Protein 2YMM (pdb70)

Nearest PDB structures (foldseek):
  2ymq-assembly1_A  TM=1.003E+00  e=1.287E-46  Paracoccaceae
  2yn4-assembly1_A  TM=1.001E+00  e=3.025E-46  Paracoccaceae
  4ce6-assembly1_B  TM=1.002E+00  e=2.132E-45  Paracoccaceae
  4cf3-assembly1_A  TM=9.991E-01  e=2.941E-44  Paracoccaceae
  4cf5-assembly1_C  TM=1.000E+00  e=1.060E-43  Paracoccaceae

InterPro domains:
  IPR006328 L-2-Haloacid dehalogenase [TIGR01428] (14-206)
  IPR006328 L-2-Haloacid dehalogenase [cd02588] (14-228)
  IPR006439 HAD hydrolase, subfamily IA [TIGR01493] (15-192)
  IPR023198 Phosphoglycolate phosphatase-like, domain 2 [G3DSA:1.10.150.240] (26-94)
  IPR023214 HAD superfamily [G3DSA:3.40.50.1000] (95-232)
  IPR036412 HAD-like superfamily [SSF56784] (14-226)
  IPR051540 S-2-haloalkanoic acid dehalogenase [PTHR43316] (11-232)

Solvent-accessible surface area: 35404 Å² total; per-residue (Å²): 83,24,6,4,0,0,6,7,16,4,0,0,0,31,0,57,33,0,29,71,0,0,90,136,20,31,57,60,32,130,9,5,33,14,0,15,6,26,0,1,2,9,0,0,0,0,11,16,19,69,41,26,52,35,6,42,69,0,0,20,4,0,0,66,12,1,2,52,18,66,174,22,174,43,46,117,112,6,38,57,46,2,148,85,74,22,49,54,2,66,26,32,129,39,0,40,76,2,0,60,91,0,85,115,34,44,14,112,4,0,2,1,15,7,35,30,84,46,117,92,74,30,26,12,87,104,28,56,5,13,106,38,15,95,24,87,32,39,2,66,112,32,103,107,0,1,0,33,38,26,2,0,64,43,5,12,141,94,24,74,13,119,56,118,72,2,9,0,0,0,1,7,2,11,0,0,0,1,0,30,42,91,49,9,124,0,0,0,0,34,14,96,47,27,40,25,0,85,17,62,105,14,42,87,18,74,23,81,1,187,65,2,24,44,0,0,73,60,4,50,61,49,68,118,147,129,28,180,37,14,1,4,0,0,7,6,14,2,0,0,0,31,0,60,32,0,25,68,0,0,99,136,19,31,67,54,10,150,9,4,34,13,0,16,8,21,0,2,3,10,0,0,0,0,8,16,18,69,35,33,66,53,4,41,55,0,1,21,4,0,0,65,10,0,2,49,20,46,176,22,174,43,48,117,112,6,42,59,46,4,150,86,77,15,49,49,2,66,28,29,128,39,0,40,75,2,0,60,93,1,87,118,32,29,15,59,4,0,1,0,16,7,30,35,75,55,117,94,79,23,26,11,90,100,28,57,5,13,108,38,13,94,20,93,31,35,0,98,90,17,84,102,0,1,0,28,30,31,1,0,61,34,5,10,141,88,24,72,14,128,55,128,51,2,7,0,0,0,1,8,5,10,0,1,1,1,0,29,42,95,47,9,125,0,0,2,0,30,14,101,46,22,39,41,5,78,23,63,131,13,49,106,14,79,31,78,1,187,65,1,23,47,0,1,74,67,4,48,63,58,71,119,147,91,27,5,4,0,0,6,5,20,3,0,0,0,33,1,56,33,0,27,70,0,0,92,137,18,32,55,28,33,118,6,4,32,14,0,17,5,27,1,2,3,10,0,0,0,0,11,16,19,70,42,33,58,41,12,45,69,0,0,21,6,0,0,69,12,0,2,50,24,62,175,21,168,44,43,119,114,8,39,57,46,3,147,83,63,33,49,45,2,67,26,28,126,35,0,38,77,0,0,62,100,1,84,118,32,45,17,106,4,0,1,0,16,6,33,36,79,52,117,91,78,26,25,11,88,104,26,56,4,11,109,38,13,93,23,87,31,29,0,97,86,17,86,107,0,1,1,31,31,24,1,0,59,36,5,10,141,90,23,71,13,122,55,118,70,3,8,0,0,0,1,8,4,10,0,1,1,1,0,29,43,92,49,9,127,0,0,1,0,28,15,94,49,18,40,41,2,84,21,65,115,10,47,89,16,76,40,81,0,188,63,1,24,51,0,1,75,79,5,34,58,59,81,115,145,91,25,3,4,0,0,6,8,15,4,0,0,0,31,1,58,33,0,30,66,0,0,110,135,18,29,69,36,34,110,8,5,30,13,0,17,4,26,1,1,2,8,0,0,0,0,11,17,21,72,37,24,56,33,4,43,68,0,1,20,6,0,0,65,11,1,0,51,17,58,175,20,174,47,42,118,114,4,39,57,45,4,151,83,74,20,47,52,2,66,27,29,128,35,0,37,79,1,0,60,92,1,77,119,28,42,17,107,4,0,2,1,16,7,31,32,86,49,116,94,81,23,26,14,90,103,26,58,5,13,110,39,15,99,24,87,33,32,1,70,106,26,113,102,0,0,1,30,36,32,1,0,60,36,4,10,142,95,26,69,14,122,53,129,72,2,9,0,0,0,1,7,2,10,0,0,1,1,0,29,44,95,49,9,127,0,0,0,0,35,16,93,50,28,42,22,0,88,20,64,117,10,54,85,20,78,24,79,1,187,62,1,19,47,0,1,70,70,4,43,62,54,74,113,150

Sequence (903 aa):
SGILVFDVNETLLDLTSLSSPLFEERVFGDAKVLREEWFPEELILYSQQTLLTLTGLYRPFGEIAAAVFEMMVAANHQQAKVVTPDDIAELKTRLTSSMPAYPDVAPALTRLQQDAGFRLVTLTNSAPSPAPSPLEKAGIASFFEAHLTTVHSSSSQRFKPHPSSVYDSSTAEETLGAKKPEEELCMIIACHIIWDTIGAQARGWRRGGFVAARRPHNTTPLTLAEEVPQPDFIIGRDMMGEELADQLIASLTAPSRSGILVFDVNETLLDLTSLSSPLFEERVFGDAKKVLREEWFPEELILLYSQQTLTLTGLYRPFGEEIAAAVFEMVAANHQQAKVVTPDDIAELKTRLLTSSMPAYPDVAPALTRLQQDAGFRLVVTLTNSAPSSPAPSPLEKAGIASFFEAHLTTVHSSQRFKPHPSSVYDSSTAEETLGAKKPEEELCMIIACHIIWDTIIGAQQARGWRRGGFVAARRPHNTPLTLLAEEVPQPDFIIGRDMMGELADQLIASLTASGILVFDVNETLLDLTSLLSPLFEERVFGDAKKVLREEWFPEELILYSQQTLLTLTGLYRPFGEEIAAAVFEMVAANHQAKVTPDDIAELKTRLLTSSMPAYPDVAPALTTRRLQDAGFRLVVTLTNSAPSPAPSPLEKAGIASFFEAHLTTVHSSSQRFKPHPSSVYDSSTAEETLGAKPEEELCMIIACHIIWDTIGAQQARGWRGGFVAARRPHNTPLTLLAEEVPQQPDFIIGRDMGELADQLIASLTASGILVFDVNETLLDLTSLSSPLFEERVFGDAKKVLREEWFPEELILLYSQQTLTLTGLYRPFGEEIAAAVFEMVAANHQAKVVTPDDIAELKTRLLTSSMPAYPDVAPALTRLQDAGFRLVVTLTNSAPSPAPSPLEKAGIASFFEAHLTTVHSSSSQQRFKPHPSSVVYDSSTAEETLGAKKPEEEELCMIIACHIIWDTIGAQARGWRRGGFVAARRPHNTTPLTTLAEVPQQPDFIIGRDMGEELADQQLIASLTA

Structure (mmCIF, N/CA/C/O backbone):
data_2YMM
#
_entry.id   2YMM
#
_cell.length_a   42.780
_cell.length_b   68.550
_cell.length_c   283.290
_cell.angle_alpha   90.00
_cell.angle_beta   90.00
_cell.angle_gamma   90.00
#
_symmetry.space_group_name_H-M   'P 21 21 21'
#
loop_
_entity.id
_entity.type
_entity.pdbx_description
1 polymer 'L-HALOACID DEHALOGENASE'
2 non-polymer 'SULFATE ION'
3 water water
#
loop_
_atom_site.group_PDB
_atom_site.id
_atom_site.type_symbol
_atom_site.label_atom_id
_atom_site.label_alt_id
_atom_site.label_comp_id
_atom_site.label_asym_id
_atom_site.label_entity_id
_atom_site.label_seq_id
_atom_site.pdbx_PDB_ins_code
_atom_site.Cartn_x
_atom_site.Cartn_y
_atom_site.Cartn_z
_atom_site.occupancy
_atom_site.B_iso_or_equiv
_atom_site.auth_seq_id
_atom_site.auth_comp_id
_atom_site.auth_asym_id
_atom_site.auth_atom_id
_atom_site.pdbx_PDB_model_num
ATOM 1 N N . SER A 1 12 ? -27.042 -5.011 -52.324 1.00 54.00 12 SER A N 1
ATOM 2 C CA . SER A 1 12 ? -27.477 -4.373 -53.601 1.00 56.32 12 SER A CA 1
ATOM 3 C C . SER A 1 12 ? -26.836 -5.044 -54.825 1.00 64.00 12 SER A C 1
ATOM 4 O O . SER A 1 12 ? -27.430 -5.055 -55.907 1.00 61.73 12 SER A O 1
ATOM 7 N N . GLY A 1 13 ? -25.632 -5.598 -54.642 1.00 40.33 13 GLY A N 1
ATOM 8 C CA . GLY A 1 13 ? -24.825 -6.145 -55.739 1.00 40.26 13 GLY A CA 1
ATOM 9 C C . GLY A 1 13 ? -23.444 -5.501 -55.816 1.00 27.54 13 GLY A C 1
ATOM 10 O O . GLY A 1 13 ? -23.112 -4.597 -55.037 1.00 26.31 13 GLY A O 1
ATOM 11 N N . ILE A 1 14 ? -22.618 -5.968 -56.756 1.00 21.64 14 ILE A N 1
ATOM 12 C CA . ILE A 1 14 ? -21.260 -5.435 -56.893 1.00 18.20 14 ILE A CA 1
ATOM 13 C C . ILE A 1 14 ? -21.205 -4.811 -58.278 1.00 16.01 14 ILE A C 1
ATOM 14 O O . ILE A 1 14 ? -21.516 -5.458 -59.284 1.00 19.26 14 ILE A O 1
ATOM 19 N N . LEU A 1 15 ? -20.813 -3.541 -58.345 1.00 13.48 15 LEU A N 1
ATOM 20 C CA . LEU A 1 15 ? -20.657 -2.873 -59.632 1.00 14.39 15 LEU A CA 1
ATOM 21 C C . LEU A 1 15 ? -19.160 -2.825 -59.951 1.00 15.64 15 LEU A C 1
ATOM 22 O O . LEU A 1 15 ? -18.347 -2.388 -59.132 1.00 15.44 15 LEU A O 1
ATOM 27 N N . VAL A 1 16 ? -18.817 -3.263 -61.161 1.00 15.26 16 VAL A N 1
ATOM 28 C CA . VAL A 1 16 ? -17.418 -3.405 -61.566 1.00 15.72 16 VAL A CA 1
ATOM 29 C C . VAL A 1 16 ? -17.198 -2.400 -62.682 1.00 11.58 16 VAL A C 1
ATOM 30 O O . VAL A 1 16 ? -17.821 -2.500 -63.739 1.00 14.80 16 VAL A O 1
ATOM 34 N N . PHE A 1 17 ? -16.336 -1.423 -62.448 1.00 11.58 17 PHE A N 1
ATOM 35 C CA . PHE A 1 17 ? -16.175 -0.302 -63.388 1.00 11.52 17 PHE A CA 1
ATOM 36 C C . PHE A 1 17 ? -14.899 -0.439 -64.232 1.00 10.92 17 PHE A C 1
ATOM 37 O O . PHE A 1 17 ? -13.809 -0.613 -63.695 1.00 13.65 17 PHE A O 1
ATOM 45 N N . ASP A 1 18 ? -15.061 -0.324 -65.548 1.00 11.43 18 ASP A N 1
ATOM 46 C CA . ASP A 1 18 ? -13.960 -0.017 -66.444 1.00 13.75 18 ASP A CA 1
ATOM 47 C C . ASP A 1 18 ? -13.336 1.328 -66.050 1.00 15.89 18 ASP A C 1
ATOM 48 O O . ASP A 1 18 ? -14.045 2.211 -65.539 1.00 14.38 18 ASP A O 1
ATOM 53 N N . VAL A 1 19 ? -12.031 1.500 -66.287 1.00 14.51 19 VAL A N 1
ATOM 54 C CA . VAL A 1 19 ? -11.318 2.692 -65.829 1.00 12.75 19 VAL A CA 1
ATOM 55 C C . VAL A 1 19 ? -11.008 3.676 -66.953 1.00 13.23 19 VAL A C 1
ATOM 56 O O . VAL A 1 19 ? -11.467 4.823 -66.934 1.00 13.46 19 VAL A O 1
ATOM 60 N N . ASN A 1 20 ? -10.237 3.244 -67.946 1.00 12.90 20 ASN A N 1
ATOM 61 C CA . ASN A 1 20 ? -9.846 4.158 -69.009 1.00 14.78 20 ASN A CA 1
ATOM 62 C C . ASN A 1 20 ? -11.078 4.561 -69.824 1.00 14.94 20 ASN A C 1
ATOM 63 O O . ASN A 1 20 ? -11.840 3.692 -70.265 1.00 15.73 20 ASN A O 1
ATOM 68 N N . GLU A 1 21 ? -11.259 5.866 -70.001 1.00 14.49 21 GLU A N 1
ATOM 69 C CA . GLU A 1 21 ? -12.375 6.485 -70.722 1.00 13.30 21 GLU A CA 1
ATOM 70 C C . GLU A 1 21 ? -13.710 6.455 -69.951 1.00 14.40 21 GLU A C 1
ATOM 71 O O . GLU A 1 21 ? -14.473 7.409 -70.016 1.00 15.74 21 GLU A O 1
ATOM 77 N N . THR A 1 22 ? -13.990 5.377 -69.224 1.00 13.87 22 THR A N 1
ATOM 78 C CA . THR A 1 22 ? -15.244 5.289 -68.451 1.00 13.45 22 THR A CA 1
ATOM 79 C C . THR A 1 22 ? -15.195 6.229 -67.238 1.00 12.82 22 THR A C 1
ATOM 80 O O . THR A 1 22 ? -16.095 7.036 -67.039 1.00 13.71 22 THR A O 1
ATOM 84 N N . LEU A 1 23 ? -14.172 6.072 -66.408 1.00 12.32 23 LEU A N 1
ATOM 85 C CA . LEU A 1 23 ? -13.982 6.894 -65.226 1.00 12.56 23 LEU A CA 1
ATOM 86 C C . LEU A 1 23 ? -13.016 8.049 -65.451 1.00 12.30 23 LEU A C 1
ATOM 87 O O . LEU A 1 23 ? -13.195 9.143 -64.896 1.00 12.40 23 LEU A O 1
ATOM 92 N N . LEU A 1 24 ? -11.973 7.789 -66.233 1.00 13.41 24 LEU A N 1
ATOM 93 C CA . LEU A 1 24 ? -10.892 8.771 -66.454 1.00 12.20 24 LEU A CA 1
ATOM 94 C C . LEU A 1 24 ? -10.929 9.282 -67.880 1.00 14.80 24 LEU A C 1
ATOM 95 O O . LEU A 1 24 ? -11.217 8.540 -68.813 1.00 15.05 24 LEU A O 1
ATOM 100 N N . ASP A 1 25 ? -10.612 10.557 -68.054 1.00 11.24 25 ASP A N 1
ATOM 101 C CA . ASP A 1 25 ? -10.906 11.242 -69.319 1.00 12.68 25 ASP A CA 1
ATOM 102 C C . ASP A 1 25 ? -9.819 11.105 -70.391 1.00 14.23 25 ASP A C 1
ATOM 103 O O . ASP A 1 25 ? -8.766 11.755 -70.339 1.00 13.98 25 ASP A O 1
ATOM 108 N N . LEU A 1 26 ? -10.094 10.221 -71.333 1.00 14.30 26 LEU A N 1
ATOM 109 C CA . LEU A 1 26 ? -9.181 9.906 -72.424 1.00 14.84 26 LEU A CA 1
ATOM 110 C C . LEU A 1 26 ? -8.883 11.131 -73.317 1.00 15.68 26 LEU A C 1
ATOM 111 O O . LEU A 1 26 ? -7.815 11.215 -73.928 1.00 14.40 26 LEU A O 1
ATOM 116 N N . THR A 1 27 ? -9.820 12.079 -73.379 1.00 14.53 27 THR A N 1
ATOM 117 C CA . THR A 1 27 ? -9.620 13.258 -74.235 1.00 16.75 27 THR A CA 1
ATOM 118 C C . THR A 1 27 ? -8.510 14.155 -73.687 1.00 17.02 27 THR A C 1
ATOM 119 O O . THR A 1 27 ? -8.057 15.097 -74.361 1.00 20.69 27 THR A O 1
ATOM 123 N N . SER A 1 28 ? -8.057 13.883 -72.463 1.00 14.62 28 SER A N 1
ATOM 124 C CA . SER A 1 28 ? -6.882 14.590 -71.961 1.00 17.63 28 SER A CA 1
ATOM 125 C C . SER A 1 28 ? -5.598 14.274 -72.761 1.00 19.79 28 SER A C 1
ATOM 126 O O . SER A 1 28 ? -4.591 14.955 -72.623 1.00 20.47 28 SER A O 1
ATOM 129 N N . LEU A 1 29 ? -5.632 13.232 -73.597 1.00 15.93 29 LEU A N 1
ATOM 130 C CA . LEU A 1 29 ? -4.506 12.937 -74.482 1.00 15.11 29 LEU A CA 1
ATOM 131 C C . LEU A 1 29 ? -4.523 13.777 -75.769 1.00 18.41 29 LEU A C 1
ATOM 132 O O . LEU A 1 29 ? -3.555 13.747 -76.526 1.00 18.26 29 LEU A O 1
ATOM 137 N N . SER A 1 30 ? -5.620 14.510 -76.010 1.00 16.30 30 SER A N 1
ATOM 138 C CA A SER A 1 30 ? -5.800 15.256 -77.265 0.60 19.17 30 SER A CA 1
ATOM 139 C CA B SER A 1 30 ? -5.805 15.262 -77.265 0.40 20.13 30 SER A CA 1
ATOM 140 C C . SER A 1 30 ? -4.624 16.173 -77.634 1.00 22.03 30 SER A C 1
ATOM 141 O O . SER A 1 30 ? -4.211 16.190 -78.794 1.00 18.17 30 SER A O 1
ATOM 146 N N . PRO A 1 31 ? -4.049 16.920 -76.647 1.00 20.17 31 PRO A N 1
ATOM 147 C CA . PRO A 1 31 ? -2.921 17.800 -77.048 1.00 19.15 31 PRO A CA 1
ATOM 148 C C . PRO A 1 31 ? -1.713 17.063 -77.638 1.00 20.41 31 PRO A C 1
ATOM 149 O O . PRO A 1 31 ? -1.016 17.614 -78.501 1.00 19.38 31 PRO A O 1
ATOM 153 N N . LEU A 1 32 ? -1.460 15.833 -77.188 1.00 16.75 32 LEU A N 1
ATOM 154 C CA . LEU A 1 32 ? -0.333 15.055 -77.721 1.00 19.98 32 LEU A CA 1
ATOM 155 C C . LEU A 1 32 ? -0.612 14.677 -79.173 1.00 16.74 32 LEU A C 1
ATOM 156 O O . LEU A 1 32 ? 0.291 14.747 -80.030 1.00 17.13 32 LEU A O 1
ATOM 161 N N . PHE A 1 33 ? -1.841 14.248 -79.447 1.00 17.48 33 PHE A N 1
ATOM 162 C CA . PHE A 1 33 ? -2.248 13.937 -80.825 1.00 15.78 33 PHE A CA 1
ATOM 163 C C . PHE A 1 33 ? -2.232 15.165 -81.719 1.00 20.27 33 PHE A C 1
ATOM 164 O O . PHE A 1 33 ? -1.786 15.088 -82.866 1.00 18.03 33 PHE A O 1
ATOM 172 N N . GLU A 1 34 ? -2.660 16.302 -81.181 1.00 16.91 34 GLU A N 1
ATOM 173 C CA A GLU A 1 34 ? -2.614 17.561 -81.928 0.60 18.79 34 GLU A CA 1
ATOM 174 C CA B GLU A 1 34 ? -2.620 17.565 -81.917 0.40 19.02 34 GLU A CA 1
ATOM 175 C C . GLU A 1 34 ? -1.163 17.919 -82.276 1.00 20.00 34 GLU A C 1
ATOM 176 O O . GLU A 1 34 ? -0.872 18.274 -83.418 1.00 22.88 34 GLU A O 1
ATOM 187 N N . ARG A 1 35 ? -0.246 17.798 -81.321 1.00 17.11 35 ARG A N 1
ATOM 188 C CA . ARG A 1 35 ? 1.168 18.103 -81.603 1.00 17.27 35 ARG A CA 1
ATOM 189 C C . ARG A 1 35 ? 1.833 17.159 -82.583 1.00 21.94 35 ARG A C 1
ATOM 190 O O . ARG A 1 35 ? 2.470 17.617 -83.533 1.00 23.55 35 ARG A O 1
ATOM 198 N N . VAL A 1 36 ? 1.691 15.847 -82.371 1.00 20.02 36 VAL A N 1
ATOM 199 C CA . VAL A 1 36 ? 2.399 14.872 -83.204 1.00 18.10 36 VAL A CA 1
ATOM 200 C C . VAL A 1 36 ? 1.796 14.761 -84.606 1.00 18.71 36 VAL A C 1
ATOM 201 O O . VAL A 1 36 ? 2.519 14.648 -85.592 1.00 22.49 36 VAL A O 1
ATOM 205 N N . PHE A 1 37 ? 0.474 14.804 -84.690 1.00 16.66 37 PHE A N 1
ATOM 206 C CA . PHE A 1 37 ? -0.244 14.560 -85.939 1.00 20.04 37 PHE A CA 1
ATOM 207 C C . PHE A 1 37 ? -0.857 15.784 -86.609 1.00 25.93 37 PHE A C 1
ATOM 208 O O . PHE A 1 37 ? -1.314 15.680 -87.754 1.00 27.98 37 PHE A O 1
ATOM 216 N N . GLY A 1 38 ? -0.919 16.913 -85.899 1.00 22.74 38 GLY A N 1
ATOM 217 C CA . GLY A 1 38 ? -1.647 18.097 -86.370 1.00 21.31 38 GLY A CA 1
ATOM 218 C C . GLY A 1 38 ? -3.165 17.985 -86.343 1.00 24.97 38 GLY A C 1
ATOM 219 O O . GLY A 1 38 ? -3.860 18.767 -86.989 1.00 33.82 38 GLY A O 1
ATOM 220 N N . ASP A 1 39 ? -3.680 16.993 -85.602 1.00 24.21 39 ASP A N 1
ATOM 221 C CA . ASP A 1 39 ? -5.087 16.681 -85.574 1.00 23.28 39 ASP A CA 1
ATOM 222 C C . ASP A 1 39 ? -5.386 15.840 -84.324 1.00 22.51 39 ASP A C 1
ATOM 223 O O . ASP A 1 39 ? -4.986 14.660 -84.256 1.00 18.94 39 ASP A O 1
ATOM 228 N N . ALA A 1 40 ? -6.112 16.420 -83.365 1.00 21.78 40 ALA A N 1
ATOM 229 C CA . ALA A 1 40 ? -6.453 15.690 -82.142 1.00 23.73 40 ALA A CA 1
ATOM 230 C C . ALA A 1 40 ? -7.339 14.458 -82.409 1.00 24.08 40 ALA A C 1
ATOM 231 O O . ALA A 1 40 ? -7.340 13.517 -81.606 1.00 20.86 40 ALA A O 1
ATOM 233 N N . LYS A 1 41 ? -8.055 14.454 -83.534 1.00 21.68 41 LYS A N 1
ATOM 234 C CA . LYS A 1 41 ? -8.993 13.368 -83.878 1.00 22.78 41 LYS A CA 1
ATOM 235 C C . LYS A 1 41 ? -8.316 12.018 -84.133 1.00 18.59 41 LYS A C 1
ATOM 236 O O . LYS A 1 41 ? -8.986 10.971 -84.131 1.00 18.89 41 LYS A O 1
ATOM 242 N N . VAL A 1 42 ? -7.000 12.028 -84.318 1.00 17.17 42 VAL A N 1
ATOM 243 C CA . VAL A 1 42 ? -6.249 10.783 -84.503 1.00 16.26 42 VAL A CA 1
ATOM 244 C C . VAL A 1 42 ? -6.353 9.921 -83.238 1.00 18.90 42 VAL A C 1
ATOM 245 O O . VAL A 1 42 ? -6.153 8.694 -83.290 1.00 16.87 42 VAL A O 1
ATOM 249 N N . LEU A 1 43 ? -6.740 10.545 -82.115 1.00 15.66 43 LEU A N 1
ATOM 250 C CA . LEU A 1 43 ? -7.061 9.766 -80.910 1.00 16.88 43 LEU A CA 1
ATOM 251 C C . LEU A 1 43 ? -8.044 8.622 -81.221 1.00 16.31 43 LEU A C 1
ATOM 252 O O . LEU A 1 43 ? -7.926 7.534 -80.671 1.00 17.53 43 LEU A O 1
ATOM 257 N N . ARG A 1 44 ? -9.037 8.897 -82.080 1.00 14.53 44 ARG A N 1
ATOM 258 C CA . ARG A 1 44 ? -10.095 7.930 -82.399 1.00 16.45 44 ARG A CA 1
ATOM 259 C C . ARG A 1 44 ? -9.678 6.850 -83.425 1.00 15.52 44 ARG A C 1
ATOM 260 O O . ARG A 1 44 ? -10.458 5.977 -83.740 1.00 16.27 44 ARG A O 1
ATOM 268 N N . GLU A 1 45 ? -8.476 6.968 -83.971 1.00 14.52 45 GLU A N 1
ATOM 269 C CA A GLU A 1 45 ? -7.886 5.904 -84.773 0.70 15.06 45 GLU A CA 1
ATOM 270 C CA B GLU A 1 45 ? -7.900 5.888 -84.763 0.30 15.51 45 GLU A CA 1
ATOM 271 C C . GLU A 1 45 ? -6.996 5.058 -83.858 1.00 16.36 45 GLU A C 1
ATOM 272 O O . GLU A 1 45 ? -7.080 3.819 -83.824 1.00 16.90 45 GLU A O 1
ATOM 283 N N . TRP A 1 46 ? -6.154 5.739 -83.086 1.00 14.76 46 TRP A N 1
ATOM 284 C CA . TRP A 1 46 ? -5.215 5.065 -82.215 1.00 14.81 46 TRP A CA 1
ATOM 285 C C . TRP A 1 46 ? -5.934 4.186 -81.150 1.00 15.01 46 TRP A C 1
ATOM 286 O O . TRP A 1 46 ? -5.510 3.049 -80.885 1.00 14.45 46 TRP A O 1
ATOM 297 N N . PHE A 1 47 ? -6.987 4.700 -80.517 1.00 13.70 47 PHE A N 1
ATOM 298 C CA . PHE A 1 47 ? -7.554 3.942 -79.396 1.00 13.06 47 PHE A CA 1
ATOM 299 C C . PHE A 1 47 ? -8.161 2.598 -79.841 1.00 14.07 47 PHE A C 1
ATOM 300 O O . PHE A 1 47 ? -7.827 1.563 -79.235 1.00 11.77 47 PHE A O 1
ATOM 308 N N . PRO A 1 48 ? -8.979 2.570 -80.926 1.00 13.34 48 PRO A N 1
ATOM 309 C CA . PRO A 1 48 ? -9.448 1.246 -81.345 1.00 14.62 48 PRO A CA 1
ATOM 310 C C . PRO A 1 48 ? -8.353 0.323 -81.812 1.00 13.69 48 PRO A C 1
ATOM 311 O O . PRO A 1 48 ? -8.452 -0.903 -81.604 1.00 14.58 48 PRO A O 1
ATOM 315 N N . GLU A 1 49 ? -7.298 0.872 -82.414 1.00 13.41 49 GLU A N 1
ATOM 316 C CA A GLU A 1 49 ? -6.131 0.066 -82.803 0.60 12.92 49 GLU A CA 1
ATOM 317 C CA B GLU A 1 49 ? -6.172 0.030 -82.782 0.40 12.89 49 GLU A CA 1
ATOM 318 C C . GLU A 1 49 ? -5.461 -0.542 -81.562 1.00 12.51 49 GLU A C 1
ATOM 319 O O . GLU A 1 49 ? -5.039 -1.701 -81.590 1.00 13.16 49 GLU A O 1
ATOM 330 N N . LEU A 1 50 ? -5.352 0.240 -80.476 1.00 11.52 50 LEU A N 1
ATOM 331 C CA . LEU A 1 50 ? -4.820 -0.290 -79.214 1.00 12.44 50 LEU A CA 1
ATOM 332 C C . LEU A 1 50 ? -5.681 -1.486 -78.726 1.00 11.29 50 LEU A C 1
ATOM 333 O O . LEU A 1 50 ? -5.154 -2.561 -78.412 1.00 13.10 50 LEU A O 1
ATOM 338 N N . ILE A 1 51 ? -7.011 -1.296 -78.694 1.00 10.82 51 ILE A N 1
ATOM 339 C CA . ILE A 1 51 ? -7.882 -2.392 -78.245 1.00 10.37 51 ILE A CA 1
ATOM 340 C C . ILE A 1 51 ? -7.792 -3.613 -79.170 1.00 11.00 51 ILE A C 1
ATOM 341 O O . ILE A 1 51 ? -7.672 -4.752 -78.709 1.00 11.51 51 ILE A O 1
ATOM 346 N N . LEU A 1 52 ? -7.821 -3.356 -80.482 1.00 11.49 52 LEU A N 1
ATOM 347 C CA . LEU A 1 52 ? -7.637 -4.390 -81.514 1.00 11.00 52 LEU A CA 1
ATOM 348 C C . LEU A 1 52 ? -6.374 -5.236 -81.223 1.00 10.89 52 LEU A C 1
ATOM 349 O O . LEU A 1 52 ? -6.431 -6.462 -81.149 1.00 10.31 52 LEU A O 1
ATOM 354 N N . TYR A 1 53 ? -5.227 -4.591 -81.078 1.00 10.39 53 TYR A N 1
ATOM 355 C CA . TYR A 1 53 ? -4.005 -5.354 -80.848 1.00 10.20 53 TYR A CA 1
ATOM 356 C C . TYR A 1 53 ? -3.960 -6.033 -79.486 1.00 8.77 53 TYR A C 1
ATOM 357 O O . TYR A 1 53 ? -3.348 -7.090 -79.375 1.00 10.09 53 TYR A O 1
ATOM 366 N N . SER A 1 54 ? -4.626 -5.468 -78.485 1.00 9.19 54 SER A N 1
ATOM 367 C CA . SER A 1 54 ? -4.663 -6.147 -77.176 1.00 9.50 54 SER A CA 1
ATOM 368 C C . SER A 1 54 ? -5.431 -7.478 -77.349 1.00 9.89 54 SER A C 1
ATOM 369 O O . SER A 1 54 ? -5.043 -8.499 -76.780 1.00 11.04 54 SER A O 1
ATOM 372 N N . GLN A 1 55 ? -6.513 -7.439 -78.133 1.00 9.79 55 GLN A N 1
ATOM 373 C CA A GLN A 1 55 ? -7.293 -8.657 -78.379 0.60 10.92 55 GLN A CA 1
ATOM 374 C CA B GLN A 1 55 ? -7.318 -8.637 -78.439 0.40 10.76 55 GLN A CA 1
ATOM 375 C C . GLN A 1 55 ? -6.565 -9.627 -79.304 1.00 10.93 55 GLN A C 1
ATOM 376 O O . GLN A 1 55 ? -6.681 -10.845 -79.127 1.00 11.22 55 GLN A O 1
ATOM 387 N N . THR A 1 56 ? -5.786 -9.096 -80.256 1.00 10.08 56 THR A N 1
ATOM 388 C CA . THR A 1 56 ? -4.924 -9.939 -81.094 1.00 11.20 56 THR A CA 1
ATOM 389 C C . THR A 1 56 ? -3.895 -10.730 -80.277 1.00 10.78 56 THR A C 1
ATOM 390 O O . THR A 1 56 ? -3.757 -11.954 -80.466 1.00 12.00 56 THR A O 1
ATOM 394 N N . LEU A 1 57 ? -3.198 -10.059 -79.362 1.00 9.88 57 LEU A N 1
ATOM 395 C CA A LEU A 1 57 ? -2.263 -10.729 -78.480 0.70 11.60 57 LEU A CA 1
ATOM 396 C CA B LEU A 1 57 ? -2.255 -10.748 -78.501 0.30 11.55 57 LEU A CA 1
ATOM 397 C C . LEU A 1 57 ? -2.996 -11.819 -77.684 1.00 11.80 57 LEU A C 1
ATOM 398 O O . LEU A 1 57 ? -2.546 -12.970 -77.606 1.00 13.24 57 LEU A O 1
ATOM 407 N N . THR A 1 58 ? -4.159 -11.469 -77.120 1.00 11.57 58 THR A N 1
ATOM 408 C CA . THR A 1 58 ? -4.895 -12.436 -76.308 1.00 11.78 58 THR A CA 1
ATOM 409 C C . THR A 1 58 ? -5.314 -13.677 -77.101 1.00 13.15 58 THR A C 1
ATOM 410 O O . THR A 1 58 ? -5.123 -14.828 -76.648 1.00 14.04 58 THR A O 1
ATOM 414 N N . LEU A 1 59 ? -5.818 -13.440 -78.308 1.00 11.26 59 LEU A N 1
ATOM 415 C CA . LEU A 1 59 ? -6.206 -14.568 -79.174 1.00 12.80 59 LEU A CA 1
ATOM 416 C C . LEU A 1 59 ? -5.081 -15.483 -79.596 1.00 17.02 59 LEU A C 1
ATOM 417 O O . LEU A 1 59 ? -5.309 -16.683 -79.805 1.00 17.46 59 LEU A O 1
ATOM 422 N N . THR A 1 60 ? -3.871 -14.936 -79.670 1.00 13.96 60 THR A N 1
ATOM 423 C CA . THR A 1 60 ? -2.722 -15.679 -80.166 1.00 16.15 60 THR A CA 1
ATOM 424 C C . THR A 1 60 ? -1.815 -16.180 -79.058 1.00 17.03 60 THR A C 1
ATOM 425 O O . THR A 1 60 ? -0.780 -16.810 -79.336 1.00 22.82 60 THR A O 1
ATOM 429 N N . GLY A 1 61 ? -2.214 -15.971 -77.802 1.00 15.16 61 GLY A N 1
ATOM 430 C CA . GLY A 1 61 ? -1.441 -16.481 -76.672 1.00 17.64 61 GLY A CA 1
ATOM 431 C C . GLY A 1 61 ? -0.201 -15.705 -76.278 1.00 19.17 61 GLY A C 1
ATOM 432 O O . GLY A 1 61 ? 0.721 -16.229 -75.633 1.00 24.20 61 GLY A O 1
ATOM 433 N N . LEU A 1 62 ? -0.196 -14.424 -76.611 1.00 14.73 62 LEU A N 1
ATOM 434 C CA . LEU A 1 62 ? 0.902 -13.531 -76.351 1.00 15.09 62 LEU A CA 1
ATOM 435 C C . LEU A 1 62 ? 0.433 -12.493 -75.344 1.00 16.54 62 LEU A C 1
ATOM 436 O O . LEU A 1 62 ? -0.761 -12.263 -75.199 1.00 17.77 62 LEU A O 1
ATOM 441 N N . TYR A 1 63 ? 1.371 -11.888 -74.638 1.00 16.50 63 TYR A N 1
ATOM 442 C CA . TYR A 1 63 ? 1.017 -10.836 -73.674 1.00 16.09 63 TYR A CA 1
ATOM 443 C C . TYR A 1 63 ? 2.140 -9.878 -73.482 1.00 18.23 63 TYR A C 1
ATOM 444 O O . TYR A 1 63 ? 3.284 -10.283 -73.250 1.00 18.44 63 TYR A O 1
ATOM 453 N N . ARG A 1 64 ? 1.817 -8.596 -73.571 1.00 15.57 64 ARG A N 1
ATOM 454 C CA . ARG A 1 64 ? 2.700 -7.549 -73.060 1.00 16.73 64 ARG A CA 1
ATOM 455 C C . ARG A 1 64 ? 1.795 -6.569 -72.314 1.00 17.11 64 ARG A C 1
ATOM 456 O O . ARG A 1 64 ? 0.577 -6.491 -72.612 1.00 16.42 64 ARG A O 1
ATOM 464 N N . PRO A 1 65 ? 2.352 -5.808 -71.352 1.00 14.96 65 PRO A N 1
ATOM 465 C CA . PRO A 1 65 ? 1.511 -4.842 -70.635 1.00 14.98 65 PRO A CA 1
ATOM 466 C C . PRO A 1 65 ? 0.848 -3.833 -71.570 1.00 16.07 65 PRO A C 1
ATOM 467 O O . PRO A 1 65 ? 1.405 -3.446 -72.624 1.00 13.68 65 PRO A O 1
ATOM 471 N N . PHE A 1 66 ? -0.363 -3.443 -71.192 1.00 11.87 66 PHE A N 1
ATOM 472 C CA . PHE A 1 66 ? -1.211 -2.560 -71.979 1.00 13.11 66 PHE A CA 1
ATOM 473 C C . PHE A 1 66 ? -0.487 -1.282 -72.398 1.00 13.42 66 PHE A C 1
ATOM 474 O O . PHE A 1 66 ? -0.532 -0.887 -73.564 1.00 13.94 66 PHE A O 1
ATOM 482 N N . GLY A 1 67 ? 0.229 -0.657 -71.481 1.00 12.94 67 GLY A N 1
ATOM 483 C CA . GLY A 1 67 ? 0.937 0.573 -71.830 1.00 15.05 67 GLY A CA 1
ATOM 484 C C . GLY A 1 67 ? 2.053 0.387 -72.869 1.00 14.42 67 GLY A C 1
ATOM 485 O O . GLY A 1 67 ? 2.369 1.308 -73.627 1.00 15.23 67 GLY A O 1
ATOM 486 N N . GLU A 1 68 ? 2.663 -0.791 -72.895 1.00 15.43 68 GLU A N 1
ATOM 487 C CA . GLU A 1 68 ? 3.658 -1.099 -73.924 1.00 14.44 68 GLU A CA 1
ATOM 488 C C . GLU A 1 68 ? 2.992 -1.251 -75.284 1.00 13.23 68 GLU A C 1
ATOM 489 O O . GLU A 1 68 ? 3.517 -0.787 -76.302 1.00 13.77 68 GLU A O 1
ATOM 495 N N . ILE A 1 69 ? 1.837 -1.945 -75.325 1.00 12.08 69 ILE A N 1
ATOM 496 C CA . ILE A 1 69 ? 1.057 -1.978 -76.563 1.00 10.86 69 ILE A CA 1
ATOM 497 C C . ILE A 1 69 ? 0.635 -0.567 -76.987 1.00 13.18 69 ILE A C 1
ATOM 498 O O . ILE A 1 69 ? 0.710 -0.220 -78.174 1.00 12.63 69 ILE A O 1
ATOM 503 N N . ALA A 1 70 ? 0.237 0.255 -76.028 1.00 13.30 70 ALA A N 1
ATOM 504 C CA . ALA A 1 70 ? -0.180 1.614 -76.311 1.00 12.42 70 ALA A CA 1
ATOM 505 C C . ALA A 1 70 ? 0.939 2.406 -77.031 1.00 14.08 70 ALA A C 1
ATOM 506 O O . ALA A 1 70 ? 0.673 3.112 -78.010 1.00 12.36 70 ALA A O 1
ATOM 508 N N . ALA A 1 71 ? 2.180 2.264 -76.549 1.00 13.50 71 ALA A N 1
ATOM 509 C CA . ALA A 1 71 ? 3.335 2.942 -77.162 1.00 14.99 71 ALA A CA 1
ATOM 510 C C . ALA A 1 71 ? 3.592 2.395 -78.567 1.00 12.20 71 ALA A C 1
ATOM 511 O O . ALA A 1 71 ? 3.787 3.139 -79.521 1.00 16.29 71 ALA A O 1
ATOM 513 N N . ALA A 1 72 ? 3.533 1.089 -78.702 1.00 11.63 72 ALA A N 1
ATOM 514 C CA . ALA A 1 72 ? 3.821 0.455 -80.000 1.00 13.17 72 ALA A CA 1
ATOM 515 C C . ALA A 1 72 ? 2.800 0.858 -81.056 1.00 14.60 72 ALA A C 1
ATOM 516 O O . ALA A 1 72 ? 3.141 1.118 -82.225 1.00 16.17 72 ALA A O 1
ATOM 518 N N . VAL A 1 73 ? 1.517 0.891 -80.668 1.00 12.40 73 VAL A N 1
ATOM 519 C CA . VAL A 1 73 ? 0.483 1.286 -81.579 1.00 11.17 73 VAL A CA 1
ATOM 520 C C . VAL A 1 73 ? 0.533 2.786 -81.886 1.00 11.37 73 VAL A C 1
ATOM 521 O O . VAL A 1 73 ? 0.299 3.186 -83.000 1.00 14.89 73 VAL A O 1
ATOM 525 N N . PHE A 1 74 ? 0.952 3.598 -80.916 1.00 14.05 74 PHE A N 1
ATOM 526 C CA . PHE A 1 74 ? 1.193 5.006 -81.193 1.00 13.75 74 PHE A CA 1
ATOM 527 C C . PHE A 1 74 ? 2.286 5.181 -82.284 1.00 12.64 74 PHE A C 1
ATOM 528 O O . PHE A 1 74 ? 2.083 5.945 -83.212 1.00 15.45 74 PHE A O 1
ATOM 536 N N . GLU A 1 75 ? 3.392 4.456 -82.152 1.00 14.87 75 GLU A N 1
ATOM 537 C CA . GLU A 1 75 ? 4.476 4.478 -83.165 1.00 13.56 75 GLU A CA 1
ATOM 538 C C . GLU A 1 75 ? 3.939 3.997 -84.517 1.00 15.94 75 GLU A C 1
ATOM 539 O O . GLU A 1 75 ? 4.274 4.584 -85.547 1.00 16.38 75 GLU A O 1
ATOM 545 N N . MET A 1 76 ? 3.097 2.950 -84.522 1.00 14.01 76 MET A N 1
ATOM 546 C CA A MET A 1 76 ? 2.559 2.446 -85.787 0.70 14.29 76 MET A CA 1
ATOM 547 C CA B MET A 1 76 ? 2.503 2.421 -85.764 0.30 15.22 76 MET A CA 1
ATOM 548 C C . MET A 1 76 ? 1.616 3.444 -86.463 1.00 15.24 76 MET A C 1
ATOM 549 O O . MET A 1 76 ? 1.736 3.685 -87.669 1.00 15.72 76 MET A O 1
ATOM 558 N N . VAL A 1 77 ? 0.679 4.020 -85.709 1.00 13.25 77 VAL A N 1
ATOM 559 C CA . VAL A 1 77 ? -0.233 5.047 -86.224 1.00 12.65 77 VAL A CA 1
ATOM 560 C C . VAL A 1 77 ? 0.579 6.256 -86.747 1.00 15.81 77 VAL A C 1
ATOM 561 O O . VAL A 1 77 ? 0.259 6.791 -87.802 1.00 16.29 77 VAL A O 1
ATOM 565 N N . ALA A 1 78 ? 1.624 6.658 -86.016 1.00 14.89 78 ALA A N 1
ATOM 566 C CA . ALA A 1 78 ? 2.521 7.731 -86.502 1.00 15.71 78 ALA A CA 1
ATOM 567 C C . ALA A 1 78 ? 3.128 7.363 -87.854 1.00 17.08 78 ALA A C 1
ATOM 568 O O . ALA A 1 78 ? 3.071 8.178 -88.773 1.00 16.57 78 ALA A O 1
ATOM 570 N N . ALA A 1 79 ? 3.701 6.158 -87.961 1.00 17.58 79 ALA A N 1
ATOM 571 C CA . ALA A 1 79 ? 4.254 5.671 -89.256 1.00 16.85 79 ALA A CA 1
ATOM 572 C C . ALA A 1 79 ? 3.185 5.697 -90.353 1.00 18.52 79 ALA A C 1
ATOM 573 O O . ALA A 1 79 ? 3.439 6.108 -91.499 1.00 18.11 79 ALA A O 1
ATOM 575 N N . ASN A 1 80 ? 1.963 5.281 -90.021 1.00 17.30 80 ASN A N 1
ATOM 576 C CA . ASN A 1 80 ? 0.857 5.310 -90.983 1.00 16.70 80 ASN A CA 1
ATOM 577 C C . ASN A 1 80 ? 0.460 6.698 -91.485 1.00 20.09 80 ASN A C 1
ATOM 578 O O . ASN A 1 80 ? -0.083 6.834 -92.591 1.00 19.96 80 ASN A O 1
ATOM 583 N N . HIS A 1 81 ? 0.718 7.718 -90.662 1.00 17.65 81 HIS A N 1
ATOM 584 C CA . HIS A 1 81 ? 0.465 9.110 -91.025 1.00 20.79 81 HIS A CA 1
ATOM 585 C C . HIS A 1 81 ? 1.708 9.850 -91.517 1.00 18.79 81 HIS A C 1
ATOM 586 O O . HIS A 1 81 ? 1.623 11.046 -91.789 1.00 22.68 81 HIS A O 1
ATOM 593 N N . GLN A 1 82 ? 2.835 9.144 -91.626 1.00 21.33 82 GLN A N 1
ATOM 594 C CA A GLN A 1 82 ? 4.140 9.766 -91.917 0.50 23.27 82 GLN A CA 1
ATOM 595 C CA B GLN A 1 82 ? 4.147 9.757 -91.916 0.50 22.77 82 GLN A CA 1
ATOM 596 C C . GLN A 1 82 ? 4.429 10.902 -90.932 1.00 29.28 82 GLN A C 1
ATOM 597 O O . GLN A 1 82 ? 4.852 12.005 -91.321 1.00 26.77 82 GLN A O 1
ATOM 608 N N . ALA A 1 83 ? 4.182 10.634 -89.649 1.00 19.87 83 ALA A N 1
ATOM 609 C CA . ALA A 1 83 ? 4.452 11.597 -88.573 1.00 21.77 83 ALA A CA 1
ATOM 610 C C . ALA A 1 83 ? 5.683 11.199 -87.763 1.00 24.83 83 ALA A C 1
ATOM 611 O O . ALA A 1 83 ? 5.827 10.039 -87.370 1.00 22.65 83 ALA A O 1
ATOM 613 N N . LYS A 1 84 ? 6.590 12.153 -87.505 1.00 22.44 84 LYS A N 1
ATOM 614 C CA . LYS A 1 84 ? 7.775 11.837 -86.715 1.00 23.19 84 LYS A CA 1
ATOM 615 C C . LYS A 1 84 ? 7.412 11.637 -85.239 1.00 20.65 84 LYS A C 1
ATOM 616 O O . LYS A 1 84 ? 6.611 12.398 -84.712 1.00 24.09 84 LYS A O 1
ATOM 622 N N . VAL A 1 85 ? 8.024 10.639 -84.610 1.00 23.31 85 VAL A N 1
ATOM 623 C CA A VAL A 1 85 ? 7.863 10.363 -83.168 0.60 25.39 85 VAL A CA 1
ATOM 624 C CA B VAL A 1 85 ? 7.855 10.423 -83.173 0.40 24.86 85 VAL A CA 1
ATOM 625 C C . VAL A 1 85 ? 9.220 10.300 -82.483 1.00 26.44 85 VAL A C 1
ATOM 626 O O . VAL A 1 85 ? 10.142 9.646 -82.982 1.00 29.25 85 VAL A O 1
ATOM 633 N N . THR A 1 86 ? 9.358 10.971 -81.340 1.00 22.41 86 THR A N 1
ATOM 634 C CA . THR A 1 86 ? 10.607 10.958 -80.597 1.00 24.74 86 THR A CA 1
ATOM 635 C C . THR A 1 86 ? 10.434 10.252 -79.253 1.00 27.89 86 THR A C 1
ATOM 636 O O . THR A 1 86 ? 9.289 10.051 -78.818 1.00 24.26 86 THR A O 1
ATOM 640 N N . PRO A 1 87 ? 11.552 9.878 -78.587 1.00 28.69 87 PRO A N 1
ATOM 641 C CA . PRO A 1 87 ? 11.432 9.289 -77.251 1.00 29.70 87 PRO A CA 1
ATOM 642 C C . PRO A 1 87 ? 10.640 10.170 -76.289 1.00 29.03 87 PRO A C 1
ATOM 643 O O . PRO A 1 87 ? 9.931 9.641 -75.420 1.00 24.62 87 PRO A O 1
ATOM 647 N N . ASP A 1 88 ? 10.737 11.489 -76.448 1.00 23.72 88 ASP A N 1
ATOM 648 C CA . ASP A 1 88 ? 9.942 12.412 -75.632 1.00 24.16 88 ASP A CA 1
ATOM 649 C C . ASP A 1 88 ? 8.432 12.238 -75.835 1.00 23.94 88 ASP A C 1
ATOM 650 O O . ASP A 1 88 ? 7.670 12.283 -74.864 1.00 24.44 88 ASP A O 1
ATOM 655 N N . ASP A 1 89 ? 8.011 12.044 -77.089 1.00 19.91 89 ASP A N 1
ATOM 656 C CA . ASP A 1 89 ? 6.592 11.810 -77.402 1.00 20.15 89 ASP A CA 1
ATOM 657 C C . ASP A 1 89 ? 6.058 10.566 -76.686 1.00 16.81 89 ASP A C 1
ATOM 658 O O . ASP A 1 89 ? 4.934 10.566 -76.136 1.00 20.22 89 ASP A O 1
ATOM 663 N N . ILE A 1 90 ? 6.859 9.505 -76.700 1.00 20.46 90 ILE A N 1
ATOM 664 C CA . ILE A 1 90 ? 6.486 8.223 -76.100 1.00 19.31 90 ILE A CA 1
ATOM 665 C C . ILE A 1 90 ? 6.480 8.344 -74.582 1.00 23.54 90 ILE A C 1
ATOM 666 O O . ILE A 1 90 ? 5.573 7.838 -73.917 1.00 19.20 90 ILE A O 1
ATOM 671 N N . ALA A 1 91 ? 7.470 9.026 -74.015 1.00 23.03 91 ALA A N 1
ATOM 672 C CA . ALA A 1 91 ? 7.424 9.286 -72.578 1.00 21.92 91 ALA A CA 1
ATOM 673 C C . ALA A 1 91 ? 6.184 10.114 -72.187 1.00 19.99 91 ALA A C 1
ATOM 674 O O . ALA A 1 91 ? 5.578 9.880 -71.129 1.00 20.28 91 ALA A O 1
ATOM 676 N N . GLU A 1 92 ? 5.816 11.084 -73.017 1.00 20.08 92 GLU A N 1
ATOM 677 C CA . GLU A 1 92 ? 4.624 11.889 -72.776 1.00 20.50 92 GLU A CA 1
ATOM 678 C C . GLU A 1 92 ? 3.329 11.074 -72.868 1.00 21.11 92 GLU A C 1
ATOM 679 O O . GLU A 1 92 ? 2.404 11.266 -72.059 1.00 18.87 92 GLU A O 1
ATOM 685 N N . LEU A 1 93 ? 3.262 10.167 -73.844 1.00 17.46 93 LEU A N 1
ATOM 686 C CA . LEU A 1 93 ? 2.101 9.273 -73.923 1.00 15.73 93 LEU A CA 1
ATOM 687 C C . LEU A 1 93 ? 1.920 8.489 -72.611 1.00 17.20 93 LEU A C 1
ATOM 688 O O . LEU A 1 93 ? 0.793 8.408 -72.073 1.00 16.67 93 LEU A O 1
ATOM 693 N N . LYS A 1 94 ? 3.014 7.924 -72.110 1.00 20.16 94 LYS A N 1
ATOM 694 C CA . LYS A 1 94 ? 3.018 7.196 -70.830 1.00 18.67 94 LYS A CA 1
ATOM 695 C C . LYS A 1 94 ? 2.560 8.100 -69.689 1.00 21.08 94 LYS A C 1
ATOM 696 O O . LYS A 1 94 ? 1.663 7.750 -68.896 1.00 22.23 94 LYS A O 1
ATOM 702 N N . THR A 1 95 ? 3.139 9.292 -69.617 1.00 18.34 95 THR A N 1
ATOM 703 C CA . THR A 1 95 ? 2.740 10.250 -68.566 1.00 19.80 95 THR A CA 1
ATOM 704 C C . THR A 1 95 ? 1.236 10.595 -68.603 1.00 18.81 95 THR A C 1
ATOM 705 O O . THR A 1 95 ? 0.538 10.598 -67.580 1.00 18.38 95 THR A O 1
ATOM 709 N N . ARG A 1 96 ? 0.732 10.853 -69.791 1.00 16.38 96 ARG A N 1
ATOM 710 C CA . ARG A 1 96 ? -0.631 11.271 -69.939 1.00 14.84 96 ARG A CA 1
ATOM 711 C C . ARG A 1 96 ? -1.597 10.100 -69.679 1.00 15.84 96 ARG A C 1
ATOM 712 O O . ARG A 1 96 ? -2.616 10.264 -68.998 1.00 16.78 96 ARG A O 1
ATOM 720 N N . LEU A 1 97 ? -1.252 8.923 -70.185 1.00 16.56 97 LEU A N 1
ATOM 721 C CA . LEU A 1 97 ? -2.114 7.752 -70.009 1.00 15.29 97 LEU A CA 1
ATOM 722 C C . LEU A 1 97 ? -2.297 7.393 -68.541 1.00 20.42 97 LEU A C 1
ATOM 723 O O . LEU A 1 97 ? -3.337 6.867 -68.148 1.00 22.60 97 LEU A O 1
ATOM 728 N N . THR A 1 98 ? -1.293 7.669 -67.733 1.00 14.40 98 THR A N 1
ATOM 729 C CA . THR A 1 98 ? -1.310 7.283 -66.330 1.00 16.97 98 THR A CA 1
ATOM 730 C C . THR A 1 98 ? -1.729 8.436 -65.432 1.00 17.01 98 THR A C 1
ATOM 731 O O . THR A 1 98 ? -1.629 8.333 -64.186 1.00 19.61 98 THR A O 1
ATOM 735 N N . SER A 1 99 ? -2.191 9.535 -66.019 1.00 15.15 99 SER A N 1
ATOM 736 C CA A SER A 1 99 ? -2.584 10.702 -65.233 0.40 16.67 99 SER A CA 1
ATOM 737 C CA B SER A 1 99 ? -2.600 10.685 -65.217 0.60 16.96 99 SER A CA 1
ATOM 738 C C . SER A 1 99 ? -3.879 11.334 -65.710 1.00 16.35 99 SER A C 1
ATOM 739 O O . SER A 1 99 ? -4.137 12.528 -65.450 1.00 16.76 99 SER A O 1
ATOM 744 N N . MET A 1 100 ? -4.725 10.556 -66.390 1.00 13.70 100 MET A N 1
ATOM 745 C CA . MET A 1 100 ? -5.983 11.125 -66.866 1.00 14.00 100 MET A CA 1
ATOM 746 C C . MET A 1 100 ? -6.887 11.525 -65.683 1.00 13.07 100 MET A C 1
ATOM 747 O O . MET A 1 100 ? -7.044 10.757 -64.732 1.00 13.99 100 MET A O 1
ATOM 752 N N . PRO A 1 101 ? -7.517 12.700 -65.763 1.00 13.71 101 PRO A N 1
ATOM 753 C CA . PRO A 1 101 ? -8.382 13.157 -64.676 1.00 13.81 101 PRO A CA 1
ATOM 754 C C . PRO A 1 101 ? -9.765 12.461 -64.667 1.00 12.31 101 PRO A C 1
ATOM 755 O O . PRO A 1 101 ? -10.233 11.985 -65.705 1.00 14.09 101 PRO A O 1
ATOM 759 N N . ALA A 1 102 ? -10.414 12.413 -63.511 1.00 13.72 102 ALA A N 1
ATOM 760 C CA . ALA A 1 102 ? -11.785 11.893 -63.471 1.00 14.70 102 ALA A CA 1
ATOM 761 C C . ALA A 1 102 ? -12.732 12.918 -64.051 1.00 16.47 102 ALA A C 1
ATOM 762 O O . ALA A 1 102 ? -12.554 14.114 -63.817 1.00 16.58 102 ALA A O 1
ATOM 764 N N . TYR A 1 103 ? -13.741 12.477 -64.797 1.00 15.06 103 TYR A N 1
ATOM 765 C CA . TYR A 1 103 ? -14.807 13.397 -65.221 1.00 15.65 103 TYR A CA 1
ATOM 766 C C . TYR A 1 103 ? -15.529 13.946 -64.005 1.00 16.93 103 TYR A C 1
ATOM 767 O O . TYR A 1 103 ? -15.670 13.233 -62.999 1.00 16.68 103 TYR A O 1
ATOM 776 N N . PRO A 1 104 ? -16.038 15.182 -64.098 1.00 20.68 104 PRO A N 1
ATOM 777 C CA . PRO A 1 104 ? -16.703 15.702 -62.886 1.00 23.01 104 PRO A CA 1
ATOM 778 C C . PRO A 1 104 ? -17.999 14.968 -62.503 1.00 18.70 104 PRO A C 1
ATOM 779 O O . PRO A 1 104 ? -18.454 15.092 -61.351 1.00 22.65 104 PRO A O 1
ATOM 783 N N . ASP A 1 105 ? -18.571 14.172 -63.408 1.00 18.02 105 ASP A N 1
ATOM 784 C CA . ASP A 1 105 ? -19.770 13.381 -63.063 1.00 20.81 105 ASP A CA 1
ATOM 785 C C . ASP A 1 105 ? -19.487 12.109 -62.245 1.00 16.62 105 ASP A C 1
ATOM 786 O O . ASP A 1 105 ? -20.416 11.427 -61.757 1.00 16.28 105 ASP A O 1
ATOM 791 N N . VAL A 1 106 ? -18.208 11.783 -62.060 1.00 12.34 106 VAL A N 1
ATOM 792 C CA . VAL A 1 106 ? -17.876 10.483 -61.489 1.00 12.03 106 VAL A CA 1
ATOM 793 C C . VAL A 1 106 ? -18.051 10.451 -59.972 1.00 12.62 106 VAL A C 1
ATOM 794 O O . VAL A 1 106 ? -18.781 9.597 -59.471 1.00 13.81 106 VAL A O 1
ATOM 798 N N . ALA A 1 107 ? -17.388 11.357 -59.250 1.00 14.39 107 ALA A N 1
ATOM 799 C CA . ALA A 1 107 ? -17.486 11.281 -57.782 1.00 17.82 107 ALA A CA 1
ATOM 800 C C . ALA A 1 107 ? -18.938 11.374 -57.275 1.00 15.11 107 ALA A C 1
ATOM 801 O O . ALA A 1 107 ? -19.306 10.596 -56.398 1.00 14.52 107 ALA A O 1
ATOM 803 N N . PRO A 1 108 ? -19.759 12.302 -57.824 1.00 14.71 108 PRO A N 1
ATOM 804 C CA . PRO A 1 108 ? -21.160 12.333 -57.357 1.00 15.69 108 PRO A CA 1
ATOM 805 C C . PRO A 1 108 ? -21.897 11.023 -57.616 1.00 14.10 108 PRO A C 1
ATOM 806 O O . PRO A 1 108 ? -22.621 10.538 -56.744 1.00 15.52 108 PRO A O 1
ATOM 810 N N . ALA A 1 109 ? -21.704 10.415 -58.788 1.00 13.10 109 ALA A N 1
ATOM 811 C CA . ALA A 1 109 ? -22.374 9.130 -59.032 1.00 12.64 109 ALA A CA 1
ATOM 812 C C . ALA A 1 109 ? -21.908 8.015 -58.099 1.00 14.26 109 ALA A C 1
ATOM 813 O O . ALA A 1 109 ? -22.728 7.205 -57.645 1.00 14.29 109 ALA A O 1
ATOM 815 N N . LEU A 1 110 ? -20.584 7.926 -57.887 1.00 12.39 110 LEU A N 1
ATOM 816 C CA . LEU A 1 110 ? -20.018 6.914 -57.007 1.00 12.59 110 LEU A CA 1
ATOM 817 C C . LEU A 1 110 ? -20.558 7.085 -55.581 1.00 13.19 110 LEU A C 1
ATOM 818 O O . LEU A 1 110 ? -20.908 6.116 -54.907 1.00 15.45 110 LEU A O 1
ATOM 823 N N . THR A 1 111 ? -20.673 8.337 -55.156 1.00 13.35 111 THR A N 1
ATOM 824 C CA . THR A 1 111 ? -21.238 8.649 -53.809 1.00 13.23 111 THR A CA 1
ATOM 825 C C . THR A 1 111 ? -22.683 8.150 -53.709 1.00 15.26 111 THR A C 1
ATOM 826 O O . THR A 1 111 ? -23.042 7.462 -52.752 1.00 14.26 111 THR A O 1
ATOM 830 N N . ARG A 1 112 ? -23.509 8.513 -54.695 1.00 14.25 112 ARG A N 1
ATOM 831 C CA . ARG A 1 112 ? -24.894 7.997 -54.761 1.00 13.71 112 ARG A CA 1
ATOM 832 C C . ARG A 1 112 ? -24.973 6.478 -54.713 1.00 15.11 112 ARG A C 1
ATOM 833 O O . ARG A 1 112 ? -25.838 5.907 -54.031 1.00 15.45 112 ARG A O 1
ATOM 841 N N . LEU A 1 113 ? -24.093 5.814 -55.482 1.00 13.32 113 LEU A N 1
ATOM 842 C CA . LEU A 1 113 ? -24.163 4.368 -55.597 1.00 13.44 113 LEU A CA 1
ATOM 843 C C . LEU A 1 113 ? -23.737 3.686 -54.290 1.00 13.42 113 LEU A C 1
ATOM 844 O O . LEU A 1 113 ? -24.391 2.740 -53.869 1.00 16.81 113 LEU A O 1
ATOM 849 N N . GLN A 1 114 ? -22.689 4.217 -53.647 1.00 14.64 114 GLN A N 1
ATOM 850 C CA A GLN A 1 114 ? -22.213 3.690 -52.384 0.60 17.34 114 GLN A CA 1
ATOM 851 C CA B GLN A 1 114 ? -22.220 3.697 -52.363 0.40 17.85 114 GLN A CA 1
ATOM 852 C C . GLN A 1 114 ? -23.309 3.891 -51.316 1.00 17.68 114 GLN A C 1
ATOM 853 O O . GLN A 1 114 ? -23.654 2.964 -50.577 1.00 20.58 114 GLN A O 1
ATOM 864 N N . ASP A 1 115 ? -23.868 5.096 -51.276 1.00 17.31 115 ASP A N 1
ATOM 865 C CA . ASP A 1 115 ? -24.945 5.378 -50.303 1.00 18.88 115 ASP A CA 1
ATOM 866 C C . ASP A 1 115 ? -26.204 4.534 -50.496 1.00 22.42 115 ASP A C 1
ATOM 867 O O . ASP A 1 115 ? -26.970 4.312 -49.552 1.00 24.35 115 ASP A O 1
ATOM 872 N N . ALA A 1 116 ? -26.429 4.060 -51.719 1.00 18.22 116 ALA A N 1
ATOM 873 C CA . ALA A 1 116 ? -27.572 3.201 -52.030 1.00 18.08 116 ALA A CA 1
ATOM 874 C C . ALA A 1 116 ? -27.279 1.719 -51.690 1.00 20.04 116 ALA A C 1
ATOM 875 O O . ALA A 1 116 ? -28.152 0.837 -51.825 1.00 25.08 116 ALA A O 1
ATOM 877 N N . GLY A 1 117 ? -26.046 1.455 -51.262 1.00 19.06 117 GLY A N 1
ATOM 878 C CA . GLY A 1 117 ? -25.643 0.129 -50.784 1.00 21.88 117 GLY A CA 1
ATOM 879 C C . GLY A 1 117 ? -24.884 -0.758 -51.757 1.00 22.24 117 GLY A C 1
ATOM 880 O O . GLY A 1 117 ? -24.646 -1.945 -51.465 1.00 22.66 117 GLY A O 1
ATOM 881 N N . PHE A 1 118 ? -24.524 -0.212 -52.918 1.00 18.41 118 PHE A N 1
ATOM 882 C CA . PHE A 1 118 ? -23.727 -0.986 -53.882 1.00 17.71 118 PHE A CA 1
ATOM 883 C C . PHE A 1 118 ? -22.283 -1.058 -53.406 1.00 16.56 118 PHE A C 1
ATOM 884 O O . PHE A 1 118 ? -21.737 -0.089 -52.882 1.00 19.91 118 PHE A O 1
ATOM 892 N N . ARG A 1 119 ? -21.669 -2.229 -53.619 1.00 14.84 119 ARG A N 1
ATOM 893 C CA . ARG A 1 119 ? -20.229 -2.407 -53.499 1.00 16.43 119 ARG A CA 1
ATOM 894 C C . ARG A 1 119 ? -19.590 -2.010 -54.834 1.00 14.98 119 ARG A C 1
ATOM 895 O O . ARG A 1 119 ? -20.184 -2.252 -55.874 1.00 16.44 119 ARG A O 1
ATOM 903 N N . LEU A 1 120 ? -18.419 -1.375 -54.772 1.00 13.83 120 LEU A N 1
ATOM 904 C CA . LEU A 1 120 ? -17.816 -0.818 -55.997 1.00 13.52 120 LEU A CA 1
ATOM 905 C C . LEU A 1 120 ? -16.403 -1.366 -56.188 1.00 12.16 120 LEU A C 1
ATOM 906 O O . LEU A 1 120 ? -15.605 -1.331 -55.267 1.00 14.72 120 LEU A O 1
ATOM 911 N N . VAL A 1 121 ? -16.105 -1.814 -57.411 1.00 13.23 121 VAL A N 1
ATOM 912 C CA . VAL A 1 121 ? -14.804 -2.402 -57.727 1.00 14.84 121 VAL A CA 1
ATOM 913 C C . VAL A 1 121 ? -14.382 -1.810 -59.073 1.00 13.23 121 VAL A C 1
ATOM 914 O O . VAL A 1 121 ? -15.230 -1.420 -59.880 1.00 15.07 121 VAL A O 1
ATOM 918 N N . THR A 1 122 ? -13.077 -1.748 -59.323 1.00 13.03 122 THR A N 1
ATOM 919 C CA . THR A 1 122 ? -12.629 -1.459 -60.710 1.00 12.21 122 THR A CA 1
ATOM 920 C C . THR A 1 122 ? -11.921 -2.649 -61.354 1.00 13.19 122 THR A C 1
ATOM 921 O O . THR A 1 122 ? -11.310 -3.468 -60.672 1.00 13.64 122 THR A O 1
ATOM 925 N N . LEU A 1 123 ? -11.966 -2.695 -62.676 1.00 11.96 123 LEU A N 1
ATOM 926 C CA . LEU A 1 123 ? -11.283 -3.751 -63.439 1.00 12.11 123 LEU A CA 1
ATOM 927 C C . LEU A 1 123 ? -10.764 -3.127 -64.725 1.00 14.27 123 LEU A C 1
ATOM 928 O O . LEU A 1 123 ? -11.536 -2.570 -65.522 1.00 13.91 123 LEU A O 1
ATOM 933 N N . THR A 1 124 ? -9.450 -3.202 -64.910 1.00 12.59 124 THR A N 1
ATOM 934 C CA . THR A 1 124 ? -8.828 -2.495 -66.044 1.00 15.27 124 THR A CA 1
ATOM 935 C C . THR A 1 124 ? -7.861 -3.378 -66.806 1.00 13.13 124 THR A C 1
ATOM 936 O O . THR A 1 124 ? -7.216 -4.240 -66.217 1.00 14.62 124 THR A O 1
ATOM 940 N N . ASN A 1 125 ? -7.779 -3.142 -68.121 1.00 10.73 125 ASN A N 1
ATOM 941 C CA . ASN A 1 125 ? -6.688 -3.672 -68.929 1.00 11.18 125 ASN A CA 1
ATOM 942 C C . ASN A 1 125 ? -5.296 -3.188 -68.533 1.00 11.69 125 ASN A C 1
ATOM 943 O O . ASN A 1 125 ? -4.304 -3.900 -68.815 1.00 15.36 125 ASN A O 1
ATOM 948 N N . SER A 1 126 ? -5.198 -2.004 -67.907 1.00 12.60 126 SER A N 1
ATOM 949 C CA . SER A 1 126 ? -3.875 -1.485 -67.512 1.00 16.19 126 SER A CA 1
ATOM 950 C C . SER A 1 126 ? -3.242 -2.336 -66.437 1.00 17.77 126 SER A C 1
ATOM 951 O O . SER A 1 126 ? -3.933 -2.784 -65.522 1.00 19.33 126 SER A O 1
ATOM 954 N N . ALA A 1 127 ? -1.922 -2.493 -66.503 1.00 15.12 127 ALA A N 1
ATOM 955 C CA . ALA A 1 127 ? -1.211 -3.289 -65.520 1.00 18.41 127 ALA A CA 1
ATOM 956 C C . ALA A 1 127 ? -1.159 -2.511 -64.190 1.00 20.15 127 ALA A C 1
ATOM 957 O O . ALA A 1 127 ? -1.291 -1.275 -64.200 1.00 19.94 127 ALA A O 1
ATOM 959 N N . PRO A 1 128 ? -0.954 -3.217 -63.062 1.00 20.19 128 PRO A N 1
ATOM 960 C CA . PRO A 1 128 ? -0.807 -2.559 -61.762 1.00 26.74 128 PRO A CA 1
ATOM 961 C C . PRO A 1 128 ? 0.283 -1.498 -61.837 1.00 29.19 128 PRO A C 1
ATOM 962 O O . PRO A 1 128 ? 1.339 -1.708 -62.441 1.00 25.12 128 PRO A O 1
ATOM 966 N N . SER A 1 129 ? 0.006 -0.346 -61.254 1.00 27.28 129 SER A N 1
ATOM 967 C CA . SER A 1 129 ? 0.899 0.773 -61.327 1.00 26.35 129 SER A CA 1
ATOM 968 C C . SER A 1 129 ? 1.620 0.909 -59.975 1.00 25.52 129 SER A C 1
ATOM 969 O O . SER A 1 129 ? 1.103 0.467 -58.958 1.00 22.00 129 SER A O 1
ATOM 972 N N . PRO A 1 130 ? 2.813 1.516 -59.951 1.00 26.19 130 PRO A N 1
ATOM 973 C CA . PRO A 1 130 ? 3.366 1.904 -58.654 1.00 24.58 130 PRO A CA 1
ATOM 974 C C . PRO A 1 130 ? 2.396 2.915 -58.005 1.00 18.79 130 PRO A C 1
ATOM 975 O O . PRO A 1 130 ? 1.639 3.561 -58.732 1.00 22.59 130 PRO A O 1
ATOM 979 N N . ALA A 1 131 ? 2.364 3.009 -56.690 1.00 21.83 131 ALA A N 1
ATOM 980 C CA . ALA A 1 131 ? 1.527 4.031 -56.074 1.00 20.33 131 ALA A CA 1
ATOM 981 C C . ALA A 1 131 ? 2.138 5.423 -56.349 1.00 16.89 131 ALA A C 1
ATOM 982 O O . ALA A 1 131 ? 3.370 5.584 -56.326 1.00 21.68 131 ALA A O 1
ATOM 984 N N . PRO A 1 132 ? 1.301 6.440 -56.616 1.00 15.09 132 PRO A N 1
ATOM 985 C CA . PRO A 1 132 ? -0.147 6.462 -56.706 1.00 14.03 132 PRO A CA 1
ATOM 986 C C . PRO A 1 132 ? -0.577 6.009 -58.081 1.00 15.46 132 PRO A C 1
ATOM 987 O O . PRO A 1 132 ? 0.029 6.383 -59.092 1.00 15.34 132 PRO A O 1
ATOM 991 N N . SER A 1 133 ? -1.635 5.202 -58.075 1.00 13.57 133 SER A N 1
ATOM 992 C CA . SER A 1 133 ? -2.228 4.726 -59.309 1.00 14.90 133 SER A CA 1
ATOM 993 C C . SER A 1 133 ? -2.973 5.880 -59.980 1.00 12.85 133 SER A C 1
ATOM 994 O O . SER A 1 133 ? -3.233 6.918 -59.364 1.00 14.80 133 SER A O 1
ATOM 997 N N . PRO A 1 134 ? -3.363 5.715 -61.251 1.00 13.90 134 PRO A N 1
ATOM 998 C CA . PRO A 1 134 ? -4.158 6.761 -61.891 1.00 14.08 134 PRO A CA 1
ATOM 999 C C . PRO A 1 134 ? -5.462 7.089 -61.133 1.00 11.46 134 PRO A C 1
ATOM 1000 O O . PRO A 1 134 ? -5.823 8.274 -61.024 1.00 12.70 134 PRO A O 1
ATOM 1004 N N . LEU A 1 135 ? -6.137 6.071 -60.587 1.00 13.68 135 LEU A N 1
ATOM 1005 C CA . LEU A 1 135 ? -7.363 6.326 -59.812 1.00 12.86 135 LEU A CA 1
ATOM 1006 C C . LEU A 1 135 ? -7.049 7.075 -58.538 1.00 13.85 135 LEU A C 1
ATOM 1007 O O . LEU A 1 135 ? -7.824 7.952 -58.140 1.00 15.25 135 LEU A O 1
ATOM 1012 N N . GLU A 1 136 ? -5.892 6.795 -57.943 1.00 14.81 136 GLU A N 1
ATOM 1013 C CA . GLU A 1 136 ? -5.466 7.570 -56.756 1.00 14.79 136 GLU A CA 1
ATOM 1014 C C . GLU A 1 136 ? -5.168 9.017 -57.063 1.00 14.74 136 GLU A C 1
ATOM 1015 O O . GLU A 1 136 ? -5.656 9.909 -56.335 1.00 14.93 136 GLU A O 1
ATOM 1021 N N . LYS A 1 137 ? -4.389 9.273 -58.124 1.00 12.47 137 LYS A N 1
ATOM 1022 C CA . LYS A 1 137 ? -4.050 10.636 -58.509 1.00 14.51 137 LYS A CA 1
ATOM 1023 C C . LYS A 1 137 ? -5.336 11.422 -58.792 1.00 16.77 137 LYS A C 1
ATOM 1024 O O . LYS A 1 137 ? -5.439 12.608 -58.471 1.00 20.24 137 LYS A O 1
ATOM 1030 N N . ALA A 1 138 ? -6.331 10.730 -59.362 1.00 13.21 138 ALA A N 1
ATOM 1031 C CA . ALA A 1 138 ? -7.567 11.380 -59.772 1.00 16.17 138 ALA A CA 1
ATOM 1032 C C . ALA A 1 138 ? -8.502 11.650 -58.614 1.00 15.70 138 ALA A C 1
ATOM 1033 O O . ALA A 1 138 ? -9.519 12.338 -58.796 1.00 20.22 138 ALA A O 1
ATOM 1035 N N . GLY A 1 139 ? -8.174 11.090 -57.454 1.00 15.90 139 GLY A N 1
ATOM 1036 C CA . GLY A 1 139 ? -8.911 11.302 -56.218 1.00 17.21 139 GLY A CA 1
ATOM 1037 C C . GLY A 1 139 ? -10.176 10.479 -56.078 1.00 16.08 139 GLY A C 1
ATOM 1038 O O . GLY A 1 139 ? -11.056 10.845 -55.285 1.00 22.93 139 GLY A O 1
ATOM 1039 N N . ILE A 1 140 ? -10.298 9.361 -56.804 1.00 13.74 140 ILE A N 1
ATOM 1040 C CA . ILE A 1 140 ? -11.505 8.543 -56.701 1.00 16.05 140 ILE A CA 1
ATOM 1041 C C . ILE A 1 140 ? -11.230 7.100 -56.261 1.00 15.90 140 ILE A C 1
ATOM 1042 O O . ILE A 1 140 ? -12.145 6.299 -56.127 1.00 15.18 140 ILE A O 1
ATOM 1047 N N . ALA A 1 141 ? -9.960 6.736 -56.045 1.00 16.02 141 ALA A N 1
ATOM 1048 C CA . ALA A 1 141 ? -9.657 5.341 -55.679 1.00 15.87 141 ALA A CA 1
ATOM 1049 C C . ALA A 1 141 ? -10.368 4.861 -54.396 1.00 15.73 141 ALA A C 1
ATOM 1050 O O . ALA A 1 141 ? -10.750 3.689 -54.285 1.00 17.43 141 ALA A O 1
ATOM 1052 N N . SER A 1 142 ? -10.613 5.799 -53.480 1.00 18.36 142 SER A N 1
ATOM 1053 C CA . SER A 1 142 ? -11.163 5.457 -52.173 1.00 20.22 142 SER A CA 1
ATOM 1054 C C . SER A 1 142 ? -12.625 5.025 -52.199 1.00 19.37 142 SER A C 1
ATOM 1055 O O . SER A 1 142 ? -13.114 4.503 -51.195 1.00 21.10 142 SER A O 1
ATOM 1058 N N . PHE A 1 143 ? -13.309 5.193 -53.332 1.00 15.70 143 PHE A N 1
ATOM 1059 C CA . PHE A 1 143 ? -14.689 4.693 -53.466 1.00 15.81 143 PHE A CA 1
ATOM 1060 C C . PHE A 1 143 ? -14.748 3.180 -53.599 1.00 16.90 143 PHE A C 1
ATOM 1061 O O . PHE A 1 143 ? -15.813 2.569 -53.375 1.00 16.76 143 PHE A O 1
ATOM 1069 N N . PHE A 1 144 ? -13.622 2.562 -54.002 1.00 15.31 144 PHE A N 1
ATOM 1070 C CA . PHE A 1 144 ? -13.633 1.169 -54.435 1.00 14.58 144 PHE A CA 1
ATOM 1071 C C . PHE A 1 144 ? -13.029 0.228 -53.413 1.00 17.56 144 PHE A C 1
ATOM 1072 O O . PHE A 1 144 ? -12.020 0.546 -52.807 1.00 19.66 144 PHE A O 1
ATOM 1080 N N . GLU A 1 145 ? -13.646 -0.930 -53.231 1.00 16.54 145 GLU A N 1
ATOM 1081 C CA . GLU A 1 145 ? -13.116 -1.884 -52.245 1.00 18.58 145 GLU A CA 1
ATOM 1082 C C . GLU A 1 145 ? -11.965 -2.712 -52.818 1.00 22.75 145 GLU A C 1
ATOM 1083 O O . GLU A 1 145 ? -11.203 -3.301 -52.055 1.00 22.11 145 GLU A O 1
ATOM 1089 N N . ALA A 1 146 ? -11.839 -2.758 -54.148 1.00 18.38 146 ALA A N 1
ATOM 1090 C CA . ALA A 1 146 ? -10.754 -3.502 -54.777 1.00 17.88 146 ALA A CA 1
ATOM 1091 C C . ALA A 1 146 ? -10.462 -2.905 -56.134 1.00 16.60 146 ALA A C 1
ATOM 1092 O O . ALA A 1 146 ? -11.353 -2.310 -56.754 1.00 16.95 146 ALA A O 1
ATOM 1094 N N . HIS A 1 147 ? -9.222 -3.079 -56.581 1.00 16.32 147 HIS A N 1
ATOM 1095 C CA . HIS A 1 147 ? -8.759 -2.516 -57.837 1.00 17.30 147 HIS A CA 1
ATOM 1096 C C . HIS A 1 147 ? -8.093 -3.636 -58.592 1.00 19.42 147 HIS A C 1
ATOM 1097 O O . HIS A 1 147 ? -6.940 -3.969 -58.294 1.00 22.42 147 HIS A O 1
ATOM 1104 N N . LEU A 1 148 ? -8.830 -4.223 -59.535 1.00 16.12 148 LEU A N 1
ATOM 1105 C CA . LEU A 1 148 ? -8.380 -5.444 -60.219 1.00 16.06 148 LEU A CA 1
ATOM 1106 C C . LEU A 1 148 ? -7.845 -5.097 -61.606 1.00 18.87 148 LEU A C 1
ATOM 1107 O O . LEU A 1 148 ? -8.246 -4.085 -62.197 1.00 15.68 148 LEU A O 1
ATOM 1112 N N . THR A 1 149 ? -6.928 -5.931 -62.085 1.00 16.01 149 THR A N 1
ATOM 1113 C CA A THR A 1 149 ? -6.325 -5.759 -63.426 0.70 14.14 149 THR A CA 1
ATOM 1114 C CA B THR A 1 149 ? -6.336 -5.765 -63.414 0.30 15.11 149 THR A CA 1
ATOM 1115 C C . THR A 1 149 ? -6.228 -7.100 -64.140 1.00 15.97 149 THR A C 1
ATOM 1116 O O . THR A 1 149 ? -6.266 -8.154 -63.522 1.00 19.93 149 THR A O 1
ATOM 1123 N N . VAL A 1 150 ? -6.100 -7.054 -65.465 1.00 15.70 150 VAL A N 1
ATOM 1124 C CA . VAL A 1 150 ? -5.934 -8.276 -66.261 1.00 15.47 150 VAL A CA 1
ATOM 1125 C C . VAL A 1 150 ? -4.498 -8.834 -66.162 1.00 15.32 150 VAL A C 1
ATOM 1126 O O . VAL A 1 150 ? -4.216 -9.916 -66.666 1.00 16.85 150 VAL A O 1
ATOM 1130 N N . HIS A 1 151 ? -3.605 -8.093 -65.523 1.00 15.94 151 HIS A N 1
ATOM 1131 C CA . HIS A 1 151 ? -2.180 -8.386 -65.594 1.00 19.18 151 HIS A CA 1
ATOM 1132 C C . HIS A 1 151 ? -1.810 -9.796 -65.142 1.00 22.54 151 HIS A C 1
ATOM 1133 O O . HIS A 1 151 ? -0.988 -10.442 -65.803 1.00 21.57 151 HIS A O 1
ATOM 1140 N N . SER A 1 152 ? -2.419 -10.283 -64.061 1.00 24.82 152 SER A N 1
ATOM 1141 C CA A SER A 1 152 ? -2.092 -11.621 -63.545 0.60 31.20 152 SER A CA 1
ATOM 1142 C CA B SER A 1 152 ? -2.069 -11.616 -63.572 0.40 28.82 152 SER A CA 1
ATOM 1143 C C . SER A 1 152 ? -2.610 -12.749 -64.448 1.00 30.98 152 SER A C 1
ATOM 1144 O O . SER A 1 152 ? -2.029 -13.846 -64.467 1.00 29.78 152 SER A O 1
ATOM 1149 N N . SER A 1 153 ? -3.694 -12.469 -65.181 1.00 25.94 153 SER A N 1
ATOM 1150 C CA A SER A 1 153 ? -4.259 -13.436 -66.125 0.40 22.66 153 SER A CA 1
ATOM 1151 C CA B SER A 1 153 ? -4.300 -13.410 -66.140 0.60 23.26 153 SER A CA 1
ATOM 1152 C C . SER A 1 153 ? -3.502 -13.440 -67.452 1.00 18.84 153 SER A C 1
ATOM 1153 O O . SER A 1 153 ? -3.540 -14.426 -68.188 1.00 19.59 153 SER A O 1
ATOM 1158 N N . GLN A 1 154 ? -2.815 -12.336 -67.747 1.00 14.27 154 GLN A N 1
ATOM 1159 C CA . GLN A 1 154 ? -2.073 -12.149 -69.009 1.00 16.82 154 GLN A CA 1
ATOM 1160 C C . GLN A 1 154 ? -2.995 -12.308 -70.207 1.00 17.61 154 GLN A C 1
ATOM 1161 O O . GLN A 1 154 ? -2.588 -12.767 -71.285 1.00 18.62 154 GLN A O 1
ATOM 1167 N N . ARG A 1 155 ? -4.240 -11.951 -70.008 1.00 15.64 155 ARG A N 1
ATOM 1168 C CA . ARG A 1 155 ? -5.234 -11.956 -71.073 1.00 14.51 155 ARG A CA 1
ATOM 1169 C C . ARG A 1 155 ? -6.054 -10.690 -70.955 1.00 15.63 155 ARG A C 1
ATOM 1170 O O . ARG A 1 155 ? -6.429 -10.318 -69.862 1.00 19.64 155 ARG A O 1
ATOM 1178 N N . PHE A 1 156 ? -6.329 -10.052 -72.081 1.00 11.70 156 PHE A N 1
ATOM 1179 C CA . PHE A 1 156 ? -7.102 -8.821 -72.075 1.00 11.53 156 PHE A CA 1
ATOM 1180 C C . PHE A 1 156 ? -8.587 -9.050 -72.208 1.00 12.41 156 PHE A C 1
ATOM 1181 O O . PHE A 1 156 ? -9.039 -10.087 -72.677 1.00 13.07 156 PHE A O 1
ATOM 1189 N N . LYS A 1 157 ? -9.341 -8.031 -71.790 1.00 12.30 157 LYS A N 1
ATOM 1190 C CA . LYS A 1 157 ? -10.773 -8.007 -72.065 1.00 12.18 157 LYS A CA 1
ATOM 1191 C C . LYS A 1 157 ? -10.997 -8.123 -73.564 1.00 14.63 157 LYS A C 1
ATOM 1192 O O . LYS A 1 157 ? -10.227 -7.558 -74.338 1.00 16.33 157 LYS A O 1
ATOM 1198 N N . PRO A 1 158 ? -12.078 -8.803 -73.983 1.00 11.78 158 PRO A N 1
ATOM 1199 C CA . PRO A 1 158 ? -13.162 -9.454 -73.240 1.00 11.16 158 PRO A CA 1
ATOM 1200 C C . PRO A 1 158 ? -12.967 -10.956 -73.056 1.00 12.78 158 PRO A C 1
ATOM 1201 O O . PRO A 1 158 ? -13.943 -11.701 -73.013 1.00 14.85 158 PRO A O 1
ATOM 1205 N N . HIS A 1 159 ? -11.717 -11.398 -72.941 1.00 11.28 159 HIS A N 1
ATOM 1206 C CA . HIS A 1 159 ? -11.467 -12.836 -72.703 1.00 14.34 159 HIS A CA 1
ATOM 1207 C C . HIS A 1 159 ? -12.224 -13.317 -71.451 1.00 14.77 159 HIS A C 1
ATOM 1208 O O . HIS A 1 159 ? -12.188 -12.669 -70.424 1.00 15.40 159 HIS A O 1
ATOM 1215 N N . PRO A 1 160 ? -12.918 -14.471 -71.540 1.00 15.77 160 PRO A N 1
ATOM 1216 C CA . PRO A 1 160 ? -13.754 -14.899 -70.404 1.00 20.62 160 PRO A CA 1
ATOM 1217 C C . PRO A 1 160 ? -12.997 -15.077 -69.090 1.00 21.42 160 PRO A C 1
ATOM 1218 O O . PRO A 1 160 ? -13.611 -14.897 -68.026 1.00 22.88 160 PRO A O 1
ATOM 1222 N N . SER A 1 161 ? -11.703 -15.405 -69.154 1.00 24.29 161 SER A N 1
ATOM 1223 C CA A SER A 1 161 ? -10.890 -15.583 -67.952 0.50 25.42 161 SER A CA 1
ATOM 1224 C CA B SER A 1 161 ? -10.850 -15.564 -67.968 0.50 25.19 161 SER A CA 1
ATOM 1225 C C . SER A 1 161 ? -10.874 -14.327 -67.086 1.00 31.01 161 SER A C 1
ATOM 1226 O O . SER A 1 161 ? -10.882 -14.428 -65.858 1.00 28.72 161 SER A O 1
ATOM 1231 N N . VAL A 1 162 ? -10.850 -13.155 -67.729 1.00 21.39 162 VAL A N 1
ATOM 1232 C CA . VAL A 1 162 ? -10.822 -11.868 -67.029 1.00 21.21 162 VAL A CA 1
ATOM 1233 C C . VAL A 1 162 ? -12.034 -11.712 -66.091 1.00 17.25 162 VAL A C 1
ATOM 1234 O O . VAL A 1 162 ? -11.850 -11.401 -64.898 1.00 23.42 162 VAL A O 1
ATOM 1238 N N . TYR A 1 163 ? -13.227 -11.963 -66.618 1.00 20.52 163 TYR A N 1
ATOM 1239 C CA . TYR A 1 163 ? -14.480 -11.813 -65.869 1.00 19.86 163 TYR A CA 1
ATOM 1240 C C . TYR A 1 163 ? -14.587 -12.956 -64.857 1.00 32.95 163 TYR A C 1
ATOM 1241 O O . TYR A 1 163 ? -14.918 -12.719 -63.701 1.00 28.72 163 TYR A O 1
ATOM 1250 N N . ASP A 1 164 ? -14.266 -14.183 -65.279 1.00 25.31 164 ASP A N 1
ATOM 1251 C CA . ASP A 1 164 ? -14.210 -15.314 -64.314 1.00 27.94 164 ASP A CA 1
ATOM 1252 C C . ASP A 1 164 ? -13.231 -15.134 -63.151 1.00 28.48 164 ASP A C 1
ATOM 1253 O O . ASP A 1 164 ? -13.604 -15.379 -61.988 1.00 33.48 164 ASP A O 1
ATOM 1258 N N . SER A 1 165 ? -11.987 -14.746 -63.425 1.00 31.90 165 SER A N 1
ATOM 1259 C CA A SER A 1 165 ? -11.015 -14.544 -62.358 0.60 30.74 165 SER A CA 1
ATOM 1260 C CA B SER A 1 165 ? -11.008 -14.533 -62.365 0.40 32.24 165 SER A CA 1
ATOM 1261 C C . SER A 1 165 ? -11.460 -13.427 -61.423 1.00 37.65 165 SER A C 1
ATOM 1262 O O . SER A 1 165 ? -11.162 -13.463 -60.241 1.00 32.71 165 SER A O 1
ATOM 1267 N N . THR A 1 166 ? -12.192 -12.450 -61.964 1.00 29.60 166 THR A N 1
ATOM 1268 C CA . THR A 1 166 ? -12.714 -11.343 -61.166 1.00 25.24 166 THR A CA 1
ATOM 1269 C C . THR A 1 166 ? -13.773 -11.844 -60.187 1.00 24.90 166 THR A C 1
ATOM 1270 O O . THR A 1 166 ? -13.672 -11.587 -58.987 1.00 31.45 166 THR A O 1
ATOM 1274 N N . ALA A 1 167 ? -14.755 -12.578 -60.698 1.00 27.89 167 ALA A N 1
ATOM 1275 C CA . ALA A 1 167 ? -15.771 -13.206 -59.865 1.00 30.40 167 ALA A CA 1
ATOM 1276 C C . ALA A 1 167 ? -15.125 -14.094 -58.794 1.00 40.49 167 ALA A C 1
ATOM 1277 O O . ALA A 1 167 ? -15.535 -14.038 -57.639 1.00 41.15 167 ALA A O 1
ATOM 1279 N N . GLU A 1 168 ? -14.079 -14.845 -59.155 1.00 37.67 168 GLU A N 1
ATOM 1280 C CA A GLU A 1 168 ? -13.341 -15.707 -58.207 0.70 41.86 168 GLU A CA 1
ATOM 1281 C CA B GLU A 1 168 ? -13.386 -15.700 -58.192 0.30 40.71 168 GLU A CA 1
ATOM 1282 C C . GLU A 1 168 ? -12.680 -14.902 -57.089 1.00 42.01 168 GLU A C 1
ATOM 1283 O O . GLU A 1 168 ? -12.868 -15.192 -55.900 1.00 42.75 168 GLU A O 1
ATOM 1294 N N . THR A 1 169 ? -11.892 -13.898 -57.476 1.00 33.14 169 THR A N 1
ATOM 1295 C CA . THR A 1 169 ? -11.190 -13.033 -56.536 1.00 35.76 169 THR A CA 1
ATOM 1296 C C . THR A 1 169 ? -12.184 -12.377 -55.557 1.00 39.37 169 THR A C 1
ATOM 1297 O O . THR A 1 169 ? -11.872 -12.211 -54.374 1.00 41.86 169 THR A O 1
ATOM 1301 N N . LEU A 1 170 ? -13.380 -12.052 -56.046 1.00 32.93 170 LEU A N 1
ATOM 1302 C CA . LEU A 1 170 ? -14.392 -11.382 -55.223 1.00 36.41 170 LEU A CA 1
ATOM 1303 C C . LEU A 1 170 ? -15.285 -12.322 -54.428 1.00 38.55 170 LEU A C 1
ATOM 1304 O O . LEU A 1 170 ? -16.103 -11.857 -53.633 1.00 35.75 170 LEU A O 1
ATOM 1309 N N . GLY A 1 171 ? -15.140 -13.629 -54.647 1.00 38.92 171 GLY A N 1
ATOM 1310 C CA . GLY A 1 171 ? -16.039 -14.617 -54.060 1.00 37.93 171 GLY A CA 1
ATOM 1311 C C . GLY A 1 171 ? -17.480 -14.332 -54.425 1.00 39.57 171 GLY A C 1
ATOM 1312 O O . GLY A 1 171 ? -18.389 -14.494 -53.615 1.00 36.03 171 GLY A O 1
ATOM 1313 N N . ALA A 1 172 ? -17.685 -13.910 -55.663 1.00 36.76 172 ALA A N 1
ATOM 1314 C CA . ALA A 1 172 ? -18.992 -13.469 -56.122 1.00 25.46 172 ALA A CA 1
ATOM 1315 C C . ALA A 1 172 ? -19.547 -14.321 -57.251 1.00 38.30 172 ALA A C 1
ATOM 1316 O O . ALA A 1 172 ? -18.799 -14.875 -58.054 1.00 44.20 172 ALA A O 1
ATOM 1318 N N . LYS A 1 173 ? -20.866 -14.427 -57.311 1.00 39.40 173 LYS A N 1
ATOM 1319 C CA A LYS A 1 173 ? -21.511 -15.171 -58.381 0.50 42.35 173 LYS A CA 1
ATOM 1320 C CA B LYS A 1 173 ? -21.531 -15.171 -58.372 0.50 43.95 173 LYS A CA 1
ATOM 1321 C C . LYS A 1 173 ? -21.849 -14.203 -59.511 1.00 42.69 173 LYS A C 1
ATOM 1322 O O . LYS A 1 173 ? -22.044 -13.013 -59.257 1.00 35.35 173 LYS A O 1
ATOM 1333 N N . PRO A 1 174 ? -21.893 -14.701 -60.777 1.00 34.91 174 PRO A N 1
ATOM 1334 C CA . PRO A 1 174 ? -22.220 -13.811 -61.903 1.00 35.05 174 PRO A CA 1
ATOM 1335 C C . PRO A 1 174 ? -23.473 -12.953 -61.703 1.00 40.06 174 PRO A C 1
ATOM 1336 O O . PRO A 1 174 ? -23.487 -11.792 -62.121 1.00 34.63 174 PRO A O 1
ATOM 1340 N N . GLU A 1 175 ? -24.488 -13.522 -61.042 1.00 46.14 175 GLU A N 1
ATOM 1341 C CA A GLU A 1 175 ? -25.774 -12.861 -60.768 0.50 38.65 175 GLU A CA 1
ATOM 1342 C CA B GLU A 1 175 ? -25.762 -12.826 -60.831 0.50 38.99 175 GLU A CA 1
ATOM 1343 C C . GLU A 1 175 ? -25.630 -11.595 -59.913 1.00 31.01 175 GLU A C 1
ATOM 1344 O O . GLU A 1 175 ? -26.452 -10.679 -59.978 1.00 39.39 175 GLU A O 1
ATOM 1355 N N . GLU A 1 176 ? -24.589 -11.572 -59.091 1.00 34.35 176 GLU A N 1
ATOM 1356 C CA . GLU A 1 176 ? -24.330 -10.459 -58.175 1.00 35.08 176 GLU A CA 1
ATOM 1357 C C . GLU A 1 176 ? -23.506 -9.335 -58.815 1.00 30.73 176 GLU A C 1
ATOM 1358 O O . GLU A 1 176 ? -23.304 -8.300 -58.192 1.00 29.42 176 GLU A O 1
ATOM 1364 N N . LEU A 1 177 ? -23.045 -9.536 -60.052 1.00 26.03 177 LEU A N 1
ATOM 1365 C CA . LEU A 1 177 ? -22.090 -8.603 -60.680 1.00 22.68 177 LEU A CA 1
ATOM 1366 C C . LEU A 1 177 ? -22.672 -7.836 -61.861 1.00 20.15 177 LEU A C 1
ATOM 1367 O O . LEU A 1 177 ? -23.458 -8.370 -62.648 1.00 23.59 177 LEU A O 1
ATOM 1372 N N . CYS A 1 178 ? -22.281 -6.562 -61.982 1.00 18.08 178 CYS A N 1
ATOM 1373 C CA . CYS A 1 178 ? -22.632 -5.742 -63.128 1.00 16.31 178 CYS A CA 1
ATOM 1374 C C . CYS A 1 178 ? -21.377 -5.019 -63.623 1.00 19.06 178 CYS A C 1
ATOM 1375 O O . CYS A 1 178 ? -20.745 -4.322 -62.843 1.00 18.73 178 CYS A O 1
ATOM 1378 N N . MET A 1 179 ? -21.000 -5.235 -64.891 1.00 15.39 179 MET A N 1
ATOM 1379 C CA . MET A 1 179 ? -19.901 -4.478 -65.512 1.00 17.88 179 MET A CA 1
ATOM 1380 C C . MET A 1 179 ? -20.392 -3.133 -66.031 1.00 16.10 179 MET A C 1
ATOM 1381 O O . MET A 1 179 ? -21.332 -3.081 -66.835 1.00 18.27 179 MET A O 1
ATOM 1386 N N . ILE A 1 180 ? -19.685 -2.060 -65.650 1.00 15.52 180 ILE A N 1
ATOM 1387 C CA A ILE A 1 180 ? -19.999 -0.707 -66.116 0.50 13.64 180 ILE A CA 1
ATOM 1388 C CA B ILE A 1 180 ? -19.982 -0.691 -66.072 0.50 13.16 180 ILE A CA 1
ATOM 1389 C C . ILE A 1 180 ? -18.881 -0.149 -66.997 1.00 13.13 180 ILE A C 1
ATOM 1390 O O . ILE A 1 180 ? -17.727 -0.082 -66.588 1.00 14.73 180 ILE A O 1
ATOM 1399 N N . ALA A 1 181 ? -19.241 0.216 -68.227 1.00 14.34 181 ALA A N 1
ATOM 1400 C CA . ALA A 1 181 ? -18.220 0.681 -69.191 1.00 14.08 181 ALA A CA 1
ATOM 1401 C C . ALA A 1 181 ? -18.826 1.580 -70.252 1.00 15.15 181 ALA A C 1
ATOM 1402 O O . ALA A 1 181 ? -20.022 1.536 -70.513 1.00 14.32 181 ALA A O 1
ATOM 1404 N N . CYS A 1 182 ? -17.987 2.399 -70.878 1.00 12.58 182 CYS A N 1
ATOM 1405 C CA . CYS A 1 182 ? -18.415 3.138 -72.067 1.00 13.35 182 CYS A CA 1
ATOM 1406 C C . CYS A 1 182 ? -17.979 2.398 -73.308 1.00 12.26 182 CYS A C 1
ATOM 1407 O O . CYS A 1 182 ? -18.116 2.924 -74.421 1.00 16.12 182 CYS A O 1
ATOM 1410 N N . HIS A 1 183 ? -17.452 1.172 -73.126 1.00 13.25 183 HIS A N 1
ATOM 1411 C CA . HIS A 1 183 ? -17.023 0.328 -74.247 1.00 16.26 183 HIS A CA 1
ATOM 1412 C C . HIS A 1 183 ? -17.914 -0.912 -74.362 1.00 12.59 183 HIS A C 1
ATOM 1413 O O . HIS A 1 183 ? -17.968 -1.730 -73.461 1.00 14.32 183 HIS A O 1
ATOM 1420 N N . ILE A 1 184 ? -18.678 -1.013 -75.456 1.00 17.27 184 ILE A N 1
ATOM 1421 C CA A ILE A 1 184 ? -19.614 -2.118 -75.567 0.60 16.52 184 ILE A CA 1
ATOM 1422 C CA B ILE A 1 184 ? -19.608 -2.121 -75.666 0.40 18.09 184 ILE A CA 1
ATOM 1423 C C . ILE A 1 184 ? -18.874 -3.471 -75.637 1.00 15.69 184 ILE A C 1
ATOM 1424 O O . ILE A 1 184 ? -19.424 -4.498 -75.215 1.00 19.71 184 ILE A O 1
ATOM 1433 N N . TRP A 1 185 ? -17.600 -3.466 -76.077 1.00 16.02 185 TRP A N 1
ATOM 1434 C CA . TRP A 1 185 ? -16.831 -4.701 -76.041 1.00 16.02 185 TRP A CA 1
ATOM 1435 C C . TRP A 1 185 ? -16.657 -5.278 -74.642 1.00 14.31 185 TRP A C 1
ATOM 1436 O O . TRP A 1 185 ? -16.647 -6.488 -74.444 1.00 17.52 185 TRP A O 1
ATOM 1447 N N . ASP A 1 186 ? -16.585 -4.396 -73.642 1.00 15.54 186 ASP A N 1
ATOM 1448 C CA . ASP A 1 186 ? -16.426 -4.786 -72.254 1.00 13.28 186 ASP A CA 1
ATOM 1449 C C . ASP A 1 186 ? -17.762 -5.304 -71.632 1.00 15.18 186 ASP A C 1
ATOM 1450 O O . ASP A 1 186 ? -17.776 -6.300 -70.945 1.00 19.49 186 ASP A O 1
ATOM 1455 N N . THR A 1 187 ? -18.873 -4.629 -71.910 1.00 16.48 187 THR A N 1
ATOM 1456 C CA . THR A 1 187 ? -20.170 -5.104 -71.412 1.00 17.52 187 THR A CA 1
ATOM 1457 C C . THR A 1 187 ? -20.579 -6.427 -72.113 1.00 18.42 187 THR A C 1
ATOM 1458 O O . THR A 1 187 ? -21.037 -7.348 -71.445 1.00 22.54 187 THR A O 1
ATOM 1462 N N . ILE A 1 188 ? -20.328 -6.551 -73.426 1.00 20.26 188 ILE A N 1
ATOM 1463 C CA . ILE A 1 188 ? -20.506 -7.865 -74.123 1.00 19.83 188 ILE A CA 1
ATOM 1464 C C . ILE A 1 188 ? -19.702 -8.988 -73.454 1.00 21.37 188 ILE A C 1
ATOM 1465 O O . ILE A 1 188 ? -20.227 -10.085 -73.176 1.00 19.15 188 ILE A O 1
ATOM 1470 N N . GLY A 1 189 ? -18.429 -8.711 -73.164 1.00 17.65 189 GLY A N 1
ATOM 1471 C CA . GLY A 1 189 ? -17.572 -9.682 -72.493 1.00 18.06 189 GLY A CA 1
ATOM 1472 C C . GLY A 1 189 ? -18.128 -10.178 -71.157 1.00 19.17 189 GLY A C 1
ATOM 1473 O O . GLY A 1 189 ? -18.147 -11.388 -70.880 1.00 19.20 189 GLY A O 1
ATOM 1474 N N . ALA A 1 190 ? -18.544 -9.227 -70.308 1.00 18.84 190 ALA A N 1
ATOM 1475 C CA . ALA A 1 190 ? -19.115 -9.556 -68.992 1.00 16.27 190 ALA A CA 1
ATOM 1476 C C . ALA A 1 190 ? -20.480 -10.255 -69.092 1.00 18.36 190 ALA A C 1
ATOM 1477 O O . ALA A 1 190 ? -20.709 -11.252 -68.383 1.00 20.96 190 ALA A O 1
ATOM 1479 N N . GLN A 1 191 ? -21.362 -9.779 -69.953 1.00 18.33 191 GLN A N 1
ATOM 1480 C CA . GLN A 1 191 ? -22.684 -10.414 -70.080 1.00 20.94 191 GLN A CA 1
ATOM 1481 C C . GLN A 1 191 ? -22.603 -11.856 -70.603 1.00 33.45 191 GLN A C 1
ATOM 1482 O O . GLN A 1 191 ? -23.397 -12.714 -70.212 1.00 22.77 191 GLN A O 1
ATOM 1488 N N . ALA A 1 192 ? -21.613 -12.135 -71.445 1.00 27.40 192 ALA A N 1
ATOM 1489 C CA . ALA A 1 192 ? -21.406 -13.516 -71.912 1.00 24.90 192 ALA A CA 1
ATOM 1490 C C . ALA A 1 192 ? -21.040 -14.465 -70.782 1.00 27.20 192 ALA A C 1
ATOM 1491 O O . ALA A 1 192 ? -21.128 -15.690 -70.951 1.00 31.89 192 ALA A O 1
ATOM 1493 N N . ARG A 1 193 ? -20.674 -13.915 -69.623 1.00 19.79 193 ARG A N 1
ATOM 1494 C CA . ARG A 1 193 ? -20.182 -14.682 -68.481 1.00 22.23 193 ARG A CA 1
ATOM 1495 C C . ARG A 1 193 ? -21.262 -14.711 -67.394 1.00 18.79 193 ARG A C 1
ATOM 1496 O O . ARG A 1 193 ? -21.012 -15.150 -66.277 1.00 27.18 193 ARG A O 1
ATOM 1504 N N . GLY A 1 194 ? -22.431 -14.216 -67.759 1.00 20.24 194 GLY A N 1
ATOM 1505 C CA . GLY A 1 194 ? -23.600 -14.229 -66.890 1.00 23.45 194 GLY A CA 1
ATOM 1506 C C . GLY A 1 194 ? -23.745 -13.017 -65.989 1.00 34.20 194 GLY A C 1
ATOM 1507 O O . GLY A 1 194 ? -24.686 -12.959 -65.202 1.00 25.98 194 GLY A O 1
ATOM 1508 N N . TRP A 1 195 ? -22.829 -12.054 -66.098 1.00 24.86 195 TRP A N 1
ATOM 1509 C CA . TRP A 1 195 ? -22.964 -10.777 -65.384 1.00 21.16 195 TRP A CA 1
ATOM 1510 C C . TRP A 1 195 ? -24.030 -9.900 -66.018 1.00 19.99 195 TRP A C 1
ATOM 1511 O O . TRP A 1 195 ? -24.460 -10.099 -67.161 1.00 22.31 195 TRP A O 1
ATOM 1522 N N . ARG A 1 196 ? -24.448 -8.851 -65.310 1.00 22.86 196 ARG A N 1
ATOM 1523 C CA A ARG A 1 196 ? -25.208 -7.802 -65.980 0.60 19.53 196 ARG A CA 1
ATOM 1524 C CA B ARG A 1 196 ? -25.215 -7.784 -65.929 0.40 19.82 196 ARG A CA 1
ATOM 1525 C C . ARG A 1 196 ? -24.242 -6.770 -66.562 1.00 21.64 196 ARG A C 1
ATOM 1526 O O . ARG A 1 196 ? -23.061 -6.776 -66.241 1.00 19.75 196 ARG A O 1
ATOM 1541 N N . GLY A 1 197 ? -24.743 -5.917 -67.444 1.00 19.56 197 GLY A N 1
ATOM 1542 C CA . GLY A 1 197 ? -23.930 -4.899 -68.122 1.00 23.48 197 GLY A CA 1
ATOM 1543 C C . GLY A 1 197 ? -24.600 -3.543 -68.091 1.00 22.36 197 GLY A C 1
ATOM 1544 O O . GLY A 1 197 ? -25.812 -3.421 -68.329 1.00 25.11 197 GLY A O 1
ATOM 1545 N N . GLY A 1 198 ? -23.828 -2.506 -67.762 1.00 17.13 198 GLY A N 1
ATOM 1546 C CA . GLY A 1 198 ? -24.325 -1.134 -67.749 1.00 18.31 198 GLY A CA 1
ATOM 1547 C C . GLY A 1 198 ? -23.451 -0.225 -68.605 1.00 25.14 198 GLY A C 1
ATOM 1548 O O . GLY A 1 198 ? -22.255 -0.126 -68.384 1.00 19.55 198 GLY A O 1
ATOM 1549 N N . 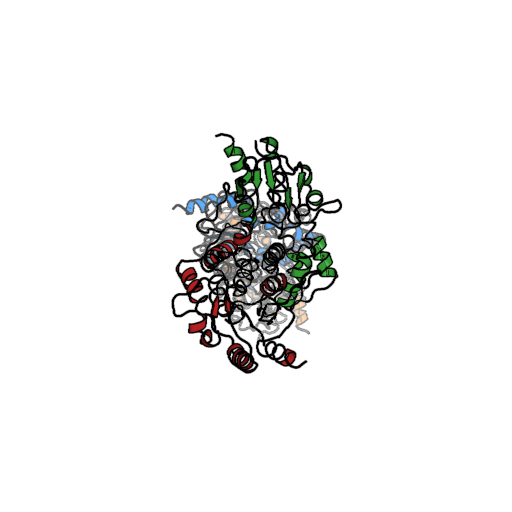PHE A 1 199 ? -24.051 0.444 -69.583 1.00 20.25 199 PHE A N 1
ATOM 1550 C CA . PHE A 1 199 ? -23.307 1.234 -70.567 1.00 17.54 199 PHE A CA 1
ATOM 1551 C C . PHE A 1 199 ? -23.452 2.697 -70.253 1.00 20.00 199 PHE A C 1
ATOM 1552 O O . PHE A 1 199 ? -24.551 3.184 -70.058 1.00 21.84 199 PHE A O 1
ATOM 1560 N N . VAL A 1 200 ? -22.335 3.406 -70.162 1.00 16.95 200 VAL A N 1
ATOM 1561 C CA . VAL A 1 200 ? -22.353 4.859 -70.058 1.00 17.63 200 VAL A CA 1
ATOM 1562 C C . VAL A 1 200 ? -21.819 5.493 -71.336 1.00 22.33 200 VAL A C 1
ATOM 1563 O O . VAL A 1 200 ? -20.671 5.237 -71.757 1.00 18.56 200 VAL A O 1
ATOM 1567 N N A ALA A 1 201 ? -22.644 6.314 -71.989 0.60 19.38 201 ALA A N 1
ATOM 1568 N N B ALA A 1 201 ? -22.653 6.318 -71.956 0.40 20.72 201 ALA A N 1
ATOM 1569 C CA A ALA A 1 201 ? -22.336 6.824 -73.350 0.60 17.84 201 ALA A CA 1
ATOM 1570 C CA B ALA A 1 201 ? -22.194 7.118 -73.073 0.40 19.78 201 ALA A CA 1
ATOM 1571 C C A ALA A 1 201 ? -21.438 8.066 -73.397 0.60 15.48 201 ALA A C 1
ATOM 1572 C C B ALA A 1 201 ? -21.043 7.981 -72.591 0.40 21.61 201 ALA A C 1
ATOM 1573 O O A ALA A 1 201 ? -21.892 9.170 -73.675 0.60 18.70 201 ALA A O 1
ATOM 1574 O O B ALA A 1 201 ? -21.109 8.638 -71.560 0.40 21.66 201 ALA A O 1
ATOM 1577 N N A ARG A 1 202 ? -20.152 7.873 -73.102 0.60 14.13 202 ARG A N 1
ATOM 1578 N N B ARG A 1 202 ? -19.943 7.910 -73.306 0.40 17.82 202 ARG A N 1
ATOM 1579 C CA A ARG A 1 202 ? -19.130 8.911 -73.198 0.60 14.67 202 ARG A CA 1
ATOM 1580 C CA B ARG A 1 202 ? -18.937 8.916 -73.192 0.40 18.25 202 ARG A CA 1
ATOM 1581 C C A ARG A 1 202 ? -18.971 9.360 -74.651 0.60 17.88 202 ARG A C 1
ATOM 1582 C C B ARG A 1 202 ? -18.877 9.342 -74.632 0.40 18.97 202 ARG A C 1
ATOM 1583 O O A ARG A 1 202 ? -19.304 8.589 -75.561 0.60 19.11 202 ARG A O 1
ATOM 1584 O O B ARG A 1 202 ? -19.257 8.549 -75.514 0.40 19.98 202 ARG A O 1
ATOM 1599 N N . PRO A 1 203 ? -18.473 10.597 -74.884 1.00 17.38 203 PRO A N 1
ATOM 1600 C CA . PRO A 1 203 ? -18.407 11.097 -76.266 1.00 18.19 203 PRO A CA 1
ATOM 1601 C C . PRO A 1 203 ? -17.676 10.128 -77.197 1.00 18.19 203 PRO A C 1
ATOM 1602 O O . PRO A 1 203 ? -16.649 9.552 -76.819 1.00 16.72 203 PRO A O 1
ATOM 1606 N N . HIS A 1 204 ? -18.245 9.938 -78.393 1.00 21.87 204 HIS A N 1
ATOM 1607 C CA . HIS A 1 204 ? -17.698 9.016 -79.401 1.00 19.78 204 HIS A CA 1
ATOM 1608 C C . HIS A 1 204 ? -17.791 7.531 -79.032 1.00 18.55 204 HIS A C 1
ATOM 1609 O O . HIS A 1 204 ? -17.036 6.713 -79.588 1.00 19.36 204 HIS A O 1
ATOM 1616 N N . ASN A 1 205 ? -18.703 7.184 -78.117 1.00 17.10 205 ASN A N 1
ATOM 1617 C CA . ASN A 1 205 ? -19.050 5.793 -77.854 1.00 18.58 205 ASN A CA 1
ATOM 1618 C C . ASN A 1 205 ? -20.561 5.627 -77.907 1.00 21.99 205 ASN A C 1
ATOM 1619 O O . ASN A 1 205 ? -21.322 6.375 -77.264 1.00 24.55 205 ASN A O 1
ATOM 1624 N N . THR A 1 206 ? -20.975 4.667 -78.707 1.00 23.92 206 THR A N 1
ATOM 1625 C CA A THR A 1 206 ? -22.386 4.352 -78.982 0.70 28.81 206 THR A CA 1
ATOM 1626 C CA B THR A 1 206 ? -22.380 4.345 -78.800 0.30 24.73 206 THR A CA 1
ATOM 1627 C C . THR A 1 206 ? -22.502 2.826 -78.891 1.00 27.43 206 THR A C 1
ATOM 1628 O O . THR A 1 206 ? -21.549 2.138 -79.242 1.00 27.61 206 THR A O 1
ATOM 1635 N N . PRO A 1 207 ? -23.664 2.282 -78.472 1.00 28.56 207 PRO A N 1
ATOM 1636 C CA . PRO A 1 207 ? -23.750 0.820 -78.557 1.00 31.25 207 PRO A CA 1
ATOM 1637 C C . PRO A 1 207 ? -23.729 0.274 -79.984 1.00 26.17 207 PRO A C 1
ATOM 1638 O O . PRO A 1 207 ? -24.127 0.947 -80.937 1.00 30.33 207 PRO A O 1
ATOM 1642 N N . LEU A 1 208 ? -23.260 -0.958 -80.102 1.00 29.57 208 LEU A N 1
ATOM 1643 C CA . LEU A 1 208 ? -23.258 -1.669 -81.368 1.00 28.81 208 LEU A CA 1
ATOM 1644 C C . LEU A 1 208 ? -24.558 -2.457 -81.506 1.00 33.78 208 LEU A C 1
ATOM 1645 O O . LEU A 1 208 ? -24.879 -3.286 -80.656 1.00 35.92 208 LEU A O 1
ATOM 1650 N N . THR A 1 209 ? -25.301 -2.202 -82.576 1.00 32.58 209 THR A N 1
ATOM 1651 C CA . THR A 1 209 ? -26.570 -2.902 -82.781 1.00 42.19 209 THR A CA 1
ATOM 1652 C C . THR A 1 209 ? -26.399 -4.044 -83.774 1.00 31.21 209 THR A C 1
ATOM 1653 O O . THR A 1 209 ? -26.266 -3.839 -84.984 1.00 37.23 209 THR A O 1
ATOM 1657 N N . LEU A 1 210 ? -26.410 -5.250 -83.229 1.00 31.64 210 LEU A N 1
ATOM 1658 C CA . LEU A 1 210 ? -26.139 -6.430 -84.001 1.00 27.54 210 LEU A CA 1
ATOM 1659 C C . LEU A 1 210 ? -26.965 -7.567 -83.425 1.00 30.53 210 LEU A C 1
ATOM 1660 O O . LEU A 1 210 ? -26.970 -7.816 -82.210 1.00 29.72 210 LEU A O 1
ATOM 1665 N N . ALA A 1 211 ? -27.685 -8.250 -84.306 1.00 38.97 211 ALA A N 1
ATOM 1666 C CA . ALA A 1 211 ? -28.508 -9.385 -83.904 1.00 41.79 211 ALA A CA 1
ATOM 1667 C C . ALA A 1 211 ? -27.696 -10.400 -83.110 1.00 39.85 211 ALA A C 1
ATOM 1668 O O . ALA A 1 211 ? -26.529 -10.667 -83.433 1.00 40.55 211 ALA A O 1
ATOM 1670 N N . GLU A 1 212 ? -28.314 -10.902 -82.038 1.00 37.74 212 GLU A N 1
ATOM 1671 C CA A GLU A 1 212 ? -27.749 -11.976 -81.214 0.50 41.56 212 GLU A CA 1
ATOM 1672 C CA B GLU A 1 212 ? -27.768 -11.968 -81.191 0.50 40.49 212 GLU A CA 1
ATOM 1673 C C . GLU A 1 212 ? -26.670 -11.502 -80.229 1.00 43.71 212 GLU A C 1
ATOM 1674 O O . GLU A 1 212 ? -26.240 -12.250 -79.347 1.00 60.61 212 GLU A O 1
ATOM 1685 N N . VAL A 1 213 ? -26.236 -10.259 -80.378 1.00 32.54 213 VAL A N 1
ATOM 1686 C CA . VAL A 1 213 ? -25.267 -9.666 -79.447 1.00 29.49 213 VAL A CA 1
ATOM 1687 C C . VAL A 1 213 ? -26.077 -9.043 -78.303 1.00 33.34 213 VAL A C 1
ATOM 1688 O O . VAL A 1 213 ? -26.996 -8.272 -78.578 1.00 29.28 213 VAL A O 1
ATOM 1692 N N . PRO A 1 214 ? -25.735 -9.353 -77.031 1.00 40.12 214 PRO A N 1
ATOM 1693 C CA . PRO A 1 214 ? -26.566 -8.838 -75.924 1.00 40.72 214 PRO A CA 1
ATOM 1694 C C . PRO A 1 214 ? -26.507 -7.313 -75.809 1.00 38.07 214 PRO A C 1
ATOM 1695 O O . PRO A 1 214 ? -25.448 -6.708 -75.997 1.00 33.00 214 PRO A O 1
ATOM 1699 N N . GLN A 1 215 ? -27.649 -6.694 -75.540 1.00 34.94 215 GLN A N 1
ATOM 1700 C CA . GLN A 1 215 ? -27.667 -5.263 -75.317 1.00 36.02 215 GLN A CA 1
ATOM 1701 C C . GLN A 1 215 ? -27.522 -5.051 -73.801 1.00 22.33 215 GLN A C 1
ATOM 1702 O O . GLN A 1 215 ? -27.844 -5.957 -73.017 1.00 27.30 215 GLN A O 1
ATOM 1708 N N . PRO A 1 216 ? -26.959 -3.895 -73.394 1.00 28.14 216 PRO A N 1
ATOM 1709 C CA . PRO A 1 216 ? -26.765 -3.571 -71.977 1.00 26.94 216 PRO A CA 1
ATOM 1710 C C . PRO A 1 216 ? -28.079 -3.660 -71.222 1.00 31.11 216 PRO A C 1
ATOM 1711 O O . PRO A 1 216 ? -29.129 -3.322 -71.783 1.00 33.40 216 PRO A O 1
ATOM 1715 N N . ASP A 1 217 ? -28.007 -4.118 -69.975 1.00 26.29 217 ASP A N 1
ATOM 1716 C CA . ASP A 1 217 ? -29.153 -4.130 -69.063 1.00 28.20 217 ASP A CA 1
ATOM 1717 C C . ASP A 1 217 ? -29.519 -2.716 -68.637 1.00 37.23 217 ASP A C 1
ATOM 1718 O O . ASP A 1 217 ? -30.699 -2.398 -68.442 1.00 32.23 217 ASP A O 1
ATOM 1723 N N . PHE A 1 218 ? -28.498 -1.871 -68.482 1.00 28.29 218 PHE A N 1
ATOM 1724 C CA . PHE A 1 218 ? -28.697 -0.464 -68.122 1.00 27.97 218 PHE A CA 1
ATOM 1725 C C . PHE A 1 218 ? -27.947 0.426 -69.088 1.00 31.84 218 PHE A C 1
ATOM 1726 O O . PHE A 1 218 ? -26.841 0.080 -69.517 1.00 24.13 218 PHE A O 1
ATOM 1734 N N . ILE A 1 219 ? -28.541 1.569 -69.425 1.00 24.04 219 ILE A N 1
ATOM 1735 C CA A ILE A 1 219 ? -27.927 2.515 -70.344 0.70 27.18 219 ILE A CA 1
ATOM 1736 C CA B ILE A 1 219 ? -27.947 2.518 -70.371 0.30 28.01 219 ILE A CA 1
ATOM 1737 C C . ILE A 1 219 ? -28.120 3.954 -69.869 1.00 33.31 219 ILE A C 1
ATOM 1738 O O . ILE A 1 219 ? -29.232 4.382 -69.527 1.00 37.88 219 ILE A O 1
ATOM 1747 N N . GLY A 1 220 ? -27.030 4.700 -69.813 1.00 24.98 220 GLY A N 1
ATOM 1748 C CA . GLY A 1 220 ? -27.103 6.078 -69.424 1.00 24.45 220 GLY A CA 1
ATOM 1749 C C . GLY A 1 220 ? -26.316 6.979 -70.336 1.00 27.52 220 GLY A C 1
ATOM 1750 O O . GLY A 1 220 ? -25.293 6.589 -70.897 1.00 25.18 220 GLY A O 1
ATOM 1751 N N . ARG A 1 221 ? -26.788 8.207 -70.465 1.00 22.18 221 ARG A N 1
ATOM 1752 C CA . ARG A 1 221 ? -26.099 9.202 -71.257 1.00 25.31 221 ARG A CA 1
ATOM 1753 C C . ARG A 1 221 ? -24.874 9.783 -70.545 1.00 30.02 221 ARG A C 1
ATOM 1754 O O . ARG A 1 221 ? -23.988 10.331 -71.182 1.00 25.63 221 ARG A O 1
ATOM 1762 N N . ASP A 1 222 ? -24.832 9.631 -69.222 1.00 21.62 222 ASP A N 1
ATOM 1763 C CA . ASP A 1 222 ? -23.690 10.041 -68.385 1.00 20.54 222 ASP A CA 1
ATOM 1764 C C . ASP A 1 222 ? -23.781 9.211 -67.103 1.00 16.37 222 ASP A C 1
ATOM 1765 O O . ASP A 1 222 ? -24.695 8.359 -66.981 1.00 16.01 222 ASP A O 1
ATOM 1770 N N . MET A 1 223 ? -22.836 9.413 -66.184 1.00 13.78 223 MET A N 1
ATOM 1771 C CA A MET A 1 223 ? -22.785 8.538 -65.028 0.70 15.86 223 MET A CA 1
ATOM 1772 C CA B MET A 1 223 ? -22.740 8.625 -64.954 0.30 16.64 223 MET A CA 1
ATOM 1773 C C . MET A 1 223 ? -23.980 8.778 -64.095 1.00 16.06 223 MET A C 1
ATOM 1774 O O . MET A 1 223 ? -24.453 7.831 -63.482 1.00 16.03 223 MET A O 1
ATOM 1783 N N . GLY A 1 224 ? -24.469 10.012 -64.058 1.00 15.15 224 GLY A N 1
ATOM 1784 C CA . GLY A 1 224 ? -25.669 10.342 -63.290 1.00 18.73 224 GLY A CA 1
ATOM 1785 C C . GLY A 1 224 ? -26.900 9.569 -63.735 1.00 16.19 224 GLY A C 1
ATOM 1786 O O . GLY A 1 224 ? -27.639 9.027 -62.898 1.00 18.33 224 GLY A O 1
ATOM 1787 N N . GLU A 1 225 ? -27.134 9.499 -65.049 1.00 15.60 225 GLU A N 1
ATOM 1788 C CA A GLU A 1 225 ? -28.297 8.781 -65.565 0.70 15.36 225 GLU A CA 1
ATOM 1789 C CA B GLU A 1 225 ? -28.288 8.787 -65.587 0.30 17.50 225 GLU A CA 1
ATOM 1790 C C . GLU A 1 225 ? -28.167 7.284 -65.425 1.00 21.23 225 GLU A C 1
ATOM 1791 O O . GLU A 1 225 ? -29.138 6.598 -65.123 1.00 19.39 225 GLU A O 1
ATOM 1802 N N . LEU A 1 226 ? -26.963 6.752 -65.631 1.00 15.53 226 LEU A N 1
ATOM 1803 C CA . LEU A 1 226 ? -26.784 5.345 -65.374 1.00 14.81 226 LEU A CA 1
ATOM 1804 C C . LEU A 1 226 ? -27.047 4.983 -63.901 1.00 16.03 226 LEU A C 1
ATOM 1805 O O . LEU A 1 226 ? -27.718 3.984 -63.601 1.00 16.70 226 LEU A O 1
ATOM 1810 N N . ALA A 1 227 ? -26.535 5.795 -62.980 1.00 15.54 227 ALA A N 1
ATOM 1811 C CA . ALA A 1 227 ? -26.766 5.601 -61.572 1.00 14.73 227 ALA A CA 1
ATOM 1812 C C . ALA A 1 227 ? -28.269 5.646 -61.243 1.00 15.35 227 ALA A C 1
ATOM 1813 O O . ALA A 1 227 ? -28.745 4.827 -60.439 1.00 18.28 227 ALA A O 1
ATOM 1815 N N . ASP A 1 228 ? -29.002 6.573 -61.870 1.00 14.64 228 ASP A N 1
ATOM 1816 C CA . ASP A 1 228 ? -30.480 6.591 -61.704 1.00 16.61 228 ASP A CA 1
ATOM 1817 C C . ASP A 1 228 ? -31.079 5.204 -61.964 1.00 19.92 228 ASP A C 1
ATOM 1818 O O . ASP A 1 228 ? -31.911 4.730 -61.196 1.00 20.06 228 ASP A O 1
ATOM 1823 N N . GLN A 1 229 ? -30.660 4.570 -63.058 1.00 19.06 229 GLN A N 1
ATOM 1824 C CA . GLN A 1 229 ? -31.210 3.273 -63.449 1.00 19.83 229 GLN A CA 1
ATOM 1825 C C . GLN A 1 229 ? -30.798 2.163 -62.527 1.00 21.80 229 GLN A C 1
ATOM 1826 O O . GLN A 1 229 ? -31.621 1.302 -62.181 1.00 20.79 229 GLN A O 1
ATOM 1832 N N . LEU A 1 230 ? -29.529 2.172 -62.107 1.00 18.35 230 LEU A N 1
ATOM 1833 C CA . LEU A 1 230 ? -29.065 1.171 -61.170 1.00 20.91 230 LEU A CA 1
ATOM 1834 C C . LEU A 1 230 ? -29.806 1.254 -59.841 1.00 19.69 230 LEU A C 1
ATOM 1835 O O . LEU A 1 230 ? -30.209 0.247 -59.265 1.00 20.08 230 LEU A O 1
ATOM 1840 N N . ILE A 1 231 ? -30.007 2.480 -59.357 1.00 18.76 231 ILE A N 1
ATOM 1841 C CA . ILE A 1 231 ? -30.626 2.677 -58.067 1.00 18.74 231 ILE A CA 1
ATOM 1842 C C . ILE A 1 231 ? -32.126 2.337 -58.184 1.00 22.03 231 ILE A C 1
ATOM 1843 O O . ILE A 1 231 ? -32.679 1.735 -57.267 1.00 21.60 231 ILE A O 1
ATOM 1848 N N . ALA A 1 232 ? -32.755 2.688 -59.305 1.00 19.69 232 ALA A N 1
ATOM 1849 C CA . ALA A 1 232 ? -34.186 2.385 -59.548 1.00 25.69 232 ALA A CA 1
ATOM 1850 C C . ALA A 1 232 ? -34.462 0.889 -59.443 1.00 31.80 232 ALA A C 1
ATOM 1851 O O . ALA A 1 232 ? -35.476 0.458 -58.862 1.00 32.58 232 ALA A O 1
ATOM 1853 N N . SER A 1 233 ? -33.545 0.100 -60.003 1.00 24.07 233 SER A N 1
ATOM 1854 C CA . SER A 1 233 ? -33.701 -1.348 -60.077 1.00 24.74 233 SER A CA 1
ATOM 1855 C C . SER A 1 233 ? -33.731 -2.035 -58.708 1.00 28.30 233 SER A C 1
ATOM 1856 O O . SER A 1 233 ? -34.187 -3.167 -58.614 1.00 30.33 233 SER A O 1
ATOM 1859 N N . LEU A 1 234 ? -33.240 -1.370 -57.661 1.00 23.39 234 LEU A N 1
ATOM 1860 C CA . LEU A 1 234 ? -33.228 -1.948 -56.309 1.00 30.79 234 LEU A CA 1
ATOM 1861 C C . LEU A 1 234 ? -34.618 -2.128 -55.704 1.00 41.54 234 LEU A C 1
ATOM 1862 O O . LEU A 1 234 ? -34.825 -3.034 -54.899 1.00 42.68 234 LEU A O 1
ATOM 1867 N N . THR A 1 235 ? -35.554 -1.264 -56.093 1.00 42.24 235 THR A N 1
ATOM 1868 C CA . THR A 1 235 ? -36.916 -1.281 -55.543 1.00 61.21 235 THR A CA 1
ATOM 1869 C C . THR A 1 235 ? -37.976 -1.602 -56.598 1.00 69.19 235 THR A C 1
ATOM 1870 O O . THR A 1 235 ? -38.792 -0.750 -56.953 1.00 93.22 235 THR A O 1
ATOM 1874 N N . ALA A 1 236 ? -37.958 -2.844 -57.080 1.00 83.98 236 ALA A N 1
ATOM 1875 C CA . ALA A 1 236 ? -38.882 -3.323 -58.116 1.00 85.82 236 ALA A CA 1
ATOM 1876 C C . ALA A 1 236 ? -38.802 -2.486 -59.394 1.00 88.18 236 ALA A C 1
ATOM 1877 O O . ALA A 1 236 ? -37.833 -1.766 -59.633 1.00 73.62 236 ALA A O 1
ATOM 1880 N N . PRO B 1 9 ? 2.251 -32.619 -102.502 1.00 63.04 9 PRO B N 1
ATOM 1881 C CA . PRO B 1 9 ? 3.511 -31.900 -102.721 1.00 63.54 9 PRO B CA 1
ATOM 1882 C C . PRO B 1 9 ? 3.343 -30.381 -102.580 1.00 58.81 9 PRO B C 1
ATOM 1883 O O . PRO B 1 9 ? 2.668 -29.747 -103.397 1.00 50.15 9 PRO B O 1
ATOM 1887 N N . SER B 1 10 ? 3.962 -29.802 -101.555 1.00 43.56 10 SER B N 1
ATOM 1888 C CA . SER B 1 10 ? 3.832 -28.361 -101.309 1.00 46.25 10 SER B CA 1
ATOM 1889 C C . SER B 1 10 ? 4.614 -27.507 -102.327 1.00 48.06 10 SER B C 1
ATOM 1890 O O . SER B 1 10 ? 4.444 -26.284 -102.378 1.00 36.76 10 SER B O 1
ATOM 1893 N N . ARG B 1 11 ? 5.456 -28.163 -103.130 1.00 45.84 11 ARG B N 1
ATOM 1894 C CA . ARG B 1 11 ? 6.233 -27.516 -104.194 1.00 41.83 11 ARG B CA 1
ATOM 1895 C C . ARG B 1 11 ? 7.165 -26.453 -103.600 1.00 36.96 11 ARG B C 1
ATOM 1896 O O . ARG B 1 11 ? 7.920 -26.749 -102.672 1.00 36.51 11 ARG B O 1
ATOM 1904 N N . SER B 1 12 ? 7.107 -25.220 -104.100 1.00 28.97 12 SER B N 1
ATOM 1905 C CA . SER B 1 12 ? 7.926 -24.169 -103.508 1.00 21.84 12 SER B CA 1
ATOM 1906 C C . SER B 1 12 ? 7.407 -23.748 -102.140 1.00 23.21 12 SER B C 1
ATOM 1907 O O . SER B 1 12 ? 8.106 -23.039 -101.420 1.00 25.91 12 SER B O 1
ATOM 1910 N N . GLY B 1 13 ? 6.219 -24.242 -101.767 1.00 26.26 13 GLY B N 1
ATOM 1911 C CA . GLY B 1 13 ? 5.511 -23.761 -100.573 1.00 19.70 13 GLY B CA 1
ATOM 1912 C C . GLY B 1 13 ? 4.104 -23.306 -100.927 1.00 17.21 13 GLY B C 1
ATOM 1913 O O . GLY B 1 13 ? 3.808 -23.080 -102.088 1.00 16.78 13 GLY B O 1
ATOM 1914 N N . ILE B 1 14 ? 3.252 -23.139 -99.929 1.00 14.05 14 ILE B N 1
ATOM 1915 C CA . ILE B 1 14 ? 1.878 -22.692 -100.159 1.00 12.68 14 ILE B CA 1
ATOM 1916 C C . ILE B 1 14 ? 1.767 -21.302 -99.558 1.00 11.36 14 ILE B C 1
ATOM 1917 O O . ILE B 1 14 ? 2.030 -21.108 -98.355 1.00 12.38 14 ILE B O 1
ATOM 1922 N N . LEU B 1 15 ? 1.371 -20.351 -100.393 1.00 10.12 15 LEU B N 1
ATOM 1923 C CA . LEU B 1 15 ? 1.192 -18.942 -99.967 1.00 9.79 15 LEU B CA 1
ATOM 1924 C C . LEU B 1 15 ? -0.288 -18.688 -99.771 1.00 11.25 15 LEU B C 1
ATOM 1925 O O . LEU B 1 15 ? -1.063 -18.879 -100.711 1.00 12.30 15 LEU B O 1
ATOM 1930 N N . VAL B 1 16 ? -0.681 -18.268 -98.550 1.00 8.60 16 VAL B N 1
ATOM 1931 C CA . VAL B 1 16 ? -2.084 -18.030 -98.203 1.00 8.59 16 VAL B CA 1
ATOM 1932 C C . VAL B 1 16 ? -2.278 -16.509 -98.086 1.00 10.84 16 VAL B C 1
ATOM 1933 O O . VAL B 1 16 ? -1.668 -15.881 -97.221 1.00 11.15 16 VAL B O 1
ATOM 1937 N N . PHE B 1 17 ? -3.082 -15.922 -98.984 1.00 9.79 17 PHE B N 1
ATOM 1938 C CA . PHE B 1 17 ? -3.243 -14.462 -99.013 1.00 9.46 17 PHE B CA 1
ATOM 1939 C C . PHE B 1 17 ? -4.514 -14.017 -98.321 1.00 10.31 17 PHE B C 1
ATOM 1940 O O . PHE B 1 17 ? -5.603 -14.537 -98.595 1.00 11.31 17 PHE B O 1
ATOM 1948 N N . ASP B 1 18 ? -4.346 -13.034 -97.434 1.00 9.71 18 ASP B N 1
ATOM 1949 C CA . ASP B 1 18 ? -5.431 -12.149 -97.021 1.00 11.52 18 ASP B CA 1
ATOM 1950 C C . ASP B 1 18 ? -6.031 -11.458 -98.241 1.00 10.07 18 ASP B C 1
ATOM 1951 O O . ASP B 1 18 ? -5.352 -11.224 -99.211 1.00 11.33 18 ASP B O 1
ATOM 1956 N N . VAL B 1 19 ? -7.331 -11.197 -98.204 1.00 11.47 19 VAL B N 1
ATOM 1957 C CA . VAL B 1 19 ? -8.058 -10.647 -99.359 1.00 12.84 19 VAL B CA 1
ATOM 1958 C C . VAL B 1 19 ? -8.345 -9.141 -99.203 1.00 13.66 19 VAL B C 1
ATOM 1959 O O . VAL B 1 19 ? -7.862 -8.341 -99.990 1.00 12.56 19 VAL B O 1
ATOM 1963 N N . ASN B 1 20 ? -9.159 -8.763 -98.216 1.00 11.33 20 ASN B N 1
ATOM 1964 C CA . ASN B 1 20 ? -9.522 -7.345 -98.061 1.00 15.51 20 ASN B CA 1
ATOM 1965 C C . ASN B 1 20 ? -8.287 -6.517 -97.738 1.00 14.36 20 ASN B C 1
ATOM 1966 O O . ASN B 1 20 ? -7.541 -6.817 -96.808 1.00 18.65 20 ASN B O 1
ATOM 1971 N N . GLU B 1 21 ? -8.052 -5.500 -98.556 1.00 15.74 21 GLU B N 1
ATOM 1972 C CA . GLU B 1 21 ? -6.934 -4.569 -98.407 1.00 14.73 21 GLU B CA 1
ATOM 1973 C C . GLU B 1 21 ? -5.585 -5.088 -98.909 1.00 13.80 21 GLU B C 1
ATOM 1974 O O . GLU B 1 21 ? -4.823 -4.352 -99.527 1.00 15.86 21 GLU B O 1
ATOM 1980 N N . THR B 1 22 ? -5.315 -6.369 -98.686 1.00 11.16 22 THR B N 1
ATOM 1981 C CA . THR B 1 22 ? -4.079 -6.970 -99.181 1.00 11.98 22 THR B CA 1
ATOM 1982 C C . THR B 1 22 ? -4.117 -7.132 -100.699 1.00 13.53 22 THR B C 1
ATOM 1983 O O . THR B 1 22 ? -3.189 -6.701 -101.371 1.00 12.87 22 THR B O 1
ATOM 1987 N N . LEU B 1 23 ? -5.171 -7.792 -101.206 1.00 10.54 23 LEU B N 1
ATOM 1988 C CA . LEU B 1 23 ? -5.333 -8.038 -102.650 1.00 10.74 23 LEU B CA 1
ATOM 1989 C C . LEU B 1 23 ? -6.297 -7.049 -103.284 1.00 12.74 23 LEU B C 1
ATOM 1990 O O . LEU B 1 23 ? -6.090 -6.638 -104.432 1.00 12.94 23 LEU B O 1
ATOM 1995 N N . LEU B 1 24 ? -7.340 -6.694 -102.537 1.00 12.13 24 LEU B N 1
ATOM 1996 C CA . LEU B 1 24 ? -8.407 -5.827 -103.048 1.00 13.43 24 LEU B CA 1
ATOM 1997 C C . LEU B 1 24 ? -8.340 -4.460 -102.394 1.00 14.89 24 LEU B C 1
ATOM 1998 O O . LEU B 1 24 ? -8.040 -4.342 -101.215 1.00 17.02 24 LEU B O 1
ATOM 2003 N N . ASP B 1 25 ? -8.623 -3.424 -103.174 1.00 14.66 25 ASP B N 1
ATOM 2004 C CA . ASP B 1 25 ? -8.288 -2.041 -102.768 1.00 14.10 25 ASP B CA 1
ATOM 2005 C C . ASP B 1 25 ? -9.370 -1.408 -101.898 1.00 13.44 25 ASP B C 1
ATOM 2006 O O . ASP B 1 25 ? -10.433 -0.952 -102.393 1.00 15.01 25 ASP B O 1
ATOM 2011 N N . LEU B 1 26 ? -9.085 -1.374 -100.588 1.00 13.72 26 LEU B N 1
ATOM 2012 C CA . LEU B 1 26 ? -9.988 -0.808 -99.614 1.00 16.82 26 LEU B CA 1
ATOM 2013 C C . LEU B 1 26 ? -10.287 0.688 -99.815 1.00 16.26 26 LEU B C 1
ATOM 2014 O O . LEU B 1 26 ? -11.355 1.173 -99.418 1.00 17.95 26 LEU B O 1
ATOM 2019 N N . THR B 1 27 ? -9.373 1.405 -100.466 1.00 15.82 27 THR B N 1
ATOM 2020 C CA . THR B 1 27 ? -9.594 2.842 -100.663 1.00 20.05 27 THR B CA 1
ATOM 2021 C C . THR B 1 27 ? -10.718 3.108 -101.691 1.00 19.17 27 THR B C 1
ATOM 2022 O O . THR B 1 27 ? -11.167 4.245 -101.835 1.00 19.93 27 THR B O 1
ATOM 2026 N N . SER B 1 28 ? -11.156 2.065 -102.388 1.00 18.38 28 SER B N 1
ATOM 2027 C CA . SER B 1 28 ? -12.342 2.185 -103.252 1.00 17.76 28 SER B CA 1
ATOM 2028 C C . SER B 1 28 ? -13.605 2.532 -102.464 1.00 16.02 28 SER B C 1
ATOM 2029 O O . SER B 1 28 ? -14.620 2.934 -103.050 1.00 19.48 28 SER B O 1
ATOM 2032 N N . LEU B 1 29 ? -13.564 2.389 -101.135 1.00 15.31 29 LEU B N 1
ATOM 2033 C CA . LEU B 1 29 ? -14.667 2.761 -100.291 1.00 14.93 29 LEU B CA 1
ATOM 2034 C C . LEU B 1 29 ? -14.636 4.244 -99.912 1.00 15.71 29 LEU B C 1
ATOM 2035 O O . LEU B 1 29 ? -15.616 4.742 -99.332 1.00 17.03 29 LEU B O 1
ATOM 2040 N N . SER B 1 30 ? -13.537 4.937 -100.215 1.00 16.15 30 SER B N 1
ATOM 2041 C CA A SER B 1 30 ? -13.356 6.335 -99.788 0.70 18.95 30 SER B CA 1
ATOM 2042 C CA B SER B 1 30 ? -13.370 6.321 -99.763 0.30 19.99 30 SER B CA 1
ATOM 2043 C C . SER B 1 30 ? -14.520 7.244 -100.187 1.00 23.56 30 SER B C 1
ATOM 2044 O O . SER B 1 30 ? -14.948 8.076 -99.388 1.00 21.43 30 SER B O 1
ATOM 2049 N N . PRO B 1 31 ? -15.049 7.094 -101.438 1.00 21.66 31 PRO B N 1
ATOM 2050 C CA . PRO B 1 31 ? -16.148 8.007 -101.791 1.00 23.72 31 PRO B CA 1
ATOM 2051 C C . PRO B 1 31 ? -17.388 7.903 -100.915 1.00 20.92 31 PRO B C 1
ATOM 2052 O O . PRO B 1 31 ? -18.081 8.911 -100.703 1.00 21.99 31 PRO B O 1
ATOM 2056 N N . LEU B 1 32 ? -17.677 6.699 -100.413 1.00 17.13 32 LEU B N 1
ATOM 2057 C CA . LEU B 1 32 ? -18.814 6.476 -99.547 1.00 19.27 32 LEU B CA 1
ATOM 2058 C C . LEU B 1 32 ? -18.598 7.199 -98.209 1.00 22.27 32 LEU B C 1
ATOM 2059 O O . LEU B 1 32 ? -19.522 7.839 -97.676 1.00 20.00 32 LEU B O 1
ATOM 2064 N N . PHE B 1 33 ? -17.371 7.109 -97.683 1.00 19.49 33 PHE B N 1
ATOM 2065 C CA . PHE B 1 33 ? -17.004 7.830 -96.462 1.00 18.41 33 PHE B CA 1
ATOM 2066 C C . PHE B 1 33 ? -16.979 9.340 -96.681 1.00 20.59 33 PHE B C 1
ATOM 2067 O O . PHE B 1 33 ? -17.451 10.060 -95.807 1.00 23.32 33 PHE B O 1
ATOM 2075 N N . GLU B 1 34 ? -16.471 9.811 -97.828 1.00 19.71 34 GLU B N 1
ATOM 2076 C CA A GLU B 1 34 ? -16.527 11.250 -98.160 0.50 22.06 34 GLU B CA 1
ATOM 2077 C CA B GLU B 1 34 ? -16.518 11.252 -98.142 0.50 22.27 34 GLU B CA 1
ATOM 2078 C C . GLU B 1 34 ? -17.966 11.758 -98.106 1.00 26.09 34 GLU B C 1
ATOM 2079 O O . GLU B 1 34 ? -18.261 12.815 -97.523 1.00 23.90 34 GLU B O 1
ATOM 2090 N N . ARG B 1 35 ? -18.878 11.005 -98.713 1.00 20.36 35 ARG B N 1
ATOM 2091 C CA . ARG B 1 35 ? -20.267 11.455 -98.809 1.00 20.33 35 ARG B CA 1
ATOM 2092 C C . ARG B 1 35 ? -21.019 11.423 -97.481 1.00 24.02 35 ARG B C 1
ATOM 2093 O O . ARG B 1 35 ? -21.647 12.396 -97.120 1.00 24.18 35 ARG B O 1
ATOM 2101 N N . VAL B 1 36 ? -20.918 10.321 -96.739 1.00 20.90 36 VAL B N 1
ATOM 2102 C CA . VAL B 1 36 ? -21.643 10.164 -95.499 1.00 23.14 36 VAL B CA 1
ATOM 2103 C C . VAL B 1 36 ? -21.034 11.035 -94.377 1.00 21.24 36 VAL B C 1
ATOM 2104 O O . VAL B 1 36 ? -21.791 11.628 -93.588 1.00 21.15 36 VAL B O 1
ATOM 2108 N N . PHE B 1 37 ? -19.703 11.144 -94.325 1.00 20.19 37 PHE B N 1
ATOM 2109 C CA . PHE B 1 37 ? -19.025 11.771 -93.173 1.00 22.67 37 PHE B CA 1
ATOM 2110 C C . PHE B 1 37 ? -18.420 13.136 -93.509 1.00 26.31 37 PHE B C 1
ATOM 2111 O O . PHE B 1 37 ? -17.970 13.875 -92.626 1.00 29.32 37 PHE B O 1
ATOM 2119 N N . GLY B 1 38 ? -18.379 13.463 -94.791 1.00 26.18 38 GLY B N 1
ATOM 2120 C CA . GLY B 1 38 ? -17.682 14.645 -95.233 1.00 25.30 38 GLY B CA 1
ATOM 2121 C C . GLY B 1 38 ? -16.185 14.475 -95.257 1.00 33.28 38 GLY B C 1
ATOM 2122 O O . GLY B 1 38 ? -15.479 15.438 -95.493 1.00 33.57 38 GLY B O 1
ATOM 2123 N N . ASP B 1 39 ? -15.693 13.251 -95.014 1.00 28.56 39 ASP B N 1
ATOM 2124 C CA . ASP B 1 39 ? -14.268 13.025 -94.863 1.00 24.53 39 ASP B CA 1
ATOM 2125 C C . ASP B 1 39 ? -13.921 11.562 -95.155 1.00 21.26 39 ASP B C 1
ATOM 2126 O O . ASP B 1 39 ? -14.304 10.674 -94.402 1.00 24.32 39 ASP B O 1
ATOM 2131 N N . ALA B 1 40 ? -13.186 11.350 -96.242 1.00 24.13 40 ALA B N 1
ATOM 2132 C CA . ALA B 1 40 ? -12.763 10.012 -96.648 1.00 22.81 40 ALA B CA 1
ATOM 2133 C C . ALA B 1 40 ? -11.927 9.298 -95.589 1.00 26.05 40 ALA B C 1
ATOM 2134 O O . ALA B 1 40 ? -11.912 8.069 -95.527 1.00 24.38 40 ALA B O 1
ATOM 2136 N N . LYS B 1 41 ? -11.253 10.066 -94.739 1.00 20.64 41 LYS B N 1
ATOM 2137 C CA A LYS B 1 41 ? -10.316 9.483 -93.784 0.50 25.32 41 LYS B CA 1
ATOM 2138 C CA B LYS B 1 41 ? -10.315 9.490 -93.776 0.50 24.80 41 LYS B CA 1
ATOM 2139 C C . LYS B 1 41 ? -10.997 8.731 -92.637 1.00 21.07 41 LYS B C 1
ATOM 2140 O O . LYS B 1 41 ? -10.340 7.977 -91.904 1.00 23.49 41 LYS B O 1
ATOM 2151 N N . VAL B 1 42 ? -12.322 8.883 -92.497 1.00 19.00 42 VAL B N 1
ATOM 2152 C CA . VAL B 1 42 ? -13.059 8.115 -91.500 1.00 19.64 42 VAL B CA 1
ATOM 2153 C C . VAL B 1 42 ? -12.948 6.616 -91.812 1.00 16.49 42 VAL B C 1
ATOM 2154 O O . VAL B 1 42 ? -13.189 5.774 -90.941 1.00 18.45 42 VAL B O 1
ATOM 2158 N N . LEU B 1 43 ? -12.576 6.301 -93.057 1.00 15.87 43 LEU B N 1
ATOM 2159 C CA . LEU B 1 43 ? -12.267 4.895 -93.422 1.00 17.71 43 LEU B CA 1
ATOM 2160 C C . LEU B 1 43 ? -11.309 4.249 -92.423 1.00 16.13 43 LEU B C 1
ATOM 2161 O O . LEU B 1 43 ? -11.462 3.077 -92.097 1.00 17.54 43 LEU B O 1
ATOM 2166 N N . ARG B 1 44 ? -10.363 5.024 -91.934 1.00 16.99 44 ARG B N 1
ATOM 2167 C CA . ARG B 1 44 ? -9.256 4.547 -91.085 1.00 17.46 44 ARG B CA 1
ATOM 2168 C C . ARG B 1 44 ? -9.648 4.456 -89.615 1.00 15.62 44 ARG B C 1
ATOM 2169 O O . ARG B 1 44 ? -8.843 3.981 -88.789 1.00 17.51 44 ARG B O 1
ATOM 2177 N N . GLU B 1 45 ? -10.867 4.894 -89.302 1.00 17.82 45 GLU B N 1
ATOM 2178 C CA A GLU B 1 45 ? -11.500 4.694 -87.984 0.70 16.09 45 GLU B CA 1
ATOM 2179 C CA B GLU B 1 45 ? -11.462 4.675 -87.990 0.30 16.73 45 GLU B CA 1
ATOM 2180 C C . GLU B 1 45 ? -12.402 3.472 -88.077 1.00 16.28 45 GLU B C 1
ATOM 2181 O O . GLU B 1 45 ? -12.333 2.561 -87.257 1.00 17.32 45 GLU B O 1
ATOM 2192 N N . TRP B 1 46 ? -13.242 3.448 -89.111 1.00 15.18 46 TRP B N 1
ATOM 2193 C CA . TRP B 1 46 ? -14.199 2.364 -89.283 1.00 15.52 46 TRP B CA 1
ATOM 2194 C C . TRP B 1 46 ? -13.499 1.003 -89.441 1.00 14.76 46 TRP B C 1
ATOM 2195 O O . TRP B 1 46 ? -13.952 0.019 -88.852 1.00 16.13 46 TRP B O 1
ATOM 2206 N N . PHE B 1 47 ? -12.436 0.935 -90.247 1.00 14.18 47 PHE B N 1
ATOM 2207 C CA . PHE B 1 47 ? -11.853 -0.402 -90.519 1.00 15.03 47 PHE B CA 1
ATOM 2208 C C . PHE B 1 47 ? -11.287 -1.063 -89.258 1.00 14.34 47 PHE B C 1
ATOM 2209 O O . PHE B 1 47 ? -11.658 -2.200 -88.963 1.00 13.51 47 PHE B O 1
ATOM 2217 N N . PRO B 1 48 ? -10.441 -0.356 -88.479 1.00 15.90 48 PRO B N 1
ATOM 2218 C CA . PRO B 1 48 ? -9.957 -1.017 -87.252 1.00 17.50 48 PRO B CA 1
ATOM 2219 C C . PRO B 1 48 ? -11.080 -1.322 -86.263 1.00 17.29 48 PRO B C 1
ATOM 2220 O O . PRO B 1 48 ? -11.002 -2.328 -85.539 1.00 15.07 48 PRO B O 1
ATOM 2224 N N . GLU B 1 49 ? -12.140 -0.513 -86.243 1.00 15.27 49 GLU B N 1
ATOM 2225 C CA A GLU B 1 49 ? -13.305 -0.783 -85.381 0.70 15.36 49 GLU B CA 1
ATOM 2226 C CA B GLU B 1 49 ? -13.242 -0.841 -85.359 0.30 15.53 49 GLU B CA 1
ATOM 2227 C C . GLU B 1 49 ? -13.974 -2.094 -85.816 1.00 14.16 49 GLU B C 1
ATOM 2228 O O . GLU B 1 49 ? -14.407 -2.878 -84.994 1.00 13.51 49 GLU B O 1
ATOM 2239 N N . LEU B 1 50 ? -14.092 -2.294 -87.137 1.00 12.58 50 LEU B N 1
ATOM 2240 C CA . LEU B 1 50 ? -14.595 -3.573 -87.655 1.00 12.82 50 LEU B CA 1
ATOM 2241 C C . LEU B 1 50 ? -13.742 -4.758 -87.184 1.00 13.45 50 LEU B C 1
ATOM 2242 O O . LEU B 1 50 ? -14.262 -5.750 -86.710 1.00 12.32 50 LEU B O 1
ATOM 2247 N N . ILE B 1 51 ? -12.427 -4.651 -87.315 1.00 12.32 51 ILE B N 1
ATOM 2248 C CA . ILE B 1 51 ? -11.573 -5.780 -86.920 1.00 11.17 51 ILE B CA 1
ATOM 2249 C C . ILE B 1 51 ? -11.701 -5.993 -85.404 1.00 11.41 51 ILE B C 1
ATOM 2250 O O . ILE B 1 51 ? -11.792 -7.149 -84.921 1.00 13.15 51 ILE B O 1
ATOM 2255 N N . LEU B 1 52 ? -11.726 -4.883 -84.661 1.00 11.51 52 LEU B N 1
ATOM 2256 C CA A LEU B 1 52 ? -11.890 -4.927 -83.212 0.60 10.97 52 LEU B CA 1
ATOM 2257 C CA B LEU B 1 52 ? -11.904 -4.903 -83.221 0.40 11.88 52 LEU B CA 1
ATOM 2258 C C . LEU B 1 52 ? -13.136 -5.727 -82.836 1.00 12.80 52 LEU B C 1
ATOM 2259 O O . LEU B 1 52 ? -13.059 -6.649 -82.040 1.00 12.29 52 LEU B O 1
ATOM 2268 N N . TYR B 1 53 ? -14.293 -5.367 -83.401 1.00 11.45 53 TYR B N 1
ATOM 2269 C CA . TYR B 1 53 ? -15.499 -6.072 -83.004 1.00 12.02 53 TYR B CA 1
ATOM 2270 C C . TYR B 1 53 ? -15.533 -7.507 -83.513 1.00 10.32 53 TYR B C 1
ATOM 2271 O O . TYR B 1 53 ? -16.150 -8.350 -82.863 1.00 11.69 53 TYR B O 1
ATOM 2280 N N . SER B 1 54 ? -14.917 -7.793 -84.667 1.00 9.20 54 SER B N 1
ATOM 2281 C CA . SER B 1 54 ? -14.806 -9.200 -85.077 0.80 9.85 54 SER B CA 1
ATOM 2282 C C . SER B 1 54 ? -14.060 -10.024 -84.034 1.00 10.84 54 SER B C 1
ATOM 2283 O O . SER B 1 54 ? -14.444 -11.150 -83.753 1.00 11.92 54 SER B O 1
ATOM 2286 N N . GLN B 1 55 ? -12.983 -9.461 -83.476 1.00 12.62 55 GLN B N 1
ATOM 2287 C CA A GLN B 1 55 ? -12.183 -10.169 -82.493 0.70 10.97 55 GLN B CA 1
ATOM 2288 C CA B GLN B 1 55 ? -12.176 -10.134 -82.456 0.30 11.66 55 GLN B CA 1
ATOM 2289 C C . GLN B 1 55 ? -12.927 -10.235 -81.139 1.00 12.05 55 GLN B C 1
ATOM 2290 O O . GLN B 1 55 ? -12.822 -11.221 -80.430 1.00 12.70 55 GLN B O 1
ATOM 2301 N N . THR B 1 56 ? -13.708 -9.198 -80.818 1.00 10.56 56 THR B N 1
ATOM 2302 C CA . THR B 1 56 ? -14.555 -9.221 -79.617 1.00 10.84 56 THR B CA 1
ATOM 2303 C C . THR B 1 56 ? -15.583 -10.339 -79.649 1.00 11.38 56 THR B C 1
ATOM 2304 O O . THR B 1 56 ? -15.726 -11.105 -78.671 1.00 13.70 56 THR B O 1
ATOM 2308 N N . LEU B 1 57 ? -16.274 -10.470 -80.772 1.00 12.76 57 LEU B N 1
ATOM 2309 C CA . LEU B 1 57 ? -17.256 -11.539 -80.902 1.00 14.11 57 LEU B CA 1
ATOM 2310 C C . LEU B 1 57 ? -16.561 -12.888 -80.782 1.00 15.98 57 LEU B C 1
ATOM 2311 O O . LEU B 1 57 ? -17.037 -13.764 -80.077 1.00 16.23 57 LEU B O 1
ATOM 2316 N N . THR B 1 58 ? -15.389 -13.028 -81.413 1.00 12.70 58 THR B N 1
ATOM 2317 C CA . THR B 1 58 ? -14.676 -14.277 -81.333 1.00 13.55 58 THR B CA 1
ATOM 2318 C C . THR B 1 58 ? -14.304 -14.628 -79.884 1.00 15.95 58 THR B C 1
ATOM 2319 O O . THR B 1 58 ? -14.446 -15.774 -79.456 1.00 16.81 58 THR B O 1
ATOM 2323 N N . LEU B 1 59 ? -13.801 -13.645 -79.157 1.00 12.89 59 LEU B N 1
ATOM 2324 C CA . LEU B 1 59 ? -13.374 -13.883 -77.783 1.00 12.97 59 LEU B CA 1
ATOM 2325 C C . LEU B 1 59 ? -14.525 -14.244 -76.867 1.00 17.76 59 LEU B C 1
ATOM 2326 O O . LEU B 1 59 ? -14.344 -14.975 -75.881 1.00 19.04 59 LEU B O 1
ATOM 2331 N N . THR B 1 60 ? -15.694 -13.709 -77.187 1.00 17.21 60 THR B N 1
ATOM 2332 C CA . THR B 1 60 ? -16.862 -13.873 -76.306 1.00 18.66 60 THR B CA 1
ATOM 2333 C C . THR B 1 60 ? -17.738 -15.050 -76.732 1.00 22.68 60 THR B C 1
ATOM 2334 O O . THR B 1 60 ? -18.778 -15.326 -76.112 1.00 23.56 60 THR B O 1
ATOM 2338 N N . GLY B 1 61 ? -17.328 -15.749 -77.793 1.00 21.69 61 GLY B N 1
ATOM 2339 C CA . GLY B 1 61 ? -18.022 -16.975 -78.220 1.00 25.41 61 GLY B CA 1
ATOM 2340 C C . GLY B 1 61 ? -19.223 -16.731 -79.109 1.00 22.32 61 GLY B C 1
ATOM 2341 O O . GLY B 1 61 ? -20.099 -17.582 -79.201 1.00 28.45 61 GLY B O 1
ATOM 2342 N N . LEU B 1 62 ? -19.274 -15.572 -79.749 1.00 19.90 62 LEU B N 1
ATOM 2343 C CA . LEU B 1 62 ? -20.350 -15.200 -80.645 1.00 18.84 62 LEU B CA 1
ATOM 2344 C C . LEU B 1 62 ? -19.869 -15.181 -82.114 1.00 19.87 62 LEU B C 1
ATOM 2345 O O . LEU B 1 62 ? -18.675 -14.970 -82.389 1.00 19.02 62 LEU B O 1
ATOM 2350 N N . TYR B 1 63 ? -20.769 -15.434 -83.054 1.00 17.50 63 TYR B N 1
ATOM 2351 C CA . TYR B 1 63 ? -20.411 -15.255 -84.458 1.00 15.78 63 TYR B CA 1
ATOM 2352 C C . TYR B 1 63 ? -21.544 -14.665 -85.270 1.00 20.30 63 TYR B C 1
ATOM 2353 O O . TYR B 1 63 ? -22.691 -15.115 -85.168 1.00 19.41 63 TYR B O 1
ATOM 2362 N N . ARG B 1 64 ? -21.216 -13.665 -86.069 1.00 16.81 64 ARG B N 1
ATOM 2363 C CA . ARG B 1 64 ? -22.122 -13.206 -87.106 1.00 18.26 64 ARG B CA 1
ATOM 2364 C C . ARG B 1 64 ? -21.269 -13.010 -88.347 1.00 16.89 64 ARG B C 1
ATOM 2365 O O . ARG B 1 64 ? -20.076 -12.732 -88.225 1.00 18.62 64 ARG B O 1
ATOM 2373 N N . PRO B 1 65 ? -21.842 -13.137 -89.551 1.00 16.79 65 PRO B N 1
ATOM 2374 C CA . PRO B 1 65 ? -21.054 -12.906 -90.778 1.00 15.00 65 PRO B CA 1
ATOM 2375 C C . PRO B 1 65 ? -20.370 -11.531 -90.789 1.00 14.68 65 PRO B C 1
ATOM 2376 O O . PRO B 1 65 ? -20.924 -10.525 -90.302 1.00 15.57 65 PRO B O 1
ATOM 2380 N N . PHE B 1 66 ? -19.155 -11.498 -91.333 1.00 14.63 66 PHE B N 1
ATOM 2381 C CA . PHE B 1 66 ? -18.337 -10.284 -91.368 1.00 15.73 66 PHE B CA 1
ATOM 2382 C C . PHE B 1 66 ? -19.083 -9.073 -91.918 1.00 16.32 66 PHE B C 1
ATOM 2383 O O . PHE B 1 66 ? -18.998 -7.970 -91.371 1.00 16.62 66 PHE B O 1
ATOM 2391 N N . GLY B 1 67 ? -19.803 -9.256 -93.018 1.00 16.65 67 GLY B N 1
ATOM 2392 C CA . GLY B 1 67 ? -20.541 -8.138 -93.616 1.00 17.94 67 GLY B CA 1
ATOM 2393 C C . GLY B 1 67 ? -21.604 -7.531 -92.711 1.00 15.12 67 GLY B C 1
ATOM 2394 O O . GLY B 1 67 ? -21.863 -6.317 -92.820 1.00 15.54 67 GLY B O 1
ATOM 2395 N N . GLU B 1 68 ? -22.231 -8.356 -91.858 1.00 14.79 68 GLU B N 1
ATOM 2396 C CA A GLU B 1 68 ? -23.228 -7.896 -90.881 0.50 16.98 68 GLU B CA 1
ATOM 2397 C CA B GLU B 1 68 ? -23.224 -7.864 -90.902 0.50 15.82 68 GLU B CA 1
ATOM 2398 C C . GLU B 1 68 ? -22.524 -7.029 -89.836 1.00 17.40 68 GLU B C 1
ATOM 2399 O O . GLU B 1 68 ? -23.024 -5.976 -89.434 1.00 17.15 68 GLU B O 1
ATOM 2410 N N . ILE B 1 69 ? -21.333 -7.472 -89.416 1.00 16.72 69 ILE B N 1
ATOM 2411 C CA . ILE B 1 69 ? -20.554 -6.684 -88.442 1.00 14.82 69 ILE B CA 1
ATOM 2412 C C . ILE B 1 69 ? -20.144 -5.366 -89.107 1.00 14.97 69 ILE B C 1
ATOM 2413 O O . ILE B 1 69 ? -20.177 -4.303 -88.476 1.00 17.16 69 ILE B O 1
ATOM 2418 N N . ALA B 1 70 ? -19.742 -5.425 -90.383 1.00 12.44 70 ALA B N 1
ATOM 2419 C CA . ALA B 1 70 ? -19.304 -4.240 -91.115 1.00 11.16 70 ALA B CA 1
ATOM 2420 C C . ALA B 1 70 ? -20.406 -3.194 -91.141 1.00 15.39 70 ALA B C 1
ATOM 2421 O O . ALA B 1 70 ? -20.112 -2.028 -90.943 1.00 15.97 70 ALA B O 1
ATOM 2423 N N . ALA B 1 71 ? -21.645 -3.613 -91.424 1.00 14.43 71 ALA B N 1
ATOM 2424 C CA . ALA B 1 71 ? -22.780 -2.663 -91.460 1.00 14.53 71 ALA B CA 1
ATOM 2425 C C . ALA B 1 71 ? -23.064 -2.063 -90.086 1.00 16.06 71 ALA B C 1
ATOM 2426 O O . ALA B 1 71 ? -23.207 -0.822 -89.972 1.00 18.00 71 ALA B O 1
ATOM 2428 N N . ALA B 1 72 ? -23.055 -2.913 -89.065 1.00 16.51 72 ALA B N 1
ATOM 2429 C CA . ALA B 1 72 ? -23.314 -2.478 -87.685 1.00 16.49 72 ALA B CA 1
ATOM 2430 C C . ALA B 1 72 ? -22.242 -1.483 -87.213 1.00 15.73 72 ALA B C 1
ATOM 2431 O O . ALA B 1 72 ? -22.554 -0.467 -86.609 1.00 17.94 72 ALA B O 1
ATOM 2433 N N . VAL B 1 73 ? -20.976 -1.767 -87.518 1.00 14.08 73 VAL B N 1
ATOM 2434 C CA . VAL B 1 73 ? -19.890 -0.834 -87.185 1.00 15.92 73 VAL B CA 1
ATOM 2435 C C . VAL B 1 73 ? -19.972 0.488 -87.965 1.00 18.81 73 VAL B C 1
ATOM 2436 O O . VAL B 1 73 ? -19.708 1.568 -87.425 1.00 17.54 73 VAL B O 1
ATOM 2440 N N . PHE B 1 74 ? -20.372 0.425 -89.236 1.00 14.72 74 PHE B N 1
ATOM 2441 C CA . PHE B 1 74 ? -20.586 1.637 -90.004 1.00 15.43 74 PHE B CA 1
ATOM 2442 C C . PHE B 1 74 ? -21.671 2.493 -89.318 1.00 14.08 74 PHE B C 1
ATOM 2443 O O . PHE B 1 74 ? -21.486 3.700 -89.185 1.00 16.73 74 PHE B O 1
ATOM 2451 N N . GLU B 1 75 ? -22.762 1.873 -88.898 1.00 15.92 75 GLU B N 1
ATOM 2452 C CA . GLU B 1 75 ? -23.862 2.595 -88.209 1.00 15.18 75 GLU B CA 1
ATOM 2453 C C . GLU B 1 75 ? -23.356 3.206 -86.900 1.00 21.37 75 GLU B C 1
ATOM 2454 O O . GLU B 1 75 ? -23.690 4.341 -86.559 1.00 21.43 75 GLU B O 1
ATOM 2460 N N . MET B 1 76 ? -22.551 2.440 -86.177 1.00 19.49 76 MET B N 1
ATOM 2461 C CA . MET B 1 76 ? -21.971 2.906 -84.909 1.00 17.64 76 MET B CA 1
ATOM 2462 C C . MET B 1 76 ? -21.031 4.105 -85.102 1.00 16.97 76 MET B C 1
ATOM 2463 O O . MET B 1 76 ? -21.134 5.115 -84.388 1.00 18.06 76 MET B O 1
ATOM 2468 N N . VAL B 1 77 ? -20.062 3.987 -86.017 1.00 16.04 77 VAL B N 1
ATOM 2469 C CA . VAL B 1 77 ? -19.153 5.086 -86.338 1.00 18.08 77 VAL B CA 1
ATOM 2470 C C . VAL B 1 77 ? -19.944 6.318 -86.810 1.00 18.60 77 VAL B C 1
ATOM 2471 O O . VAL B 1 77 ? -19.617 7.433 -86.441 1.00 18.83 77 VAL B O 1
ATOM 2475 N N . ALA B 1 78 ? -20.979 6.108 -87.634 1.00 16.65 78 ALA B N 1
ATOM 2476 C CA . ALA B 1 78 ? -21.872 7.212 -88.017 1.00 19.13 78 ALA B CA 1
ATOM 2477 C C . ALA B 1 78 ? -22.481 7.919 -86.807 1.00 20.44 78 ALA B C 1
ATOM 2478 O O . ALA B 1 78 ? -22.388 9.152 -86.710 1.00 22.00 78 ALA B O 1
ATOM 2480 N N . ALA B 1 79 ? -23.064 7.151 -85.901 1.00 18.76 79 ALA B N 1
ATOM 2481 C CA . ALA B 1 79 ? -23.653 7.707 -84.676 1.00 20.51 79 ALA B CA 1
ATOM 2482 C C . ALA B 1 79 ? -22.594 8.455 -83.857 1.00 25.45 79 ALA B C 1
ATOM 2483 O O . ALA B 1 79 ? -22.879 9.536 -83.328 1.00 24.37 79 ALA B O 1
ATOM 2485 N N . ASN B 1 80 ? -21.377 7.901 -83.766 1.00 20.33 80 ASN B N 1
ATOM 2486 C CA . ASN B 1 80 ? -20.284 8.557 -83.032 1.00 18.78 80 ASN B CA 1
ATOM 2487 C C . ASN B 1 80 ? -19.908 9.884 -83.662 1.00 27.09 80 ASN B C 1
ATOM 2488 O O . ASN B 1 80 ? -19.362 10.752 -82.995 1.00 26.06 80 ASN B O 1
ATOM 2493 N N . HIS B 1 81 ? -20.168 10.029 -84.964 1.00 21.35 81 HIS B N 1
ATOM 2494 C CA . HIS B 1 81 ? -19.861 11.263 -85.679 1.00 19.82 81 HIS B CA 1
ATOM 2495 C C . HIS B 1 81 ? -21.091 12.165 -85.897 1.00 25.94 81 HIS B C 1
ATOM 2496 O O . HIS B 1 81 ? -20.987 13.206 -86.567 1.00 23.39 81 HIS B O 1
ATOM 2503 N N . GLN B 1 82 ? -22.228 11.738 -85.360 1.00 25.68 82 GLN B N 1
ATOM 2504 C CA A GLN B 1 82 ? -23.526 12.385 -85.600 0.50 30.23 82 GLN B CA 1
ATOM 2505 C CA B GLN B 1 82 ? -23.519 12.393 -85.600 0.50 29.27 82 GLN B CA 1
ATOM 2506 C C . GLN B 1 82 ? -23.769 12.617 -87.105 1.00 30.23 82 GLN B C 1
ATOM 2507 O O . GLN B 1 82 ? -24.209 13.695 -87.536 1.00 29.94 82 GLN B O 1
ATOM 2518 N N . ALA B 1 83 ? -23.468 11.595 -87.908 1.00 26.36 83 ALA B N 1
ATOM 2519 C CA . ALA B 1 83 ? -23.661 11.637 -89.357 1.00 23.75 83 ALA B CA 1
ATOM 2520 C C . ALA B 1 83 ? -24.862 10.767 -89.696 1.00 28.50 83 ALA B C 1
ATOM 2521 O O . ALA B 1 83 ? -24.988 9.654 -89.183 1.00 26.80 83 ALA B O 1
ATOM 2523 N N . LYS B 1 84 ? -25.775 11.285 -90.530 1.00 23.09 84 LYS B N 1
ATOM 2524 C CA . LYS B 1 84 ? -26.982 10.533 -90.926 1.00 26.31 84 LYS B CA 1
ATOM 2525 C C . LYS B 1 84 ? -26.624 9.346 -91.825 1.00 20.39 84 LYS B C 1
ATOM 2526 O O . LYS B 1 84 ? -25.812 9.520 -92.737 1.00 23.69 84 LYS B O 1
ATOM 2532 N N . VAL B 1 85 ? -27.226 8.183 -91.552 1.00 24.31 85 VAL B N 1
ATOM 2533 C CA A VAL B 1 85 ? -27.109 6.984 -92.408 0.70 26.86 85 VAL B CA 1
ATOM 2534 C CA B VAL B 1 85 ? -27.113 7.039 -92.465 0.30 25.49 85 VAL B CA 1
ATOM 2535 C C . VAL B 1 85 ? -28.468 6.530 -92.934 1.00 27.16 85 VAL B C 1
ATOM 2536 O O . VAL B 1 85 ? -29.392 6.334 -92.157 1.00 26.10 85 VAL B O 1
ATOM 2543 N N . THR B 1 86 ? -28.573 6.313 -94.241 1.00 25.48 86 THR B N 1
ATOM 2544 C CA . THR B 1 86 ? -29.822 5.793 -94.810 1.00 27.64 86 THR B CA 1
ATOM 2545 C C . THR B 1 86 ? -29.690 4.327 -95.231 1.00 25.54 86 THR B C 1
ATOM 2546 O O . THR B 1 86 ? -28.572 3.808 -95.327 1.00 22.05 86 THR B O 1
ATOM 2550 N N . PRO B 1 87 ? -30.820 3.645 -95.497 1.00 27.67 87 PRO B N 1
ATOM 2551 C CA . PRO B 1 87 ? -30.693 2.308 -96.069 1.00 25.86 87 PRO B CA 1
ATOM 2552 C C . PRO B 1 87 ? -29.869 2.270 -97.371 1.00 22.12 87 PRO B C 1
ATOM 2553 O O . PRO B 1 87 ? -29.184 1.268 -97.597 1.00 20.90 87 PRO B O 1
ATOM 2557 N N . ASP B 1 88 ? -29.923 3.330 -98.192 1.00 22.18 88 ASP B N 1
ATOM 2558 C CA . ASP B 1 88 ? -29.105 3.404 -99.418 1.00 22.09 88 ASP B CA 1
ATOM 2559 C C . ASP B 1 88 ? -27.613 3.342 -99.080 1.00 23.48 88 ASP B C 1
ATOM 2560 O O . ASP B 1 88 ? -26.843 2.698 -99.784 1.00 20.76 88 ASP B O 1
ATOM 2565 N N . ASP B 1 89 ? -27.222 4.032 -98.012 1.00 20.82 89 ASP B N 1
ATOM 2566 C CA . ASP B 1 89 ? -25.824 4.060 -97.595 1.00 20.38 89 ASP B CA 1
ATOM 2567 C C . ASP B 1 89 ? -25.324 2.675 -97.223 1.00 17.34 89 ASP B C 1
ATOM 2568 O O . ASP B 1 89 ? -24.195 2.318 -97.580 1.00 19.07 89 ASP B O 1
ATOM 2573 N N . ILE B 1 90 ? -26.148 1.939 -96.481 1.00 18.53 90 ILE B N 1
ATOM 2574 C CA . ILE B 1 90 ? -25.849 0.558 -96.027 1.00 20.76 90 ILE B CA 1
ATOM 2575 C C . ILE B 1 90 ? -25.781 -0.385 -97.221 1.00 20.37 90 ILE B C 1
ATOM 2576 O O . ILE B 1 90 ? -24.858 -1.181 -97.334 1.00 17.43 90 ILE B O 1
ATOM 2581 N N . ALA B 1 91 ? -26.718 -0.267 -98.152 1.00 17.64 91 ALA B N 1
ATOM 2582 C CA . ALA B 1 91 ? -26.655 -1.078 -99.357 1.00 18.16 91 ALA B CA 1
ATOM 2583 C C . ALA B 1 91 ? -25.401 -0.765 -100.161 1.00 16.08 91 ALA B C 1
ATOM 2584 O O . ALA B 1 91 ? -24.792 -1.669 -100.733 1.00 18.52 91 ALA B O 1
ATOM 2586 N N . GLU B 1 92 ? -25.023 0.513 -100.237 1.00 15.64 92 GLU B N 1
ATOM 2587 C CA . GLU B 1 92 ? -23.811 0.913 -100.946 1.00 17.31 92 GLU B CA 1
ATOM 2588 C C . GLU B 1 92 ? -22.542 0.354 -100.295 1.00 16.84 92 GLU B C 1
ATOM 2589 O O . GLU B 1 92 ? -21.621 -0.065 -100.999 1.00 15.89 92 GLU B O 1
ATOM 2595 N N . LEU B 1 93 ? -22.494 0.356 -98.960 1.00 15.72 93 LEU B N 1
ATOM 2596 C CA . LEU B 1 93 ? -21.383 -0.264 -98.232 1.00 14.67 93 LEU B CA 1
ATOM 2597 C C . LEU B 1 93 ? -21.248 -1.725 -98.642 1.00 15.82 93 LEU B C 1
ATOM 2598 O O . LEU B 1 93 ? -20.122 -2.174 -98.972 1.00 14.28 93 LEU B O 1
ATOM 2603 N N . LYS B 1 94 ? -22.367 -2.430 -98.681 1.00 14.81 94 LYS B N 1
ATOM 2604 C CA . LYS B 1 94 ? -22.336 -3.854 -99.088 1.00 15.14 94 LYS B CA 1
ATOM 2605 C C . LYS B 1 94 ? -21.837 -3.996 -100.514 1.00 17.94 94 LYS B C 1
ATOM 2606 O O . LYS B 1 94 ? -20.954 -4.822 -100.804 1.00 16.68 94 LYS B O 1
ATOM 2612 N N . THR B 1 95 ? -22.411 -3.213 -101.424 1.00 17.31 95 THR B N 1
ATOM 2613 C CA . THR B 1 95 ? -21.984 -3.281 -102.835 1.00 17.63 95 THR B CA 1
ATOM 2614 C C . THR B 1 95 ? -20.488 -3.018 -102.992 1.00 20.70 95 THR B C 1
ATOM 2615 O O . THR B 1 95 ? -19.776 -3.757 -103.698 1.00 21.01 95 THR B O 1
ATOM 2619 N N . ARG B 1 96 ? -20.007 -1.965 -102.344 1.00 14.85 96 ARG B N 1
ATOM 2620 C CA . ARG B 1 96 ? -18.622 -1.571 -102.538 1.00 15.30 96 ARG B CA 1
ATOM 2621 C C . ARG B 1 96 ? -17.659 -2.567 -101.886 1.00 15.05 96 ARG B C 1
ATOM 2622 O O . ARG B 1 96 ? -16.626 -2.901 -102.470 1.00 16.69 96 ARG B O 1
ATOM 2630 N N . LEU B 1 97 ? -17.986 -3.004 -100.673 1.00 15.77 97 LEU B N 1
ATOM 2631 C CA A LEU B 1 97 ? -17.154 -3.987 -99.967 0.50 17.18 97 LEU B CA 1
ATOM 2632 C CA B LEU B 1 97 ? -17.177 -4.011 -99.964 0.50 17.78 97 LEU B CA 1
ATOM 2633 C C . LEU B 1 97 ? -16.983 -5.291 -100.750 1.00 21.96 97 LEU B C 1
ATOM 2634 O O . LEU B 1 97 ? -15.898 -5.893 -100.715 1.00 22.41 97 LEU B O 1
ATOM 2643 N N . THR B 1 98 ? -18.028 -5.717 -101.463 1.00 13.86 98 THR B N 1
ATOM 2644 C CA . THR B 1 98 ? -17.980 -6.986 -102.178 1.00 14.31 98 THR B CA 1
ATOM 2645 C C . THR B 1 98 ? -17.543 -6.798 -103.631 1.00 14.34 98 THR B C 1
ATOM 2646 O O . THR B 1 98 ? -17.589 -7.756 -104.421 1.00 19.02 98 THR B O 1
ATOM 2650 N N . SER B 1 99 ? -17.118 -5.585 -103.998 1.00 12.53 99 SER B N 1
ATOM 2651 C CA A SER B 1 99 ? -16.685 -5.330 -105.362 0.70 14.82 99 SER B CA 1
ATOM 2652 C CA B SER B 1 99 ? -16.665 -5.355 -105.367 0.30 14.64 99 SER B CA 1
ATOM 2653 C C . SER B 1 99 ? -15.380 -4.537 -105.452 1.00 15.73 99 SER B C 1
ATOM 2654 O O . SER B 1 99 ? -15.126 -3.850 -106.439 1.00 17.18 99 SER B O 1
ATOM 2659 N N . MET B 1 100 ? -14.524 -4.623 -104.438 1.00 13.76 100 MET B N 1
ATOM 2660 C CA . MET B 1 100 ? -13.294 -3.835 -104.480 1.00 15.17 100 MET B CA 1
ATOM 2661 C C . MET B 1 100 ? -12.344 -4.390 -105.565 1.00 15.42 100 MET B C 1
ATOM 2662 O O . MET B 1 100 ? -12.213 -5.607 -105.699 1.00 14.75 100 MET B O 1
ATOM 2667 N N . PRO B 1 101 ? -11.685 -3.507 -106.325 1.00 14.08 101 PRO B N 1
ATOM 2668 C CA . PRO B 1 101 ? -10.829 -3.951 -107.437 1.00 14.28 101 PRO B CA 1
ATOM 2669 C C . PRO B 1 101 ? -9.467 -4.441 -106.937 1.00 13.73 101 PRO B C 1
ATOM 2670 O O . PRO B 1 101 ? -9.032 -4.026 -105.849 1.00 16.72 101 PRO B O 1
ATOM 2674 N N . ALA B 1 102 ? -8.789 -5.267 -107.722 1.00 14.61 102 ALA B N 1
ATOM 2675 C CA . ALA B 1 102 ? -7.451 -5.685 -107.358 1.00 14.00 102 ALA B CA 1
ATOM 2676 C C . ALA B 1 102 ? -6.503 -4.522 -107.660 1.00 16.34 102 ALA B C 1
ATOM 2677 O O . ALA B 1 102 ? -6.665 -3.826 -108.680 1.00 18.36 102 ALA B O 1
ATOM 2679 N N . TYR B 1 103 ? -5.510 -4.327 -106.808 1.00 16.48 103 TYR B N 1
ATOM 2680 C CA . TYR B 1 103 ? -4.410 -3.411 -107.155 1.00 15.68 103 TYR B CA 1
ATOM 2681 C C . TYR B 1 103 ? -3.683 -3.864 -108.424 1.00 17.73 103 TYR B C 1
ATOM 2682 O O . TYR B 1 103 ? -3.571 -5.064 -108.669 1.00 17.12 103 TYR B O 1
ATOM 2691 N N . PRO B 1 104 ? -3.120 -2.912 -109.194 1.00 17.60 104 PRO B N 1
ATOM 2692 C CA . PRO B 1 104 ? -2.382 -3.283 -110.420 1.00 18.64 104 PRO B CA 1
ATOM 2693 C C . PRO B 1 104 ? -1.144 -4.122 -110.164 1.00 17.68 104 PRO B C 1
ATOM 2694 O O . PRO B 1 104 ? -0.712 -4.807 -111.080 1.00 21.35 104 PRO B O 1
ATOM 2698 N N . ASP B 1 105 ? -0.572 -4.062 -108.957 1.00 16.28 105 ASP B N 1
ATOM 2699 C CA . ASP B 1 105 ? 0.566 -4.936 -108.618 1.00 18.70 105 ASP B CA 1
ATOM 2700 C C . ASP B 1 105 ? 0.238 -6.415 -108.317 1.00 15.21 105 ASP B C 1
ATOM 2701 O O . ASP B 1 105 ? 1.133 -7.240 -108.204 1.00 13.56 105 ASP B O 1
ATOM 2706 N N . VAL B 1 106 ? -1.049 -6.756 -108.221 1.00 13.92 106 VAL B N 1
ATOM 2707 C CA . VAL B 1 106 ? -1.429 -8.087 -107.762 1.00 12.43 106 VAL B CA 1
ATOM 2708 C C . VAL B 1 106 ? -1.236 -9.159 -108.822 1.00 12.81 106 VAL B C 1
ATOM 2709 O O . VAL B 1 106 ? -0.515 -10.146 -108.585 1.00 12.57 106 VAL B O 1
ATOM 2713 N N . ALA B 1 107 ? -1.861 -9.010 -109.989 1.00 13.48 107 ALA B N 1
ATOM 2714 C CA . ALA B 1 107 ? -1.773 -10.051 -111.006 1.00 15.48 107 ALA B CA 1
ATOM 2715 C C . ALA B 1 107 ? -0.308 -10.301 -111.425 1.00 14.04 107 ALA B C 1
ATOM 2716 O O . ALA B 1 107 ? 0.068 -11.460 -111.532 1.00 12.08 107 ALA B O 1
ATOM 2718 N N . PRO B 1 108 ? 0.526 -9.238 -111.593 1.00 14.55 108 PRO B N 1
ATOM 2719 C CA . PRO B 1 108 ? 1.939 -9.510 -111.884 1.00 12.96 108 PRO B CA 1
ATOM 2720 C C . PRO B 1 108 ? 2.656 -10.344 -110.815 1.00 12.31 108 PRO B C 1
ATOM 2721 O O . PRO B 1 108 ? 3.383 -11.274 -111.158 1.00 13.46 108 PRO B O 1
ATOM 2725 N N . ALA B 1 109 ? 2.416 -10.037 -109.528 1.00 10.69 109 ALA B N 1
ATOM 2726 C CA . ALA B 1 109 ? 3.106 -10.748 -108.474 1.00 10.79 109 ALA B CA 1
ATOM 2727 C C . ALA B 1 109 ? 2.585 -12.179 -108.407 1.00 11.19 109 ALA B C 1
ATOM 2728 O O . ALA B 1 109 ? 3.363 -13.102 -108.217 1.00 10.31 109 ALA B O 1
ATOM 2730 N N . LEU B 1 110 ? 1.264 -12.375 -108.542 1.00 10.56 110 LEU B N 1
ATOM 2731 C CA . LEU B 1 110 ? 0.741 -13.749 -108.490 1.00 10.56 110 LEU B CA 1
ATOM 2732 C C . LEU B 1 110 ? 1.266 -14.570 -109.663 1.00 12.05 110 LEU B C 1
ATOM 2733 O O . LEU B 1 110 ? 1.561 -15.757 -109.503 1.00 12.04 110 LEU B O 1
ATOM 2738 N N . THR B 1 111 ? 1.406 -13.937 -110.828 1.00 11.94 111 THR B N 1
ATOM 2739 C CA . THR B 1 111 ? 1.971 -14.633 -111.989 1.00 12.32 111 THR B CA 1
ATOM 2740 C C . THR B 1 111 ? 3.406 -15.075 -111.723 1.00 11.55 111 THR B C 1
ATOM 2741 O O . THR B 1 111 ? 3.769 -16.225 -111.974 1.00 13.77 111 THR B O 1
ATOM 2745 N N . ARG B 1 112 ? 4.193 -14.163 -111.175 1.00 12.34 112 ARG B N 1
ATOM 2746 C CA . ARG B 1 112 ? 5.593 -14.478 -110.837 1.00 10.11 112 ARG B CA 1
ATOM 2747 C C . ARG B 1 112 ? 5.678 -15.613 -109.824 1.00 11.79 112 ARG B C 1
ATOM 2748 O O . ARG B 1 112 ? 6.530 -16.504 -109.930 1.00 14.16 112 ARG B O 1
ATOM 2756 N N . LEU B 1 113 ? 4.807 -15.568 -108.800 1.00 11.75 113 LEU B N 1
ATOM 2757 C CA . LEU B 1 113 ? 4.891 -16.557 -107.730 1.00 11.60 113 LEU B CA 1
ATOM 2758 C C . LEU B 1 113 ? 4.439 -17.918 -108.251 1.00 14.75 113 LEU B C 1
ATOM 2759 O O . LEU B 1 113 ? 5.054 -18.929 -107.929 1.00 12.49 113 LEU B O 1
ATOM 2764 N N . GLN B 1 114 ? 3.371 -17.946 -109.063 1.00 14.08 114 GLN B N 1
ATOM 2765 C CA A GLN B 1 114 ? 2.917 -19.203 -109.656 0.60 16.38 114 GLN B CA 1
ATOM 2766 C CA B GLN B 1 114 ? 2.915 -19.203 -109.688 0.40 16.57 114 GLN B CA 1
ATOM 2767 C C . GLN B 1 114 ? 4.006 -19.815 -110.553 1.00 14.78 114 GLN B C 1
ATOM 2768 O O . GLN B 1 114 ? 4.272 -21.017 -110.476 1.00 15.37 114 GLN B O 1
ATOM 2779 N N . ASP B 1 115 ? 4.658 -18.983 -111.366 1.00 15.79 115 ASP B N 1
ATOM 2780 C CA . ASP B 1 115 ? 5.673 -19.491 -112.259 1.00 18.01 115 ASP B CA 1
ATOM 2781 C C . ASP B 1 115 ? 6.930 -19.965 -111.541 1.00 19.19 115 ASP B C 1
ATOM 2782 O O . ASP B 1 115 ? 7.644 -20.828 -112.054 1.00 20.87 115 ASP B O 1
ATOM 2787 N N . ALA B 1 116 ? 7.168 -19.428 -110.343 1.00 13.60 116 ALA B N 1
ATOM 2788 C CA . ALA B 1 116 ? 8.273 -19.849 -109.505 1.00 15.03 116 ALA B CA 1
ATOM 2789 C C . ALA B 1 116 ? 7.954 -21.145 -108.757 1.00 18.40 116 ALA B C 1
ATOM 2790 O O . ALA B 1 116 ? 8.832 -21.686 -108.104 1.00 18.84 116 ALA B O 1
ATOM 2792 N N . GLY B 1 117 ? 6.712 -21.624 -108.844 1.00 16.19 117 GLY B N 1
ATOM 2793 C CA . GLY B 1 117 ? 6.329 -22.937 -108.297 1.00 16.15 117 GLY B CA 1
ATOM 2794 C C . GLY B 1 117 ? 5.559 -22.888 -106.984 1.00 16.85 117 GLY B C 1
ATOM 2795 O O . GLY B 1 117 ? 5.315 -23.932 -106.361 1.00 15.72 117 GLY B O 1
ATOM 2796 N N . PHE B 1 118 ? 5.166 -21.684 -106.550 1.00 12.78 118 PHE B N 1
ATOM 2797 C CA . PHE B 1 118 ? 4.364 -21.583 -105.317 1.00 12.05 118 PHE B CA 1
ATOM 2798 C C . PHE B 1 118 ? 2.920 -21.959 -105.609 1.00 13.44 118 PHE B C 1
ATOM 2799 O O . PHE B 1 118 ? 2.374 -21.645 -106.682 1.00 16.54 118 PHE B O 1
ATOM 2807 N N . ARG B 1 119 ? 2.293 -22.625 -104.648 1.00 12.56 119 ARG B N 1
ATOM 2808 C CA . ARG B 1 119 ? 0.837 -22.851 -104.674 1.00 13.48 119 ARG B CA 1
ATOM 2809 C C . ARG B 1 119 ? 0.189 -21.649 -103.999 1.00 12.73 119 ARG B C 1
ATOM 2810 O O . ARG B 1 119 ? 0.734 -21.146 -103.043 1.00 13.73 119 ARG B O 1
ATOM 2818 N N . LEU B 1 120 ? -0.954 -21.184 -104.507 1.00 10.44 120 LEU B N 1
ATOM 2819 C CA . LEU B 1 120 ? -1.569 -19.947 -104.015 1.00 10.05 120 LEU B CA 1
ATOM 2820 C C . LEU B 1 120 ? -2.990 -20.201 -103.555 1.00 10.95 120 LEU B C 1
ATOM 2821 O O . LEU B 1 120 ? -3.790 -20.846 -104.261 1.00 13.40 120 LEU B O 1
ATOM 2826 N N . VAL B 1 121 ? -3.281 -19.744 -102.334 1.00 9.11 121 VAL B N 1
ATOM 2827 C CA A VAL B 1 121 ? -4.657 -19.823 -101.827 0.40 10.96 121 VAL B CA 1
ATOM 2828 C CA B VAL B 1 121 ? -4.579 -19.905 -101.658 0.60 9.89 121 VAL B CA 1
ATOM 2829 C C . VAL B 1 121 ? -5.033 -18.539 -101.124 1.00 10.01 121 VAL B C 1
ATOM 2830 O O . VAL B 1 121 ? -4.200 -17.731 -100.803 1.00 10.64 121 VAL B O 1
ATOM 2837 N N . THR B 1 122 ? -6.334 -18.309 -100.982 1.00 8.65 122 THR B N 1
ATOM 2838 C CA . THR B 1 122 ? -6.794 -17.106 -100.259 1.00 9.44 122 THR B CA 1
ATOM 2839 C C . THR B 1 122 ? -7.524 -17.537 -98.983 1.00 10.19 122 THR B C 1
ATOM 2840 O O . THR B 1 122 ? -8.090 -18.649 -98.906 1.00 10.27 122 THR B O 1
ATOM 2844 N N . LEU B 1 123 ? -7.481 -16.667 -97.987 1.00 9.02 123 LEU B N 1
ATOM 2845 C CA . LEU B 1 123 ? -8.162 -16.930 -96.695 1.00 9.16 123 LEU B CA 1
ATOM 2846 C C . LEU B 1 123 ? -8.674 -15.573 -96.178 1.00 11.32 123 LEU B C 1
ATOM 2847 O O . LEU B 1 123 ? -7.884 -14.637 -95.946 1.00 12.04 123 LEU B O 1
ATOM 2852 N N . THR B 1 124 ? -9.997 -15.477 -96.011 1.00 10.82 124 THR B N 1
ATOM 2853 C CA . THR B 1 124 ? -10.637 -14.210 -95.665 1.00 10.17 124 THR B CA 1
ATOM 2854 C C . THR B 1 124 ? -11.630 -14.350 -94.502 1.00 13.01 124 THR B C 1
ATOM 2855 O O . THR B 1 124 ? -12.275 -15.404 -94.336 1.00 11.19 124 THR B O 1
ATOM 2859 N N . ASN B 1 125 ? -11.759 -13.265 -93.739 1.00 10.36 125 ASN B N 1
ATOM 2860 C CA . ASN B 1 125 ? -12.808 -13.118 -92.727 1.00 11.17 125 ASN B CA 1
ATOM 2861 C C . ASN B 1 125 ? -14.191 -13.016 -93.374 1.00 12.25 125 ASN B C 1
ATOM 2862 O O . ASN B 1 125 ? -15.174 -13.287 -92.691 1.00 13.72 125 ASN B O 1
ATOM 2867 N N . SER B 1 126 ? -14.246 -12.622 -94.645 1.00 12.71 126 SER B N 1
ATOM 2868 C CA . SER B 1 126 ? -15.552 -12.485 -95.311 1.00 14.28 126 SER B CA 1
ATOM 2869 C C . SER B 1 126 ? -16.240 -13.846 -95.429 1.00 16.63 126 SER B C 1
ATOM 2870 O O . SER B 1 126 ? -15.595 -14.863 -95.707 1.00 19.19 126 SER B O 1
ATOM 2873 N N . ALA B 1 127 ? -17.563 -13.865 -95.228 1.00 16.27 127 ALA B N 1
ATOM 2874 C CA . ALA B 1 127 ? -18.348 -15.084 -95.295 1.00 19.63 127 ALA B CA 1
ATOM 2875 C C . ALA B 1 127 ? -18.362 -15.613 -96.727 1.00 23.35 127 ALA B C 1
ATOM 2876 O O . ALA B 1 127 ? -18.212 -14.836 -97.661 1.00 21.98 127 ALA B O 1
ATOM 2878 N N . PRO B 1 128 ? -18.607 -16.929 -96.890 1.00 21.50 128 PRO B N 1
ATOM 2879 C CA . PRO B 1 128 ? -18.703 -17.539 -98.209 1.00 22.41 128 PRO B CA 1
ATOM 2880 C C . PRO B 1 128 ? -19.656 -16.716 -99.051 1.00 24.39 128 PRO B C 1
ATOM 2881 O O . PRO B 1 128 ? -20.787 -16.404 -98.627 1.00 24.16 128 PRO B O 1
ATOM 2885 N N . SER B 1 129 ? -19.185 -16.386 -100.243 1.00 25.72 129 SER B N 1
ATOM 2886 C CA A SER B 1 129 ? -19.866 -15.469 -101.133 0.40 25.49 129 SER B CA 1
ATOM 2887 C CA B SER B 1 129 ? -19.890 -15.474 -101.110 0.60 23.51 129 SER B CA 1
ATOM 2888 C C . SER B 1 129 ? -20.753 -16.191 -102.142 1.00 21.12 129 SER B C 1
ATOM 2889 O O . SER B 1 129 ? -20.383 -17.245 -102.646 1.00 20.71 129 SER B O 1
ATOM 2894 N N . PRO B 1 130 ? -21.926 -15.621 -102.453 1.00 28.01 130 PRO B N 1
ATOM 2895 C CA . PRO B 1 130 ? -22.579 -16.174 -103.635 1.00 25.34 130 PRO B CA 1
ATOM 2896 C C . PRO B 1 130 ? -21.669 -15.931 -104.865 1.00 23.30 130 PRO B C 1
ATOM 2897 O O . PRO B 1 130 ? -20.850 -15.010 -104.839 1.00 22.37 130 PRO B O 1
ATOM 2901 N N . ALA B 1 131 ? -21.764 -16.752 -105.903 1.00 21.47 131 ALA B N 1
ATOM 2902 C CA . ALA B 1 131 ? -20.995 -16.515 -107.124 1.00 21.51 131 ALA B CA 1
ATOM 2903 C C . ALA B 1 131 ? -21.631 -15.325 -107.851 1.00 22.52 131 ALA B C 1
ATOM 2904 O O . ALA B 1 131 ? -22.860 -15.241 -107.886 1.00 24.33 131 ALA B O 1
ATOM 2906 N N . PRO B 1 132 ? -20.826 -14.390 -108.389 1.00 17.46 132 PRO B N 1
ATOM 2907 C CA . PRO B 1 132 ? -19.356 -14.324 -108.348 1.00 15.04 132 PRO B CA 1
ATOM 2908 C C . PRO B 1 132 ? -18.823 -13.664 -107.058 1.00 15.43 132 PRO B C 1
ATOM 2909 O O . PRO B 1 132 ? -19.368 -12.669 -106.571 1.00 17.15 132 PRO B O 1
ATOM 2913 N N . SER B 1 133 ? -17.727 -14.216 -106.543 1.00 14.89 133 SER B N 1
ATOM 2914 C CA . SER B 1 133 ? -17.083 -13.627 -105.355 1.00 11.95 133 SER B CA 1
ATOM 2915 C C . SER B 1 133 ? -16.364 -12.314 -105.703 1.00 13.14 133 SER B C 1
ATOM 2916 O O . SER B 1 133 ? -16.099 -12.026 -106.868 1.00 13.00 133 SER B O 1
ATOM 2919 N N . PRO B 1 134 ? -15.975 -11.543 -104.685 1.00 13.45 134 PRO B N 1
ATOM 2920 C CA . PRO B 1 134 ? -15.145 -10.363 -104.941 1.00 13.35 134 PRO B CA 1
ATOM 2921 C C . PRO B 1 134 ? -13.866 -10.688 -105.740 1.00 11.72 134 PRO B C 1
ATOM 2922 O O . PRO B 1 134 ? -13.494 -9.918 -106.647 1.00 13.21 134 PRO B O 1
ATOM 2926 N N . LEU B 1 135 ? -13.235 -11.846 -105.457 1.00 12.11 135 LEU B N 1
ATOM 2927 C CA . LEU B 1 135 ? -12.020 -12.192 -106.154 1.00 12.20 135 LEU B CA 1
ATOM 2928 C C . LEU B 1 135 ? -12.324 -12.502 -107.606 1.00 13.27 135 LEU B C 1
ATOM 2929 O O . LEU B 1 135 ? -11.505 -12.206 -108.493 1.00 14.43 135 LEU B O 1
ATOM 2934 N N . GLU B 1 136 ? -13.482 -13.120 -107.840 1.00 12.65 136 GLU B N 1
ATOM 2935 C CA . GLU B 1 136 ? -13.889 -13.411 -109.236 1.00 11.87 136 GLU B CA 1
ATOM 2936 C C . GLU B 1 136 ? -14.170 -12.131 -109.991 1.00 13.71 136 GLU B C 1
ATOM 2937 O O . GLU B 1 136 ? -13.697 -11.979 -111.133 1.00 14.55 136 GLU B O 1
ATOM 2943 N N . LYS B 1 137 ? -14.969 -11.238 -109.413 1.00 14.80 137 LYS B N 1
ATOM 2944 C CA . LYS B 1 137 ? -15.297 -9.984 -110.085 1.00 14.16 137 LYS B CA 1
ATOM 2945 C C . LYS B 1 137 ? -14.026 -9.204 -110.388 1.00 18.75 137 LYS B C 1
ATOM 2946 O O . LYS B 1 137 ? -13.927 -8.498 -111.395 1.00 17.03 137 LYS B O 1
ATOM 2952 N N . ALA B 1 138 ? -13.035 -9.322 -109.506 1.00 14.44 138 ALA B N 1
ATOM 2953 C CA . ALA B 1 138 ? -11.785 -8.579 -109.673 1.00 13.43 138 ALA B CA 1
ATOM 2954 C C . ALA B 1 138 ? -10.863 -9.201 -110.727 1.00 14.83 138 ALA B C 1
ATOM 2955 O O . ALA B 1 138 ? -9.833 -8.612 -111.066 1.00 17.08 138 ALA B O 1
ATOM 2957 N N . GLY B 1 139 ? -11.173 -10.419 -111.190 1.00 13.56 139 GLY B N 1
ATOM 2958 C CA . GLY B 1 139 ? -10.413 -11.066 -112.261 1.00 16.94 139 GLY B CA 1
ATOM 2959 C C . GLY B 1 139 ? -9.163 -11.788 -111.785 1.00 17.56 139 GLY B C 1
ATOM 2960 O O . GLY B 1 139 ? -8.266 -12.098 -112.587 1.00 18.56 139 GLY B O 1
ATOM 2961 N N . ILE B 1 140 ? -9.069 -12.040 -110.478 1.00 15.40 140 ILE B N 1
ATOM 2962 C CA . ILE B 1 140 ? -7.857 -12.698 -109.968 1.00 14.98 140 ILE B CA 1
ATOM 2963 C C . ILE B 1 140 ? -8.119 -14.048 -109.293 1.00 14.38 140 ILE B C 1
ATOM 2964 O O . ILE B 1 140 ? -7.183 -14.731 -108.865 1.00 13.30 140 ILE B O 1
ATOM 2969 N N . ALA B 1 141 ? -9.380 -14.465 -109.216 1.00 15.10 141 ALA B N 1
ATOM 2970 C CA . ALA B 1 141 ? -9.687 -15.741 -108.541 1.00 13.64 141 ALA B CA 1
ATOM 2971 C C . ALA B 1 141 ? -8.961 -16.937 -109.143 1.00 11.86 141 ALA B C 1
ATOM 2972 O O . ALA B 1 141 ? -8.611 -17.893 -108.433 1.00 14.11 141 ALA B O 1
ATOM 2974 N N . SER B 1 142 ? -8.755 -16.902 -110.472 1.00 14.77 142 SER B N 1
ATOM 2975 C CA . SER B 1 142 ? -8.169 -18.040 -111.189 1.00 16.93 142 SER B CA 1
ATOM 2976 C C . SER B 1 142 ? -6.713 -18.357 -110.852 1.00 17.14 142 SER B C 1
ATOM 2977 O O . SER B 1 142 ? -6.238 -19.454 -111.196 1.00 19.74 142 SER B O 1
ATOM 2980 N N . PHE B 1 143 ? -6.026 -17.429 -110.170 1.00 14.01 143 PHE B N 1
ATOM 2981 C CA . PHE B 1 143 ? -4.670 -17.713 -109.681 1.00 14.51 143 PHE B CA 1
ATOM 2982 C C . PHE B 1 143 ? -4.599 -18.714 -108.531 1.00 15.46 143 PHE B C 1
ATOM 2983 O O . PHE B 1 143 ? -3.544 -19.332 -108.300 1.00 14.91 143 PHE B O 1
ATOM 2991 N N . PHE B 1 144 ? -5.729 -18.949 -107.862 1.00 13.08 144 PHE B N 1
ATOM 2992 C CA . PHE B 1 144 ? -5.729 -19.654 -106.580 1.00 13.11 144 PHE B CA 1
ATOM 2993 C C . PHE B 1 144 ? -6.338 -21.038 -106.677 1.00 17.00 144 PHE B C 1
ATOM 2994 O O . PHE B 1 144 ? -7.352 -21.228 -107.341 1.00 17.51 144 PHE B O 1
ATOM 3002 N N . GLU B 1 145 ? -5.727 -21.983 -105.982 1.00 13.67 145 GLU B N 1
ATOM 3003 C CA . GLU B 1 145 ? -6.235 -23.349 -106.036 1.00 15.77 145 GLU B CA 1
ATOM 3004 C C . GLU B 1 145 ? -7.404 -23.564 -105.078 1.00 17.31 145 GLU B C 1
ATOM 3005 O O . GLU B 1 145 ? -8.137 -24.554 -105.225 1.00 18.20 145 GLU B O 1
ATOM 3011 N N . ALA B 1 146 ? -7.546 -22.697 -104.072 1.00 12.80 146 ALA B N 1
ATOM 3012 C CA . ALA B 1 146 ? -8.610 -22.787 -103.078 1.00 12.95 146 ALA B CA 1
ATOM 3013 C C . ALA B 1 146 ? -8.874 -21.370 -102.600 1.00 12.50 146 ALA B C 1
ATOM 3014 O O . ALA B 1 146 ? -7.928 -20.519 -102.556 1.00 11.84 146 ALA B O 1
ATOM 3016 N N . HIS B 1 147 ? -10.148 -21.124 -102.255 1.00 12.88 147 HIS B N 1
ATOM 3017 C CA . HIS B 1 147 ? -10.625 -19.858 -101.751 1.00 13.52 147 HIS B CA 1
ATOM 3018 C C . HIS B 1 147 ? -11.344 -20.122 -100.448 1.00 15.78 147 HIS B C 1
ATOM 3019 O O . HIS B 1 147 ? -12.500 -20.589 -100.422 1.00 18.68 147 HIS B O 1
ATOM 3026 N N . LEU B 1 148 ? -10.645 -19.888 -99.359 1.00 11.65 148 LEU B N 1
ATOM 3027 C CA . LEU B 1 148 ? -11.094 -20.290 -98.039 1.00 12.50 148 LEU B CA 1
ATOM 3028 C C . LEU B 1 148 ? -11.599 -19.108 -97.241 1.00 11.64 148 LEU B C 1
ATOM 3029 O O . LEU B 1 148 ? -11.199 -17.962 -97.470 1.00 11.30 148 LEU B O 1
ATOM 3034 N N . THR B 1 149 ? -12.505 -19.414 -96.305 1.00 14.82 149 THR B N 1
ATOM 3035 C CA A THR B 1 149 ? -13.039 -18.372 -95.408 0.70 12.69 149 THR B CA 1
ATOM 3036 C CA B THR B 1 149 ? -13.197 -18.446 -95.461 0.30 14.95 149 THR B CA 1
ATOM 3037 C C . THR B 1 149 ? -13.099 -18.893 -93.995 1.00 15.89 149 THR B C 1
ATOM 3038 O O . THR B 1 149 ? -12.774 -20.045 -93.728 1.00 16.94 149 THR B O 1
ATOM 3045 N N . VAL B 1 150 ? -13.467 -17.997 -93.079 1.00 12.84 150 VAL B N 1
ATOM 3046 C CA . VAL B 1 150 ? -13.573 -18.344 -91.669 1.00 12.80 150 VAL B CA 1
ATOM 3047 C C . VAL B 1 150 ? -14.875 -19.115 -91.343 1.00 17.32 150 VAL B C 1
ATOM 3048 O O . VAL B 1 150 ? -15.060 -19.514 -90.189 1.00 15.46 150 VAL B O 1
ATOM 3052 N N . HIS B 1 151 ? -15.753 -19.313 -92.333 1.00 16.13 151 HIS B N 1
ATOM 3053 C CA . HIS B 1 151 ? -17.054 -20.018 -92.092 1.00 21.29 151 HIS B CA 1
ATOM 3054 C C . HIS B 1 151 ? -16.967 -21.317 -91.273 1.00 19.50 151 HIS B C 1
ATOM 3055 O O . HIS B 1 151 ? -17.717 -21.519 -90.289 1.00 18.68 151 HIS B O 1
ATOM 3062 N N . SER B 1 152 ? -16.060 -22.214 -91.652 1.00 16.45 152 SER B N 1
ATOM 3063 C CA . SER B 1 152 ? -15.941 -23.519 -90.971 1.00 19.64 152 SER B CA 1
ATOM 3064 C C . SER B 1 152 ? -15.420 -23.423 -89.539 1.00 20.04 152 SER B C 1
ATOM 3065 O O . SER B 1 152 ? -15.572 -24.357 -88.752 1.00 20.02 152 SER B O 1
ATOM 3068 N N . SER B 1 153 ? -14.813 -22.278 -89.206 1.00 15.13 153 SER B N 1
ATOM 3069 C CA . SER B 1 153 ? -14.315 -22.005 -87.877 1.00 14.87 153 SER B CA 1
ATOM 3070 C C . SER B 1 153 ? -15.324 -21.265 -87.014 1.00 11.14 153 SER B C 1
ATOM 3071 O O . SER B 1 153 ? -15.183 -21.334 -85.774 1.00 13.76 153 SER B O 1
ATOM 3074 N N . GLN B 1 154 ? -16.234 -20.499 -87.643 1.00 11.65 154 GLN B N 1
ATOM 3075 C CA . GLN B 1 154 ? -17.208 -19.641 -86.914 1.00 12.29 154 GLN B CA 1
ATOM 3076 C C . GLN B 1 154 ? -16.496 -18.725 -85.906 1.00 10.67 154 GLN B C 1
ATOM 3077 O O . GLN B 1 154 ? -16.974 -18.444 -84.805 1.00 12.48 154 GLN B O 1
ATOM 3083 N N . ARG B 1 155 ? -15.307 -18.266 -86.323 1.00 12.64 155 ARG B N 1
ATOM 3084 C CA . ARG B 1 155 ? -14.390 -17.450 -85.526 1.00 11.55 155 ARG B CA 1
ATOM 3085 C C . ARG B 1 155 ? -13.568 -16.632 -86.508 1.00 11.39 155 ARG B C 1
ATOM 3086 O O . ARG B 1 155 ? -13.311 -17.090 -87.623 1.00 12.93 155 ARG B O 1
ATOM 3094 N N . PHE B 1 156 ? -13.171 -15.430 -86.096 1.00 11.73 156 PHE B N 1
ATOM 3095 C CA . PHE B 1 156 ? -12.407 -14.568 -86.977 1.00 10.89 156 PHE B CA 1
ATOM 3096 C C . PHE B 1 156 ? -10.911 -14.639 -86.714 1.00 10.86 156 PHE B C 1
ATOM 3097 O O . PHE B 1 156 ? -10.474 -15.054 -85.642 1.00 11.31 156 PHE B O 1
ATOM 3105 N N . LYS B 1 157 ? -10.146 -14.254 -87.715 1.00 11.51 157 LYS B N 1
ATOM 3106 C CA . LYS B 1 157 ? -8.700 -14.040 -87.483 1.00 10.77 157 LYS B CA 1
ATOM 3107 C C . LYS B 1 157 ? -8.487 -13.064 -86.341 1.00 10.34 157 LYS B C 1
ATOM 3108 O O . LYS B 1 157 ? -9.222 -12.077 -86.207 1.00 13.70 157 LYS B O 1
ATOM 3114 N N . PRO B 1 158 ? -7.437 -13.260 -85.531 1.00 10.78 158 PRO B N 1
ATOM 3115 C CA . PRO B 1 158 ? -6.395 -14.284 -85.634 1.00 10.21 158 PRO B CA 1
ATOM 3116 C C . PRO B 1 158 ? -6.595 -15.488 -84.731 1.00 10.70 158 PRO B C 1
ATOM 3117 O O . PRO B 1 158 ? -5.629 -16.068 -84.260 1.00 9.96 158 PRO B O 1
ATOM 3121 N N . HIS B 1 159 ? -7.841 -15.901 -84.506 1.00 9.77 159 HIS B N 1
ATOM 3122 C CA . HIS B 1 159 ? -8.067 -17.075 -83.666 1.00 9.93 159 HIS B CA 1
ATOM 3123 C C . HIS B 1 159 ? -7.365 -18.272 -84.274 1.00 9.51 159 HIS B C 1
ATOM 3124 O O . HIS B 1 159 ? -7.418 -18.480 -85.500 1.00 10.11 159 HIS B O 1
ATOM 3131 N N . PRO B 1 160 ? -6.669 -19.057 -83.436 1.00 9.71 160 PRO B N 1
ATOM 3132 C CA . PRO B 1 160 ? -5.919 -20.222 -83.945 1.00 11.57 160 PRO B CA 1
ATOM 3133 C C . PRO B 1 160 ? -6.744 -21.219 -84.776 1.00 13.70 160 PRO B C 1
ATOM 3134 O O . PRO B 1 160 ? -6.193 -21.811 -85.720 1.00 13.99 160 PRO B O 1
ATOM 3138 N N . SER B 1 161 ? -8.042 -21.358 -84.489 1.00 13.37 161 SER B N 1
ATOM 3139 C CA A SER B 1 161 ? -8.927 -22.299 -85.226 0.70 14.06 161 SER B CA 1
ATOM 3140 C CA B SER B 1 161 ? -8.828 -22.339 -85.238 0.30 15.21 161 SER B CA 1
ATOM 3141 C C . SER B 1 161 ? -8.912 -21.976 -86.720 1.00 16.22 161 SER B C 1
ATOM 3142 O O . SER B 1 161 ? -9.016 -22.863 -87.566 1.00 16.44 161 SER B O 1
ATOM 3147 N N . VAL B 1 162 ? -8.843 -20.686 -87.054 1.00 10.60 162 VAL B N 1
ATOM 3148 C CA . VAL B 1 162 ? -8.926 -20.300 -88.466 1.00 11.18 162 VAL B CA 1
ATOM 3149 C C . VAL B 1 162 ? -7.735 -20.839 -89.248 1.00 13.16 162 VAL B C 1
ATOM 3150 O O . VAL B 1 162 ? -7.900 -21.400 -90.345 1.00 14.00 162 VAL B O 1
ATOM 3154 N N . TYR B 1 163 ? -6.533 -20.647 -88.710 1.00 10.33 163 TYR B N 1
ATOM 3155 C CA . TYR B 1 163 ? -5.333 -21.125 -89.403 1.00 10.74 163 TYR B CA 1
ATOM 3156 C C . TYR B 1 163 ? -5.258 -22.655 -89.381 1.00 11.78 163 TYR B C 1
ATOM 3157 O O . TYR B 1 163 ? -4.915 -23.281 -90.388 1.00 14.44 163 TYR B O 1
ATOM 3166 N N . ASP B 1 164 ? -5.602 -23.244 -88.232 1.00 11.17 164 ASP B N 1
ATOM 3167 C CA . ASP B 1 164 ? -5.563 -24.703 -88.085 1.00 11.68 164 ASP B CA 1
ATOM 3168 C C . ASP B 1 164 ? -6.540 -25.380 -89.051 1.00 15.20 164 ASP B C 1
ATOM 3169 O O . ASP B 1 164 ? -6.165 -26.382 -89.673 1.00 19.59 164 ASP B O 1
ATOM 3174 N N . SER B 1 165 ? -7.759 -24.839 -89.179 1.00 14.79 165 SER B N 1
ATOM 3175 C CA A SER B 1 165 ? -8.735 -25.446 -90.086 0.50 17.13 165 SER B CA 1
ATOM 3176 C CA B SER B 1 165 ? -8.785 -25.382 -90.090 0.50 15.53 165 SER B CA 1
ATOM 3177 C C . SER B 1 165 ? -8.296 -25.283 -91.524 1.00 17.35 165 SER B C 1
ATOM 3178 O O . SER B 1 165 ? -8.495 -26.188 -92.338 1.00 18.69 165 SER B O 1
ATOM 3183 N N . THR B 1 166 ? -7.671 -24.151 -91.836 1.00 13.70 166 THR B N 1
ATOM 3184 C CA . THR B 1 166 ? -7.133 -23.944 -93.170 1.00 13.20 166 THR B CA 1
ATOM 3185 C C . THR B 1 166 ? -6.030 -24.970 -93.505 1.00 14.76 166 THR B C 1
ATOM 3186 O O . THR B 1 166 ? -6.037 -25.558 -94.584 1.00 16.39 166 THR B O 1
ATOM 3190 N N . ALA B 1 167 ? -5.075 -25.174 -92.586 1.00 13.79 167 ALA B N 1
ATOM 3191 C CA . ALA B 1 167 ? -3.981 -26.111 -92.810 1.00 12.50 167 ALA B CA 1
ATOM 3192 C C . ALA B 1 167 ? -4.559 -27.512 -93.025 1.00 15.71 167 ALA B C 1
ATOM 3193 O O . ALA B 1 167 ? -4.132 -28.228 -93.939 1.00 18.45 167 ALA B O 1
ATOM 3195 N N . GLU B 1 168 ? -5.556 -27.872 -92.225 1.00 16.57 168 GLU B N 1
ATOM 3196 C CA A GLU B 1 168 ? -6.194 -29.190 -92.333 0.50 17.15 168 GLU B CA 1
ATOM 3197 C CA B GLU B 1 168 ? -6.202 -29.179 -92.335 0.50 17.74 168 GLU B CA 1
ATOM 3198 C C . GLU B 1 168 ? -6.895 -29.331 -93.686 1.00 18.85 168 GLU B C 1
ATOM 3199 O O . GLU B 1 168 ? -6.748 -30.352 -94.362 1.00 22.05 168 GLU B O 1
ATOM 3210 N N . THR B 1 169 ? -7.660 -28.318 -94.070 1.00 17.35 169 THR B N 1
ATOM 3211 C CA . THR B 1 169 ? -8.330 -28.311 -95.379 1.00 20.08 169 THR B CA 1
ATOM 3212 C C . THR B 1 169 ? -7.337 -28.491 -96.537 1.00 22.98 169 THR B C 1
ATOM 3213 O O . THR B 1 169 ? -7.649 -29.163 -97.523 1.00 22.46 169 THR B O 1
ATOM 3217 N N . LEU B 1 170 ? -6.147 -27.899 -96.428 1.00 19.19 170 LEU B N 1
ATOM 3218 C CA . LEU B 1 170 ? -5.148 -27.991 -97.496 1.00 17.15 170 LEU B CA 1
ATOM 3219 C C . LEU B 1 170 ? -4.294 -29.264 -97.422 1.00 22.18 170 LEU B C 1
ATOM 3220 O O . LEU B 1 170 ? -3.454 -29.498 -98.288 1.00 27.71 170 LEU B O 1
ATOM 3225 N N . GLY B 1 171 ? -4.488 -30.056 -96.363 1.00 20.30 171 GLY B N 1
ATOM 3226 C CA . GLY B 1 171 ? -3.565 -31.167 -96.045 1.00 22.94 171 GLY B CA 1
ATOM 3227 C C . GLY B 1 171 ? -2.096 -30.790 -95.953 1.00 23.35 171 GLY B C 1
ATOM 3228 O O . GLY B 1 171 ? -1.228 -31.493 -96.469 1.00 26.25 171 GLY B O 1
ATOM 3229 N N . ALA B 1 172 ? -1.818 -29.635 -95.340 1.00 20.41 172 ALA B N 1
ATOM 3230 C CA . ALA B 1 172 ? -0.486 -29.080 -95.216 1.00 19.30 172 ALA B CA 1
ATOM 3231 C C . ALA B 1 172 ? -0.064 -28.936 -93.754 1.00 20.27 172 ALA B C 1
ATOM 3232 O O . ALA B 1 172 ? -0.916 -28.725 -92.876 1.00 22.40 172 ALA B O 1
ATOM 3234 N N . LYS B 1 173 ? 1.247 -29.043 -93.543 1.00 23.62 173 LYS B N 1
ATOM 3235 C CA A LYS B 1 173 ? 1.868 -28.774 -92.248 0.50 24.25 173 LYS B CA 1
ATOM 3236 C CA B LYS B 1 173 ? 1.898 -28.777 -92.252 0.50 23.74 173 LYS B CA 1
ATOM 3237 C C . LYS B 1 173 ? 2.189 -27.279 -92.149 1.00 23.24 173 LYS B C 1
ATOM 3238 O O . LYS B 1 173 ? 2.417 -26.630 -93.163 1.00 20.24 173 LYS B O 1
ATOM 3249 N N . PRO B 1 174 ? 2.202 -26.721 -90.928 1.00 21.80 174 PRO B N 1
ATOM 3250 C CA . PRO B 1 174 ? 2.577 -25.291 -90.775 1.00 22.01 174 PRO B CA 1
ATOM 3251 C C . PRO B 1 174 ? 3.861 -24.843 -91.483 1.00 25.68 174 PRO B C 1
ATOM 3252 O O . PRO B 1 174 ? 3.911 -23.740 -92.040 1.00 21.95 174 PRO B O 1
ATOM 3256 N N . GLU B 1 175 ? 4.878 -25.707 -91.507 1.00 21.88 175 GLU B N 1
ATOM 3257 C CA A GLU B 1 175 ? 6.165 -25.368 -92.116 0.50 22.50 175 GLU B CA 1
ATOM 3258 C CA B GLU B 1 175 ? 6.168 -25.409 -92.121 0.50 22.90 175 GLU B CA 1
ATOM 3259 C C . GLU B 1 175 ? 6.059 -25.199 -93.633 1.00 20.74 175 GLU B C 1
ATOM 3260 O O . GLU B 1 175 ? 6.940 -24.635 -94.249 1.00 22.42 175 GLU B O 1
ATOM 3271 N N . GLU B 1 176 ? 4.957 -25.655 -94.212 1.00 19.24 176 GLU B N 1
ATOM 3272 C CA . GLU B 1 176 ? 4.739 -25.524 -95.666 1.00 19.50 176 GLU B CA 1
ATOM 3273 C C . GLU B 1 176 ? 3.948 -24.252 -96.025 1.00 16.77 176 GLU B C 1
ATOM 3274 O O . GLU B 1 176 ? 3.745 -23.986 -97.220 1.00 20.14 176 GLU B O 1
ATOM 3280 N N . LEU B 1 177 ? 3.517 -23.486 -95.014 1.00 14.58 177 LEU B N 1
ATOM 3281 C CA . LEU B 1 177 ? 2.566 -22.379 -95.202 1.00 12.96 177 LEU B CA 1
ATOM 3282 C C . LEU B 1 177 ? 3.176 -21.018 -94.914 1.00 12.82 177 LEU B C 1
ATOM 3283 O O . LEU B 1 177 ? 3.997 -20.872 -94.007 1.00 15.02 177 LEU B O 1
ATOM 3288 N N . CYS B 1 178 ? 2.777 -19.996 -95.674 1.00 12.10 178 CYS B N 1
ATOM 3289 C CA . CYS B 1 178 ? 3.159 -18.621 -95.354 1.00 9.46 178 CYS B CA 1
ATOM 3290 C C . CYS B 1 178 ? 1.923 -17.741 -95.533 1.00 10.62 178 CYS B C 1
ATOM 3291 O O . CYS B 1 178 ? 1.312 -17.744 -96.614 1.00 12.85 178 CYS B O 1
ATOM 3294 N N . MET B 1 179 ? 1.540 -17.033 -94.465 1.00 10.23 179 MET B N 1
ATOM 3295 C CA . MET B 1 179 ? 0.411 -16.102 -94.533 1.00 10.44 179 MET B CA 1
ATOM 3296 C C . MET B 1 179 ? 0.911 -14.758 -95.036 1.00 10.98 179 MET B C 1
ATOM 3297 O O . MET B 1 179 ? 1.864 -14.198 -94.480 1.00 14.26 179 MET B O 1
ATOM 3302 N N . ILE B 1 180 ? 0.242 -14.241 -96.066 1.00 10.18 180 ILE B N 1
ATOM 3303 C CA A ILE B 1 180 ? 0.615 -12.958 -96.645 0.50 10.67 180 ILE B CA 1
ATOM 3304 C CA B ILE B 1 180 ? 0.601 -12.977 -96.695 0.50 11.22 180 ILE B CA 1
ATOM 3305 C C . ILE B 1 180 ? -0.476 -11.949 -96.395 1.00 10.56 180 ILE B C 1
ATOM 3306 O O . ILE B 1 180 ? -1.641 -12.161 -96.742 1.00 13.05 180 ILE B O 1
ATOM 3315 N N . ALA B 1 181 ? -0.105 -10.820 -95.793 1.00 10.48 181 ALA B N 1
ATOM 3316 C CA . ALA B 1 181 ? -1.143 -9.812 -95.484 1.00 9.38 181 ALA B CA 1
ATOM 3317 C C . ALA B 1 181 ? -0.511 -8.425 -95.326 1.00 11.40 181 ALA B C 1
ATOM 3318 O O . ALA B 1 181 ? 0.690 -8.301 -95.021 1.00 12.41 181 ALA B O 1
ATOM 3320 N N . CYS B 1 182 ? -1.353 -7.397 -95.439 1.00 11.77 182 CYS B N 1
ATOM 3321 C CA . CYS B 1 182 ? -0.986 -6.044 -95.049 1.00 11.18 182 CYS B CA 1
ATOM 3322 C C . CYS B 1 182 ? -1.401 -5.680 -93.612 1.00 11.63 182 CYS B C 1
ATOM 3323 O O . CYS B 1 182 ? -1.281 -4.534 -93.202 1.00 13.24 182 CYS B O 1
ATOM 3326 N N . HIS B 1 183 ? -1.886 -6.693 -92.886 1.00 13.49 183 HIS B N 1
ATOM 3327 C CA . HIS B 1 183 ? -2.336 -6.563 -91.505 1.00 13.43 183 HIS B CA 1
ATOM 3328 C C . HIS B 1 183 ? -1.463 -7.406 -90.612 1.00 11.58 183 HIS B C 1
ATOM 3329 O O . HIS B 1 183 ? -1.446 -8.663 -90.710 1.00 12.73 183 HIS B O 1
ATOM 3336 N N . ILE B 1 184 ? -0.755 -6.742 -89.697 1.00 12.76 184 ILE B N 1
ATOM 3337 C CA A ILE B 1 184 ? 0.161 -7.452 -88.799 0.40 13.09 184 ILE B CA 1
ATOM 3338 C CA B ILE B 1 184 ? 0.164 -7.480 -88.856 0.60 12.28 184 ILE B CA 1
ATOM 3339 C C . ILE B 1 184 ? -0.573 -8.432 -87.891 1.00 12.26 184 ILE B C 1
ATOM 3340 O O . ILE B 1 184 ? -0.025 -9.442 -87.489 1.00 14.17 184 ILE B O 1
ATOM 3349 N N . TRP B 1 185 ? -1.822 -8.125 -87.565 1.00 12.95 185 TRP B N 1
ATOM 3350 C CA . TRP B 1 185 ? -2.600 -9.059 -86.729 1.00 12.78 185 TRP B CA 1
ATOM 3351 C C . TRP B 1 185 ? -2.796 -10.420 -87.419 1.00 12.34 185 TRP B C 1
ATOM 3352 O O . TRP B 1 185 ? -2.815 -11.461 -86.770 1.00 13.66 185 TRP B O 1
ATOM 3363 N N . ASP B 1 186 ? -2.806 -10.441 -88.756 1.00 10.86 186 ASP B N 1
ATOM 3364 C CA . ASP B 1 186 ? -3.015 -11.702 -89.496 1.00 12.16 186 ASP B CA 1
ATOM 3365 C C . ASP B 1 186 ? -1.697 -12.494 -89.580 1.00 11.18 186 ASP B C 1
ATOM 3366 O O . ASP B 1 186 ? -1.695 -13.729 -89.469 1.00 12.03 186 ASP B O 1
ATOM 3371 N N . THR B 1 187 ? -0.572 -11.801 -89.786 1.00 11.51 187 THR B N 1
ATOM 3372 C CA . THR B 1 187 ? 0.700 -12.521 -89.827 1.00 12.06 187 THR B CA 1
ATOM 3373 C C . THR B 1 187 ? 1.052 -13.036 -88.411 1.00 11.87 187 THR B C 1
ATOM 3374 O O . THR B 1 187 ? 1.525 -14.179 -88.279 1.00 12.96 187 THR B O 1
ATOM 3378 N N . ILE B 1 188 ? 0.734 -12.256 -87.373 1.00 11.90 188 ILE B N 1
ATOM 3379 C CA A ILE B 1 188 ? 0.942 -12.713 -85.991 0.70 11.38 188 ILE B CA 1
ATOM 3380 C CA B ILE B 1 188 ? 0.892 -12.683 -85.971 0.30 12.82 188 ILE B CA 1
ATOM 3381 C C . ILE B 1 188 ? 0.135 -13.991 -85.736 1.00 13.46 188 ILE B C 1
ATOM 3382 O O . ILE B 1 188 ? 0.655 -14.955 -85.193 1.00 12.52 188 ILE B O 1
ATOM 3391 N N . GLY B 1 189 ? -1.127 -13.996 -86.170 1.00 9.93 189 GLY B N 1
ATOM 3392 C CA . GLY B 1 189 ? -2.010 -15.137 -85.953 1.00 11.80 189 GLY B CA 1
ATOM 3393 C C . GLY B 1 189 ? -1.440 -16.378 -86.599 1.00 10.37 189 GLY B C 1
ATOM 3394 O O . GLY B 1 189 ? -1.464 -17.449 -85.999 1.00 11.09 189 GLY B O 1
ATOM 3395 N N . ALA B 1 190 ? -0.972 -16.260 -87.856 1.00 10.00 190 ALA B N 1
ATOM 3396 C CA . ALA B 1 190 ? -0.434 -17.422 -88.532 1.00 9.01 190 ALA B CA 1
ATOM 3397 C C . ALA B 1 190 ? 0.886 -17.887 -87.937 1.00 10.44 190 ALA B C 1
ATOM 3398 O O . ALA B 1 190 ? 1.109 -19.088 -87.792 1.00 11.07 190 ALA B O 1
ATOM 3400 N N . GLN B 1 191 ? 1.772 -16.953 -87.638 1.00 10.60 191 GLN B N 1
ATOM 3401 C CA A GLN B 1 191 ? 3.098 -17.342 -87.143 0.70 11.08 191 GLN B CA 1
ATOM 3402 C CA B GLN B 1 191 ? 3.093 -17.325 -87.129 0.30 11.29 191 GLN B CA 1
ATOM 3403 C C . GLN B 1 191 ? 2.987 -17.984 -85.772 1.00 11.20 191 GLN B C 1
ATOM 3404 O O . GLN B 1 191 ? 3.808 -18.859 -85.424 1.00 14.48 191 GLN B O 1
ATOM 3415 N N . ALA B 1 192 ? 1.953 -17.619 -85.023 1.00 12.23 192 ALA B N 1
ATOM 3416 C CA . ALA B 1 192 ? 1.706 -18.278 -83.734 1.00 12.39 192 ALA B CA 1
ATOM 3417 C C . ALA B 1 192 ? 1.349 -19.760 -83.884 1.00 13.62 192 ALA B C 1
ATOM 3418 O O . ALA B 1 192 ? 1.445 -20.524 -82.926 1.00 15.07 192 ALA B O 1
ATOM 3420 N N . ARG B 1 193 ? 0.867 -20.146 -85.070 1.00 12.65 193 ARG B N 1
ATOM 3421 C CA . ARG B 1 193 ? 0.552 -21.548 -85.371 1.00 11.46 193 ARG B CA 1
ATOM 3422 C C . ARG B 1 193 ? 1.725 -22.265 -86.078 1.00 14.90 193 ARG B C 1
ATOM 3423 O O . ARG B 1 193 ? 1.569 -23.396 -86.514 1.00 19.11 193 ARG B O 1
ATOM 3431 N N . GLY B 1 194 ? 2.849 -21.581 -86.230 1.00 14.59 194 GLY B N 1
ATOM 3432 C CA . GLY B 1 194 ? 4.051 -22.175 -86.848 1.00 14.27 194 GLY B CA 1
ATOM 3433 C C . GLY B 1 194 ? 4.178 -21.917 -88.345 1.00 15.65 194 GLY B C 1
ATOM 3434 O O . GLY B 1 194 ? 5.093 -22.434 -88.990 1.00 17.18 194 GLY B O 1
ATOM 3435 N N . TRP B 1 195 ? 3.256 -21.146 -88.908 1.00 11.60 195 TRP B N 1
ATOM 3436 C CA . TRP B 1 195 ? 3.421 -20.745 -90.309 1.00 9.70 195 TRP B CA 1
ATOM 3437 C C . TRP B 1 195 ? 4.491 -19.648 -90.420 1.00 11.59 195 TRP B C 1
ATOM 3438 O O . TRP B 1 195 ? 4.869 -19.005 -89.442 1.00 13.84 195 TRP B O 1
ATOM 3449 N N . ARG B 1 196 ? 4.959 -19.401 -91.642 1.00 12.85 196 ARG B N 1
ATOM 3450 C CA A ARG B 1 196 ? 5.727 -18.198 -91.931 0.60 10.64 196 ARG B CA 1
ATOM 3451 C CA B ARG B 1 196 ? 5.724 -18.186 -91.893 0.40 11.54 196 ARG B CA 1
ATOM 3452 C C . ARG B 1 196 ? 4.753 -17.045 -92.173 1.00 10.78 196 ARG B C 1
ATOM 3453 O O . ARG B 1 196 ? 3.572 -17.273 -92.426 1.00 11.76 196 ARG B O 1
ATOM 3468 N N . GLY B 1 197 ? 5.247 -15.822 -92.101 1.00 12.55 197 GLY B N 1
ATOM 3469 C CA . GLY B 1 197 ? 4.435 -14.647 -92.384 1.00 11.76 197 GLY B CA 1
ATOM 3470 C C . GLY B 1 197 ? 5.142 -13.699 -93.339 1.00 14.92 197 GLY B C 1
ATOM 3471 O O . GLY B 1 197 ? 6.357 -13.471 -93.220 1.00 16.28 197 GLY B O 1
ATOM 3472 N N . GLY B 1 198 ? 4.396 -13.111 -94.273 1.00 12.11 198 GLY B N 1
ATOM 3473 C CA . GLY B 1 198 ? 4.963 -12.127 -95.188 1.00 12.58 198 GLY B CA 1
ATOM 3474 C C . GLY B 1 198 ? 4.082 -10.902 -95.154 1.00 14.89 198 GLY B C 1
ATOM 3475 O O . GLY B 1 198 ? 2.876 -10.997 -95.337 1.00 13.68 198 GLY B O 1
ATOM 3476 N N . PHE B 1 199 ? 4.682 -9.753 -94.892 1.00 13.10 199 PHE B N 1
ATOM 3477 C CA . PHE B 1 199 ? 3.948 -8.506 -94.767 1.00 13.27 199 PHE B CA 1
ATOM 3478 C C . PHE B 1 199 ? 4.128 -7.668 -96.016 1.00 14.42 199 PHE B C 1
ATOM 3479 O O . PHE B 1 199 ? 5.265 -7.475 -96.476 1.00 16.11 199 PHE B O 1
ATOM 3487 N N . VAL B 1 200 ? 3.022 -7.182 -96.570 1.00 13.42 200 VAL B N 1
ATOM 3488 C CA . VAL B 1 200 ? 3.057 -6.248 -97.696 1.00 13.24 200 VAL B CA 1
ATOM 3489 C C . VAL B 1 200 ? 2.494 -4.911 -97.219 1.00 13.02 200 VAL B C 1
ATOM 3490 O O . VAL B 1 200 ? 1.369 -4.822 -96.733 1.00 14.70 200 VAL B O 1
ATOM 3494 N N A ALA B 1 201 ? 3.325 -3.884 -97.297 0.60 14.43 201 ALA B N 1
ATOM 3495 N N B ALA B 1 201 ? 3.282 -3.852 -97.350 0.40 12.77 201 ALA B N 1
ATOM 3496 C CA A ALA B 1 201 ? 2.848 -2.560 -97.039 0.60 15.45 201 ALA B CA 1
ATOM 3497 C CA B ALA B 1 201 ? 2.965 -2.582 -96.706 0.40 12.10 201 ALA B CA 1
ATOM 3498 C C A ALA B 1 201 ? 1.755 -2.252 -98.047 0.60 17.30 201 ALA B C 1
ATOM 3499 C C B ALA B 1 201 ? 2.060 -1.634 -97.525 0.40 12.52 201 ALA B C 1
ATOM 3500 O O A ALA B 1 201 ? 1.868 -2.517 -99.249 0.60 17.73 201 ALA B O 1
ATOM 3501 O O B ALA B 1 201 ? 2.521 -0.607 -98.009 0.40 13.26 201 ALA B O 1
ATOM 3504 N N A ARG B 1 202 ? 0.657 -1.743 -97.539 0.60 15.04 202 ARG B N 1
ATOM 3505 N N B ARG B 1 202 ? 0.782 -1.982 -97.687 0.40 13.84 202 ARG B N 1
ATOM 3506 C CA A ARG B 1 202 ? -0.326 -1.073 -98.344 0.60 14.29 202 ARG B CA 1
ATOM 3507 C CA B ARG B 1 202 ? -0.204 -1.094 -98.341 0.40 17.26 202 ARG B CA 1
ATOM 3508 C C A ARG B 1 202 ? -0.392 0.252 -97.621 0.60 17.96 202 ARG B C 1
ATOM 3509 C C B ARG B 1 202 ? -0.306 0.261 -97.625 0.40 19.72 202 ARG B C 1
ATOM 3510 O O A ARG B 1 202 ? -0.066 0.310 -96.411 0.60 17.14 202 ARG B O 1
ATOM 3511 O O B ARG B 1 202 ? -0.008 0.342 -96.426 0.40 19.99 202 ARG B O 1
ATOM 3526 N N . PRO B 1 203 ? -0.753 1.323 -98.334 1.00 19.69 203 PRO B N 1
ATOM 3527 C CA . PRO B 1 203 ? -0.876 2.637 -97.693 1.00 23.22 203 PRO B CA 1
ATOM 3528 C C . PRO B 1 203 ? -1.647 2.583 -96.376 1.00 19.55 203 PRO B C 1
ATOM 3529 O O . PRO B 1 203 ? -2.689 1.908 -96.248 1.00 18.45 203 PRO B O 1
ATOM 3533 N N . HIS B 1 204 ? -1.051 3.222 -95.382 1.00 19.39 204 HIS B N 1
ATOM 3534 C CA . HIS B 1 204 ? -1.606 3.292 -94.029 1.00 17.72 204 HIS B CA 1
ATOM 3535 C C . HIS B 1 204 ? -1.523 1.984 -93.246 1.00 21.11 204 HIS B C 1
ATOM 3536 O O . HIS B 1 204 ? -2.251 1.799 -92.250 1.00 18.89 204 HIS B O 1
ATOM 3543 N N . ASN B 1 205 ? -0.650 1.068 -93.681 1.00 16.81 205 ASN B N 1
ATOM 3544 C CA . ASN B 1 205 ? -0.326 -0.122 -92.892 1.00 17.50 205 ASN B CA 1
ATOM 3545 C C . ASN B 1 205 ? 1.157 -0.291 -92.693 1.00 19.68 205 ASN B C 1
ATOM 3546 O O . ASN B 1 205 ? 1.937 -0.336 -93.666 1.00 24.42 205 ASN B O 1
ATOM 3551 N N . THR B 1 206 ? 1.550 -0.413 -91.436 1.00 21.19 206 THR B N 1
ATOM 3552 C CA . THR B 1 206 ? 2.956 -0.647 -91.122 1.00 27.10 206 THR B CA 1
ATOM 3553 C C . THR B 1 206 ? 3.017 -1.704 -90.018 1.00 26.97 206 THR B C 1
ATOM 3554 O O . THR B 1 206 ? 2.006 -1.955 -89.330 1.00 23.07 206 THR B O 1
ATOM 3558 N N . PRO B 1 207 ? 4.160 -2.385 -89.871 1.00 23.64 207 PRO B N 1
ATOM 3559 C CA . PRO B 1 207 ? 4.248 -3.404 -88.832 1.00 24.27 207 PRO B CA 1
ATOM 3560 C C . PRO B 1 207 ? 4.264 -2.824 -87.443 1.00 25.69 207 PRO B C 1
ATOM 3561 O O . PRO B 1 207 ? 4.594 -1.660 -87.267 1.00 29.50 207 PRO B O 1
ATOM 3565 N N . LEU B 1 208 ? 3.879 -3.650 -86.488 1.00 29.10 208 LEU B N 1
ATOM 3566 C CA . LEU B 1 208 ? 3.879 -3.302 -85.091 1.00 26.99 208 LEU B CA 1
ATOM 3567 C C . LEU B 1 208 ? 5.089 -3.921 -84.466 1.00 31.63 208 LEU B C 1
ATOM 3568 O O . LEU B 1 208 ? 5.282 -5.137 -84.528 1.00 42.29 208 LEU B O 1
ATOM 3573 N N . THR B 1 209 ? 5.896 -3.097 -83.830 1.00 27.49 209 THR B N 1
ATOM 3574 C CA . THR B 1 209 ? 7.085 -3.616 -83.183 1.00 32.61 209 THR B CA 1
ATOM 3575 C C . THR B 1 209 ? 6.835 -3.708 -81.687 1.00 29.04 209 THR B C 1
ATOM 3576 O O . THR B 1 209 ? 6.571 -2.709 -81.027 1.00 30.96 209 THR B O 1
ATOM 3580 N N . LEU B 1 210 ? 6.892 -4.931 -81.180 1.00 26.44 210 LEU B N 1
ATOM 3581 C CA A LEU B 1 210 ? 6.662 -5.174 -79.772 0.70 26.27 210 LEU B CA 1
ATOM 3582 C CA B LEU B 1 210 ? 6.640 -5.216 -79.771 0.30 26.42 210 LEU B CA 1
ATOM 3583 C C . LEU B 1 210 ? 7.513 -6.379 -79.363 1.00 24.52 210 LEU B C 1
ATOM 3584 O O . LEU B 1 210 ? 7.598 -7.362 -80.081 1.00 26.76 210 LEU B O 1
ATOM 3593 N N . ALA B 1 211 ? 8.177 -6.286 -78.209 1.00 29.14 211 ALA B N 1
ATOM 3594 C CA . ALA B 1 211 ? 9.011 -7.388 -77.734 1.00 36.00 211 ALA B CA 1
ATOM 3595 C C . ALA B 1 211 ? 8.154 -8.626 -77.575 1.00 33.13 211 ALA B C 1
ATOM 3596 O O . ALA B 1 211 ? 6.961 -8.498 -77.233 1.00 35.70 211 ALA B O 1
ATOM 3598 N N . GLU B 1 212 ? 8.746 -9.799 -77.862 1.00 25.86 212 GLU B N 1
ATOM 3599 C CA A GLU B 1 212 ? 8.120 -11.114 -77.695 0.60 32.72 212 GLU B CA 1
ATOM 3600 C CA B GLU B 1 212 ? 8.081 -11.098 -77.658 0.40 31.55 212 GLU B CA 1
ATOM 3601 C C . GLU B 1 212 ? 7.023 -11.396 -78.727 1.00 33.36 212 GLU B C 1
ATOM 3602 O O . GLU B 1 212 ? 6.384 -12.454 -78.709 1.00 42.99 212 GLU B O 1
ATOM 3613 N N . VAL B 1 213 ? 6.827 -10.462 -79.647 1.00 28.94 213 VAL B N 1
ATOM 3614 C CA . VAL B 1 213 ? 5.866 -10.666 -80.717 1.00 29.17 213 VAL B CA 1
ATOM 3615 C C . VAL B 1 213 ? 6.647 -10.954 -82.014 1.00 23.41 213 VAL B C 1
ATOM 3616 O O . VAL B 1 213 ? 7.514 -10.167 -82.379 1.00 27.33 213 VAL B O 1
ATOM 3620 N N . PRO B 1 214 ? 6.337 -12.071 -82.704 1.00 34.52 214 PRO B N 1
ATOM 3621 C CA . PRO B 1 214 ? 7.063 -12.432 -83.937 1.00 37.36 214 PRO B CA 1
ATOM 3622 C C . PRO B 1 214 ? 6.972 -11.361 -85.019 1.00 25.50 214 PRO B C 1
ATOM 3623 O O . PRO B 1 214 ? 5.892 -10.827 -85.273 1.00 35.36 214 PRO B O 1
ATOM 3627 N N . GLN B 1 215 ? 8.123 -11.025 -85.599 1.00 31.31 215 GLN B N 1
ATOM 3628 C CA . GLN B 1 215 ? 8.206 -10.159 -86.779 1.00 25.53 215 GLN B CA 1
ATOM 3629 C C . GLN B 1 215 ? 7.981 -11.021 -88.021 1.00 18.34 215 GLN B C 1
ATOM 3630 O O . GLN B 1 215 ? 8.300 -12.217 -88.006 1.00 17.41 215 GLN B O 1
ATOM 3636 N N . PRO B 1 216 ? 7.452 -10.415 -89.101 1.00 19.68 216 PRO B N 1
ATOM 3637 C CA . PRO B 1 216 ? 7.277 -11.169 -90.348 1.00 18.15 216 PRO B CA 1
ATOM 3638 C C . PRO B 1 216 ? 8.601 -11.684 -90.856 1.00 18.79 216 PRO B C 1
ATOM 3639 O O . PRO B 1 216 ? 9.620 -11.014 -90.698 1.00 20.17 216 PRO B O 1
ATOM 3643 N N . ASP B 1 217 ? 8.562 -12.850 -91.495 1.00 16.62 217 ASP B N 1
ATOM 3644 C CA . ASP B 1 217 ? 9.731 -13.460 -92.098 1.00 18.35 217 ASP B CA 1
ATOM 3645 C C . ASP B 1 217 ? 10.148 -12.724 -93.358 1.00 23.64 217 ASP B C 1
ATOM 3646 O O . ASP B 1 217 ? 11.329 -12.692 -93.699 1.00 20.43 217 ASP B O 1
ATOM 3651 N N . PHE B 1 218 ? 9.166 -12.154 -94.057 1.00 18.69 218 PHE B N 1
ATOM 3652 C CA . PHE B 1 218 ? 9.361 -11.458 -95.315 1.00 17.71 218 PHE B CA 1
ATOM 3653 C C . PHE B 1 218 ? 8.581 -10.156 -95.246 1.00 19.41 218 PHE B C 1
ATOM 3654 O O . PHE B 1 218 ? 7.502 -10.098 -94.664 1.00 16.89 218 PHE B O 1
ATOM 3662 N N . ILE B 1 219 ? 9.131 -9.099 -95.826 1.00 18.04 219 ILE B N 1
ATOM 3663 C CA A ILE B 1 219 ? 8.523 -7.766 -95.723 0.60 20.28 219 ILE B CA 1
ATOM 3664 C CA B ILE B 1 219 ? 8.501 -7.790 -95.743 0.40 20.24 219 ILE B CA 1
ATOM 3665 C C . ILE B 1 219 ? 8.771 -7.052 -97.049 1.00 22.43 219 ILE B C 1
ATOM 3666 O O . ILE B 1 219 ? 9.913 -6.984 -97.520 1.00 30.82 219 ILE B O 1
ATOM 3675 N N . GLY B 1 220 ? 7.723 -6.526 -97.651 1.00 16.54 220 GLY B N 1
ATOM 3676 C CA . GLY B 1 220 ? 7.874 -5.783 -98.893 1.00 14.35 220 GLY B CA 1
ATOM 3677 C C . GLY B 1 220 ? 7.096 -4.489 -98.840 1.00 16.58 220 GLY B C 1
ATOM 3678 O O . GLY B 1 220 ? 6.016 -4.420 -98.212 1.00 17.01 220 GLY B O 1
ATOM 3679 N N . ARG B 1 221 ? 7.609 -3.463 -99.515 1.00 18.38 221 ARG B N 1
ATOM 3680 C CA . ARG B 1 221 ? 6.878 -2.218 -99.638 1.00 16.01 221 ARG B CA 1
ATOM 3681 C C . ARG B 1 221 ? 5.673 -2.306 -100.585 1.00 21.34 221 ARG B C 1
ATOM 3682 O O . ARG B 1 221 ? 4.806 -1.464 -100.548 1.00 20.11 221 ARG B O 1
ATOM 3690 N N . ASP B 1 222 ? 5.651 -3.310 -101.463 1.00 16.26 222 ASP B N 1
ATOM 3691 C CA . ASP B 1 222 ? 4.521 -3.582 -102.340 1.00 16.80 222 ASP B CA 1
ATOM 3692 C C . ASP B 1 222 ? 4.598 -5.058 -102.683 1.00 12.34 222 ASP B C 1
ATOM 3693 O O . ASP B 1 222 ? 5.521 -5.745 -102.254 1.00 15.19 222 ASP B O 1
ATOM 3698 N N . MET B 1 223 ? 3.625 -5.552 -103.440 1.00 13.03 223 MET B N 1
ATOM 3699 C CA A MET B 1 223 ? 3.551 -6.984 -103.677 0.70 11.83 223 MET B CA 1
ATOM 3700 C CA B MET B 1 223 ? 3.526 -6.980 -103.770 0.30 14.32 223 MET B CA 1
ATOM 3701 C C . MET B 1 223 ? 4.737 -7.463 -104.546 1.00 14.11 223 MET B C 1
ATOM 3702 O O . MET B 1 223 ? 5.207 -8.585 -104.375 1.00 14.19 223 MET B O 1
ATOM 3711 N N . GLY B 1 224 ? 5.238 -6.595 -105.426 1.00 15.10 224 GLY B N 1
ATOM 3712 C CA . GLY B 1 224 ? 6.426 -6.927 -106.216 1.00 15.95 224 GLY B CA 1
ATOM 3713 C C . GLY B 1 224 ? 7.661 -7.171 -105.350 1.00 12.63 224 GLY B C 1
ATOM 3714 O O . GLY B 1 224 ? 8.394 -8.133 -105.599 1.00 13.28 224 GLY B O 1
ATOM 3715 N N . GLU B 1 225 ? 7.886 -6.322 -104.342 1.00 15.24 225 GLU B N 1
ATOM 3716 C CA . GLU B 1 225 ? 9.066 -6.472 -103.456 1.00 14.30 225 GLU B CA 1
ATOM 3717 C C . GLU B 1 225 ? 8.931 -7.712 -102.558 1.00 14.55 225 GLU B C 1
ATOM 3718 O O . GLU B 1 225 ? 9.882 -8.473 -102.373 1.00 14.08 225 GLU B O 1
ATOM 3724 N N . LEU B 1 226 ? 7.715 -7.947 -102.044 1.00 12.20 226 LEU B N 1
ATOM 3725 C CA . LEU B 1 226 ? 7.475 -9.178 -101.296 1.00 13.61 226 LEU B CA 1
ATOM 3726 C C . LEU B 1 226 ? 7.744 -10.419 -102.156 1.00 12.29 226 LEU B C 1
ATOM 3727 O O . LEU B 1 226 ? 8.389 -11.378 -101.708 1.00 12.75 226 LEU B O 1
ATOM 3732 N N . ALA B 1 227 ? 7.231 -10.430 -103.397 1.00 11.17 227 ALA B N 1
ATOM 3733 C CA . ALA B 1 227 ? 7.473 -11.539 -104.291 1.00 10.76 227 ALA B CA 1
ATOM 3734 C C . ALA B 1 227 ? 9.009 -11.735 -104.541 1.00 10.79 227 ALA B C 1
ATOM 3735 O O . ALA B 1 227 ? 9.487 -12.873 -104.577 1.00 13.27 227 ALA B O 1
ATOM 3737 N N . ASP B 1 228 ? 9.746 -10.628 -104.663 1.00 12.32 228 ASP B N 1
ATOM 3738 C CA . ASP B 1 228 ? 11.227 -10.707 -104.848 1.00 14.50 228 ASP B CA 1
ATOM 3739 C C . ASP B 1 228 ? 11.807 -11.535 -103.718 1.00 13.80 228 ASP B C 1
ATOM 3740 O O . ASP B 1 228 ? 12.650 -12.414 -103.955 1.00 15.25 228 ASP B O 1
ATOM 3745 N N . GLN B 1 229 ? 11.370 -11.256 -102.489 1.00 14.80 229 GLN B N 1
ATOM 3746 C CA . GLN B 1 229 ? 11.951 -11.915 -101.325 1.00 14.43 229 GLN B CA 1
ATOM 3747 C C . GLN B 1 229 ? 11.553 -13.366 -101.247 1.00 16.19 229 GLN B C 1
ATOM 3748 O O . GLN B 1 229 ? 12.374 -14.211 -100.903 1.00 17.35 229 GLN B O 1
ATOM 3754 N N . LEU B 1 230 ? 10.274 -13.655 -101.514 1.00 14.32 230 LEU B N 1
ATOM 3755 C CA . LEU B 1 230 ? 9.840 -15.047 -101.539 1.00 13.92 230 LEU B CA 1
ATOM 3756 C C . LEU B 1 230 ? 10.574 -15.892 -102.557 1.00 14.91 230 LEU B C 1
ATOM 3757 O O . LEU B 1 230 ? 11.000 -17.006 -102.265 1.00 15.26 230 LEU B O 1
ATOM 3762 N N . ILE B 1 231 ? 10.693 -15.367 -103.772 1.00 12.01 231 ILE B N 1
ATOM 3763 C CA . ILE B 1 231 ? 11.341 -16.117 -104.821 1.00 14.20 231 ILE B CA 1
ATOM 3764 C C . ILE B 1 231 ? 12.846 -16.232 -104.546 1.00 17.99 231 ILE B C 1
ATOM 3765 O O . ILE B 1 231 ? 13.422 -17.297 -104.755 1.00 17.54 231 ILE B O 1
ATOM 3770 N N . ALA B 1 232 ? 13.467 -15.160 -104.061 1.00 18.38 232 ALA B N 1
ATOM 3771 C CA . ALA B 1 232 ? 14.907 -15.252 -103.663 1.00 23.04 232 ALA B CA 1
ATOM 3772 C C . ALA B 1 232 ? 15.186 -16.344 -102.622 1.00 22.81 232 ALA B C 1
ATOM 3773 O O . ALA B 1 232 ? 16.224 -17.046 -102.700 1.00 24.69 232 ALA B O 1
ATOM 3775 N N . SER B 1 233 ? 14.283 -16.527 -101.655 1.00 18.35 233 SER B N 1
ATOM 3776 C CA . SER B 1 233 ? 14.490 -17.502 -100.587 1.00 21.55 233 SER B CA 1
ATOM 3777 C C . SER B 1 233 ? 14.529 -18.959 -101.086 1.00 28.66 233 SER B C 1
ATOM 3778 O O . SER B 1 233 ? 14.984 -19.844 -100.364 1.00 31.44 233 SER B O 1
ATOM 3781 N N . LEU B 1 234 ? 14.034 -19.202 -102.304 1.00 24.37 234 LEU B N 1
ATOM 3782 C CA . LEU B 1 234 ? 14.007 -20.543 -102.862 1.00 27.48 234 LEU B CA 1
ATOM 3783 C C . LEU B 1 234 ? 15.397 -21.023 -103.241 1.00 30.80 234 LEU B C 1
ATOM 3784 O O . LEU B 1 234 ? 15.660 -22.227 -103.216 1.00 43.73 234 LEU B O 1
ATOM 3789 N N . THR B 1 235 ? 16.282 -20.096 -103.592 1.00 37.21 235 THR B N 1
ATOM 3790 C CA . THR B 1 235 ? 17.663 -20.474 -103.907 1.00 43.29 235 THR B CA 1
ATOM 3791 C C . THR B 1 235 ? 18.668 -20.117 -102.807 1.00 45.37 235 THR B C 1
ATOM 3792 O O . THR B 1 235 ? 19.544 -19.282 -103.004 1.00 71.71 235 THR B O 1
ATOM 3796 N N . ALA B 1 236 ? 18.522 -20.786 -101.663 1.00 72.04 236 ALA B N 1
ATOM 3797 C CA . ALA B 1 236 ? 19.409 -20.641 -100.502 1.00 80.18 236 ALA B CA 1
ATOM 3798 C C . ALA B 1 236 ? 19.755 -19.186 -100.186 1.00 82.80 236 ALA B C 1
ATOM 3799 O O . ALA B 1 236 ? 18.923 -18.280 -100.294 1.00 49.07 236 ALA B O 1
ATOM 3802 N N . SER C 1 12 ? -9.083 26.635 19.265 1.00 47.20 12 SER C N 1
ATOM 3803 C CA . SER C 1 12 ? -9.319 25.557 18.245 1.00 43.93 12 SER C CA 1
ATOM 3804 C C . SER C 1 12 ? -8.811 24.170 18.664 1.00 51.61 12 SER C C 1
ATOM 3805 O O . SER C 1 12 ? -9.512 23.176 18.451 1.00 42.98 12 SER C O 1
ATOM 3808 N N . GLY C 1 13 ? -7.610 24.118 19.257 1.00 38.11 13 GLY C N 1
ATOM 3809 C CA . GLY C 1 13 ? -6.918 22.854 19.580 1.00 24.93 13 GLY C CA 1
ATOM 3810 C C . GLY C 1 13 ? -5.497 22.797 19.010 1.00 23.73 13 GLY C C 1
ATOM 3811 O O . GLY C 1 13 ? -5.144 23.543 18.084 1.00 22.62 13 GLY C O 1
ATOM 3812 N N . ILE C 1 14 ? -4.661 21.921 19.576 1.00 17.88 14 ILE C N 1
ATOM 3813 C CA . ILE C 1 14 ? -3.294 21.747 19.100 1.00 14.35 14 ILE C CA 1
ATOM 3814 C C . ILE C 1 14 ? -3.206 20.367 18.464 1.00 15.79 14 ILE C C 1
ATOM 3815 O O . ILE C 1 14 ? -3.531 19.364 19.093 1.00 15.13 14 ILE C O 1
ATOM 3820 N N . LEU C 1 15 ? -2.795 20.307 17.190 1.00 11.60 15 LEU C N 1
ATOM 3821 C CA . LEU C 1 15 ? -2.706 19.010 16.495 1.00 11.12 15 LEU C CA 1
ATOM 3822 C C . LEU C 1 15 ? -1.237 18.617 16.455 1.00 11.10 15 LEU C C 1
ATOM 3823 O O . LEU C 1 15 ? -0.388 19.395 16.010 1.00 12.00 15 LEU C O 1
ATOM 3828 N N . VAL C 1 16 ? -0.926 17.429 16.991 1.00 10.66 16 VAL C N 1
ATOM 3829 C CA . VAL C 1 16 ? 0.464 16.957 17.109 1.00 11.09 16 VAL C CA 1
ATOM 3830 C C . VAL C 1 16 ? 0.664 15.800 16.136 1.00 9.56 16 VAL C C 1
ATOM 3831 O O . VAL C 1 16 ? -0.013 14.783 16.228 1.00 11.75 16 VAL C O 1
ATOM 3835 N N . PHE C 1 17 ? 1.531 16.003 15.123 1.00 12.48 17 PHE C N 1
ATOM 3836 C CA . PHE C 1 17 ? 1.648 15.031 14.031 1.00 10.73 17 PHE C CA 1
ATOM 3837 C C . PHE C 1 17 ? 2.880 14.149 14.179 1.00 10.43 17 PHE C C 1
ATOM 3838 O O . PHE C 1 17 ? 3.981 14.649 14.377 1.00 12.56 17 PHE C O 1
ATOM 3846 N N . ASP C 1 18 ? 2.666 12.842 14.037 1.00 11.80 18 ASP C N 1
ATOM 3847 C CA . ASP C 1 18 ? 3.743 11.881 13.835 1.00 13.49 18 ASP C CA 1
ATOM 3848 C C . ASP C 1 18 ? 4.380 12.229 12.494 1.00 15.67 18 ASP C C 1
ATOM 3849 O O . ASP C 1 18 ? 3.710 12.771 11.611 1.00 15.23 18 ASP C O 1
ATOM 3854 N N . VAL C 1 19 ? 5.672 11.959 12.349 1.00 12.42 19 VAL C N 1
ATOM 3855 C CA . VAL C 1 19 ? 6.400 12.416 11.154 1.00 14.38 19 VAL C CA 1
ATOM 3856 C C . VAL C 1 19 ? 6.674 11.248 10.204 1.00 17.06 19 VAL C C 1
ATOM 3857 O O . VAL C 1 19 ? 6.211 11.240 9.046 1.00 15.73 19 VAL C O 1
ATOM 3861 N N . ASN C 1 20 ? 7.432 10.262 10.669 1.00 13.83 20 ASN C N 1
ATOM 3862 C CA . ASN C 1 20 ? 7.790 9.134 9.787 1.00 17.05 20 ASN C CA 1
ATOM 3863 C C . ASN C 1 20 ? 6.549 8.332 9.401 1.00 19.80 20 ASN C C 1
ATOM 3864 O O . ASN C 1 20 ? 5.750 7.949 10.238 1.00 20.45 20 ASN C O 1
ATOM 3869 N N . GLU C 1 21 ? 6.364 8.141 8.105 1.00 16.13 21 GLU C N 1
ATOM 3870 C CA . GLU C 1 21 ? 5.212 7.449 7.540 1.00 16.24 21 GLU C CA 1
ATOM 3871 C C . GLU C 1 21 ? 3.907 8.241 7.542 1.00 19.48 21 GLU C C 1
ATOM 3872 O O . GLU C 1 21 ? 3.160 8.188 6.563 1.00 17.87 21 GLU C O 1
ATOM 3878 N N . THR C 1 22 ? 3.636 9.000 8.600 1.00 14.63 22 THR C N 1
ATOM 3879 C CA . THR C 1 22 ? 2.436 9.845 8.623 1.00 14.13 22 THR C CA 1
ATOM 3880 C C . THR C 1 22 ? 2.496 11.047 7.654 1.00 18.34 22 THR C C 1
ATOM 3881 O O . THR C 1 22 ? 1.581 11.224 6.811 1.00 18.68 22 THR C O 1
ATOM 3885 N N . LEU C 1 23 ? 3.541 11.862 7.803 1.00 14.71 23 LEU C N 1
ATOM 3886 C CA . LEU C 1 23 ? 3.786 13.057 6.982 1.00 13.47 23 LEU C CA 1
ATOM 3887 C C . LEU C 1 23 ? 4.731 12.739 5.841 1.00 17.35 23 LEU C C 1
ATOM 3888 O O . LEU C 1 23 ? 4.572 13.277 4.759 1.00 16.86 23 LEU C O 1
ATOM 3893 N N . LEU C 1 24 ? 5.701 11.862 6.095 1.00 15.47 24 LEU C N 1
ATOM 3894 C CA . LEU C 1 24 ? 6.793 11.599 5.147 1.00 14.32 24 LEU C CA 1
ATOM 3895 C C . LEU C 1 24 ? 6.733 10.171 4.672 1.00 15.03 24 LEU C C 1
ATOM 3896 O O . LEU C 1 24 ? 6.437 9.278 5.401 1.00 15.44 24 LEU C O 1
ATOM 3901 N N . ASP C 1 25 ? 6.977 9.984 3.376 1.00 14.76 25 ASP C N 1
ATOM 3902 C CA . ASP C 1 25 ? 6.659 8.742 2.713 1.00 17.22 25 ASP C CA 1
ATOM 3903 C C . ASP C 1 25 ? 7.687 7.625 2.900 1.00 18.39 25 ASP C C 1
ATOM 3904 O O . ASP C 1 25 ? 8.773 7.659 2.314 1.00 16.92 25 ASP C O 1
ATOM 3909 N N . LEU C 1 26 ? 7.344 6.654 3.738 1.00 18.40 26 LEU C N 1
ATOM 3910 C CA . LEU C 1 26 ? 8.266 5.576 4.100 1.00 18.77 26 LEU C CA 1
ATOM 3911 C C . LEU C 1 26 ? 8.564 4.662 2.904 1.00 17.50 26 LEU C C 1
ATOM 3912 O O . LEU C 1 26 ? 9.624 4.029 2.869 1.00 18.23 26 LEU C O 1
ATOM 3917 N N . THR C 1 27 ? 7.661 4.634 1.919 1.00 19.38 27 THR C N 1
ATOM 3918 C CA . THR C 1 27 ? 7.871 3.737 0.778 1.00 19.79 27 THR C CA 1
ATOM 3919 C C . THR C 1 27 ? 8.993 4.285 -0.087 1.00 20.44 27 THR C C 1
ATOM 3920 O O . THR C 1 27 ? 9.470 3.592 -0.996 1.00 23.34 27 THR C O 1
ATOM 3924 N N . SER C 1 28 ? 9.456 5.506 0.189 1.00 17.55 28 SER C N 1
ATOM 3925 C CA . SER C 1 28 ? 10.646 5.996 -0.514 1.00 16.51 28 SER C CA 1
ATOM 3926 C C . SER C 1 28 ? 11.899 5.162 -0.159 1.00 21.74 28 SER C C 1
ATOM 3927 O O . SER C 1 28 ? 12.945 5.301 -0.812 1.00 21.29 28 SER C O 1
ATOM 3930 N N . LEU C 1 29 ? 11.805 4.323 0.878 1.00 15.41 29 LEU C N 1
ATOM 3931 C CA A LEU C 1 29 ? 12.925 3.449 1.238 0.70 16.50 29 LEU C CA 1
ATOM 3932 C CA B LEU C 1 29 ? 12.896 3.433 1.271 0.30 15.99 29 LEU C CA 1
ATOM 3933 C C . LEU C 1 29 ? 12.915 2.161 0.432 1.00 16.28 29 LEU C C 1
ATOM 3934 O O . LEU C 1 29 ? 13.912 1.429 0.437 1.00 17.47 29 LEU C O 1
ATOM 3943 N N . SER C 1 30 ? 11.816 1.901 -0.278 1.00 16.35 30 SER C N 1
ATOM 3944 C CA . SER C 1 30 ? 11.629 0.632 -1.021 1.00 19.09 30 SER C CA 1
ATOM 3945 C C . SER C 1 30 ? 12.806 0.246 -1.924 1.00 18.35 30 SER C C 1
ATOM 3946 O O . SER C 1 30 ? 13.225 -0.912 -1.898 1.00 17.05 30 SER C O 1
ATOM 3949 N N . PRO C 1 31 ? 13.364 1.215 -2.686 1.00 18.75 31 PRO C N 1
ATOM 3950 C CA . PRO C 1 31 ? 14.476 0.837 -3.579 1.00 19.06 31 PRO C CA 1
ATOM 3951 C C . PRO C 1 31 ? 15.709 0.298 -2.855 1.00 17.94 31 PRO C C 1
ATOM 3952 O O . PRO C 1 31 ? 16.400 -0.563 -3.409 1.00 19.04 31 PRO C O 1
ATOM 3956 N N . LEU C 1 32 ? 15.971 0.716 -1.601 1.00 16.90 32 LEU C N 1
ATOM 3957 C CA . LEU C 1 32 ? 17.098 0.175 -0.853 1.00 18.27 32 LEU C CA 1
ATOM 3958 C C . LEU C 1 32 ? 16.845 -1.301 -0.491 1.00 17.95 32 LEU C C 1
ATOM 3959 O O . LEU C 1 32 ? 17.759 -2.130 -0.563 1.00 17.65 32 LEU C O 1
ATOM 3964 N N . PHE C 1 33 ? 15.610 -1.613 -0.082 1.00 16.24 33 PHE C N 1
ATOM 3965 C CA . PHE C 1 33 ? 15.229 -2.980 0.216 1.00 18.08 33 PHE C CA 1
ATOM 3966 C C . PHE C 1 33 ? 15.200 -3.851 -1.041 1.00 21.44 33 PHE C C 1
ATOM 3967 O O . PHE C 1 33 ? 15.655 -4.986 -0.984 1.00 19.38 33 PHE C O 1
ATOM 3975 N N . GLU C 1 34 ? 14.729 -3.305 -2.162 1.00 18.70 34 GLU C N 1
ATOM 3976 C CA A GLU C 1 34 ? 14.792 -4.056 -3.418 0.60 21.19 34 GLU C CA 1
ATOM 3977 C CA B GLU C 1 34 ? 14.802 -4.005 -3.454 0.40 20.95 34 GLU C CA 1
ATOM 3978 C C . GLU C 1 34 ? 16.229 -4.418 -3.775 1.00 20.60 34 GLU C C 1
ATOM 3979 O O . GLU C 1 34 ? 16.496 -5.557 -4.172 1.00 23.98 34 GLU C O 1
ATOM 3990 N N . ARG C 1 35 ? 17.159 -3.476 -3.628 1.00 18.43 35 ARG C N 1
ATOM 3991 C CA . ARG C 1 35 ? 18.557 -3.750 -3.987 1.00 20.64 35 ARG C CA 1
ATOM 3992 C C . ARG C 1 35 ? 19.248 -4.693 -3.024 1.00 20.41 35 ARG C C 1
ATOM 3993 O O . ARG C 1 35 ? 19.835 -5.683 -3.452 1.00 25.31 35 ARG C O 1
ATOM 4001 N N . VAL C 1 36 ? 19.177 -4.411 -1.729 1.00 17.23 36 VAL C N 1
ATOM 4002 C CA . VAL C 1 36 ? 19.924 -5.210 -0.736 1.00 16.05 36 VAL C CA 1
ATOM 4003 C C . VAL C 1 36 ? 19.319 -6.601 -0.537 1.00 18.02 36 VAL C C 1
ATOM 4004 O O . VAL C 1 36 ? 20.062 -7.569 -0.370 1.00 21.04 36 VAL C O 1
ATOM 4008 N N . PHE C 1 37 ? 17.990 -6.691 -0.539 1.00 17.40 37 PHE C N 1
ATOM 4009 C CA . PHE C 1 37 ? 17.291 -7.965 -0.267 1.00 18.33 37 PHE C CA 1
ATOM 4010 C C . PHE C 1 37 ? 16.739 -8.682 -1.487 1.00 22.13 37 PHE C C 1
ATOM 4011 O O . PHE C 1 37 ? 16.365 -9.864 -1.396 1.00 23.78 37 PHE C O 1
ATOM 4019 N N . GLY C 1 38 ? 16.662 -7.959 -2.604 1.00 23.52 38 GLY C N 1
ATOM 4020 C CA . GLY C 1 38 ? 15.937 -8.399 -3.791 1.00 22.56 38 GLY C CA 1
ATOM 4021 C C . GLY C 1 38 ? 14.432 -8.419 -3.576 1.00 27.40 38 GLY C C 1
ATOM 4022 O O . GLY C 1 38 ? 13.686 -9.031 -4.349 1.00 29.37 38 GLY C O 1
ATOM 4023 N N . ASP C 1 39 ? 13.970 -7.753 -2.512 1.00 21.75 39 ASP C N 1
ATOM 4024 C CA . ASP C 1 39 ? 12.555 -7.776 -2.156 1.00 21.54 39 ASP C CA 1
ATOM 4025 C C . ASP C 1 39 ? 12.195 -6.496 -1.388 1.00 21.65 39 ASP C C 1
ATOM 4026 O O . ASP C 1 39 ? 12.536 -6.339 -0.199 1.00 21.06 39 ASP C O 1
ATOM 4031 N N . ALA C 1 40 ? 11.485 -5.608 -2.063 1.00 21.15 40 ALA C N 1
ATOM 4032 C CA . ALA C 1 40 ? 11.025 -4.348 -1.465 1.00 20.85 40 ALA C CA 1
ATOM 4033 C C . ALA C 1 40 ? 10.115 -4.582 -0.244 1.00 24.26 40 ALA C C 1
ATOM 4034 O O . ALA C 1 40 ? 10.035 -3.718 0.637 1.00 22.18 40 ALA C O 1
ATOM 4036 N N . LYS C 1 41 ? 9.443 -5.737 -0.191 1.00 23.12 41 LYS C N 1
ATOM 4037 C CA A LYS C 1 41 ? 8.478 -6.034 0.885 0.70 22.89 41 LYS C CA 1
ATOM 4038 C CA B LYS C 1 41 ? 8.480 -6.008 0.884 0.30 22.32 41 LYS C CA 1
ATOM 4039 C C . LYS C 1 41 ? 9.160 -6.188 2.244 1.00 18.06 41 LYS C C 1
ATOM 4040 O O . LYS C 1 41 ? 8.481 -6.157 3.298 1.00 19.36 41 LYS C O 1
ATOM 4051 N N . VAL C 1 42 ? 10.488 -6.369 2.227 1.00 17.80 42 VAL C N 1
ATOM 4052 C CA . VAL C 1 42 ? 11.255 -6.520 3.479 1.00 17.99 42 VAL C CA 1
ATOM 4053 C C . VAL C 1 42 ? 11.162 -5.241 4.310 1.00 17.84 42 VAL C C 1
ATOM 4054 O O . VAL C 1 42 ? 11.333 -5.264 5.541 1.00 17.08 42 VAL C O 1
ATOM 4058 N N . LEU C 1 43 ? 10.827 -4.134 3.653 1.00 15.95 43 LEU C N 1
ATOM 4059 C CA . LEU C 1 43 ? 10.486 -2.883 4.390 1.00 17.54 43 LEU C CA 1
ATOM 4060 C C . LEU C 1 43 ? 9.508 -3.148 5.533 1.00 16.92 43 LEU C C 1
ATOM 4061 O O . LEU C 1 43 ? 9.642 -2.580 6.648 1.00 17.43 43 LEU C O 1
ATOM 4066 N N . ARG C 1 44 ? 8.520 -4.003 5.271 1.00 16.58 44 ARG C N 1
ATOM 4067 C CA . ARG C 1 44 ? 7.428 -4.235 6.208 1.00 17.05 44 ARG C CA 1
ATOM 4068 C C . ARG C 1 44 ? 7.778 -5.265 7.291 1.00 18.22 44 ARG C C 1
ATOM 4069 O O . ARG C 1 44 ? 6.946 -5.556 8.148 1.00 18.75 44 ARG C O 1
ATOM 4077 N N . GLU C 1 45 ? 8.992 -5.820 7.214 1.00 17.06 45 GLU C N 1
ATOM 4078 C CA A GLU C 1 45 ? 9.566 -6.659 8.274 0.70 16.28 45 GLU C CA 1
ATOM 4079 C CA B GLU C 1 45 ? 9.539 -6.642 8.292 0.30 18.24 45 GLU C CA 1
ATOM 4080 C C . GLU C 1 45 ? 10.465 -5.773 9.129 1.00 19.16 45 GLU C C 1
ATOM 4081 O O . GLU C 1 45 ? 10.340 -5.736 10.363 1.00 16.79 45 GLU C O 1
ATOM 4092 N N . TRP C 1 46 ? 11.369 -5.051 8.458 1.00 16.70 46 TRP C N 1
ATOM 4093 C CA . TRP C 1 46 ? 12.291 -4.128 9.106 1.00 15.34 46 TRP C CA 1
ATOM 4094 C C . TRP C 1 46 ? 11.592 -3.044 9.918 1.00 15.92 46 TRP C C 1
ATOM 4095 O O . TRP C 1 46 ? 11.965 -2.810 11.076 1.00 15.20 46 TRP C O 1
ATOM 4106 N N . PHE C 1 47 ? 10.582 -2.385 9.347 1.00 13.45 47 PHE C N 1
ATOM 4107 C CA . PHE C 1 47 ? 9.952 -1.287 10.126 1.00 13.68 47 PHE C CA 1
ATOM 4108 C C . PHE C 1 47 ? 9.340 -1.718 11.485 1.00 12.91 47 PHE C C 1
ATOM 4109 O O . PHE C 1 47 ? 9.698 -1.093 12.526 1.00 15.23 47 PHE C O 1
ATOM 4117 N N . PRO C 1 48 ? 8.467 -2.753 11.516 1.00 14.27 48 PRO C N 1
ATOM 4118 C CA . PRO C 1 48 ? 7.963 -3.162 12.836 1.00 15.22 48 PRO C CA 1
ATOM 4119 C C . PRO C 1 48 ? 9.058 -3.668 13.742 1.00 15.97 48 PRO C C 1
ATOM 4120 O O . PRO C 1 48 ? 8.920 -3.509 14.960 1.00 15.21 48 PRO C O 1
ATOM 4124 N N . GLU C 1 49 ? 10.131 -4.272 13.214 1.00 14.46 49 GLU C N 1
ATOM 4125 C CA A GLU C 1 49 ? 11.271 -4.695 14.061 0.50 13.38 49 GLU C CA 1
ATOM 4126 C CA B GLU C 1 49 ? 11.214 -4.673 14.105 0.50 13.58 49 GLU C CA 1
ATOM 4127 C C . GLU C 1 49 ? 11.928 -3.470 14.690 1.00 13.67 49 GLU C C 1
ATOM 4128 O O . GLU C 1 49 ? 12.322 -3.499 15.873 1.00 13.66 49 GLU C O 1
ATOM 4139 N N . LEU C 1 50 ? 12.061 -2.398 13.905 1.00 11.83 50 LEU C N 1
ATOM 4140 C CA . LEU C 1 50 ? 12.639 -1.163 14.427 1.00 12.54 50 LEU C CA 1
ATOM 4141 C C . LEU C 1 50 ? 11.774 -0.628 15.576 1.00 12.77 50 LEU C C 1
ATOM 4142 O O . LEU C 1 50 ? 12.292 -0.265 16.645 1.00 12.75 50 LEU C O 1
ATOM 4147 N N . ILE C 1 51 ? 10.451 -0.603 15.360 1.00 12.14 51 ILE C N 1
ATOM 4148 C CA . ILE C 1 51 ? 9.566 -0.107 16.417 1.00 12.39 51 ILE C CA 1
ATOM 4149 C C . ILE C 1 51 ? 9.616 -1.028 17.651 1.00 13.96 51 ILE C C 1
ATOM 4150 O O . ILE C 1 51 ? 9.748 -0.532 18.807 1.00 14.28 51 ILE C O 1
ATOM 4155 N N . LEU C 1 52 ? 9.595 -2.349 17.408 1.00 13.93 52 LEU C N 1
ATOM 4156 C CA . LEU C 1 52 ? 9.732 -3.359 18.468 1.00 12.06 52 LEU C CA 1
ATOM 4157 C C . LEU C 1 52 ? 10.959 -3.083 19.332 1.00 11.87 52 LEU C C 1
ATOM 4158 O O . LEU C 1 52 ? 10.856 -2.969 20.582 1.00 10.90 52 LEU C O 1
ATOM 4163 N N . TYR C 1 53 ? 12.115 -2.943 18.693 1.00 12.84 53 TYR C N 1
ATOM 4164 C CA . TYR C 1 53 ? 13.332 -2.732 19.484 1.00 13.65 53 TYR C CA 1
ATOM 4165 C C . TYR C 1 53 ? 13.395 -1.374 20.160 1.00 13.31 53 TYR C C 1
ATOM 4166 O O . TYR C 1 53 ? 13.962 -1.266 21.266 1.00 13.54 53 TYR C O 1
ATOM 4175 N N . SER C 1 54 ? 12.798 -0.346 19.547 1.00 11.27 54 SER C N 1
ATOM 4176 C CA . SER C 1 54 ? 12.723 0.950 20.241 1.00 10.95 54 SER C CA 1
ATOM 4177 C C . SER C 1 54 ? 11.921 0.816 21.546 1.00 11.46 54 SER C C 1
ATOM 4178 O O . SER C 1 54 ? 12.312 1.397 22.557 1.00 12.23 54 SER C O 1
ATOM 4181 N N . GLN C 1 55 ? 10.855 0.017 21.518 1.00 10.51 55 GLN C N 1
ATOM 4182 C CA A GLN C 1 55 ? 10.021 -0.187 22.714 0.70 13.09 55 GLN C CA 1
ATOM 4183 C CA B GLN C 1 55 ? 10.033 -0.200 22.717 0.30 12.56 55 GLN C CA 1
ATOM 4184 C C . GLN C 1 55 ? 10.742 -1.080 23.728 1.00 13.45 55 GLN C C 1
ATOM 4185 O O . GLN C 1 55 ? 10.639 -0.871 24.936 1.00 14.26 55 GLN C O 1
ATOM 4196 N N . THR C 1 56 ? 11.500 -2.065 23.235 1.00 11.46 56 THR C N 1
ATOM 4197 C CA . THR C 1 56 ? 12.287 -2.923 24.140 1.00 12.81 56 THR C CA 1
ATOM 4198 C C . THR C 1 56 ? 13.323 -2.157 24.916 1.00 13.02 56 THR C C 1
ATOM 4199 O O . THR C 1 56 ? 13.454 -2.323 26.147 1.00 13.69 56 THR C O 1
ATOM 4203 N N . LEU C 1 57 ? 14.068 -1.313 24.229 1.00 11.78 57 LEU C N 1
ATOM 4204 C CA A LEU C 1 57 ? 15.043 -0.458 24.882 0.60 14.08 57 LEU C CA 1
ATOM 4205 C CA B LEU C 1 57 ? 15.050 -0.466 24.895 0.40 13.07 57 LEU C CA 1
ATOM 4206 C C . LEU C 1 57 ? 14.363 0.421 25.931 1.00 15.02 57 LEU C C 1
ATOM 4207 O O . LEU C 1 57 ? 14.822 0.523 27.049 1.00 16.38 57 LEU C O 1
ATOM 4216 N N . THR C 1 58 ? 13.229 1.025 25.565 1.00 12.58 58 THR C N 1
ATOM 4217 C CA . THR C 1 58 ? 12.506 1.875 26.502 1.00 12.24 58 THR C CA 1
ATOM 4218 C C . THR C 1 58 ? 12.081 1.079 27.746 1.00 14.86 58 THR C C 1
ATOM 4219 O O . THR C 1 58 ? 12.242 1.555 28.892 1.00 16.16 58 THR C O 1
ATOM 4223 N N . LEU C 1 59 ? 11.554 -0.124 27.520 1.00 10.81 59 LEU C N 1
ATOM 4224 C CA . LEU C 1 59 ? 11.056 -0.957 28.636 1.00 14.40 59 LEU C CA 1
ATOM 4225 C C . LEU C 1 59 ? 12.195 -1.395 29.556 1.00 16.22 59 LEU C C 1
ATOM 4226 O O . LEU C 1 59 ? 11.981 -1.610 30.772 1.00 17.24 59 LEU C O 1
ATOM 4231 N N . THR C 1 60 ? 13.394 -1.527 29.006 1.00 17.21 60 THR C N 1
ATOM 4232 C CA . THR C 1 60 ? 14.539 -2.008 29.793 1.00 20.18 60 THR C CA 1
ATOM 4233 C C . THR C 1 60 ? 15.463 -0.879 30.283 1.00 21.05 60 THR C C 1
ATOM 4234 O O . THR C 1 60 ? 16.547 -1.153 30.844 1.00 27.24 60 THR C O 1
ATOM 4238 N N . GLY C 1 61 ? 15.059 0.379 30.087 1.00 16.96 61 GLY C N 1
ATOM 4239 C CA . GLY C 1 61 ? 15.815 1.532 30.608 1.00 16.68 61 GLY C CA 1
ATOM 4240 C C . GLY C 1 61 ? 17.048 1.939 29.828 1.00 19.49 61 GLY C C 1
ATOM 4241 O O . GLY C 1 61 ? 17.946 2.584 30.369 1.00 21.87 61 GLY C O 1
ATOM 4242 N N . LEU C 1 62 ? 17.081 1.607 28.534 1.00 13.98 62 LEU C N 1
ATOM 4243 C CA . LEU C 1 62 ? 18.178 1.993 27.669 1.00 18.23 62 LEU C CA 1
ATOM 4244 C C . LEU C 1 62 ? 17.691 2.982 26.604 1.00 16.60 62 LEU C C 1
ATOM 4245 O O . LEU C 1 62 ? 16.520 2.957 26.195 1.00 17.71 62 LEU C O 1
ATOM 4250 N N . TYR C 1 63 ? 18.597 3.832 26.172 1.00 16.26 63 TYR C N 1
ATOM 4251 C CA . TYR C 1 63 ? 18.300 4.713 25.064 1.00 16.28 63 TYR C CA 1
ATOM 4252 C C . TYR C 1 63 ? 19.501 4.836 24.142 1.00 20.36 63 TYR C C 1
ATOM 4253 O O . TYR C 1 63 ? 20.606 5.120 24.598 1.00 17.16 63 TYR C O 1
ATOM 4262 N N . ARG C 1 64 ? 19.242 4.682 22.844 1.00 15.60 64 ARG C N 1
ATOM 4263 C CA . ARG C 1 64 ? 20.152 5.055 21.773 1.00 17.13 64 ARG C CA 1
ATOM 4264 C C . ARG C 1 64 ? 19.290 5.827 20.783 1.00 15.62 64 ARG C C 1
ATOM 4265 O O . ARG C 1 64 ? 18.081 5.544 20.689 1.00 16.04 64 ARG C O 1
ATOM 4273 N N . PRO C 1 65 ? 19.880 6.773 20.036 1.00 16.08 65 PRO C N 1
ATOM 4274 C CA . PRO C 1 65 ? 19.118 7.490 19.006 1.00 14.52 65 PRO C CA 1
ATOM 4275 C C . PRO C 1 65 ? 18.424 6.537 18.005 1.00 15.43 65 PRO C C 1
ATOM 4276 O O . PRO C 1 65 ? 18.937 5.470 17.664 1.00 14.12 65 PRO C O 1
ATOM 4280 N N . PHE C 1 66 ? 17.218 6.919 17.568 1.00 12.42 66 PHE C N 1
ATOM 4281 C CA . PHE C 1 66 ? 16.436 6.113 16.680 1.00 12.74 66 PHE C CA 1
ATOM 4282 C C . PHE C 1 66 ? 17.213 5.642 15.440 1.00 12.03 66 PHE C C 1
ATOM 4283 O O . PHE C 1 66 ? 17.081 4.476 15.066 1.00 12.86 66 PHE C O 1
ATOM 4291 N N . GLY C 1 67 ? 18.003 6.538 14.870 1.00 14.05 67 GLY C N 1
ATOM 4292 C CA . GLY C 1 67 ? 18.762 6.251 13.637 1.00 14.44 67 GLY C CA 1
ATOM 4293 C C . GLY C 1 67 ? 19.784 5.128 13.871 1.00 16.52 67 GLY C C 1
ATOM 4294 O O . GLY C 1 67 ? 20.036 4.303 12.970 1.00 17.07 67 GLY C O 1
ATOM 4295 N N . GLU C 1 68 ? 20.368 5.084 15.072 1.00 15.16 68 GLU C N 1
ATOM 4296 C CA A GLU C 1 68 ? 21.316 4.018 15.435 0.60 14.93 68 GLU C CA 1
ATOM 4297 C CA B GLU C 1 68 ? 21.318 4.038 15.426 0.40 15.55 68 GLU C CA 1
ATOM 4298 C C . GLU C 1 68 ? 20.607 2.682 15.553 1.00 14.51 68 GLU C C 1
ATOM 4299 O O . GLU C 1 68 ? 21.119 1.644 15.096 1.00 16.92 68 GLU C O 1
ATOM 4310 N N . ILE C 1 69 ? 19.415 2.688 16.156 1.00 13.97 69 ILE C N 1
ATOM 4311 C CA . ILE C 1 69 ? 18.611 1.493 16.226 1.00 11.95 69 ILE C CA 1
ATOM 4312 C C . ILE C 1 69 ? 18.196 1.029 14.816 1.00 13.46 69 ILE C C 1
ATOM 4313 O O . ILE C 1 69 ? 18.239 -0.173 14.494 1.00 15.47 69 ILE C O 1
ATOM 4318 N N . ALA C 1 70 ? 17.812 1.971 13.978 1.00 13.21 70 ALA C N 1
ATOM 4319 C CA . ALA C 1 70 ? 17.420 1.678 12.597 1.00 11.42 70 ALA C CA 1
ATOM 4320 C C . ALA C 1 70 ? 18.537 0.968 11.814 1.00 14.72 70 ALA C C 1
ATOM 4321 O O . ALA C 1 70 ? 18.248 -0.035 11.134 1.00 16.25 70 ALA C O 1
ATOM 4323 N N . ALA C 1 71 ? 19.778 1.468 11.955 1.00 15.64 71 ALA C N 1
ATOM 4324 C CA . ALA C 1 71 ? 20.974 0.828 11.314 1.00 16.15 71 ALA C CA 1
ATOM 4325 C C . ALA C 1 71 ? 21.183 -0.565 11.875 1.00 16.26 71 ALA C C 1
ATOM 4326 O O . ALA C 1 71 ? 21.379 -1.510 11.128 1.00 18.17 71 ALA C O 1
ATOM 4328 N N . ALA C 1 72 ? 21.153 -0.710 13.203 1.00 15.04 72 ALA C N 1
ATOM 4329 C CA . ALA C 1 72 ? 21.329 -2.029 13.826 1.00 14.51 72 ALA C CA 1
ATOM 4330 C C . ALA C 1 72 ? 20.272 -3.027 13.387 1.00 16.39 72 ALA C C 1
ATOM 4331 O O . ALA C 1 72 ? 20.568 -4.214 13.142 1.00 16.40 72 ALA C O 1
ATOM 4333 N N . VAL C 1 73 ? 19.018 -2.574 13.326 1.00 14.55 73 VAL C N 1
ATOM 4334 C CA . VAL C 1 73 ? 17.927 -3.483 12.963 1.00 12.96 73 VAL C CA 1
ATOM 4335 C C . VAL C 1 73 ? 18.043 -3.839 11.466 1.00 13.68 73 VAL C C 1
ATOM 4336 O O . VAL C 1 73 ? 17.756 -4.963 11.084 1.00 15.44 73 VAL C O 1
ATOM 4340 N N . PHE C 1 74 ? 18.508 -2.895 10.655 1.00 16.29 74 PHE C N 1
ATOM 4341 C CA . PHE C 1 74 ? 18.737 -3.189 9.224 1.00 14.53 74 PHE C CA 1
ATOM 4342 C C . PHE C 1 74 ? 19.798 -4.285 9.107 1.00 16.55 74 PHE C C 1
ATOM 4343 O O . PHE C 1 74 ? 19.612 -5.239 8.372 1.00 17.60 74 PHE C O 1
ATOM 4351 N N . GLU C 1 75 ? 20.864 -4.176 9.884 1.00 15.93 75 GLU C N 1
ATOM 4352 C CA . GLU C 1 75 ? 21.909 -5.211 9.859 1.00 20.04 75 GLU C CA 1
ATOM 4353 C C . GLU C 1 75 ? 21.389 -6.555 10.361 1.00 18.33 75 GLU C C 1
ATOM 4354 O O . GLU C 1 75 ? 21.732 -7.625 9.798 1.00 17.53 75 GLU C O 1
ATOM 4360 N N . MET C 1 76 ? 20.536 -6.533 11.403 1.00 16.02 76 MET C N 1
ATOM 4361 C CA . MET C 1 76 ? 19.936 -7.749 11.929 1.00 17.65 76 MET C CA 1
ATOM 4362 C C . MET C 1 76 ? 19.033 -8.451 10.902 1.00 19.96 76 MET C C 1
ATOM 4363 O O . MET C 1 76 ? 19.130 -9.666 10.698 1.00 18.01 76 MET C O 1
ATOM 4368 N N . VAL C 1 77 ? 18.166 -7.679 10.251 1.00 16.52 77 VAL C N 1
ATOM 4369 C CA . VAL C 1 77 ? 17.220 -8.219 9.269 1.00 17.03 77 VAL C CA 1
ATOM 4370 C C . VAL C 1 77 ? 18.009 -8.762 8.062 1.00 15.75 77 VAL C C 1
ATOM 4371 O O . VAL C 1 77 ? 17.705 -9.837 7.550 1.00 17.46 77 VAL C O 1
ATOM 4375 N N . ALA C 1 78 ? 19.062 -8.050 7.678 1.00 17.53 78 ALA C N 1
ATOM 4376 C CA . ALA C 1 78 ? 19.972 -8.538 6.617 1.00 16.90 78 ALA C CA 1
ATOM 4377 C C . ALA C 1 78 ? 20.560 -9.890 6.990 1.00 23.23 78 ALA C C 1
ATOM 4378 O O . ALA C 1 78 ? 20.549 -10.818 6.171 1.00 19.28 78 ALA C O 1
ATOM 4380 N N . ALA C 1 79 ? 21.056 -10.024 8.222 1.00 18.86 79 ALA C N 1
ATOM 4381 C CA . ALA C 1 79 ? 21.586 -11.333 8.656 1.00 20.95 79 ALA C CA 1
ATOM 4382 C C . ALA C 1 79 ? 20.514 -12.431 8.623 1.00 20.97 79 ALA C C 1
ATOM 4383 O O . ALA C 1 79 ? 20.780 -13.577 8.207 1.00 21.91 79 ALA C O 1
ATOM 4385 N N . ASN C 1 80 ? 19.285 -12.098 9.013 1.00 17.16 80 ASN C N 1
ATOM 4386 C CA . ASN C 1 80 ? 18.194 -13.051 9.001 1.00 16.57 80 ASN C CA 1
ATOM 4387 C C . ASN C 1 80 ? 17.839 -13.520 7.593 1.00 21.72 80 ASN C C 1
ATOM 4388 O O . ASN C 1 80 ? 17.237 -14.575 7.458 1.00 25.17 80 ASN C O 1
ATOM 4393 N N . HIS C 1 81 ? 18.190 -12.723 6.580 1.00 19.49 81 HIS C N 1
ATOM 4394 C CA . HIS C 1 81 ? 17.917 -13.064 5.162 1.00 20.72 81 HIS C CA 1
ATOM 4395 C C . HIS C 1 81 ? 19.179 -13.480 4.431 1.00 22.42 81 HIS C C 1
ATOM 4396 O O . HIS C 1 81 ? 19.146 -13.711 3.203 1.00 26.18 81 HIS C O 1
ATOM 4403 N N . GLN C 1 82 ? 20.278 -13.562 5.164 1.00 20.36 82 GLN C N 1
ATOM 4404 C CA . GLN C 1 82 ? 21.617 -13.825 4.592 1.00 28.87 82 GLN C CA 1
ATOM 4405 C C . GLN C 1 82 ? 21.929 -12.878 3.415 1.00 37.39 82 GLN C C 1
ATOM 4406 O O . GLN C 1 82 ? 22.420 -13.298 2.369 1.00 31.98 82 GLN C O 1
ATOM 4412 N N . ALA C 1 83 ? 21.624 -11.593 3.601 1.00 25.75 83 ALA C N 1
ATOM 4413 C CA . ALA C 1 83 ? 21.805 -10.593 2.570 1.00 25.36 83 ALA C CA 1
ATOM 4414 C C . ALA C 1 83 ? 23.019 -9.780 2.935 1.00 27.04 83 ALA C C 1
ATOM 4415 O O . ALA C 1 83 ? 23.188 -9.379 4.096 1.00 25.30 83 ALA C O 1
ATOM 4417 N N . LYS C 1 84 ? 23.884 -9.556 1.949 1.00 24.02 84 LYS C N 1
ATOM 4418 C CA . LYS C 1 84 ? 25.115 -8.820 2.155 1.00 27.69 84 LYS C CA 1
ATOM 4419 C C . LYS C 1 84 ? 24.794 -7.353 2.428 1.00 25.33 84 LYS C C 1
ATOM 4420 O O . LYS C 1 84 ? 23.992 -6.758 1.694 1.00 26.30 84 LYS C O 1
ATOM 4426 N N . VAL C 1 85 ? 25.408 -6.797 3.473 1.00 21.59 85 VAL C N 1
ATOM 4427 C CA . VAL C 1 85 ? 25.294 -5.354 3.792 1.00 27.70 85 VAL C CA 1
ATOM 4428 C C . VAL C 1 85 ? 26.675 -4.714 3.912 1.00 27.84 85 VAL C C 1
ATOM 4429 O O . VAL C 1 85 ? 27.544 -5.274 4.571 1.00 33.51 85 VAL C O 1
ATOM 4433 N N . THR C 1 86 ? 26.868 -3.548 3.285 1.00 24.37 86 THR C N 1
ATOM 4434 C CA . THR C 1 86 ? 28.138 -2.802 3.335 1.00 30.55 86 THR C CA 1
ATOM 4435 C C . THR C 1 86 ? 27.973 -1.467 4.074 1.00 30.03 86 THR C C 1
ATOM 4436 O O . THR C 1 86 ? 26.836 -0.999 4.251 1.00 26.28 86 THR C O 1
ATOM 4440 N N . PRO C 1 87 ? 29.092 -0.838 4.492 1.00 33.27 87 PRO C N 1
ATOM 4441 C CA . PRO C 1 87 ? 29.038 0.549 4.976 1.00 29.54 87 PRO C CA 1
ATOM 4442 C C . PRO C 1 87 ? 28.272 1.509 4.060 1.00 27.48 87 PRO C C 1
ATOM 4443 O O . PRO C 1 87 ? 27.534 2.381 4.549 1.00 27.66 87 PRO C O 1
ATOM 4447 N N . ASP C 1 88 ? 28.429 1.358 2.749 1.00 25.06 88 ASP C N 1
ATOM 4448 C CA . ASP C 1 88 ? 27.696 2.194 1.813 1.00 22.48 88 ASP C CA 1
ATOM 4449 C C . ASP C 1 88 ? 26.180 2.006 1.932 1.00 20.84 88 ASP C C 1
ATOM 4450 O O . ASP C 1 88 ? 25.443 2.979 1.778 1.00 23.74 88 ASP C O 1
ATOM 4455 N N . ASP C 1 89 ? 25.719 0.779 2.179 1.00 22.52 89 ASP C N 1
ATOM 4456 C CA . ASP C 1 89 ? 24.269 0.524 2.328 1.00 23.59 89 ASP C CA 1
ATOM 4457 C C . ASP C 1 89 ? 23.709 1.245 3.545 1.00 20.82 89 ASP C C 1
ATOM 4458 O O . ASP C 1 89 ? 22.612 1.810 3.476 1.00 19.67 89 ASP C O 1
ATOM 4463 N N . ILE C 1 90 ? 24.458 1.195 4.646 1.00 21.57 90 ILE C N 1
ATOM 4464 C CA . ILE C 1 90 ? 24.088 1.897 5.889 1.00 21.51 90 ILE C CA 1
ATOM 4465 C C . ILE C 1 90 ? 24.073 3.428 5.664 1.00 24.30 90 ILE C C 1
ATOM 4466 O O . ILE C 1 90 ? 23.164 4.134 6.130 1.00 21.92 90 ILE C O 1
ATOM 4471 N N . ALA C 1 91 ? 25.047 3.947 4.924 1.00 21.21 91 ALA C N 1
ATOM 4472 C CA . ALA C 1 91 ? 25.019 5.353 4.513 1.00 26.73 91 ALA C CA 1
ATOM 4473 C C . ALA C 1 91 ? 23.780 5.704 3.684 1.00 23.43 91 ALA C C 1
ATOM 4474 O O . ALA C 1 91 ? 23.182 6.778 3.872 1.00 23.16 91 ALA C O 1
ATOM 4476 N N . GLU C 1 92 ? 23.390 4.817 2.768 1.00 21.95 92 GLU C N 1
ATOM 4477 C CA . GLU C 1 92 ? 22.202 5.053 1.966 1.00 20.09 92 GLU C CA 1
ATOM 4478 C C . GLU C 1 92 ? 20.936 5.033 2.829 1.00 20.01 92 GLU C C 1
ATOM 4479 O O . GLU C 1 92 ? 20.019 5.807 2.568 1.00 20.54 92 GLU C O 1
ATOM 4485 N N . LEU C 1 93 ? 20.889 4.122 3.814 1.00 18.01 93 LEU C N 1
ATOM 4486 C CA . LEU C 1 93 ? 19.749 4.049 4.755 1.00 16.48 93 LEU C CA 1
ATOM 4487 C C . LEU C 1 93 ? 19.602 5.407 5.447 1.00 18.13 93 LEU C C 1
ATOM 4488 O O . LEU C 1 93 ? 18.501 5.960 5.482 1.00 17.78 93 LEU C O 1
ATOM 4493 N N . LYS C 1 94 ? 20.715 5.932 5.963 1.00 20.88 94 LYS C N 1
ATOM 4494 C CA . LYS C 1 94 ? 20.752 7.284 6.549 1.00 20.67 94 LYS C CA 1
ATOM 4495 C C . LYS C 1 94 ? 20.256 8.376 5.612 1.00 21.65 94 LYS C C 1
ATOM 4496 O O . LYS C 1 94 ? 19.398 9.139 6.007 1.00 21.65 94 LYS C O 1
ATOM 4502 N N . THR C 1 95 ? 20.780 8.450 4.389 1.00 19.08 95 THR C N 1
ATOM 4503 C CA . THR C 1 95 ? 20.309 9.387 3.372 1.00 21.25 95 THR C CA 1
ATOM 4504 C C . THR C 1 95 ? 18.798 9.305 3.189 1.00 19.22 95 THR C C 1
ATOM 4505 O O . THR C 1 95 ? 18.109 10.333 3.246 1.00 21.06 95 THR C O 1
ATOM 4509 N N . ARG C 1 96 ? 18.290 8.086 2.980 1.00 15.61 96 ARG C N 1
ATOM 4510 C CA . ARG C 1 96 ? 16.896 7.908 2.622 1.00 16.88 96 ARG C CA 1
ATOM 4511 C C . ARG C 1 96 ? 15.987 8.192 3.831 1.00 17.21 96 ARG C C 1
ATOM 4512 O O . ARG C 1 96 ? 14.977 8.882 3.696 1.00 17.25 96 ARG C O 1
ATOM 4520 N N . LEU C 1 97 ? 16.388 7.696 4.995 1.00 15.13 97 LEU C N 1
ATOM 4521 C CA A LEU C 1 97 ? 15.589 7.841 6.219 0.40 17.88 97 LEU C CA 1
ATOM 4522 C CA B LEU C 1 97 ? 15.538 7.838 6.179 0.60 16.81 97 LEU C CA 1
ATOM 4523 C C . LEU C 1 97 ? 15.399 9.302 6.593 1.00 19.59 97 LEU C C 1
ATOM 4524 O O . LEU C 1 97 ? 14.336 9.697 7.093 1.00 24.26 97 LEU C O 1
ATOM 4533 N N . THR C 1 98 ? 16.450 10.095 6.392 1.00 16.67 98 THR C N 1
ATOM 4534 C CA . THR C 1 98 ? 16.442 11.523 6.746 1.00 20.44 98 THR C CA 1
ATOM 4535 C C . THR C 1 98 ? 15.961 12.444 5.644 1.00 19.92 98 THR C C 1
ATOM 4536 O O . THR C 1 98 ? 16.025 13.681 5.817 1.00 22.83 98 THR C O 1
ATOM 4540 N N . SER C 1 99 ? 15.475 11.872 4.535 1.00 18.70 99 SER C N 1
ATOM 4541 C CA A SER C 1 99 ? 15.033 12.654 3.380 0.40 20.12 99 SER C CA 1
ATOM 4542 C CA B SER C 1 99 ? 15.013 12.667 3.391 0.60 18.88 99 SER C CA 1
ATOM 4543 C C . SER C 1 99 ? 13.733 12.163 2.722 1.00 21.73 99 SER C C 1
ATOM 4544 O O . SER C 1 99 ? 13.491 12.389 1.511 1.00 21.47 99 SER C O 1
ATOM 4549 N N . MET C 1 100 ? 12.870 11.504 3.483 1.00 18.02 100 MET C N 1
ATOM 4550 C CA . MET C 1 100 ? 11.627 11.029 2.899 1.00 16.88 100 MET C CA 1
ATOM 4551 C C . MET C 1 100 ? 10.773 12.220 2.477 1.00 18.41 100 MET C C 1
ATOM 4552 O O . MET C 1 100 ? 10.618 13.173 3.242 1.00 17.34 100 MET C O 1
ATOM 4557 N N . PRO C 1 101 ? 10.245 12.176 1.239 1.00 19.63 101 PRO C N 1
ATOM 4558 C CA . PRO C 1 101 ? 9.437 13.301 0.799 1.00 18.58 101 PRO C CA 1
ATOM 4559 C C . PRO C 1 101 ? 8.050 13.318 1.456 1.00 15.66 101 PRO C C 1
ATOM 4560 O O . PRO C 1 101 ? 7.509 12.270 1.861 1.00 16.54 101 PRO C O 1
ATOM 4564 N N . ALA C 1 102 ? 7.459 14.506 1.523 1.00 18.10 102 ALA C N 1
ATOM 4565 C CA . ALA C 1 102 ? 6.080 14.610 2.008 1.00 19.14 102 ALA C CA 1
ATOM 4566 C C . ALA C 1 102 ? 5.085 14.029 1.007 1.00 18.84 102 ALA C C 1
ATOM 4567 O O . ALA C 1 102 ? 5.264 14.206 -0.228 1.00 22.13 102 ALA C O 1
ATOM 4569 N N . TYR C 1 103 ? 4.068 13.301 1.490 1.00 16.37 103 TYR C N 1
ATOM 4570 C CA . TYR C 1 103 ? 2.932 12.935 0.646 1.00 18.75 103 TYR C CA 1
ATOM 4571 C C . TYR C 1 103 ? 2.307 14.214 0.068 1.00 23.64 103 TYR C C 1
ATOM 4572 O O . TYR C 1 103 ? 2.258 15.250 0.728 1.00 21.20 103 TYR C O 1
ATOM 4581 N N . PRO C 1 104 ? 1.852 14.147 -1.193 1.00 25.39 104 PRO C N 1
ATOM 4582 C CA . PRO C 1 104 ? 1.313 15.374 -1.789 1.00 23.70 104 PRO C CA 1
ATOM 4583 C C . PRO C 1 104 ? 0.036 15.877 -1.099 1.00 23.75 104 PRO C C 1
ATOM 4584 O O . PRO C 1 104 ? -0.329 17.055 -1.272 1.00 27.31 104 PRO C O 1
ATOM 4588 N N . ASP C 1 105 ? -0.613 15.023 -0.302 1.00 19.91 105 ASP C N 1
ATOM 4589 C CA . ASP C 1 105 ? -1.823 15.436 0.433 1.00 23.00 105 ASP C CA 1
ATOM 4590 C C . ASP C 1 105 ? -1.528 16.264 1.696 1.00 24.11 105 ASP C C 1
ATOM 4591 O O . ASP C 1 105 ? -2.439 16.787 2.333 1.00 21.14 105 ASP C O 1
ATOM 4596 N N . VAL C 1 106 ? -0.257 16.374 2.068 1.00 19.47 106 VAL C N 1
ATOM 4597 C CA . VAL C 1 106 ? 0.085 16.949 3.379 1.00 20.08 106 VAL C CA 1
ATOM 4598 C C . VAL C 1 106 ? 0.010 18.489 3.392 1.00 22.65 106 VAL C C 1
ATOM 4599 O O . VAL C 1 106 ? -0.766 19.068 4.180 1.00 21.46 106 VAL C O 1
ATOM 4603 N N . ALA C 1 107 ? 0.789 19.164 2.542 1.00 21.37 107 ALA C N 1
ATOM 4604 C CA . ALA C 1 107 ? 0.806 20.637 2.539 1.00 22.14 107 ALA C CA 1
ATOM 4605 C C . ALA C 1 107 ? -0.595 21.261 2.391 1.00 22.30 107 ALA C C 1
ATOM 4606 O O . ALA C 1 107 ? -0.911 22.224 3.113 1.00 21.46 107 ALA C O 1
ATOM 4608 N N . PRO C 1 108 ? -1.427 20.733 1.465 1.00 23.37 108 PRO C N 1
ATOM 4609 C CA . PRO C 1 108 ? -2.809 21.224 1.338 1.00 27.44 108 PRO C CA 1
ATOM 4610 C C . PRO C 1 108 ? -3.604 21.099 2.639 1.00 28.35 108 PRO C C 1
ATOM 4611 O O . PRO C 1 108 ? -4.258 22.069 3.054 1.00 23.74 108 PRO C O 1
ATOM 4615 N N . ALA C 1 109 ? -3.538 19.922 3.262 1.00 22.85 109 ALA C N 1
ATOM 4616 C CA . ALA C 1 109 ? -4.294 19.643 4.504 1.00 18.83 109 ALA C CA 1
ATOM 4617 C C . ALA C 1 109 ? -3.789 20.504 5.640 1.00 19.93 109 ALA C C 1
ATOM 4618 O O . ALA C 1 109 ? -4.614 21.076 6.388 1.00 18.17 109 ALA C O 1
ATOM 4620 N N . LEU C 1 110 ? -2.460 20.629 5.784 1.00 17.81 110 LEU C N 1
ATOM 4621 C CA . LEU C 1 110 ? -1.899 21.501 6.824 1.00 16.83 110 LEU C CA 1
ATOM 4622 C C . LEU C 1 110 ? -2.342 22.958 6.621 1.00 18.77 110 LEU C C 1
ATOM 4623 O O . LEU C 1 110 ? -2.629 23.650 7.590 1.00 19.75 110 LEU C O 1
ATOM 4628 N N . THR C 1 111 ? -2.391 23.396 5.350 1.00 19.17 111 THR C N 1
ATOM 4629 C CA A THR C 1 111 ? -2.799 24.767 5.034 0.70 18.37 111 THR C CA 1
ATOM 4630 C CA B THR C 1 111 ? -2.836 24.756 5.005 0.30 18.68 111 THR C CA 1
ATOM 4631 C C . THR C 1 111 ? -4.228 24.993 5.552 1.00 17.49 111 THR C C 1
ATOM 4632 O O . THR C 1 111 ? -4.485 25.991 6.223 1.00 21.31 111 THR C O 1
ATOM 4639 N N . ARG C 1 112 ? -5.121 24.064 5.267 1.00 16.11 112 ARG C N 1
ATOM 4640 C CA A ARG C 1 112 ? -6.539 24.133 5.658 0.50 20.01 112 ARG C CA 1
ATOM 4641 C CA B ARG C 1 112 ? -6.504 24.254 5.664 0.50 19.77 112 ARG C CA 1
ATOM 4642 C C . ARG C 1 112 ? -6.669 24.180 7.172 1.00 21.56 112 ARG C C 1
ATOM 4643 O O . ARG C 1 112 ? -7.471 24.930 7.724 1.00 22.20 112 ARG C O 1
ATOM 4658 N N . LEU C 1 113 ? -5.901 23.309 7.831 1.00 18.31 113 LEU C N 1
ATOM 4659 C CA . LEU C 1 113 ? -5.980 23.221 9.305 1.00 17.79 113 LEU C CA 1
ATOM 4660 C C . LEU C 1 113 ? -5.519 24.504 9.939 1.00 19.14 113 LEU C C 1
ATOM 4661 O O . LEU C 1 113 ? -6.118 24.967 10.916 1.00 20.53 113 LEU C O 1
ATOM 4666 N N . GLN C 1 114 ? -4.480 25.115 9.386 1.00 16.94 114 GLN C N 1
ATOM 4667 C CA . GLN C 1 114 ? -4.011 26.392 9.875 1.00 20.42 114 GLN C CA 1
ATOM 4668 C C . GLN C 1 114 ? -5.126 27.446 9.674 1.00 23.32 114 GLN C C 1
ATOM 4669 O O . GLN C 1 114 ? -5.374 28.255 10.569 1.00 22.09 114 GLN C O 1
ATOM 4675 N N . ASP C 1 115 ? -5.785 27.410 8.509 1.00 21.75 115 ASP C N 1
ATOM 4676 C CA . ASP C 1 115 ? -6.862 28.371 8.187 1.00 23.27 115 ASP C CA 1
ATOM 4677 C C . ASP C 1 115 ? -8.023 28.274 9.170 1.00 26.23 115 ASP C C 1
ATOM 4678 O O . ASP C 1 115 ? -8.725 29.276 9.431 1.00 27.11 115 ASP C O 1
ATOM 4683 N N . ALA C 1 116 ? -8.250 27.062 9.681 1.00 24.28 116 ALA C N 1
ATOM 4684 C CA . ALA C 1 116 ? -9.347 26.780 10.614 1.00 22.47 116 ALA C CA 1
ATOM 4685 C C . ALA C 1 116 ? -8.950 27.126 12.055 1.00 24.14 116 ALA C C 1
ATOM 4686 O O . ALA C 1 116 ? -9.772 27.038 12.977 1.00 25.47 116 ALA C O 1
ATOM 4688 N N . GLY C 1 117 ? -7.693 27.518 12.244 1.00 19.77 117 GLY C N 1
ATOM 4689 C CA . GLY C 1 117 ? -7.228 28.003 13.529 1.00 20.86 117 GLY C CA 1
ATOM 4690 C C . GLY C 1 117 ? -6.532 27.001 14.427 1.00 22.90 117 GLY C C 1
ATOM 4691 O O . GLY C 1 117 ? -6.258 27.312 15.594 1.00 24.27 117 GLY C O 1
ATOM 4692 N N . PHE C 1 118 ? -6.262 25.801 13.911 1.00 20.04 118 PHE C N 1
ATOM 4693 C CA . PHE C 1 118 ? -5.458 24.832 14.686 1.00 20.04 118 PHE C CA 1
ATOM 4694 C C . PHE C 1 118 ? -3.996 25.245 14.759 1.00 20.01 118 PHE C C 1
ATOM 4695 O O . PHE C 1 118 ? -3.417 25.743 13.769 1.00 21.66 118 PHE C O 1
ATOM 4703 N N . ARG C 1 119 ? -3.387 24.997 15.916 1.00 16.41 119 ARG C N 1
ATOM 4704 C CA . ARG C 1 119 ? -1.947 25.090 16.084 1.00 16.57 119 ARG C CA 1
ATOM 4705 C C . ARG C 1 119 ? -1.400 23.708 15.689 1.00 15.65 119 ARG C C 1
ATOM 4706 O O . ARG C 1 119 ? -2.036 22.704 15.969 1.00 15.52 119 ARG C O 1
ATOM 4714 N N . LEU C 1 120 ? -0.256 23.685 14.997 1.00 14.58 120 LEU C N 1
ATOM 4715 C CA . LEU C 1 120 ? 0.307 22.456 14.425 1.00 14.67 120 LEU C CA 1
ATOM 4716 C C . LEU C 1 120 ? 1.703 22.254 14.951 1.00 12.09 120 LEU C C 1
ATOM 4717 O O . LEU C 1 120 ? 2.535 23.170 14.908 1.00 15.16 120 LEU C O 1
ATOM 4722 N N . VAL C 1 121 ? 1.963 21.038 15.416 1.00 11.84 121 VAL C N 1
ATOM 4723 C CA A VAL C 1 121 ? 3.231 20.672 16.053 0.70 12.23 121 VAL C CA 1
ATOM 4724 C CA B VAL C 1 121 ? 3.302 20.716 15.892 0.30 11.54 121 VAL C CA 1
ATOM 4725 C C . VAL C 1 121 ? 3.623 19.301 15.489 1.00 11.62 121 VAL C C 1
ATOM 4726 O O . VAL C 1 121 ? 2.737 18.516 15.177 1.00 13.72 121 VAL C O 1
ATOM 4733 N N . THR C 1 122 ? 4.920 18.999 15.392 1.00 13.30 122 THR C N 1
ATOM 4734 C CA . THR C 1 122 ? 5.338 17.614 15.076 1.00 11.12 122 THR C CA 1
ATOM 4735 C C . THR C 1 122 ? 5.961 16.959 16.300 1.00 10.87 122 THR C C 1
ATOM 4736 O O . THR C 1 122 ? 6.554 17.641 17.150 1.00 11.10 122 THR C O 1
ATOM 4740 N N . LEU C 1 123 ? 5.860 15.623 16.359 1.00 9.99 123 LEU C N 1
ATOM 4741 C CA . LEU C 1 123 ? 6.485 14.847 17.440 1.00 11.85 123 LEU C CA 1
ATOM 4742 C C . LEU C 1 123 ? 6.967 13.542 16.856 1.00 13.13 123 LEU C C 1
ATOM 4743 O O . LEU C 1 123 ? 6.163 12.761 16.355 1.00 12.82 123 LEU C O 1
ATOM 4748 N N . THR C 1 124 ? 8.287 13.329 16.908 1.00 12.10 124 THR C N 1
ATOM 4749 C CA . THR C 1 124 ? 8.884 12.159 16.290 1.00 12.29 124 THR C CA 1
ATOM 4750 C C . THR C 1 124 ? 9.825 11.387 17.199 1.00 11.43 124 THR C C 1
ATOM 4751 O O . THR C 1 124 ? 10.488 11.978 18.064 1.00 11.29 124 THR C O 1
ATOM 4755 N N . ASN C 1 125 ? 9.894 10.069 16.962 1.00 11.67 125 ASN C N 1
ATOM 4756 C CA . ASN C 1 125 ? 10.943 9.226 17.537 1.00 11.08 125 ASN C CA 1
ATOM 4757 C C . ASN C 1 125 ? 12.342 9.609 17.063 1.00 11.65 125 ASN C C 1
ATOM 4758 O O . ASN C 1 125 ? 13.330 9.291 17.741 1.00 12.77 125 ASN C O 1
ATOM 4763 N N . SER C 1 126 ? 12.451 10.236 15.895 1.00 11.99 126 SER C N 1
ATOM 4764 C CA . SER C 1 126 ? 13.779 10.593 15.384 1.00 13.43 126 SER C CA 1
ATOM 4765 C C . SER C 1 126 ? 14.472 11.634 16.236 1.00 14.73 126 SER C C 1
ATOM 4766 O O . SER C 1 126 ? 13.829 12.557 16.727 1.00 16.89 126 SER C O 1
ATOM 4769 N N . ALA C 1 127 ? 15.791 11.480 16.419 1.00 16.49 127 ALA C N 1
ATOM 4770 C CA . ALA C 1 127 ? 16.575 12.444 17.208 1.00 21.15 127 ALA C CA 1
ATOM 4771 C C . ALA C 1 127 ? 16.651 13.829 16.519 1.00 19.96 127 ALA C C 1
ATOM 4772 O O . ALA C 1 127 ? 16.462 13.913 15.292 1.00 23.06 127 ALA C O 1
ATOM 4774 N N . PRO C 1 128 ? 16.885 14.907 17.297 1.00 19.52 128 PRO C N 1
ATOM 4775 C CA . PRO C 1 128 ? 17.025 16.252 16.719 1.00 20.28 128 PRO C CA 1
ATOM 4776 C C . PRO C 1 128 ? 18.089 16.241 15.619 1.00 25.21 128 PRO C C 1
ATOM 4777 O O . PRO C 1 128 ? 19.110 15.556 15.741 1.00 27.67 128 PRO C O 1
ATOM 4781 N N . SER C 1 129 ? 17.812 16.963 14.540 1.00 28.56 129 SER C N 1
ATOM 4782 C CA . SER C 1 129 ? 18.585 16.855 13.309 1.00 31.93 129 SER C CA 1
ATOM 4783 C C . SER C 1 129 ? 19.383 18.126 13.060 1.00 28.92 129 SER C C 1
ATOM 4784 O O . SER C 1 129 ? 18.878 19.229 13.302 1.00 28.57 129 SER C O 1
ATOM 4787 N N . PRO C 1 130 ? 20.637 17.982 12.587 1.00 34.63 130 PRO C N 1
ATOM 4788 C CA . PRO C 1 130 ? 21.293 19.157 12.025 1.00 32.76 130 PRO C CA 1
ATOM 4789 C C . PRO C 1 130 ? 20.426 19.717 10.903 1.00 31.39 130 PRO C C 1
ATOM 4790 O O . PRO C 1 130 ? 19.717 18.960 10.233 1.00 33.50 130 PRO C O 1
ATOM 4794 N N . ALA C 1 131 ? 20.461 21.030 10.710 1.00 29.04 131 ALA C N 1
ATOM 4795 C CA . ALA C 1 131 ? 19.742 21.655 9.597 1.00 27.20 131 ALA C CA 1
ATOM 4796 C C . ALA C 1 131 ? 20.448 21.295 8.276 1.00 34.95 131 ALA C C 1
ATOM 4797 O O . ALA C 1 131 ? 21.680 21.295 8.224 1.00 32.23 131 ALA C O 1
ATOM 4799 N N . PRO C 1 132 ? 19.679 20.958 7.221 1.00 28.39 132 PRO C N 1
ATOM 4800 C CA . PRO C 1 132 ? 18.224 20.931 7.231 1.00 25.78 132 PRO C CA 1
ATOM 4801 C C . PRO C 1 132 ? 17.679 19.583 7.683 1.00 22.18 132 PRO C C 1
ATOM 4802 O O . PRO C 1 132 ? 18.217 18.533 7.355 1.00 26.26 132 PRO C O 1
ATOM 4806 N N . SER C 1 133 ? 16.584 19.649 8.426 1.00 23.97 133 SER C N 1
ATOM 4807 C CA . SER C 1 133 ? 15.888 18.498 8.946 1.00 21.15 133 SER C CA 1
ATOM 4808 C C . SER C 1 133 ? 15.112 17.813 7.842 1.00 20.43 133 SER C C 1
ATOM 4809 O O . SER C 1 133 ? 14.926 18.373 6.765 1.00 19.15 133 SER C O 1
ATOM 4812 N N . PRO C 1 134 ? 14.644 16.579 8.092 1.00 18.43 134 PRO C N 1
ATOM 4813 C CA . PRO C 1 134 ? 13.768 15.894 7.158 1.00 15.87 134 PRO C CA 1
ATOM 4814 C C . PRO C 1 134 ? 12.547 16.736 6.778 1.00 15.66 134 PRO C C 1
ATOM 4815 O O . PRO C 1 134 ? 12.201 16.804 5.610 1.00 16.24 134 PRO C O 1
ATOM 4819 N N . LEU C 1 135 ? 11.934 17.427 7.743 1.00 17.22 135 LEU C N 1
ATOM 4820 C CA . LEU C 1 135 ? 10.762 18.245 7.412 1.00 18.88 135 LEU C CA 1
ATOM 4821 C C . LEU C 1 135 ? 11.108 19.472 6.545 1.00 16.03 135 LEU C C 1
ATOM 4822 O O . LEU C 1 135 ? 10.345 19.814 5.665 1.00 19.26 135 LEU C O 1
ATOM 4827 N N . GLU C 1 136 ? 12.279 20.064 6.782 1.00 18.99 136 GLU C N 1
ATOM 4828 C CA . GLU C 1 136 ? 12.786 21.177 5.970 1.00 20.19 136 GLU C CA 1
ATOM 4829 C C . GLU C 1 136 ? 13.061 20.703 4.540 1.00 21.07 136 GLU C C 1
ATOM 4830 O O . GLU C 1 136 ? 12.634 21.351 3.591 1.00 23.57 136 GLU C O 1
ATOM 4836 N N . LYS C 1 137 ? 13.701 19.548 4.378 1.00 21.89 137 LYS C N 1
ATOM 4837 C CA . LYS C 1 137 ? 13.997 19.042 3.034 1.00 21.20 137 LYS C CA 1
ATOM 4838 C C . LYS C 1 137 ? 12.706 18.759 2.300 1.00 21.01 137 LYS C C 1
ATOM 4839 O O . LYS C 1 137 ? 12.632 18.886 1.095 1.00 20.41 137 LYS C O 1
ATOM 4845 N N . ALA C 1 138 ? 11.672 18.361 3.035 1.00 18.10 138 ALA C N 1
ATOM 4846 C CA . ALA C 1 138 ? 10.408 18.005 2.429 1.00 16.85 138 ALA C CA 1
ATOM 4847 C C . ALA C 1 138 ? 9.570 19.257 2.160 1.00 16.03 138 ALA C C 1
ATOM 4848 O O . ALA C 1 138 ? 8.546 19.191 1.508 1.00 22.24 138 ALA C O 1
ATOM 4850 N N . GLY C 1 139 ? 10.013 20.375 2.696 1.00 18.33 139 GLY C N 1
ATOM 4851 C CA . GLY C 1 139 ? 9.368 21.678 2.433 1.00 18.73 139 GLY C CA 1
ATOM 4852 C C . GLY C 1 139 ? 8.115 21.989 3.246 1.00 26.20 139 GLY C C 1
ATOM 4853 O O . GLY C 1 139 ? 7.292 22.843 2.862 1.00 26.36 139 GLY C O 1
ATOM 4854 N N . ILE C 1 140 ? 7.972 21.302 4.380 1.00 19.09 140 ILE C N 1
ATOM 4855 C CA . ILE C 1 140 ? 6.745 21.444 5.208 1.00 16.91 140 ILE C CA 1
ATOM 4856 C C . ILE C 1 140 ? 7.003 21.857 6.656 1.00 20.17 140 ILE C C 1
ATOM 4857 O O . ILE C 1 140 ? 6.043 22.028 7.439 1.00 18.14 140 ILE C O 1
ATOM 4862 N N . ALA C 1 141 ? 8.268 22.080 6.999 1.00 18.95 141 ALA C N 1
ATOM 4863 C CA . ALA C 1 141 ? 8.629 22.439 8.376 1.00 20.56 141 ALA C CA 1
ATOM 4864 C C . ALA C 1 141 ? 7.962 23.741 8.817 1.00 22.35 141 ALA C C 1
ATOM 4865 O O . ALA C 1 141 ? 7.560 23.874 9.982 1.00 18.93 141 ALA C O 1
ATOM 4867 N N . SER C 1 142 ? 7.827 24.689 7.893 1.00 23.68 142 SER C N 1
ATOM 4868 C CA . SER C 1 142 ? 7.316 26.011 8.254 1.00 22.35 142 SER C CA 1
ATOM 4869 C C . SER C 1 142 ? 5.815 26.040 8.613 1.00 21.31 142 SER C C 1
ATOM 4870 O O . SER C 1 142 ? 5.336 27.057 9.114 1.00 20.09 142 SER C O 1
ATOM 4873 N N . PHE C 1 143 ? 5.090 24.942 8.388 1.00 17.27 143 PHE C N 1
ATOM 4874 C CA . PHE C 1 143 ? 3.696 24.843 8.858 1.00 18.09 143 PHE C CA 1
ATOM 4875 C C . PHE C 1 143 ? 3.576 24.699 10.379 1.00 18.78 143 PHE C C 1
ATOM 4876 O O . PHE C 1 143 ? 2.504 24.933 10.965 1.00 21.21 143 PHE C O 1
ATOM 4884 N N . PHE C 1 144 ? 4.661 24.314 11.013 1.00 18.06 144 PHE C N 1
ATOM 4885 C CA . PHE C 1 144 ? 4.612 23.901 12.421 1.00 17.89 144 PHE C CA 1
ATOM 4886 C C . PHE C 1 144 ? 5.230 24.883 13.360 1.00 18.53 144 PHE C C 1
ATOM 4887 O O . PHE C 1 144 ? 6.281 25.436 13.078 1.00 21.84 144 PHE C O 1
ATOM 4895 N N . GLU C 1 145 ? 4.560 25.123 14.480 1.00 16.04 145 GLU C N 1
ATOM 4896 C CA . GLU C 1 145 ? 5.069 26.072 15.448 1.00 20.01 145 GLU C CA 1
ATOM 4897 C C . GLU C 1 145 ? 6.194 25.507 16.324 1.00 20.27 145 GLU C C 1
ATOM 4898 O O . GLU C 1 145 ? 6.975 26.252 16.927 1.00 22.71 145 GLU C O 1
ATOM 4904 N N . ALA C 1 146 ? 6.251 24.183 16.426 1.00 19.29 146 ALA C N 1
ATOM 4905 C CA . ALA C 1 146 ? 7.320 23.528 17.144 1.00 19.14 146 ALA C CA 1
ATOM 4906 C C . ALA C 1 146 ? 7.557 22.180 16.497 1.00 18.23 146 ALA C C 1
ATOM 4907 O O . ALA C 1 146 ? 6.640 21.574 15.926 1.00 15.25 146 ALA C O 1
ATOM 4909 N N . HIS C 1 147 ? 8.808 21.728 16.584 1.00 18.44 147 HIS C N 1
ATOM 4910 C CA . HIS C 1 147 ? 9.178 20.418 16.091 1.00 18.53 147 HIS C CA 1
ATOM 4911 C C . HIS C 1 147 ? 9.803 19.680 17.243 1.00 18.34 147 HIS C C 1
ATOM 4912 O O . HIS C 1 147 ? 10.971 19.906 17.596 1.00 23.49 147 HIS C O 1
ATOM 4919 N N . LEU C 1 148 ? 9.024 18.771 17.828 1.00 15.43 148 LEU C N 1
ATOM 4920 C CA . LEU C 1 148 ? 9.450 18.096 19.041 1.00 14.20 148 LEU C CA 1
ATOM 4921 C C . LEU C 1 148 ? 9.879 16.652 18.770 1.00 14.45 148 LEU C C 1
ATOM 4922 O O . LEU C 1 148 ? 9.507 16.030 17.757 1.00 14.67 148 LEU C O 1
ATOM 4927 N N . THR C 1 149 ? 10.714 16.150 19.668 1.00 15.61 149 THR C N 1
ATOM 4928 C CA A THR C 1 149 ? 11.277 14.809 19.512 0.60 12.00 149 THR C CA 1
ATOM 4929 C CA B THR C 1 149 ? 11.310 14.837 19.515 0.40 14.70 149 THR C CA 1
ATOM 4930 C C . THR C 1 149 ? 11.319 14.088 20.847 1.00 15.89 149 THR C C 1
ATOM 4931 O O . THR C 1 149 ? 11.126 14.682 21.913 1.00 21.66 149 THR C O 1
ATOM 4938 N N . VAL C 1 150 ? 11.536 12.780 20.787 1.00 12.80 150 VAL C N 1
ATOM 4939 C CA . VAL C 1 150 ? 11.641 12.009 22.006 1.00 11.82 150 VAL C CA 1
ATOM 4940 C C . VAL C 1 150 ? 12.979 12.268 22.765 1.00 15.71 150 VAL C C 1
ATOM 4941 O O . VAL C 1 150 ? 13.151 11.732 23.865 1.00 15.58 150 VAL C O 1
ATOM 4945 N N . HIS C 1 151 ? 13.886 13.062 22.188 1.00 18.94 151 HIS C N 1
ATOM 4946 C CA . HIS C 1 151 ? 15.193 13.387 22.844 1.00 21.81 151 HIS C CA 1
ATOM 4947 C C . HIS C 1 151 ? 15.025 13.848 24.285 1.00 19.91 151 HIS C C 1
ATOM 4948 O O . HIS C 1 151 ? 15.759 13.394 25.185 1.00 18.22 151 HIS C O 1
ATOM 4955 N N . SER C 1 152 ? 14.095 14.772 24.531 1.00 17.66 152 SER C N 1
ATOM 4956 C CA . SER C 1 152 ? 13.916 15.304 25.894 1.00 20.12 152 SER C CA 1
ATOM 4957 C C . SER C 1 152 ? 13.363 14.293 26.883 1.00 19.59 152 SER C C 1
ATOM 4958 O O . SER C 1 152 ? 13.463 14.497 28.095 1.00 21.39 152 SER C O 1
ATOM 4961 N N . SER C 1 153 ? 12.814 13.180 26.370 1.00 13.63 153 SER C N 1
ATOM 4962 C CA A SER C 1 153 ? 12.300 12.112 27.221 0.70 13.44 153 SER C CA 1
ATOM 4963 C CA B SER C 1 153 ? 12.302 12.126 27.237 0.30 13.20 153 SER C CA 1
ATOM 4964 C C . SER C 1 153 ? 13.233 10.917 27.346 1.00 11.48 153 SER C C 1
ATOM 4965 O O . SER C 1 153 ? 13.057 10.108 28.264 1.00 11.56 153 SER C O 1
ATOM 4970 N N . GLN C 1 154 ? 14.179 10.782 26.396 1.00 10.95 154 GLN C N 1
ATOM 4971 C CA . GLN C 1 154 ? 15.080 9.611 26.344 1.00 10.49 154 GLN C CA 1
ATOM 4972 C C . GLN C 1 154 ? 14.345 8.269 26.446 1.00 10.17 154 GLN C C 1
ATOM 4973 O O . GLN C 1 154 ? 14.854 7.258 27.010 1.00 11.77 154 GLN C O 1
ATOM 4979 N N . ARG C 1 155 ? 13.154 8.251 25.828 1.00 10.78 155 ARG C N 1
ATOM 4980 C CA . ARG C 1 155 ? 12.265 7.097 25.786 1.00 8.97 155 ARG C CA 1
ATOM 4981 C C . ARG C 1 155 ? 11.505 7.211 24.475 1.00 9.08 155 ARG C C 1
ATOM 4982 O O . ARG C 1 155 ? 11.199 8.326 24.030 1.00 11.38 155 ARG C O 1
ATOM 4990 N N . PHE C 1 156 ? 11.119 6.076 23.916 1.00 10.12 156 PHE C N 1
ATOM 4991 C CA . PHE C 1 156 ? 10.394 6.076 22.632 1.00 9.53 156 PHE C CA 1
ATOM 4992 C C . PHE C 1 156 ? 8.881 5.969 22.844 1.00 10.70 156 PHE C C 1
ATOM 4993 O O . PHE C 1 156 ? 8.408 5.520 23.893 1.00 11.08 156 PHE C O 1
ATOM 5001 N N . LYS C 1 157 ? 8.129 6.419 21.841 1.00 11.77 157 LYS C N 1
ATOM 5002 C CA . LYS C 1 157 ? 6.691 6.145 21.786 1.00 10.03 157 LYS C CA 1
ATOM 5003 C C . LYS C 1 157 ? 6.422 4.660 21.911 1.00 10.26 157 LYS C C 1
ATOM 5004 O O . LYS C 1 157 ? 7.184 3.855 21.374 1.00 12.28 157 LYS C O 1
ATOM 5010 N N . PRO C 1 158 ? 5.327 4.273 22.591 1.00 9.98 158 PRO C N 1
ATOM 5011 C CA . PRO C 1 158 ? 4.308 5.120 23.208 1.00 9.90 158 PRO C CA 1
ATOM 5012 C C . PRO C 1 158 ? 4.506 5.311 24.721 1.00 10.68 158 PRO C C 1
ATOM 5013 O O . PRO C 1 158 ? 3.514 5.397 25.446 1.00 10.77 158 PRO C O 1
ATOM 5017 N N . HIS C 1 159 ? 5.749 5.388 25.198 1.00 10.01 159 HIS C N 1
ATOM 5018 C CA . HIS C 1 159 ? 5.931 5.599 26.659 1.00 9.41 159 HIS C CA 1
ATOM 5019 C C . HIS C 1 159 ? 5.293 6.917 27.099 1.00 8.98 159 HIS C C 1
ATOM 5020 O O . HIS C 1 159 ? 5.379 7.919 26.380 1.00 10.86 159 HIS C O 1
ATOM 5027 N N . PRO C 1 160 ? 4.595 6.925 28.257 1.00 9.80 160 PRO C N 1
ATOM 5028 C CA . PRO C 1 160 ? 3.884 8.112 28.685 1.00 11.39 160 PRO C CA 1
ATOM 5029 C C . PRO C 1 160 ? 4.740 9.370 28.796 1.00 10.57 160 PRO C C 1
ATOM 5030 O O . PRO C 1 160 ? 4.223 10.467 28.571 1.00 12.22 160 PRO C O 1
ATOM 5034 N N . SER C 1 161 ? 6.031 9.231 29.106 1.00 11.43 161 SER C N 1
ATOM 5035 C CA A SER C 1 161 ? 6.889 10.411 29.239 0.30 13.56 161 SER C CA 1
ATOM 5036 C CA B SER C 1 161 ? 6.916 10.400 29.225 0.70 13.43 161 SER C CA 1
ATOM 5037 C C . SER C 1 161 ? 6.967 11.229 27.950 1.00 12.99 161 SER C C 1
ATOM 5038 O O . SER C 1 161 ? 7.112 12.438 28.012 1.00 13.89 161 SER C O 1
ATOM 5043 N N . VAL C 1 162 ? 6.882 10.574 26.793 1.00 10.90 162 VAL C N 1
ATOM 5044 C CA . VAL C 1 162 ? 6.997 11.291 25.511 1.00 11.16 162 VAL C CA 1
ATOM 5045 C C . VAL C 1 162 ? 5.824 12.259 25.372 1.00 12.09 162 VAL C C 1
ATOM 5046 O O . VAL C 1 162 ? 6.024 13.419 25.047 1.00 14.59 162 VAL C O 1
ATOM 5050 N N . TYR C 1 163 ? 4.607 11.777 25.625 1.00 10.64 163 TYR C N 1
ATOM 5051 C CA . TYR C 1 163 ? 3.404 12.619 25.497 1.00 10.64 163 TYR C CA 1
ATOM 5052 C C . TYR C 1 163 ? 3.377 13.673 26.595 1.00 13.97 163 TYR C C 1
ATOM 5053 O O . TYR C 1 163 ? 3.075 14.845 26.357 1.00 14.52 163 TYR C O 1
ATOM 5062 N N . ASP C 1 164 ? 3.727 13.270 27.802 1.00 14.50 164 ASP C N 1
ATOM 5063 C CA . ASP C 1 164 ? 3.674 14.201 28.914 1.00 13.90 164 ASP C CA 1
ATOM 5064 C C . ASP C 1 164 ? 4.674 15.352 28.756 1.00 13.34 164 ASP C C 1
ATOM 5065 O O . ASP C 1 164 ? 4.327 16.523 29.059 1.00 17.46 164 ASP C O 1
ATOM 5070 N N . SER C 1 165 ? 5.885 15.048 28.280 1.00 12.05 165 SER C N 1
ATOM 5071 C CA A SER C 1 165 ? 6.917 16.063 28.057 0.50 13.49 165 SER C CA 1
ATOM 5072 C CA B SER C 1 165 ? 6.881 16.102 28.117 0.50 14.37 165 SER C CA 1
ATOM 5073 C C . SER C 1 165 ? 6.445 17.039 26.996 1.00 16.94 165 SER C C 1
ATOM 5074 O O . SER C 1 165 ? 6.708 18.243 27.079 1.00 17.19 165 SER C O 1
ATOM 5079 N N . THR C 1 166 ? 5.769 16.492 25.975 1.00 15.02 166 THR C N 1
ATOM 5080 C CA . THR C 1 166 ? 5.256 17.293 24.861 1.00 14.35 166 THR C CA 1
ATOM 5081 C C . THR C 1 166 ? 4.205 18.288 25.360 1.00 13.78 166 THR C C 1
ATOM 5082 O O . THR C 1 166 ? 4.288 19.495 25.071 1.00 15.20 166 THR C O 1
ATOM 5086 N N . ALA C 1 167 ? 3.249 17.790 26.143 1.00 14.91 167 ALA C N 1
ATOM 5087 C CA . ALA C 1 167 ? 2.191 18.647 26.701 1.00 17.73 167 ALA C CA 1
ATOM 5088 C C . ALA C 1 167 ? 2.809 19.742 27.567 1.00 17.86 167 ALA C C 1
ATOM 5089 O O . ALA C 1 167 ? 2.423 20.922 27.465 1.00 19.10 167 ALA C O 1
ATOM 5091 N N . GLU C 1 168 ? 3.773 19.378 28.403 1.00 16.38 168 GLU C N 1
ATOM 5092 C CA A GLU C 1 168 ? 4.449 20.355 29.273 0.50 18.66 168 GLU C CA 1
ATOM 5093 C CA B GLU C 1 168 ? 4.387 20.386 29.259 0.50 19.58 168 GLU C CA 1
ATOM 5094 C C . GLU C 1 168 ? 5.204 21.409 28.448 1.00 21.79 168 GLU C C 1
ATOM 5095 O O . GLU C 1 168 ? 5.092 22.607 28.700 1.00 22.79 168 GLU C O 1
ATOM 5106 N N . THR C 1 169 ? 5.960 20.967 27.444 1.00 18.73 169 THR C N 1
ATOM 5107 C CA . THR C 1 169 ? 6.701 21.883 26.572 1.00 17.13 169 THR C CA 1
ATOM 5108 C C . THR C 1 169 ? 5.763 22.910 25.895 1.00 17.11 169 THR C C 1
ATOM 5109 O O . THR C 1 169 ? 6.124 24.075 25.715 1.00 24.26 169 THR C O 1
ATOM 5113 N N . LEU C 1 170 ? 4.569 22.470 25.517 1.00 15.98 170 LEU C N 1
ATOM 5114 C CA . LEU C 1 170 ? 3.607 23.332 24.793 1.00 19.36 170 LEU C CA 1
ATOM 5115 C C . LEU C 1 170 ? 2.747 24.161 25.721 1.00 20.36 170 LEU C C 1
ATOM 5116 O O . LEU C 1 170 ? 1.924 24.962 25.259 1.00 22.23 170 LEU C O 1
ATOM 5121 N N . GLY C 1 171 ? 2.894 23.947 27.023 1.00 22.97 171 GLY C N 1
ATOM 5122 C CA . GLY C 1 171 ? 2.007 24.576 28.017 1.00 22.26 171 GLY C CA 1
ATOM 5123 C C . GLY C 1 171 ? 0.541 24.214 27.817 1.00 24.18 171 GLY C C 1
ATOM 5124 O O . GLY C 1 171 ? -0.345 25.059 27.961 1.00 25.16 171 GLY C O 1
ATOM 5125 N N . ALA C 1 172 ? 0.281 22.960 27.451 1.00 20.38 172 ALA C N 1
ATOM 5126 C CA . ALA C 1 172 ? -1.033 22.517 27.031 1.00 18.30 172 ALA C CA 1
ATOM 5127 C C . ALA C 1 172 ? -1.593 21.433 27.950 1.00 23.57 172 ALA C C 1
ATOM 5128 O O . ALA C 1 172 ? -0.841 20.615 28.464 1.00 24.98 172 ALA C O 1
ATOM 5130 N N . LYS C 1 173 ? -2.908 21.421 28.130 1.00 21.22 173 LYS C N 1
ATOM 5131 C CA . LYS C 1 173 ? -3.592 20.337 28.837 1.00 24.85 173 LYS C CA 1
ATOM 5132 C C . LYS C 1 173 ? -3.890 19.225 27.831 1.00 19.41 173 LYS C C 1
ATOM 5133 O O . LYS C 1 173 ? -4.149 19.528 26.668 1.00 19.90 173 LYS C O 1
ATOM 5139 N N . PRO C 1 174 ? -3.912 17.945 28.266 1.00 19.02 174 PRO C N 1
ATOM 5140 C CA . PRO C 1 174 ? -4.322 16.827 27.396 1.00 20.28 174 PRO C CA 1
ATOM 5141 C C . PRO C 1 174 ? -5.585 17.061 26.566 1.00 22.20 174 PRO C C 1
ATOM 5142 O O . PRO C 1 174 ? -5.634 16.676 25.390 1.00 22.35 174 PRO C O 1
ATOM 5146 N N . GLU C 1 175 ? -6.605 17.671 27.166 1.00 21.57 175 GLU C N 1
ATOM 5147 C CA A GLU C 1 175 ? -7.846 17.948 26.454 0.50 21.70 175 GLU C CA 1
ATOM 5148 C CA B GLU C 1 175 ? -7.853 17.983 26.476 0.50 22.89 175 GLU C CA 1
ATOM 5149 C C . GLU C 1 175 ? -7.687 18.901 25.266 1.00 22.35 175 GLU C C 1
ATOM 5150 O O . GLU C 1 175 ? -8.570 18.953 24.414 1.00 25.33 175 GLU C O 1
ATOM 5161 N N . GLU C 1 176 ? -6.585 19.652 25.226 1.00 19.16 176 GLU C N 1
ATOM 5162 C CA . GLU C 1 176 ? -6.321 20.573 24.117 1.00 21.10 176 GLU C CA 1
ATOM 5163 C C . GLU C 1 176 ? -5.575 19.889 22.963 1.00 20.41 176 GLU C C 1
ATOM 5164 O O . GLU C 1 176 ? -5.343 20.526 21.922 1.00 20.32 176 GLU C O 1
ATOM 5170 N N . LEU C 1 177 ? -5.176 18.625 23.155 1.00 16.62 177 LEU C N 1
ATOM 5171 C CA . LEU C 1 177 ? -4.231 17.972 22.228 1.00 17.77 177 LEU C CA 1
ATOM 5172 C C . LEU C 1 177 ? -4.849 16.819 21.440 1.00 16.35 177 LEU C C 1
ATOM 5173 O O . LEU C 1 177 ? -5.677 16.079 21.950 1.00 15.93 177 LEU C O 1
ATOM 5178 N N . CYS C 1 178 ? -4.436 16.644 20.175 1.00 12.65 178 CYS C N 1
ATOM 5179 C CA . CYS C 1 178 ? -4.883 15.502 19.411 1.00 14.27 178 CYS C CA 1
ATOM 5180 C C . CYS C 1 178 ? -3.632 14.961 18.684 1.00 10.95 178 CYS C C 1
ATOM 5181 O O . CYS C 1 178 ? -2.984 15.725 17.978 1.00 16.59 178 CYS C O 1
ATOM 5184 N N . MET C 1 179 ? -3.303 13.684 18.871 1.00 10.36 179 MET C N 1
ATOM 5185 C CA . MET C 1 179 ? -2.158 13.065 18.180 1.00 13.52 179 MET C CA 1
ATOM 5186 C C . MET C 1 179 ? -2.660 12.506 16.854 1.00 11.43 179 MET C C 1
ATOM 5187 O O . MET C 1 179 ? -3.665 11.772 16.824 1.00 15.26 179 MET C O 1
ATOM 5192 N N . ILE C 1 180 ? -1.961 12.855 15.769 1.00 11.26 180 ILE C N 1
ATOM 5193 C CA A ILE C 1 180 ? -2.350 12.361 14.470 0.50 12.62 180 ILE C CA 1
ATOM 5194 C CA B ILE C 1 180 ? -2.310 12.480 14.402 0.50 12.81 180 ILE C CA 1
ATOM 5195 C C . ILE C 1 180 ? -1.241 11.492 13.927 1.00 12.94 180 ILE C C 1
ATOM 5196 O O . ILE C 1 180 ? -0.062 11.873 13.873 1.00 13.49 180 ILE C O 1
ATOM 5205 N N . ALA C 1 181 ? -1.630 10.272 13.572 1.00 10.99 181 ALA C N 1
ATOM 5206 C CA . ALA C 1 181 ? -0.647 9.260 13.120 1.00 12.55 181 ALA C CA 1
ATOM 5207 C C . ALA C 1 181 ? -1.271 8.220 12.235 1.00 13.56 181 ALA C C 1
ATOM 5208 O O . ALA C 1 181 ? -2.475 7.955 12.321 1.00 13.59 181 ALA C O 1
ATOM 5210 N N . CYS C 1 182 ? -0.448 7.552 11.419 1.00 14.20 182 CYS C N 1
ATOM 5211 C CA . CYS C 1 182 ? -0.914 6.352 10.738 1.00 13.85 182 CYS C CA 1
ATOM 5212 C C . CYS C 1 182 ? -0.543 5.053 11.495 1.00 14.55 182 CYS C C 1
ATOM 5213 O O . CYS C 1 182 ? -0.705 3.943 10.975 1.00 15.98 182 CYS C O 1
ATOM 5216 N N . HIS C 1 183 ? -0.104 5.213 12.748 1.00 15.39 183 HIS C N 1
ATOM 5217 C CA . HIS C 1 183 ? 0.348 4.102 13.589 1.00 17.82 183 HIS C CA 1
ATOM 5218 C C . HIS C 1 183 ? -0.539 4.108 14.808 1.00 16.05 183 HIS C C 1
ATOM 5219 O O . HIS C 1 183 ? -0.486 5.043 15.626 1.00 15.50 183 HIS C O 1
ATOM 5226 N N . ILE C 1 184 ? -1.333 3.053 14.938 1.00 15.64 184 ILE C N 1
ATOM 5227 C CA A ILE C 1 184 ? -2.261 2.879 16.052 0.40 14.12 184 ILE C CA 1
ATOM 5228 C CA B ILE C 1 184 ? -2.271 2.967 16.052 0.60 13.89 184 ILE C CA 1
ATOM 5229 C C . ILE C 1 184 ? -1.527 2.887 17.394 1.00 12.87 184 ILE C C 1
ATOM 5230 O O . ILE C 1 184 ? -2.048 3.340 18.407 1.00 14.73 184 ILE C O 1
ATOM 5239 N N . TRP C 1 185 ? -0.294 2.381 17.406 1.00 14.68 185 TRP C N 1
ATOM 5240 C CA . TRP C 1 185 ? 0.456 2.430 18.675 1.00 13.27 185 TRP C CA 1
ATOM 5241 C C . TRP C 1 185 ? 0.713 3.861 19.162 1.00 14.62 185 TRP C C 1
ATOM 5242 O O . TRP C 1 185 ? 0.798 4.111 20.371 1.00 13.67 185 TRP C O 1
ATOM 5253 N N . ASP C 1 186 ? 0.823 4.816 18.252 1.00 10.98 186 ASP C N 1
ATOM 5254 C CA . ASP C 1 186 ? 1.057 6.201 18.627 1.00 11.14 186 ASP C CA 1
ATOM 5255 C C . ASP C 1 186 ? -0.237 6.873 19.140 1.00 13.56 186 ASP C C 1
ATOM 5256 O O . ASP C 1 186 ? -0.219 7.617 20.122 1.00 13.75 186 ASP C O 1
ATOM 5261 N N . THR C 1 187 ? -1.362 6.619 18.460 1.00 12.94 187 THR C N 1
ATOM 5262 C CA . THR C 1 187 ? -2.631 7.184 18.929 1.00 13.51 187 THR C CA 1
ATOM 5263 C C . THR C 1 187 ? -3.022 6.536 20.278 1.00 12.59 187 THR C C 1
ATOM 5264 O O . THR C 1 187 ? -3.488 7.227 21.174 1.00 14.60 187 THR C O 1
ATOM 5268 N N . ILE C 1 188 ? -2.774 5.225 20.436 1.00 12.42 188 ILE C N 1
ATOM 5269 C CA . ILE C 1 188 ? -3.056 4.563 21.729 1.00 13.46 188 ILE C CA 1
ATOM 5270 C C . ILE C 1 188 ? -2.222 5.228 22.825 1.00 14.74 188 ILE C C 1
ATOM 5271 O O . ILE C 1 188 ? -2.712 5.521 23.927 1.00 15.10 188 ILE C O 1
ATOM 5276 N N . GLY C 1 189 ? -0.942 5.464 22.529 1.00 11.84 189 GLY C N 1
ATOM 5277 C CA . GLY C 1 189 ? -0.049 6.103 23.521 1.00 10.87 189 GLY C CA 1
ATOM 5278 C C . GLY C 1 189 ? -0.579 7.457 23.993 1.00 10.96 189 GLY C C 1
ATOM 5279 O O . GLY C 1 189 ? -0.575 7.771 25.179 1.00 12.22 189 GLY C O 1
ATOM 5280 N N . ALA C 1 190 ? -1.052 8.265 23.061 1.00 11.11 190 ALA C N 1
ATOM 5281 C CA . ALA C 1 190 ? -1.487 9.620 23.375 1.00 11.08 190 ALA C CA 1
ATOM 5282 C C . ALA C 1 190 ? -2.857 9.610 24.066 1.00 12.21 190 ALA C C 1
ATOM 5283 O O . ALA C 1 190 ? -3.076 10.337 25.036 1.00 13.65 190 ALA C O 1
ATOM 5285 N N . GLN C 1 191 ? -3.753 8.756 23.593 1.00 12.76 191 GLN C N 1
ATOM 5286 C CA A GLN C 1 191 ? -5.088 8.683 24.186 0.60 12.58 191 GLN C CA 1
ATOM 5287 C CA B GLN C 1 191 ? -5.086 8.648 24.191 0.40 13.41 191 GLN C CA 1
ATOM 5288 C C . GLN C 1 191 ? -5.004 8.137 25.627 1.00 15.14 191 GLN C C 1
ATOM 5289 O O . GLN C 1 191 ? -5.817 8.514 26.484 1.00 17.06 191 GLN C O 1
ATOM 5300 N N . ALA C 1 192 ? -4.011 7.294 25.908 1.00 13.75 192 ALA C N 1
ATOM 5301 C CA . ALA C 1 192 ? -3.802 6.803 27.280 1.00 14.16 192 ALA C CA 1
ATOM 5302 C C . ALA C 1 192 ? -3.449 7.925 28.246 1.00 14.68 192 ALA C C 1
ATOM 5303 O O . ALA C 1 192 ? -3.575 7.755 29.480 1.00 14.12 192 ALA C O 1
ATOM 5305 N N . ARG C 1 193 ? -2.976 9.057 27.714 1.00 12.91 193 ARG C N 1
ATOM 5306 C CA . ARG C 1 193 ? -2.596 10.223 28.509 1.00 11.31 193 ARG C CA 1
ATOM 5307 C C . ARG C 1 193 ? -3.672 11.319 28.496 1.00 14.24 193 ARG C C 1
ATOM 5308 O O . ARG C 1 193 ? -3.397 12.458 28.919 1.00 18.81 193 ARG C O 1
ATOM 5316 N N . GLY C 1 194 ? -4.844 10.975 27.963 1.00 13.28 194 GLY C N 1
ATOM 5317 C CA . GLY C 1 194 ? -5.996 11.888 27.922 1.00 14.14 194 GLY C CA 1
ATOM 5318 C C . GLY C 1 194 ? -6.100 12.773 26.691 1.00 16.29 194 GLY C C 1
ATOM 5319 O O . GLY C 1 194 ? -6.955 13.649 26.633 1.00 16.75 194 GLY C O 1
ATOM 5320 N N . TRP C 1 195 ? -5.207 12.583 25.723 1.00 11.93 195 TRP C N 1
ATOM 5321 C CA . TRP C 1 195 ? -5.318 13.308 24.451 1.00 13.70 195 TRP C CA 1
ATOM 5322 C C . TRP C 1 195 ? -6.393 12.678 23.587 1.00 11.45 195 TRP C C 1
ATOM 5323 O O . TRP C 1 195 ? -6.805 11.543 23.826 1.00 13.84 195 TRP C O 1
ATOM 5334 N N . ARG C 1 196 ? -6.804 13.401 22.536 1.00 12.58 196 ARG C N 1
ATOM 5335 C CA . ARG C 1 196 ? -7.557 12.778 21.454 1.00 15.17 196 ARG C CA 1
ATOM 5336 C C . ARG C 1 196 ? -6.597 12.139 20.444 1.00 17.05 196 ARG C C 1
ATOM 5337 O O . ARG C 1 196 ? -5.413 12.423 20.474 1.00 14.67 196 ARG C O 1
ATOM 5345 N N . GLY C 1 197 ? -7.104 11.230 19.625 1.00 16.66 197 GLY C N 1
ATOM 5346 C CA . GLY C 1 197 ? -6.291 10.562 18.597 1.00 16.42 197 GLY C CA 1
ATOM 5347 C C . GLY C 1 197 ? -6.960 10.646 17.246 1.00 17.26 197 GLY C C 1
ATOM 5348 O O . GLY C 1 197 ? -8.172 10.403 17.126 1.00 17.79 197 GLY C O 1
ATOM 5349 N N . GLY C 1 198 ? -6.195 10.989 16.220 1.00 12.52 198 GLY C N 1
ATOM 5350 C CA . GLY C 1 198 ? -6.708 10.989 14.832 1.00 15.81 198 GLY C CA 1
ATOM 5351 C C . GLY C 1 198 ? -5.845 10.040 14.001 1.00 17.83 198 GLY C C 1
ATOM 5352 O O . GLY C 1 198 ? -4.625 10.236 13.900 1.00 17.67 198 GLY C O 1
ATOM 5353 N N . PHE C 1 199 ? -6.474 9.048 13.374 1.00 17.38 199 PHE C N 1
ATOM 5354 C CA . PHE C 1 199 ? -5.762 8.065 12.578 1.00 15.40 199 PHE C CA 1
ATOM 5355 C C . PHE C 1 199 ? -5.889 8.405 11.095 1.00 20.18 199 PHE C C 1
ATOM 5356 O O . PHE C 1 199 ? -6.991 8.673 10.614 1.00 17.19 199 PHE C O 1
ATOM 5364 N N . VAL C 1 200 ? -4.769 8.406 10.374 1.00 16.88 200 VAL C N 1
ATOM 5365 C CA . VAL C 1 200 ? -4.794 8.597 8.903 1.00 17.29 200 VAL C CA 1
ATOM 5366 C C . VAL C 1 200 ? -4.271 7.315 8.269 1.00 17.70 200 VAL C C 1
ATOM 5367 O O . VAL C 1 200 ? -3.146 6.871 8.570 1.00 16.76 200 VAL C O 1
ATOM 5371 N N A ALA C 1 201 ? -5.124 6.730 7.430 0.60 18.96 201 ALA C N 1
ATOM 5372 N N B ALA C 1 201 ? -5.050 6.693 7.374 0.40 17.23 201 ALA C N 1
ATOM 5373 C CA A ALA C 1 201 ? -4.767 5.563 6.664 0.60 18.33 201 ALA C CA 1
ATOM 5374 C CA B ALA C 1 201 ? -4.729 5.331 6.864 0.40 15.42 201 ALA C CA 1
ATOM 5375 C C A ALA C 1 201 ? -3.587 5.934 5.782 0.60 22.06 201 ALA C C 1
ATOM 5376 C C B ALA C 1 201 ? -3.786 5.264 5.638 0.40 19.09 201 ALA C C 1
ATOM 5377 O O A ALA C 1 201 ? -3.538 7.001 5.170 0.60 19.43 201 ALA C O 1
ATOM 5378 O O B ALA C 1 201 ? -4.237 4.998 4.524 0.40 21.88 201 ALA C O 1
ATOM 5381 N N A ARG C 1 202 ? -2.608 5.053 5.752 0.60 16.73 202 ARG C N 1
ATOM 5382 N N B ARG C 1 202 ? -2.488 5.493 5.840 0.40 17.56 202 ARG C N 1
ATOM 5383 C CA A ARG C 1 202 ? -1.520 5.189 4.817 0.60 18.85 202 ARG C CA 1
ATOM 5384 C CA B ARG C 1 202 ? -1.493 5.390 4.753 0.40 18.93 202 ARG C CA 1
ATOM 5385 C C A ARG C 1 202 ? -1.379 3.797 4.277 0.60 24.64 202 ARG C C 1
ATOM 5386 C C B ARG C 1 202 ? -1.339 3.921 4.314 0.40 22.99 202 ARG C C 1
ATOM 5387 O O A ARG C 1 202 ? -1.794 2.850 4.923 0.60 25.69 202 ARG C O 1
ATOM 5388 O O B ARG C 1 202 ? -1.678 3.036 5.098 0.40 19.12 202 ARG C O 1
ATOM 5403 N N . PRO C 1 203 ? -0.818 3.654 3.079 1.00 24.81 203 PRO C N 1
ATOM 5404 C CA . PRO C 1 203 ? -0.681 2.282 2.586 1.00 25.79 203 PRO C CA 1
ATOM 5405 C C . PRO C 1 203 ? -0.004 1.352 3.600 1.00 25.11 203 PRO C C 1
ATOM 5406 O O . PRO C 1 203 ? 0.999 1.715 4.217 1.00 23.43 203 PRO C O 1
ATOM 5410 N N . HIS C 1 204 ? -0.618 0.191 3.800 1.00 24.77 204 HIS C N 1
ATOM 5411 C CA . HIS C 1 204 ? -0.116 -0.853 4.696 1.00 23.40 204 HIS C CA 1
ATOM 5412 C C . HIS C 1 204 ? -0.258 -0.513 6.186 1.00 23.98 204 HIS C C 1
ATOM 5413 O O . HIS C 1 204 ? 0.439 -1.087 7.027 1.00 25.51 204 HIS C O 1
ATOM 5420 N N . ASN C 1 205 ? -1.182 0.404 6.501 1.00 20.54 205 ASN C N 1
ATOM 5421 C CA . ASN C 1 205 ? -1.500 0.766 7.879 1.00 26.97 205 ASN C CA 1
ATOM 5422 C C . ASN C 1 205 ? -2.980 0.824 8.123 1.00 23.05 205 ASN C C 1
ATOM 5423 O O . ASN C 1 205 ? -3.687 1.633 7.518 1.00 31.19 205 ASN C O 1
ATOM 5428 N N . THR C 1 206 ? -3.456 0.003 9.029 1.00 28.63 206 THR C N 1
ATOM 5429 C CA . THR C 1 206 ? -4.880 0.013 9.334 1.00 27.87 206 THR C CA 1
ATOM 5430 C C . THR C 1 206 ? -5.049 -0.117 10.848 1.00 31.74 206 THR C C 1
ATOM 5431 O O . THR C 1 206 ? -4.117 -0.526 11.557 1.00 30.21 206 THR C O 1
ATOM 5435 N N . PRO C 1 207 ? -6.216 0.272 11.374 1.00 31.94 207 PRO C N 1
ATOM 5436 C CA . PRO C 1 207 ? -6.309 0.209 12.821 1.00 29.68 207 PRO C CA 1
ATOM 5437 C C . PRO C 1 207 ? -6.367 -1.196 13.371 1.00 34.78 207 PRO C C 1
ATOM 5438 O O . PRO C 1 207 ? -6.791 -2.131 12.683 1.00 31.65 207 PRO C O 1
ATOM 5442 N N . LEU C 1 208 ? -5.918 -1.330 14.612 1.00 37.12 208 LEU C N 1
ATOM 5443 C CA . LEU C 1 208 ? -6.010 -2.568 15.347 1.00 29.58 208 LEU C CA 1
ATOM 5444 C C . LEU C 1 208 ? -7.264 -2.499 16.185 1.00 35.87 208 LEU C C 1
ATOM 5445 O O . LEU C 1 208 ? -7.480 -1.534 16.927 1.00 41.82 208 LEU C O 1
ATOM 5450 N N . THR C 1 209 ? -8.100 -3.514 16.059 1.00 29.29 209 THR C N 1
ATOM 5451 C CA . THR C 1 209 ? -9.292 -3.580 16.890 1.00 39.82 209 THR C CA 1
ATOM 5452 C C . THR C 1 209 ? -9.116 -4.641 17.975 1.00 33.42 209 THR C C 1
ATOM 5453 O O . THR C 1 209 ? -8.965 -5.833 17.705 1.00 38.63 209 THR C O 1
ATOM 5457 N N . LEU C 1 210 ? -9.105 -4.168 19.208 1.00 30.29 210 LEU C N 1
ATOM 5458 C CA A LEU C 1 210 ? -8.928 -5.031 20.358 0.50 28.49 210 LEU C CA 1
ATOM 5459 C CA B LEU C 1 210 ? -8.924 -5.021 20.373 0.50 27.36 210 LEU C CA 1
ATOM 5460 C C . LEU C 1 210 ? -9.829 -4.502 21.462 1.00 30.33 210 LEU C C 1
ATOM 5461 O O . LEU C 1 210 ? -9.861 -3.302 21.713 1.00 26.07 210 LEU C O 1
ATOM 5470 N N . ALA C 1 211 ? -10.567 -5.404 22.104 1.00 35.74 211 ALA C N 1
ATOM 5471 C CA . ALA C 1 211 ? -11.401 -5.048 23.243 1.00 33.94 211 ALA C CA 1
ATOM 5472 C C . ALA C 1 211 ? -10.607 -4.263 24.288 1.00 34.73 211 ALA C C 1
ATOM 5473 O O . ALA C 1 211 ? -9.439 -4.570 24.539 1.00 34.74 211 ALA C O 1
ATOM 5475 N N . GLU C 1 212 ? -11.261 -3.235 24.837 1.00 31.85 212 GLU C N 1
ATOM 5476 C CA A GLU C 1 212 ? -10.741 -2.304 25.854 0.50 34.27 212 GLU C CA 1
ATOM 5477 C CA B GLU C 1 212 ? -10.698 -2.360 25.883 0.50 35.00 212 GLU C CA 1
ATOM 5478 C C . GLU C 1 212 ? -9.456 -1.558 25.480 1.00 32.68 212 GLU C C 1
ATOM 5479 O O . GLU C 1 212 ? -8.763 -0.998 26.341 1.00 45.20 212 GLU C O 1
ATOM 5490 N N . VAL C 1 213 ? -9.173 -1.516 24.184 1.00 24.84 213 VAL C N 1
ATOM 5491 C CA . VAL C 1 213 ? -8.112 -0.658 23.657 1.00 30.99 213 VAL C CA 1
ATOM 5492 C C . VAL C 1 213 ? -8.819 0.519 22.949 1.00 33.25 213 VAL C C 1
ATOM 5493 O O . VAL C 1 213 ? -9.723 0.305 22.130 1.00 30.40 213 VAL C O 1
ATOM 5497 N N . PRO C 1 214 ? -8.445 1.762 23.293 1.00 37.02 214 PRO C N 1
ATOM 5498 C CA . PRO C 1 214 ? -9.181 2.896 22.737 1.00 44.37 214 PRO C CA 1
ATOM 5499 C C . PRO C 1 214 ? -9.054 2.991 21.225 1.00 32.50 214 PRO C C 1
ATOM 5500 O O . PRO C 1 214 ? -7.971 2.784 20.654 1.00 31.71 214 PRO C O 1
ATOM 5504 N N . GLN C 1 215 ? -10.179 3.289 20.595 1.00 33.35 215 GLN C N 1
ATOM 5505 C CA A GLN C 1 215 ? -10.199 3.500 19.158 0.60 29.78 215 GLN C CA 1
ATOM 5506 C CA B GLN C 1 215 ? -10.235 3.502 19.160 0.40 26.42 215 GLN C CA 1
ATOM 5507 C C . GLN C 1 215 ? -9.994 4.991 18.906 1.00 21.04 215 GLN C C 1
ATOM 5508 O O . GLN C 1 215 ? -10.286 5.813 19.785 1.00 20.23 215 GLN C O 1
ATOM 5519 N N . PRO C 1 216 ? -9.432 5.344 17.729 1.00 23.77 216 PRO C N 1
ATOM 5520 C CA . PRO C 1 216 ? -9.220 6.766 17.438 1.00 20.99 216 PRO C CA 1
ATOM 5521 C C . PRO C 1 216 ? -10.524 7.566 17.486 1.00 19.85 216 PRO C C 1
ATOM 5522 O O . PRO C 1 216 ? -11.595 7.041 17.164 1.00 24.19 216 PRO C O 1
ATOM 5526 N N . ASP C 1 217 ? -10.407 8.833 17.828 1.00 17.73 217 ASP C N 1
ATOM 5527 C CA . ASP C 1 217 ? -11.567 9.721 17.881 1.00 23.94 217 ASP C CA 1
ATOM 5528 C C . ASP C 1 217 ? -11.971 10.121 16.471 1.00 26.22 217 ASP C C 1
ATOM 5529 O O . ASP C 1 217 ? -13.154 10.378 16.189 1.00 23.43 217 ASP C O 1
ATOM 5534 N N . PHE C 1 218 ? -10.986 10.154 15.584 1.00 19.74 218 PHE C N 1
ATOM 5535 C CA . PHE C 1 218 ? -11.182 10.531 14.176 1.00 22.00 218 PHE C CA 1
ATOM 5536 C C . PHE C 1 218 ? -10.409 9.569 13.293 1.00 27.18 218 PHE C C 1
ATOM 5537 O O . PHE C 1 218 ? -9.321 9.141 13.667 1.00 21.72 218 PHE C O 1
ATOM 5545 N N . ILE C 1 219 ? -10.995 9.203 12.154 1.00 22.74 219 ILE C N 1
ATOM 5546 C CA A ILE C 1 219 ? -10.316 8.375 11.149 0.60 22.21 219 ILE C CA 1
ATOM 5547 C CA B ILE C 1 219 ? -10.322 8.383 11.161 0.40 22.97 219 ILE C CA 1
ATOM 5548 C C . ILE C 1 219 ? -10.502 8.994 9.766 1.00 29.88 219 ILE C C 1
ATOM 5549 O O . ILE C 1 219 ? -11.595 9.457 9.418 1.00 30.15 219 ILE C O 1
ATOM 5558 N N . GLY C 1 220 ? -9.428 9.022 8.984 1.00 21.05 220 GLY C N 1
ATOM 5559 C CA . GLY C 1 220 ? -9.475 9.564 7.622 1.00 22.33 220 GLY C CA 1
ATOM 5560 C C . GLY C 1 220 ? -8.696 8.664 6.703 1.00 27.34 220 GLY C C 1
ATOM 5561 O O . GLY C 1 220 ? -7.658 8.128 7.104 1.00 23.36 220 GLY C O 1
ATOM 5562 N N . ARG C 1 221 ? -9.191 8.481 5.474 1.00 24.03 221 ARG C N 1
ATOM 5563 C CA . ARG C 1 221 ? -8.514 7.616 4.500 1.00 22.68 221 ARG C CA 1
ATOM 5564 C C . ARG C 1 221 ? -7.241 8.235 3.923 1.00 21.36 221 ARG C C 1
ATOM 5565 O O . ARG C 1 221 ? -6.394 7.523 3.387 1.00 26.56 221 ARG C O 1
ATOM 5573 N N . ASP C 1 222 ? -7.100 9.552 4.055 1.00 20.46 222 ASP C N 1
ATOM 5574 C CA . ASP C 1 222 ? -5.880 10.289 3.719 1.00 21.84 222 ASP C CA 1
ATOM 5575 C C . ASP C 1 222 ? -5.890 11.586 4.535 1.00 18.50 222 ASP C C 1
ATOM 5576 O O . ASP C 1 222 ? -6.808 11.801 5.327 1.00 21.18 222 ASP C O 1
ATOM 5581 N N . MET C 1 223 ? -4.873 12.435 4.377 1.00 19.34 223 MET C N 1
ATOM 5582 C CA . MET C 1 223 ? -4.751 13.599 5.260 1.00 20.72 223 MET C CA 1
ATOM 5583 C C . MET C 1 223 ? -5.834 14.664 4.995 1.00 23.02 223 MET C C 1
ATOM 5584 O O . MET C 1 223 ? -6.344 15.284 5.924 1.00 23.10 223 MET C O 1
ATOM 5589 N N . GLY C 1 224 ? -6.220 14.830 3.730 1.00 22.93 224 GLY C N 1
ATOM 5590 C CA . GLY C 1 224 ? -7.293 15.783 3.413 1.00 25.34 224 GLY C CA 1
ATOM 5591 C C . GLY C 1 224 ? -8.608 15.382 4.077 1.00 19.29 224 GLY C C 1
ATOM 5592 O O . GLY C 1 224 ? -9.346 16.233 4.591 1.00 26.14 224 GLY C O 1
ATOM 5593 N N . GLU C 1 225 ? -8.916 14.086 4.056 1.00 24.63 225 GLU C N 1
ATOM 5594 C CA . GLU C 1 225 ? -10.142 13.577 4.655 1.00 23.53 225 GLU C CA 1
ATOM 5595 C C . GLU C 1 225 ? -10.138 13.695 6.175 1.00 26.21 225 GLU C C 1
ATOM 5596 O O . GLU C 1 225 ? -11.153 14.030 6.796 1.00 21.66 225 GLU C O 1
ATOM 5602 N N . LEU C 1 226 ? -8.992 13.411 6.781 1.00 21.61 226 LEU C N 1
ATOM 5603 C CA . LEU C 1 226 ? -8.904 13.620 8.210 1.00 18.87 226 LEU C CA 1
ATOM 5604 C C . LEU C 1 226 ? -9.078 15.104 8.555 1.00 19.45 226 LEU C C 1
ATOM 5605 O O . LEU C 1 226 ? -9.806 15.434 9.501 1.00 24.35 226 LEU C O 1
ATOM 5610 N N . ALA C 1 227 ? -8.422 15.987 7.801 1.00 21.10 227 ALA C N 1
ATOM 5611 C CA . ALA C 1 227 ? -8.508 17.418 8.029 1.00 21.61 227 ALA C CA 1
ATOM 5612 C C . ALA C 1 227 ? -9.957 17.891 7.900 1.00 24.93 227 ALA C C 1
ATOM 5613 O O . ALA C 1 227 ? -10.433 18.664 8.728 1.00 26.31 227 ALA C O 1
ATOM 5615 N N . ASP C 1 228 ? -10.638 17.427 6.849 1.00 24.83 228 ASP C N 1
ATOM 5616 C CA . ASP C 1 228 ? -12.084 17.720 6.672 1.00 29.89 228 ASP C CA 1
ATOM 5617 C C . ASP C 1 228 ? -12.876 17.422 7.946 1.00 29.52 228 ASP C C 1
ATOM 5618 O O . ASP C 1 228 ? -13.652 18.257 8.415 1.00 29.40 228 ASP C O 1
ATOM 5623 N N . GLN C 1 229 ? -12.666 16.233 8.509 1.00 29.34 229 GLN C N 1
ATOM 5624 C CA . GLN C 1 229 ? -13.347 15.826 9.733 1.00 26.40 229 GLN C CA 1
ATOM 5625 C C . GLN C 1 229 ? -12.967 16.648 10.959 1.00 28.61 229 GLN C C 1
ATOM 5626 O O . GLN C 1 229 ? -13.833 17.006 11.762 1.00 28.89 229 GLN C O 1
ATOM 5632 N N . LEU C 1 230 ? -11.676 16.951 11.111 1.00 23.00 230 LEU C N 1
ATOM 5633 C CA . LEU C 1 230 ? -11.218 17.743 12.250 1.00 21.69 230 LEU C CA 1
ATOM 5634 C C . LEU C 1 230 ? -11.811 19.147 12.189 1.00 25.59 230 LEU C C 1
ATOM 5635 O O . LEU C 1 230 ? -12.246 19.689 13.201 1.00 26.53 230 LEU C O 1
ATOM 5640 N N . ILE C 1 231 ? -11.843 19.703 10.985 1.00 26.42 231 ILE C N 1
ATOM 5641 C CA . ILE C 1 231 ? -12.385 21.045 10.768 1.00 30.30 231 ILE C CA 1
ATOM 5642 C C . ILE C 1 231 ? -13.912 21.040 10.978 1.00 32.56 231 ILE C C 1
ATOM 5643 O O . ILE C 1 231 ? -14.449 21.923 11.655 1.00 32.16 231 ILE C O 1
ATOM 5648 N N . ALA C 1 232 ? -14.592 20.029 10.433 1.00 31.01 232 ALA C N 1
ATOM 5649 C CA . ALA C 1 232 ? -16.050 19.907 10.555 1.00 35.04 232 ALA C CA 1
ATOM 5650 C C . ALA C 1 232 ? -16.489 19.806 12.008 1.00 41.85 232 ALA C C 1
ATOM 5651 O O . ALA C 1 232 ? -17.501 20.388 12.380 1.00 44.66 232 ALA C O 1
ATOM 5653 N N . SER C 1 233 ? -15.708 19.108 12.831 1.00 37.02 233 SER C N 1
ATOM 5654 C CA . SER C 1 233 ? -16.037 18.896 14.251 1.00 38.53 233 SER C CA 1
ATOM 5655 C C . SER C 1 233 ? -16.148 20.197 15.049 1.00 49.24 233 SER C C 1
ATOM 5656 O O . SER C 1 233 ? -16.717 20.214 16.142 1.00 47.22 233 SER C O 1
ATOM 5659 N N . LEU C 1 234 ? -15.598 21.281 14.504 1.00 51.99 234 LEU C N 1
ATOM 5660 C CA . LEU C 1 234 ? -15.705 22.598 15.136 1.00 47.39 234 LEU C CA 1
ATOM 5661 C C . LEU C 1 234 ? -17.131 23.165 15.048 1.00 60.87 234 LEU C C 1
ATOM 5662 O O . LEU C 1 234 ? -17.562 23.893 15.942 1.00 62.29 234 LEU C O 1
ATOM 5667 N N . THR C 1 235 ? -17.856 22.811 13.983 1.00 70.96 235 THR C N 1
ATOM 5668 C CA . THR C 1 235 ? -19.232 23.295 13.765 1.00 74.95 235 THR C CA 1
ATOM 5669 C C . THR C 1 235 ? -20.274 22.558 14.627 1.00 80.77 235 THR C C 1
ATOM 5670 O O . THR C 1 235 ? -21.362 22.219 14.154 1.00 87.61 235 THR C O 1
ATOM 5674 N N . ALA C 1 236 ? -19.924 22.333 15.897 1.00 102.70 236 ALA C N 1
ATOM 5675 C CA . ALA C 1 236 ? -20.782 21.659 16.888 1.00 106.55 236 ALA C CA 1
ATOM 5676 C C . ALA C 1 236 ? -21.271 20.276 16.439 1.00 105.50 236 ALA C C 1
ATOM 5677 O O . ALA C 1 236 ? -20.668 19.637 15.573 1.00 86.89 236 ALA C O 1
ATOM 5680 N N . SER D 1 12 ? 23.443 -25.635 40.651 1.00 62.82 12 SER D N 1
ATOM 5681 C CA . SER D 1 12 ? 23.958 -25.204 39.315 1.00 57.26 12 SER D CA 1
ATOM 5682 C C . SER D 1 12 ? 23.338 -23.880 38.860 1.00 59.99 12 SER D C 1
ATOM 5683 O O . SER D 1 12 ? 24.007 -23.068 38.212 1.00 69.61 12 SER D O 1
ATOM 5686 N N . GLY D 1 13 ? 22.067 -23.671 39.209 1.00 44.46 13 GLY D N 1
ATOM 5687 C CA . GLY D 1 13 ? 21.297 -22.510 38.747 1.00 37.11 13 GLY D CA 1
ATOM 5688 C C . GLY D 1 13 ? 19.929 -22.865 38.176 1.00 31.82 13 GLY D C 1
ATOM 5689 O O . GLY D 1 13 ? 19.563 -24.037 38.057 1.00 26.31 13 GLY D O 1
ATOM 5690 N N . ILE D 1 14 ? 19.163 -21.844 37.807 1.00 21.59 14 ILE D N 1
ATOM 5691 C CA . ILE D 1 14 ? 17.807 -22.069 37.310 1.00 21.56 14 ILE D CA 1
ATOM 5692 C C . ILE D 1 14 ? 17.778 -21.510 35.899 1.00 20.52 14 ILE D C 1
ATOM 5693 O O . ILE D 1 14 ? 18.188 -20.372 35.695 1.00 23.40 14 ILE D O 1
ATOM 5698 N N . LEU D 1 15 ? 17.315 -22.312 34.956 1.00 19.23 15 LEU D N 1
ATOM 5699 C CA . LEU D 1 15 ? 17.250 -21.904 33.554 1.00 16.28 15 LEU D CA 1
ATOM 5700 C C . LEU D 1 15 ? 15.776 -21.711 33.231 1.00 17.18 15 LEU D C 1
ATOM 5701 O O . LEU D 1 15 ? 14.982 -22.624 33.413 1.00 16.93 15 LEU D O 1
ATOM 5706 N N . VAL D 1 16 ? 15.441 -20.493 32.783 1.00 17.66 16 VAL D N 1
ATOM 5707 C CA . VAL D 1 16 ? 14.079 -20.055 32.508 1.00 15.36 16 VAL D CA 1
ATOM 5708 C C . VAL D 1 16 ? 13.964 -19.944 31.003 1.00 16.06 16 VAL D C 1
ATOM 5709 O O . VAL D 1 16 ? 14.689 -19.169 30.385 1.00 18.41 16 VAL D O 1
ATOM 5713 N N . PHE D 1 17 ? 13.123 -20.802 30.426 1.00 16.99 17 PHE D N 1
ATOM 5714 C CA . PHE D 1 17 ? 12.979 -20.906 28.972 1.00 16.50 17 PHE D CA 1
ATOM 5715 C C . PHE D 1 17 ? 11.754 -20.182 28.444 1.00 15.35 17 PHE D C 1
ATOM 5716 O O . PHE D 1 17 ? 10.642 -20.410 28.892 1.00 18.30 17 PHE D O 1
ATOM 5724 N N . ASP D 1 18 ? 11.996 -19.311 27.471 1.00 17.35 18 ASP D N 1
ATOM 5725 C CA . ASP D 1 18 ? 10.988 -18.879 26.516 1.00 17.06 18 ASP D CA 1
ATOM 5726 C C . ASP D 1 18 ? 10.347 -20.080 25.817 1.00 20.88 18 ASP D C 1
ATOM 5727 O O . ASP D 1 18 ? 11.020 -21.097 25.598 1.00 19.04 18 ASP D O 1
ATOM 5732 N N . VAL D 1 19 ? 9.077 -19.970 25.441 1.00 17.98 19 VAL D N 1
ATOM 5733 C CA . VAL D 1 19 ? 8.364 -21.106 24.873 1.00 18.05 19 VAL D CA 1
ATOM 5734 C C . VAL D 1 19 ? 8.126 -20.973 23.377 1.00 22.53 19 VAL D C 1
ATOM 5735 O O . VAL D 1 19 ? 8.602 -21.802 22.587 1.00 21.95 19 VAL D O 1
ATOM 5739 N N . ASN D 1 20 ? 7.396 -19.930 22.970 1.00 19.64 20 ASN D N 1
ATOM 5740 C CA . ASN D 1 20 ? 7.026 -19.811 21.546 1.00 21.52 20 ASN D CA 1
ATOM 5741 C C . ASN D 1 20 ? 8.304 -19.518 20.744 1.00 21.08 20 ASN D C 1
ATOM 5742 O O . ASN D 1 20 ? 9.087 -18.641 21.094 1.00 30.15 20 ASN D O 1
ATOM 5747 N N . GLU D 1 21 ? 8.530 -20.298 19.695 1.00 22.22 21 GLU D N 1
ATOM 5748 C CA . GLU D 1 21 ? 9.707 -20.218 18.830 1.00 19.21 21 GLU D CA 1
ATOM 5749 C C . GLU D 1 21 ? 11.005 -20.794 19.419 1.00 20.89 21 GLU D C 1
ATOM 5750 O O . GLU D 1 21 ? 11.784 -21.408 18.702 1.00 22.79 21 GLU D O 1
ATOM 5756 N N . THR D 1 22 ? 11.242 -20.573 20.709 1.00 18.78 22 THR D N 1
ATOM 5757 C CA . THR D 1 22 ? 12.436 -21.128 21.359 1.00 19.68 22 THR D CA 1
ATOM 5758 C C . THR D 1 22 ? 12.339 -22.655 21.506 1.00 19.33 22 THR D C 1
ATOM 5759 O O . THR D 1 22 ? 13.268 -23.368 21.102 1.00 20.30 22 THR D O 1
ATOM 5763 N N . LEU D 1 23 ? 11.253 -23.128 22.114 1.00 19.69 23 LEU D N 1
ATOM 5764 C CA . LEU D 1 23 ? 11.035 -24.573 22.376 1.00 16.63 23 LEU D CA 1
ATOM 5765 C C . LEU D 1 23 ? 10.090 -25.161 21.356 1.00 23.39 23 LEU D C 1
ATOM 5766 O O . LEU D 1 23 ? 10.243 -26.325 20.979 1.00 21.84 23 LEU D O 1
ATOM 5771 N N . LEU D 1 24 ? 9.094 -24.372 20.940 1.00 20.50 24 LEU D N 1
ATOM 5772 C CA . LEU D 1 24 ? 8.044 -24.841 20.033 1.00 22.09 24 LEU D CA 1
ATOM 5773 C C . LEU D 1 24 ? 8.182 -24.170 18.679 1.00 25.22 24 LEU D C 1
ATOM 5774 O O . LEU D 1 24 ? 8.519 -23.002 18.582 1.00 23.69 24 LEU D O 1
ATOM 5779 N N . ASP D 1 25 ? 7.920 -24.925 17.622 1.00 19.89 25 ASP D N 1
ATOM 5780 C CA . ASP D 1 25 ? 8.308 -24.513 16.283 1.00 21.53 25 ASP D CA 1
ATOM 5781 C C . ASP D 1 25 ? 7.268 -23.600 15.604 1.00 20.54 25 ASP D C 1
ATOM 5782 O O . ASP D 1 25 ? 6.192 -24.057 15.154 1.00 22.92 25 ASP D O 1
ATOM 5787 N N . LEU D 1 26 ? 7.607 -22.303 15.567 1.00 20.21 26 LEU D N 1
ATOM 5788 C CA . LEU D 1 26 ? 6.736 -21.241 15.025 1.00 23.17 26 LEU D CA 1
ATOM 5789 C C . LEU D 1 26 ? 6.474 -21.424 13.535 1.00 24.24 26 LEU D C 1
ATOM 5790 O O . LEU D 1 26 ? 5.423 -21.029 13.043 1.00 21.99 26 LEU D O 1
ATOM 5795 N N . THR D 1 27 ? 7.429 -22.013 12.815 1.00 24.47 27 THR D N 1
ATOM 5796 C CA . THR D 1 27 ? 7.281 -22.176 11.367 1.00 24.01 27 THR D CA 1
ATOM 5797 C C . THR D 1 27 ? 6.165 -23.152 11.022 1.00 24.96 27 THR D C 1
ATOM 5798 O O . THR D 1 27 ? 5.770 -23.248 9.857 1.00 25.80 27 THR D O 1
ATOM 5802 N N . SER D 1 28 ? 5.653 -23.873 12.019 1.00 20.93 28 SER D N 1
ATOM 5803 C CA . SER D 1 28 ? 4.469 -24.714 11.828 1.00 23.56 28 SER D CA 1
ATOM 5804 C C . SER D 1 28 ? 3.227 -23.881 11.483 1.00 27.40 28 SER D C 1
ATOM 5805 O O . SER D 1 28 ? 2.243 -24.414 11.020 1.00 26.91 28 SER D O 1
ATOM 5808 N N . LEU D 1 29 ? 3.285 -22.564 11.715 1.00 23.60 29 LEU D N 1
ATOM 5809 C CA . LEU D 1 29 ? 2.223 -21.658 11.283 1.00 23.23 29 LEU D CA 1
ATOM 5810 C C . LEU D 1 29 ? 2.273 -21.290 9.794 1.00 24.32 29 LEU D C 1
ATOM 5811 O O . LEU D 1 29 ? 1.287 -20.743 9.271 1.00 28.00 29 LEU D O 1
ATOM 5816 N N . SER D 1 30 ? 3.398 -21.592 9.127 1.00 22.64 30 SER D N 1
ATOM 5817 C CA A SER D 1 30 ? 3.633 -21.178 7.734 0.70 22.00 30 SER D CA 1
ATOM 5818 C CA B SER D 1 30 ? 3.641 -21.213 7.724 0.30 24.25 30 SER D CA 1
ATOM 5819 C C . SER D 1 30 ? 2.470 -21.520 6.770 1.00 24.98 30 SER D C 1
ATOM 5820 O O . SER D 1 30 ? 2.083 -20.662 5.962 1.00 27.38 30 SER D O 1
ATOM 5825 N N . PRO D 1 31 ? 1.895 -22.750 6.867 1.00 26.87 31 PRO D N 1
ATOM 5826 C CA . PRO D 1 31 ? 0.794 -23.063 5.932 1.00 28.74 31 PRO D CA 1
ATOM 5827 C C . PRO D 1 31 ? -0.411 -22.138 6.039 1.00 28.39 31 PRO D C 1
ATOM 5828 O O . PRO D 1 31 ? -1.077 -21.915 5.030 1.00 27.73 31 PRO D O 1
ATOM 5832 N N . LEU D 1 32 ? -0.713 -21.620 7.233 1.00 25.77 32 LEU D N 1
ATOM 5833 C CA . LEU D 1 32 ? -1.819 -20.661 7.360 1.00 23.02 32 LEU D CA 1
ATOM 5834 C C . LEU D 1 32 ? -1.503 -19.362 6.602 1.00 24.35 32 LEU D C 1
ATOM 5835 O O . LEU D 1 32 ? -2.371 -18.784 5.919 1.00 23.20 32 LEU D O 1
ATOM 5840 N N . PHE D 1 33 ? -0.262 -18.898 6.725 1.00 22.70 33 PHE D N 1
ATOM 5841 C CA . PHE D 1 33 ? 0.162 -17.686 6.047 1.00 19.24 33 PHE D CA 1
ATOM 5842 C C . PHE D 1 33 ? 0.238 -17.878 4.542 1.00 24.25 33 PHE D C 1
ATOM 5843 O O . PHE D 1 33 ? -0.154 -16.978 3.805 1.00 23.51 33 PHE D O 1
ATOM 5851 N N . GLU D 1 34 ? 0.689 -19.053 4.085 1.00 24.81 34 GLU D N 1
ATOM 5852 C CA A GLU D 1 34 ? 0.757 -19.392 2.662 0.50 23.75 34 GLU D CA 1
ATOM 5853 C CA B GLU D 1 34 ? 0.788 -19.209 2.628 0.50 25.83 34 GLU D CA 1
ATOM 5854 C C . GLU D 1 34 ? -0.618 -19.221 2.018 1.00 22.96 34 GLU D C 1
ATOM 5855 O O . GLU D 1 34 ? -0.786 -18.606 0.960 1.00 28.42 34 GLU D O 1
ATOM 5866 N N . ARG D 1 35 ? -1.606 -19.812 2.690 1.00 21.28 35 ARG D N 1
ATOM 5867 C CA . ARG D 1 35 ? -2.992 -19.844 2.176 1.00 21.49 35 ARG D CA 1
ATOM 5868 C C . ARG D 1 35 ? -3.651 -18.468 2.180 1.00 28.05 35 ARG D C 1
ATOM 5869 O O . ARG D 1 35 ? -4.128 -17.995 1.146 1.00 25.65 35 ARG D O 1
ATOM 5877 N N . VAL D 1 36 ? -3.666 -17.823 3.343 1.00 25.00 36 VAL D N 1
ATOM 5878 C CA . VAL D 1 36 ? -4.373 -16.546 3.486 1.00 23.33 36 VAL D CA 1
ATOM 5879 C C . VAL D 1 36 ? -3.707 -15.405 2.694 1.00 22.55 36 VAL D C 1
ATOM 5880 O O . VAL D 1 36 ? -4.401 -14.549 2.119 1.00 22.51 36 VAL D O 1
ATOM 5884 N N . PHE D 1 37 ? -2.373 -15.391 2.643 1.00 22.07 37 PHE D N 1
ATOM 5885 C CA . PHE D 1 37 ? -1.613 -14.282 2.031 1.00 21.43 37 PHE D CA 1
ATOM 5886 C C . PHE D 1 37 ? -0.968 -14.623 0.696 1.00 24.59 37 PHE D C 1
ATOM 5887 O O . PHE D 1 37 ? -0.444 -13.750 0.021 1.00 24.65 37 PHE D O 1
ATOM 5895 N N . GLY D 1 38 ? -0.971 -15.898 0.324 1.00 25.38 38 GLY D N 1
ATOM 5896 C CA . GLY D 1 38 ? -0.213 -16.301 -0.865 1.00 28.26 38 GLY D CA 1
ATOM 5897 C C . GLY D 1 38 ? 1.293 -16.334 -0.632 1.00 28.31 38 GLY D C 1
ATOM 5898 O O . GLY D 1 38 ? 2.061 -16.550 -1.567 1.00 31.77 38 GLY D O 1
ATOM 5899 N N . ASP D 1 39 ? 1.721 -16.162 0.631 1.00 28.53 39 ASP D N 1
ATOM 5900 C CA . ASP D 1 39 ? 3.146 -16.011 0.940 1.00 28.07 39 ASP D CA 1
ATOM 5901 C C . ASP D 1 39 ? 3.422 -16.375 2.404 1.00 34.05 39 ASP D C 1
ATOM 5902 O O . ASP D 1 39 ? 3.026 -15.650 3.311 1.00 28.96 39 ASP D O 1
ATOM 5907 N N . ALA D 1 40 ? 4.118 -17.487 2.625 1.00 24.81 40 ALA D N 1
ATOM 5908 C CA . ALA D 1 40 ? 4.464 -17.924 3.983 1.00 25.06 40 ALA D CA 1
ATOM 5909 C C . ALA D 1 40 ? 5.329 -16.924 4.745 1.00 24.20 40 ALA D C 1
ATOM 5910 O O . ALA D 1 40 ? 5.295 -16.902 5.983 1.00 28.18 40 ALA D O 1
ATOM 5912 N N . LYS D 1 41 ? 6.103 -16.112 4.020 1.00 22.29 41 LYS D N 1
ATOM 5913 C CA A LYS D 1 41 ? 7.031 -15.150 4.629 0.60 26.56 41 LYS D CA 1
ATOM 5914 C CA B LYS D 1 41 ? 7.037 -15.167 4.641 0.40 26.09 41 LYS D CA 1
ATOM 5915 C C . LYS D 1 41 ? 6.321 -14.063 5.427 1.00 23.73 41 LYS D C 1
ATOM 5916 O O . LYS D 1 41 ? 6.956 -13.326 6.190 1.00 23.89 41 LYS D O 1
ATOM 5927 N N . VAL D 1 42 ? 5.005 -13.960 5.256 1.00 21.45 42 VAL D N 1
ATOM 5928 C CA . VAL D 1 42 ? 4.223 -12.957 6.006 1.00 23.55 42 VAL D CA 1
ATOM 5929 C C . VAL D 1 42 ? 4.244 -13.300 7.503 1.00 23.25 42 VAL D C 1
ATOM 5930 O O . VAL D 1 42 ? 4.036 -12.418 8.340 1.00 20.76 42 VAL D O 1
ATOM 5934 N N . LEU D 1 43 ? 4.517 -14.565 7.846 1.00 16.70 43 LEU D N 1
ATOM 5935 C CA . LEU D 1 43 ? 4.799 -14.914 9.252 1.00 19.88 43 LEU D CA 1
ATOM 5936 C C . LEU D 1 43 ? 5.804 -13.934 9.881 1.00 18.10 43 LEU D C 1
ATOM 5937 O O . LEU D 1 43 ? 5.654 -13.575 11.075 1.00 17.64 43 LEU D O 1
ATOM 5942 N N . ARG D 1 44 ? 6.813 -13.516 9.111 1.00 16.39 44 ARG D N 1
ATOM 5943 C CA . ARG D 1 44 ? 7.912 -12.649 9.609 1.00 16.83 44 ARG D CA 1
ATOM 5944 C C . ARG D 1 44 ? 7.577 -11.154 9.662 1.00 16.26 44 ARG D C 1
ATOM 5945 O O . ARG D 1 44 ? 8.385 -10.353 10.131 1.00 19.68 44 ARG D O 1
ATOM 5953 N N . GLU D 1 45 ? 6.390 -10.801 9.160 1.00 16.99 45 GLU D N 1
ATOM 5954 C CA A GLU D 1 45 ? 5.832 -9.455 9.329 0.70 17.73 45 GLU D CA 1
ATOM 5955 C CA B GLU D 1 45 ? 5.825 -9.461 9.329 0.30 18.47 45 GLU D CA 1
ATOM 5956 C C . GLU D 1 45 ? 4.867 -9.490 10.521 1.00 19.04 45 GLU D C 1
ATOM 5957 O O . GLU D 1 45 ? 4.918 -8.615 11.405 1.00 20.93 45 GLU D O 1
ATOM 5968 N N . TRP D 1 46 ? 4.001 -10.506 10.558 1.00 16.91 46 TRP D N 1
ATOM 5969 C CA . TRP D 1 46 ? 3.023 -10.675 11.631 1.00 15.34 46 TRP D CA 1
ATOM 5970 C C . TRP D 1 46 ? 3.693 -10.838 12.988 1.00 18.14 46 TRP D C 1
ATOM 5971 O O . TRP D 1 46 ? 3.275 -10.233 13.969 1.00 18.43 46 TRP D O 1
ATOM 5982 N N . PHE D 1 47 ? 4.721 -11.674 13.076 1.00 15.70 47 PHE D N 1
ATOM 5983 C CA . PHE D 1 47 ? 5.236 -11.939 14.415 1.00 16.46 47 PHE D CA 1
ATOM 5984 C C . PHE D 1 47 ? 5.842 -10.704 15.124 1.00 16.24 47 PHE D C 1
ATOM 5985 O O . PHE D 1 47 ? 5.494 -10.449 16.288 1.00 15.29 47 PHE D O 1
ATOM 5993 N N . PRO D 1 48 ? 6.722 -9.941 14.462 1.00 16.59 48 PRO D N 1
ATOM 5994 C CA . PRO D 1 48 ? 7.219 -8.735 15.131 1.00 16.50 48 PRO D CA 1
ATOM 5995 C C . PRO D 1 48 ? 6.099 -7.728 15.419 1.00 16.70 48 PRO D C 1
ATOM 5996 O O . PRO D 1 48 ? 6.185 -7.033 16.416 1.00 13.96 48 PRO D O 1
ATOM 6000 N N . GLU D 1 49 ? 5.043 -7.672 14.593 1.00 16.81 49 GLU D N 1
ATOM 6001 C CA A GLU D 1 49 ? 3.896 -6.784 14.884 0.70 14.62 49 GLU D CA 1
ATOM 6002 C CA B GLU D 1 49 ? 3.938 -6.773 14.912 0.30 14.94 49 GLU D CA 1
ATOM 6003 C C . GLU D 1 49 ? 3.190 -7.234 16.153 1.00 12.76 49 GLU D C 1
ATOM 6004 O O . GLU D 1 49 ? 2.759 -6.412 16.963 1.00 14.37 49 GLU D O 1
ATOM 6015 N N . LEU D 1 50 ? 3.052 -8.549 16.341 1.00 13.21 50 LEU D N 1
ATOM 6016 C CA . LEU D 1 50 ? 2.436 -9.057 17.569 1.00 11.24 50 LEU D CA 1
ATOM 6017 C C . LEU D 1 50 ? 3.276 -8.645 18.778 1.00 13.10 50 LEU D C 1
ATOM 6018 O O . LEU D 1 50 ? 2.746 -8.167 19.793 1.00 13.19 50 LEU D O 1
ATOM 6023 N N . ILE D 1 51 ? 4.590 -8.844 18.677 1.00 13.32 51 ILE D N 1
ATOM 6024 C CA . ILE D 1 51 ? 5.460 -8.480 19.814 1.00 11.08 51 ILE D CA 1
ATOM 6025 C C . ILE D 1 51 ? 5.401 -6.950 20.039 1.00 12.03 51 ILE D C 1
ATOM 6026 O O . ILE D 1 51 ? 5.291 -6.483 21.186 1.00 11.70 51 ILE D O 1
ATOM 6031 N N . LEU D 1 52 ? 5.449 -6.186 18.956 1.00 11.77 52 LEU D N 1
ATOM 6032 C CA A LEU D 1 52 ? 5.329 -4.732 19.004 0.70 11.66 52 LEU D CA 1
ATOM 6033 C CA B LEU D 1 52 ? 5.351 -4.727 19.041 0.30 13.04 52 LEU D CA 1
ATOM 6034 C C . LEU D 1 52 ? 4.084 -4.310 19.793 1.00 12.74 52 LEU D C 1
ATOM 6035 O O . LEU D 1 52 ? 4.154 -3.504 20.749 1.00 13.01 52 LEU D O 1
ATOM 6044 N N . TYR D 1 53 ? 2.924 -4.853 19.401 1.00 12.59 53 TYR D N 1
ATOM 6045 C CA . TYR D 1 53 ? 1.694 -4.441 20.092 1.00 13.21 53 TYR D CA 1
ATOM 6046 C C . TYR D 1 53 ? 1.588 -4.934 21.535 1.00 12.74 53 TYR D C 1
ATOM 6047 O O . TYR D 1 53 ? 0.992 -4.266 22.359 1.00 14.00 53 TYR D O 1
ATOM 6056 N N . SER D 1 54 ? 2.187 -6.088 21.854 1.00 10.20 54 SER D N 1
ATOM 6057 C CA . SER D 1 54 ? 2.219 -6.531 23.239 1.00 12.36 54 SER D CA 1
ATOM 6058 C C . SER D 1 54 ? 2.994 -5.513 24.087 1.00 13.57 54 SER D C 1
ATOM 6059 O O . SER D 1 54 ? 2.611 -5.229 25.212 1.00 12.15 54 SER D O 1
ATOM 6062 N N . GLN D 1 55 ? 4.091 -4.992 23.544 1.00 11.91 55 GLN D N 1
ATOM 6063 C CA B GLN D 1 55 ? 4.921 -3.990 24.231 0.43 11.67 55 GLN D CA 1
ATOM 6064 C CA C GLN D 1 55 ? 4.909 -4.024 24.279 0.57 11.58 55 GLN D CA 1
ATOM 6065 C C . GLN D 1 55 ? 4.199 -2.662 24.330 1.00 11.77 55 GLN D C 1
ATOM 6066 O O . GLN D 1 55 ? 4.313 -1.928 25.323 1.00 14.39 55 GLN D O 1
ATOM 6077 N N . THR D 1 56 ? 3.442 -2.348 23.276 1.00 11.25 56 THR D N 1
ATOM 6078 C CA . THR D 1 56 ? 2.655 -1.104 23.268 1.00 10.49 56 THR D CA 1
ATOM 6079 C C . THR D 1 56 ? 1.582 -1.141 24.334 1.00 11.95 56 THR D C 1
ATOM 6080 O O . THR D 1 56 ? 1.395 -0.156 25.050 1.00 13.77 56 THR D O 1
ATOM 6084 N N . LEU D 1 57 ? 0.908 -2.287 24.482 1.00 12.41 57 LEU D N 1
ATOM 6085 C CA . LEU D 1 57 ? -0.106 -2.383 25.532 1.00 13.50 57 LEU D CA 1
ATOM 6086 C C . LEU D 1 57 ? 0.570 -2.217 26.872 1.00 13.26 57 LEU D C 1
ATOM 6087 O O . LEU D 1 57 ? 0.087 -1.482 27.749 1.00 15.18 57 LEU D O 1
ATOM 6092 N N . THR D 1 58 ? 1.708 -2.873 27.037 1.00 12.53 58 THR D N 1
ATOM 6093 C CA . THR D 1 58 ? 2.395 -2.802 28.321 1.00 13.19 58 THR D CA 1
ATOM 6094 C C . THR D 1 58 ? 2.839 -1.376 28.655 1.00 16.56 58 THR D C 1
ATOM 6095 O O . THR D 1 58 ? 2.711 -0.943 29.799 1.00 18.10 58 THR D O 1
ATOM 6099 N N . LEU D 1 59 ? 3.369 -0.653 27.682 1.00 14.64 59 LEU D N 1
ATOM 6100 C CA . LEU D 1 59 ? 3.858 0.697 27.935 1.00 16.14 59 LEU D CA 1
ATOM 6101 C C . LEU D 1 59 ? 2.718 1.644 28.289 1.00 19.49 59 LEU D C 1
ATOM 6102 O O . LEU D 1 59 ? 2.921 2.649 28.966 1.00 18.24 59 LEU D O 1
ATOM 6107 N N . THR D 1 60 ? 1.522 1.317 27.828 1.00 16.43 60 THR D N 1
ATOM 6108 C CA . THR D 1 60 ? 0.386 2.230 27.987 1.00 18.84 60 THR D CA 1
ATOM 6109 C C . THR D 1 60 ? -0.561 1.832 29.120 1.00 22.31 60 THR D C 1
ATOM 6110 O O . THR D 1 60 ? -1.569 2.508 29.358 1.00 24.34 60 THR D O 1
ATOM 6114 N N . GLY D 1 61 ? -0.225 0.757 29.835 1.00 19.35 61 GLY D N 1
ATOM 6115 C CA . GLY D 1 61 ? -1.043 0.267 30.958 1.00 20.93 61 GLY D CA 1
ATOM 6116 C C . GLY D 1 61 ? -2.299 -0.513 30.595 1.00 21.63 61 GLY D C 1
ATOM 6117 O O . GLY D 1 61 ? -3.225 -0.578 31.382 1.00 24.25 61 GLY D O 1
ATOM 6118 N N . LEU D 1 62 ? -2.296 -1.147 29.420 1.00 17.21 62 LEU D N 1
ATOM 6119 C CA . LEU D 1 62 ? -3.372 -1.951 28.899 1.00 16.26 62 LEU D CA 1
ATOM 6120 C C . LEU D 1 62 ? -2.917 -3.427 28.878 1.00 14.03 62 LEU D C 1
ATOM 6121 O O . LEU D 1 62 ? -1.719 -3.727 28.847 1.00 19.23 62 LEU D O 1
ATOM 6126 N N . TYR D 1 63 ? -3.878 -4.334 28.955 1.00 17.76 63 TYR D N 1
ATOM 6127 C CA . TYR D 1 63 ? -3.586 -5.752 28.866 1.00 17.51 63 TYR D CA 1
ATOM 6128 C C . TYR D 1 63 ? -4.773 -6.511 28.320 1.00 22.14 63 TYR D C 1
ATOM 6129 O O . TYR D 1 63 ? -5.906 -6.351 28.800 1.00 22.19 63 TYR D O 1
ATOM 6138 N N . ARG D 1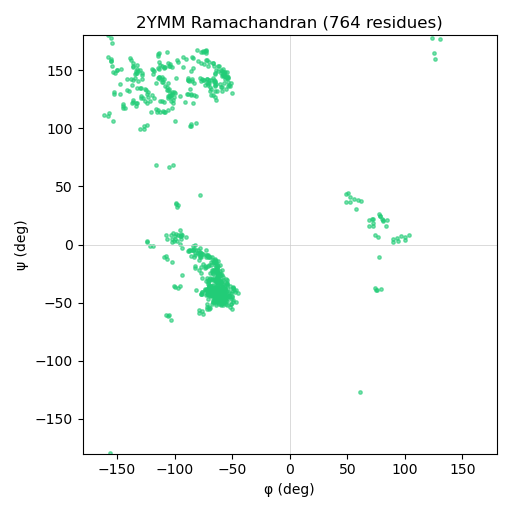 64 ? -4.496 -7.324 27.305 1.00 21.31 64 ARG D N 1
ATOM 6139 C CA . ARG D 1 64 ? -5.372 -8.379 26.849 1.00 20.72 64 ARG D CA 1
ATOM 6140 C C . ARG D 1 64 ? -4.484 -9.605 26.696 1.00 19.05 64 ARG D C 1
ATOM 6141 O O . ARG D 1 64 ? -3.266 -9.468 26.486 1.00 17.66 64 ARG D O 1
ATOM 6149 N N . PRO D 1 65 ? -5.071 -10.812 26.801 1.00 19.29 65 PRO D N 1
ATOM 6150 C CA . PRO D 1 65 ? -4.240 -11.993 26.593 1.00 19.34 65 PRO D CA 1
ATOM 6151 C C . PRO D 1 65 ? -3.528 -12.033 25.248 1.00 18.98 65 PRO D C 1
ATOM 6152 O O . PRO D 1 65 ? -4.033 -11.537 24.232 1.00 19.22 65 PRO D O 1
ATOM 6156 N N . PHE D 1 66 ? -2.344 -12.639 25.254 1.00 14.69 66 PHE D N 1
ATOM 6157 C CA . PHE D 1 66 ? -1.479 -12.704 24.084 1.00 15.28 66 PHE D CA 1
ATOM 6158 C C . PHE D 1 66 ? -2.210 -13.256 22.869 1.00 17.35 66 PHE D C 1
ATOM 6159 O O . PHE D 1 66 ? -2.046 -12.712 21.785 1.00 17.21 66 PHE D O 1
ATOM 6167 N N . GLY D 1 67 ? -2.999 -14.330 23.063 1.00 20.36 67 GLY D N 1
ATOM 6168 C CA . GLY D 1 67 ? -3.803 -14.923 21.975 1.00 22.09 67 GLY D CA 1
ATOM 6169 C C . GLY D 1 67 ? -4.769 -13.955 21.302 1.00 21.99 67 GLY D C 1
ATOM 6170 O O . GLY D 1 67 ? -4.962 -13.988 20.071 1.00 20.55 67 GLY D O 1
ATOM 6171 N N . GLU D 1 68 ? -5.369 -13.077 22.101 1.00 19.92 68 GLU D N 1
ATOM 6172 C CA A GLU D 1 68 ? -6.285 -12.064 21.567 0.60 21.24 68 GLU D CA 1
ATOM 6173 C CA B GLU D 1 68 ? -6.287 -12.049 21.594 0.40 21.00 68 GLU D CA 1
ATOM 6174 C C . GLU D 1 68 ? -5.542 -11.023 20.735 1.00 18.62 68 GLU D C 1
ATOM 6175 O O . GLU D 1 68 ? -6.043 -10.575 19.702 1.00 19.81 68 GLU D O 1
ATOM 6186 N N . ILE D 1 69 ? -4.324 -10.663 21.165 1.00 17.93 69 ILE D N 1
ATOM 6187 C CA . ILE D 1 69 ? -3.503 -9.729 20.413 1.00 15.83 69 ILE D CA 1
ATOM 6188 C C . ILE D 1 69 ? -3.080 -10.386 19.097 1.00 17.34 69 ILE D C 1
ATOM 6189 O O . ILE D 1 69 ? -3.126 -9.750 18.051 1.00 17.83 69 ILE D O 1
ATOM 6194 N N . ALA D 1 70 ? -2.722 -11.677 19.175 1.00 15.87 70 ALA D N 1
ATOM 6195 C CA . ALA D 1 70 ? -2.282 -12.449 18.008 1.00 16.49 70 ALA D CA 1
ATOM 6196 C C . ALA D 1 70 ? -3.367 -12.443 16.938 1.00 18.29 70 ALA D C 1
ATOM 6197 O O . ALA D 1 70 ? -3.070 -12.228 15.774 1.00 18.93 70 ALA D O 1
ATOM 6199 N N . ALA D 1 71 ? -4.615 -12.687 17.346 1.00 19.80 71 ALA D N 1
ATOM 6200 C CA . ALA D 1 71 ? -5.754 -12.669 16.398 1.00 19.51 71 ALA D CA 1
ATOM 6201 C C . ALA D 1 71 ? -5.981 -11.269 15.819 1.00 19.59 71 ALA D C 1
ATOM 6202 O O . ALA D 1 71 ? -6.100 -11.091 14.600 1.00 17.88 71 ALA D O 1
ATOM 6204 N N . ALA D 1 72 ? -6.023 -10.276 16.705 1.00 17.11 72 ALA D N 1
ATOM 6205 C CA . ALA D 1 72 ? -6.191 -8.888 16.258 1.00 17.38 72 ALA D CA 1
ATOM 6206 C C . ALA D 1 72 ? -5.085 -8.436 15.286 1.00 18.77 72 ALA D C 1
ATOM 6207 O O . ALA D 1 72 ? -5.351 -7.757 14.296 1.00 18.76 72 ALA D O 1
ATOM 6209 N N . VAL D 1 73 ? -3.836 -8.843 15.542 1.00 16.96 73 VAL D N 1
ATOM 6210 C CA . VAL D 1 73 ? -2.761 -8.450 14.668 1.00 15.29 73 VAL D CA 1
ATOM 6211 C C . VAL D 1 73 ? -2.831 -9.188 13.318 1.00 15.10 73 VAL D C 1
ATOM 6212 O O . VAL D 1 73 ? -2.550 -8.615 12.256 1.00 17.58 73 VAL D O 1
ATOM 6216 N N . PHE D 1 74 ? -3.203 -10.461 13.371 1.00 18.30 74 PHE D N 1
ATOM 6217 C CA . PHE D 1 74 ? -3.413 -11.246 12.156 1.00 17.70 74 PHE D CA 1
ATOM 6218 C C . PHE D 1 74 ? -4.470 -10.553 11.267 1.00 21.32 74 PHE D C 1
ATOM 6219 O O . PHE D 1 74 ? -4.273 -10.391 10.077 1.00 20.84 74 PHE D O 1
ATOM 6227 N N . GLU D 1 75 ? -5.563 -10.110 11.856 1.00 19.06 75 GLU D N 1
ATOM 6228 C CA . GLU D 1 75 ? -6.575 -9.350 11.093 1.00 21.89 75 GLU D CA 1
ATOM 6229 C C . GLU D 1 75 ? -6.056 -8.046 10.526 1.00 21.39 75 GLU D C 1
ATOM 6230 O O . GLU D 1 75 ? -6.365 -7.675 9.390 1.00 21.57 75 GLU D O 1
ATOM 6236 N N . MET D 1 76 ? -5.260 -7.329 11.313 1.00 18.68 76 MET D N 1
ATOM 6237 C CA . MET D 1 76 ? -4.681 -6.093 10.838 1.00 19.88 76 MET D CA 1
ATOM 6238 C C . MET D 1 76 ? -3.722 -6.310 9.674 1.00 20.01 76 MET D C 1
ATOM 6239 O O . MET D 1 76 ? -3.751 -5.575 8.696 1.00 19.80 76 MET D O 1
ATOM 6244 N N . VAL D 1 77 ? -2.855 -7.319 9.780 1.00 16.44 77 VAL D N 1
ATOM 6245 C CA . VAL D 1 77 ? -1.876 -7.602 8.732 1.00 16.46 77 VAL D CA 1
ATOM 6246 C C . VAL D 1 77 ? -2.627 -8.042 7.473 1.00 17.93 77 VAL D C 1
ATOM 6247 O O . VAL D 1 77 ? -2.246 -7.648 6.381 1.00 20.74 77 VAL D O 1
ATOM 6251 N N . ALA D 1 78 ? -3.699 -8.804 7.654 1.00 18.37 78 ALA D N 1
ATOM 6252 C CA . ALA D 1 78 ? -4.568 -9.222 6.526 1.00 19.16 78 ALA D CA 1
ATOM 6253 C C . ALA D 1 78 ? -5.115 -7.993 5.806 1.00 23.34 78 ALA D C 1
ATOM 6254 O O . ALA D 1 78 ? -4.959 -7.859 4.574 1.00 25.35 78 ALA D O 1
ATOM 6256 N N . ALA D 1 79 ? -5.711 -7.075 6.566 1.00 24.05 79 ALA D N 1
ATOM 6257 C CA . ALA D 1 79 ? -6.224 -5.829 5.979 1.00 22.82 79 ALA D CA 1
ATOM 6258 C C . ALA D 1 79 ? -5.123 -5.045 5.261 1.00 21.66 79 ALA D C 1
ATOM 6259 O O . ALA D 1 79 ? -5.331 -4.486 4.182 1.00 23.45 79 ALA D O 1
ATOM 6261 N N . ASN D 1 80 ? -3.931 -4.997 5.868 1.00 19.47 80 ASN D N 1
ATOM 6262 C CA . ASN D 1 80 ? -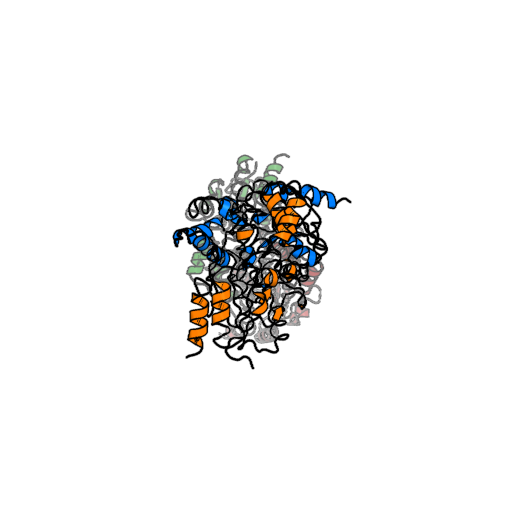2.807 -4.308 5.271 1.00 18.73 80 ASN D CA 1
ATOM 6263 C C . ASN D 1 80 ? -2.375 -4.914 3.930 1.00 23.06 80 ASN D C 1
ATOM 6264 O O . ASN D 1 80 ? -1.762 -4.232 3.099 1.00 24.48 80 ASN D O 1
ATOM 6269 N N . HIS D 1 81 ? -2.654 -6.211 3.758 1.00 20.51 81 HIS D N 1
ATOM 6270 C CA . HIS D 1 81 ? -2.307 -6.921 2.519 1.00 23.30 81 HIS D CA 1
ATOM 6271 C C . HIS D 1 81 ? -3.508 -7.058 1.599 1.00 28.63 81 HIS D C 1
ATOM 6272 O O . HIS D 1 81 ? -3.408 -7.708 0.549 1.00 32.01 81 HIS D O 1
ATOM 6279 N N . GLN D 1 82 ? -4.630 -6.456 1.995 1.00 29.45 82 GLN D N 1
ATOM 6280 C CA . GLN D 1 82 ? -5.916 -6.619 1.310 1.00 32.14 82 GLN D CA 1
ATOM 6281 C C . GLN D 1 82 ? -6.211 -8.098 1.067 1.00 37.77 82 GLN D C 1
ATOM 6282 O O . GLN D 1 82 ? -6.643 -8.505 -0.018 1.00 35.41 82 GLN D O 1
ATOM 6288 N N . ALA D 1 83 ? -5.952 -8.891 2.100 1.00 26.57 83 ALA D N 1
ATOM 6289 C CA . ALA D 1 83 ? -6.219 -10.324 2.093 1.00 25.75 83 ALA D CA 1
ATOM 6290 C C . ALA D 1 83 ? -7.458 -10.682 2.912 1.00 28.68 83 ALA D C 1
ATOM 6291 O O . ALA D 1 83 ? -7.586 -10.291 4.072 1.00 30.57 83 ALA D O 1
ATOM 6293 N N . LYS D 1 84 ? -8.387 -11.421 2.302 1.00 28.62 84 LYS D N 1
ATOM 6294 C CA . LYS D 1 84 ? -9.589 -11.870 2.999 1.00 23.42 84 LYS D CA 1
ATOM 6295 C C . LYS D 1 84 ? -9.289 -12.817 4.170 1.00 26.65 84 LYS D C 1
ATOM 6296 O O . LYS D 1 84 ? -8.541 -13.801 4.023 1.00 28.81 84 LYS D O 1
ATOM 6302 N N . VAL D 1 85 ? -9.906 -12.530 5.314 1.00 26.80 85 VAL D N 1
ATOM 6303 C CA A VAL D 1 85 ? -9.760 -13.359 6.500 0.40 26.82 85 VAL D CA 1
ATOM 6304 C CA B VAL D 1 85 ? -9.776 -13.367 6.500 0.60 28.13 85 VAL D CA 1
ATOM 6305 C C . VAL D 1 85 ? -11.150 -13.688 7.056 1.00 29.45 85 VAL D C 1
ATOM 6306 O O . VAL D 1 85 ? -12.020 -12.817 7.113 1.00 31.76 85 VAL D O 1
ATOM 6313 N N . THR D 1 86 ? -11.342 -14.949 7.436 1.00 27.91 86 THR D N 1
ATOM 6314 C CA . THR D 1 86 ? -12.612 -15.457 7.953 1.00 30.84 86 THR D CA 1
ATOM 6315 C C . THR D 1 86 ? -12.491 -15.887 9.415 1.00 32.73 86 THR D C 1
ATOM 6316 O O . THR D 1 86 ? -11.375 -16.104 9.904 1.00 31.38 86 THR D O 1
ATOM 6320 N N . PRO D 1 87 ? -13.629 -16.029 10.121 1.00 32.40 87 PRO D N 1
ATOM 6321 C CA . PRO D 1 87 ? -13.583 -16.625 11.461 1.00 35.07 87 PRO D CA 1
ATOM 6322 C C . PRO D 1 87 ? -12.859 -17.975 11.496 1.00 32.48 87 PRO D C 1
ATOM 6323 O O . PRO D 1 87 ? -12.180 -18.272 12.479 1.00 32.50 87 PRO D O 1
ATOM 6327 N N . ASP D 1 88 ? -12.994 -18.782 10.444 1.00 30.57 88 ASP D N 1
ATOM 6328 C CA . ASP D 1 88 ? -12.272 -20.068 10.376 1.00 35.77 88 ASP D CA 1
ATOM 6329 C C . ASP D 1 88 ? -10.754 -19.898 10.358 1.00 31.67 88 ASP D C 1
ATOM 6330 O O . ASP D 1 88 ? -10.039 -20.661 11.012 1.00 38.51 88 ASP D O 1
ATOM 6335 N N . ASP D 1 89 ? -10.273 -18.892 9.628 1.00 27.84 89 ASP D N 1
ATOM 6336 C CA . ASP D 1 89 ? -8.856 -18.525 9.635 1.00 26.42 89 ASP D CA 1
ATOM 6337 C C . ASP D 1 89 ? -8.347 -18.201 11.038 1.00 26.37 89 ASP D C 1
ATOM 6338 O O . ASP D 1 89 ? -7.240 -18.608 11.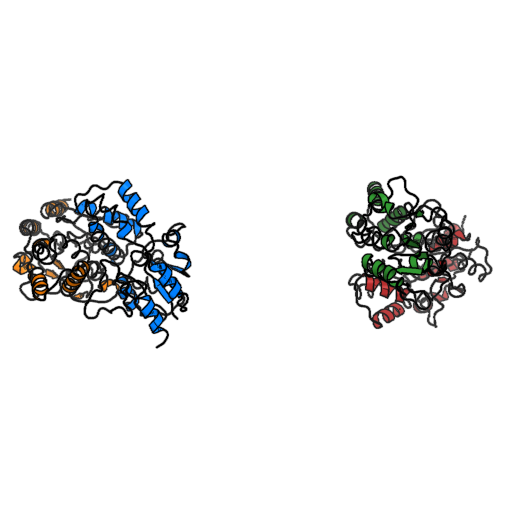389 1.00 26.85 89 ASP D O 1
ATOM 6343 N N . ILE D 1 90 ? -9.136 -17.449 11.811 1.00 25.96 90 ILE D N 1
ATOM 6344 C CA . ILE D 1 90 ? -8.760 -17.070 13.181 1.00 25.94 90 ILE D CA 1
ATOM 6345 C C . ILE D 1 90 ? -8.758 -18.308 14.073 1.00 30.96 90 ILE D C 1
ATOM 6346 O O . ILE D 1 90 ? -7.862 -18.481 14.902 1.00 27.38 90 ILE D O 1
ATOM 6351 N N . ALA D 1 91 ? -9.737 -19.190 13.874 1.00 31.06 91 ALA D N 1
ATOM 6352 C CA . ALA D 1 91 ? -9.772 -20.448 14.611 1.00 26.99 91 ALA D CA 1
ATOM 6353 C C . ALA D 1 91 ? -8.548 -21.297 14.292 1.00 26.11 91 ALA D C 1
ATOM 6354 O O . ALA D 1 91 ? -7.992 -21.920 15.193 1.00 27.85 91 ALA D O 1
ATOM 6356 N N . GLU D 1 92 ? -8.114 -21.301 13.029 1.00 22.82 92 GLU D N 1
ATOM 6357 C CA . GLU D 1 92 ? -6.938 -22.084 12.631 1.00 27.26 92 GLU D CA 1
ATOM 6358 C C . GLU D 1 92 ? -5.675 -21.508 13.265 1.00 22.64 92 GLU D C 1
ATOM 6359 O O . GLU D 1 92 ? -4.788 -22.247 13.681 1.00 21.66 92 GLU D O 1
ATOM 6365 N N . LEU D 1 93 ? -5.608 -20.181 13.326 1.00 25.05 93 LEU D N 1
ATOM 6366 C CA . LEU D 1 93 ? -4.485 -19.525 13.983 1.00 26.87 93 LEU D CA 1
ATOM 6367 C C . LEU D 1 93 ? -4.413 -19.965 15.449 1.00 24.24 93 LEU D C 1
ATOM 6368 O O . LEU D 1 93 ? -3.330 -20.313 15.920 1.00 23.80 93 LEU D O 1
ATOM 6373 N N . LYS D 1 94 ? -5.553 -19.982 16.151 1.00 23.18 94 LYS D N 1
ATOM 6374 C CA . LYS D 1 94 ? -5.578 -20.413 17.556 1.00 30.15 94 LYS D CA 1
ATOM 6375 C C . LYS D 1 94 ? -5.149 -21.875 17.654 1.00 29.69 94 LYS D C 1
ATOM 6376 O O . LYS D 1 94 ? -4.334 -22.231 18.502 1.00 30.59 94 LYS D O 1
ATOM 6382 N N . THR D 1 95 ? -5.665 -22.702 16.746 1.00 26.63 95 THR D N 1
ATOM 6383 C CA . THR D 1 95 ? -5.341 -24.125 16.724 1.00 28.62 95 THR D CA 1
ATOM 6384 C C . THR D 1 95 ? -3.850 -24.338 16.547 1.00 26.37 95 THR D C 1
ATOM 6385 O O . THR D 1 95 ? -3.234 -25.085 17.308 1.00 30.29 95 THR D O 1
ATOM 6389 N N . ARG D 1 96 ? -3.271 -23.699 15.534 1.00 22.37 96 ARG D N 1
ATOM 6390 C CA . ARG D 1 96 ? -1.849 -23.879 15.270 1.00 23.50 96 ARG D CA 1
ATOM 6391 C C . ARG D 1 96 ? -0.955 -23.310 16.386 1.00 26.24 96 ARG D C 1
ATOM 6392 O O . ARG D 1 96 ? 0.012 -23.967 16.775 1.00 25.17 96 ARG D O 1
ATOM 6400 N N . LEU D 1 97 ? -1.272 -22.115 16.891 1.00 23.29 97 LEU D N 1
ATOM 6401 C CA A LEU D 1 97 ? -0.453 -21.481 17.935 0.30 27.61 97 LEU D CA 1
ATOM 6402 C CA B LEU D 1 97 ? -0.444 -21.489 17.940 0.70 26.16 97 LEU D CA 1
ATOM 6403 C C . LEU D 1 97 ? -0.383 -22.346 19.199 1.00 33.72 97 LEU D C 1
ATOM 6404 O O . LEU D 1 97 ? 0.637 -22.387 19.883 1.00 32.80 97 LEU D O 1
ATOM 6413 N N . THR D 1 98 ? -1.470 -23.046 19.502 1.00 27.90 98 THR D N 1
ATOM 6414 C CA . THR D 1 98 ? -1.525 -23.873 20.707 1.00 29.38 98 THR D CA 1
ATOM 6415 C C . THR D 1 98 ? -1.153 -25.333 20.472 1.00 30.07 98 THR D C 1
ATOM 6416 O O . THR D 1 98 ? -1.327 -26.169 21.370 1.00 34.11 98 THR D O 1
ATOM 6420 N N . SER D 1 99 ? -0.645 -25.648 19.276 1.00 26.16 99 SER D N 1
ATOM 6421 C CA A SER D 1 99 ? -0.289 -27.022 18.930 0.40 29.97 99 SER D CA 1
ATOM 6422 C CA B SER D 1 99 ? -0.274 -27.027 18.958 0.60 30.64 99 SER D CA 1
ATOM 6423 C C . SER D 1 99 ? 1.074 -27.125 18.227 1.00 30.34 99 SER D C 1
ATOM 6424 O O . SER D 1 99 ? 1.366 -28.122 17.554 1.00 32.71 99 SER D O 1
ATOM 6429 N N . MET D 1 100 ? 1.918 -26.105 18.385 1.00 24.92 100 MET D N 1
ATOM 6430 C CA . MET D 1 100 ? 3.226 -26.114 17.743 1.00 28.91 100 MET D CA 1
ATOM 6431 C C . MET D 1 100 ? 4.085 -27.243 18.315 1.00 25.53 100 MET D C 1
ATOM 6432 O O . MET D 1 100 ? 4.124 -27.434 19.531 1.00 28.81 100 MET D O 1
ATOM 6437 N N . PRO D 1 101 ? 4.806 -27.975 17.450 1.00 27.39 101 PRO D N 1
ATOM 6438 C CA . PRO D 1 101 ? 5.568 -29.091 18.015 1.00 29.37 101 PRO D CA 1
ATOM 6439 C C . PRO D 1 101 ? 6.922 -28.657 18.569 1.00 26.73 101 PRO D C 1
ATOM 6440 O O . PRO D 1 101 ? 7.416 -27.594 18.208 1.00 26.89 101 PRO D O 1
ATOM 6444 N N . ALA D 1 102 ? 7.513 -29.481 19.435 1.00 26.55 102 ALA D N 1
ATOM 6445 C CA . ALA D 1 102 ? 8.882 -29.240 19.910 1.00 24.54 102 ALA D CA 1
ATOM 6446 C C . ALA D 1 102 ? 9.882 -29.523 18.805 1.00 28.56 102 ALA D C 1
ATOM 6447 O O . ALA D 1 102 ? 9.698 -30.463 18.032 1.00 33.18 102 ALA D O 1
ATOM 6449 N N . TYR D 1 103 ? 10.938 -28.721 18.718 1.00 26.44 103 TYR D N 1
ATOM 6450 C CA . TYR D 1 103 ? 12.019 -29.011 17.789 1.00 27.21 103 TYR D CA 1
ATOM 6451 C C . TYR D 1 103 ? 12.654 -30.315 18.266 1.00 27.68 103 TYR D C 1
ATOM 6452 O O . TYR D 1 103 ? 12.704 -30.566 19.471 1.00 24.45 103 TYR D O 1
ATOM 6461 N N . PRO D 1 104 ? 13.168 -31.127 17.335 1.00 31.35 104 PRO D N 1
ATOM 6462 C CA . PRO D 1 104 ? 13.844 -32.366 17.775 1.00 30.76 104 PRO D CA 1
ATOM 6463 C C . PRO D 1 104 ? 15.070 -32.174 18.695 1.00 29.89 104 PRO D C 1
ATOM 6464 O O . PRO D 1 104 ? 15.427 -33.098 19.425 1.00 29.09 104 PRO D O 1
ATOM 6468 N N . ASP D 1 105 ? 15.715 -31.006 18.662 1.00 28.53 105 ASP D N 1
ATOM 6469 C CA . ASP D 1 105 ? 16.908 -30.781 19.492 1.00 24.56 105 ASP D CA 1
ATOM 6470 C C . ASP D 1 105 ? 16.589 -30.478 20.973 1.00 24.29 105 ASP D C 1
ATOM 6471 O O . ASP D 1 105 ? 17.507 -30.377 21.806 1.00 25.01 105 ASP D O 1
ATOM 6476 N N . VAL D 1 106 ? 15.302 -30.331 21.296 1.00 24.82 106 VAL D N 1
ATOM 6477 C CA . VAL D 1 106 ? 14.908 -29.850 22.621 1.00 22.76 106 VAL D CA 1
ATOM 6478 C C . VAL D 1 106 ? 15.051 -30.920 23.706 1.00 25.12 106 VAL D C 1
ATOM 6479 O O . VAL D 1 106 ? 15.809 -30.743 24.664 1.00 24.66 106 VAL D O 1
ATOM 6483 N N . ALA D 1 107 ? 14.342 -32.035 23.550 1.00 29.29 107 ALA D N 1
ATOM 6484 C CA . ALA D 1 107 ? 14.308 -33.023 24.624 1.00 31.81 107 ALA D CA 1
ATOM 6485 C C . ALA D 1 107 ? 15.705 -33.591 24.975 1.00 27.87 107 ALA D C 1
ATOM 6486 O O . ALA D 1 107 ? 16.048 -33.663 26.164 1.00 26.50 107 ALA D O 1
ATOM 6488 N N . PRO D 1 108 ? 16.536 -33.939 23.957 1.00 31.69 108 PRO D N 1
ATOM 6489 C CA . PRO D 1 108 ? 17.929 -34.341 24.239 1.00 33.55 108 PRO D CA 1
ATOM 6490 C C . PRO D 1 108 ? 18.697 -33.313 25.070 1.00 33.03 108 PRO D C 1
ATOM 6491 O O . PRO D 1 108 ? 19.387 -33.682 26.017 1.00 27.62 108 PRO D O 1
ATOM 6495 N N . ALA D 1 109 ? 18.562 -32.031 24.721 1.00 24.68 109 ALA D N 1
ATOM 6496 C CA . ALA D 1 109 ? 19.243 -30.961 25.437 1.00 25.83 109 ALA D CA 1
ATOM 6497 C C . ALA D 1 109 ? 18.733 -30.797 26.864 1.00 21.83 109 ALA D C 1
ATOM 6498 O O . ALA D 1 109 ? 19.529 -30.681 27.791 1.00 25.80 109 ALA D O 1
ATOM 6500 N N . LEU D 1 110 ? 17.415 -30.805 27.042 1.00 24.12 110 LEU D N 1
ATOM 6501 C CA . LEU D 1 110 ? 16.852 -30.617 28.374 1.00 21.88 110 LEU D CA 1
ATOM 6502 C C . LEU D 1 110 ? 17.277 -31.778 29.294 1.00 25.01 110 LEU D C 1
ATOM 6503 O O . LEU D 1 110 ? 17.518 -31.578 30.481 1.00 24.61 110 LEU D O 1
ATOM 6508 N N . THR D 1 111 ? 17.368 -32.980 28.731 1.00 26.82 111 THR D N 1
ATOM 6509 C CA . THR D 1 111 ? 17.788 -34.149 29.512 1.00 30.48 111 THR D CA 1
ATOM 6510 C C . THR D 1 111 ? 19.196 -33.940 30.081 1.00 22.14 111 THR D C 1
ATOM 6511 O O . THR D 1 111 ? 19.468 -34.146 31.289 1.00 27.74 111 THR D O 1
ATOM 6515 N N . ARG D 1 112 ? 20.073 -33.472 29.212 1.00 23.94 112 ARG D N 1
ATOM 6516 C CA . ARG D 1 112 ? 21.455 -33.209 29.575 1.00 28.76 112 ARG D CA 1
ATOM 6517 C C . ARG D 1 112 ? 21.562 -32.095 30.613 1.00 28.80 112 ARG D C 1
ATOM 6518 O O . ARG D 1 112 ? 22.358 -32.181 31.534 1.00 23.89 112 ARG D O 1
ATOM 6526 N N . LEU D 1 113 ? 20.744 -31.050 30.469 1.00 23.79 113 LEU D N 1
ATOM 6527 C CA . LEU D 1 113 ? 20.753 -29.952 31.427 1.00 26.97 113 LEU D CA 1
ATOM 6528 C C . LEU D 1 113 ? 20.316 -30.411 32.816 1.00 24.19 113 LEU D C 1
ATOM 6529 O O . LEU D 1 113 ? 20.921 -30.010 33.819 1.00 28.23 113 LEU D O 1
ATOM 6534 N N . GLN D 1 114 ? 19.258 -31.225 32.866 1.00 26.31 114 GLN D N 1
ATOM 6535 C CA . GLN D 1 114 ? 18.807 -31.812 34.133 1.00 26.11 114 GLN D CA 1
ATOM 6536 C C . GLN D 1 114 ? 19.941 -32.608 34.803 1.00 33.98 114 GLN D C 1
ATOM 6537 O O . GLN D 1 114 ? 20.214 -32.461 36.001 1.00 31.39 114 GLN D O 1
ATOM 6543 N N . ASP D 1 115 ? 20.602 -33.448 34.011 1.00 34.02 115 ASP D N 1
ATOM 6544 C CA . ASP D 1 115 ? 21.651 -34.314 34.528 1.00 35.33 115 ASP D CA 1
ATOM 6545 C C . ASP D 1 115 ? 22.868 -33.543 34.997 1.00 42.62 115 ASP D C 1
ATOM 6546 O O . ASP D 1 115 ? 23.604 -34.023 35.855 1.00 38.31 115 ASP D O 1
ATOM 6551 N N . ALA D 1 116 ? 23.067 -32.340 34.460 1.00 30.38 116 ALA D N 1
ATOM 6552 C CA . ALA D 1 116 ? 24.142 -31.475 34.944 1.00 29.86 116 ALA D CA 1
ATOM 6553 C C . ALA D 1 116 ? 23.784 -30.682 36.212 1.00 31.51 116 ALA D C 1
ATOM 6554 O O . ALA D 1 116 ? 24.615 -29.931 36.740 1.00 32.92 116 ALA D O 1
ATOM 6556 N N . GLY D 1 117 ? 22.561 -30.859 36.703 1.00 24.99 117 GLY D N 1
ATOM 6557 C CA . GLY D 1 117 ? 22.118 -30.239 37.943 1.00 30.69 117 GLY D CA 1
ATOM 6558 C C . GLY D 1 117 ? 21.275 -28.980 37.790 1.00 29.71 117 GLY D C 1
ATOM 6559 O O . GLY D 1 117 ? 20.923 -28.356 38.774 1.00 28.71 117 GLY D O 1
ATOM 6560 N N . PHE D 1 118 ? 20.942 -28.593 36.562 1.00 33.07 118 PHE D N 1
ATOM 6561 C CA . PHE D 1 118 ? 20.114 -27.384 36.382 1.00 25.03 118 PHE D CA 1
ATOM 6562 C C . PHE D 1 118 ? 18.643 -27.632 36.697 1.00 24.95 118 PHE D C 1
ATOM 6563 O O . PHE D 1 118 ? 18.094 -28.675 36.351 1.00 27.08 118 PHE D O 1
ATOM 6571 N N . ARG D 1 119 ? 17.997 -26.658 37.334 1.00 25.53 119 ARG D N 1
ATOM 6572 C CA . ARG D 1 119 ? 16.548 -26.643 37.466 1.00 22.80 119 ARG D CA 1
ATOM 6573 C C . ARG D 1 119 ? 15.997 -25.921 36.225 1.00 22.88 119 ARG D C 1
ATOM 6574 O O . ARG D 1 119 ? 16.626 -24.979 35.764 1.00 23.14 119 ARG D O 1
ATOM 6582 N N . LEU D 1 120 ? 14.870 -26.399 35.697 1.00 21.95 120 LEU D N 1
ATOM 6583 C CA . LEU D 1 120 ? 14.306 -25.926 34.420 1.00 19.82 120 LEU D CA 1
ATOM 6584 C C . LEU D 1 120 ? 12.889 -25.421 34.628 1.00 20.12 120 LEU D C 1
ATOM 6585 O O . LEU D 1 120 ? 12.051 -26.126 35.188 1.00 21.36 120 LEU D O 1
ATOM 6590 N N . VAL D 1 121 ? 12.624 -24.180 34.186 1.00 18.88 121 VAL D N 1
ATOM 6591 C CA A VAL D 1 121 ? 11.252 -23.675 34.221 0.50 19.91 121 VAL D CA 1
ATOM 6592 C CA B VAL D 1 121 ? 11.332 -23.503 34.319 0.50 21.71 121 VAL D CA 1
ATOM 6593 C C . VAL D 1 121 ? 10.964 -22.938 32.931 1.00 18.28 121 VAL D C 1
ATOM 6594 O O . VAL D 1 121 ? 11.873 -22.579 32.191 1.00 18.52 121 VAL D O 1
ATOM 6601 N N . THR D 1 122 ? 9.678 -22.803 32.611 1.00 17.82 122 THR D N 1
ATOM 6602 C CA . THR D 1 122 ? 9.297 -21.999 31.430 1.00 17.44 122 THR D CA 1
ATOM 6603 C C . THR D 1 122 ? 8.639 -20.664 31.831 1.00 17.18 122 THR D C 1
ATOM 6604 O O . THR D 1 122 ? 8.021 -20.553 32.893 1.00 16.22 122 THR D O 1
ATOM 6608 N N . LEU D 1 123 ? 8.771 -19.661 30.960 1.00 16.43 123 LEU D N 1
ATOM 6609 C CA . LEU D 1 123 ? 8.128 -18.343 31.165 1.00 14.57 123 LEU D CA 1
ATOM 6610 C C . LEU D 1 123 ? 7.675 -17.835 29.793 1.00 16.55 123 LEU D C 1
ATOM 6611 O O . LEU D 1 123 ? 8.515 -17.627 28.892 1.00 18.94 123 LEU D O 1
ATOM 6616 N N . THR D 1 124 ? 6.363 -17.660 29.645 1.00 16.33 124 THR D N 1
ATOM 6617 C CA . THR D 1 124 ? 5.775 -17.320 28.344 1.00 15.86 124 THR D CA 1
ATOM 6618 C C . THR D 1 124 ? 4.858 -16.092 28.428 1.00 16.99 124 THR D C 1
ATOM 6619 O O . THR D 1 124 ? 4.199 -15.874 29.463 1.00 16.80 124 THR D O 1
ATOM 6623 N N . ASN D 1 125 ? 4.817 -15.315 27.338 1.00 16.60 125 ASN D N 1
ATOM 6624 C CA . ASN D 1 125 ? 3.768 -14.294 27.151 1.00 15.98 125 ASN D CA 1
ATOM 6625 C C . ASN D 1 125 ? 2.356 -14.912 27.057 1.00 15.71 125 ASN D C 1
ATOM 6626 O O . ASN D 1 125 ? 1.358 -14.232 27.321 1.00 16.75 125 ASN D O 1
ATOM 6631 N N . SER D 1 126 ? 2.263 -16.185 26.676 1.00 16.71 126 SER D N 1
ATOM 6632 C CA . SER D 1 126 ? 0.957 -16.843 26.494 1.00 17.15 126 SER D CA 1
ATOM 6633 C C . SER D 1 126 ? 0.256 -17.007 27.831 1.00 20.93 126 SER D C 1
ATOM 6634 O O . SER D 1 126 ? 0.897 -17.309 28.832 1.00 22.84 126 SER D O 1
ATOM 6637 N N . ALA D 1 127 ? -1.061 -16.813 27.844 1.00 23.65 127 ALA D N 1
ATOM 6638 C CA . ALA D 1 127 ? -1.844 -16.930 29.078 1.00 28.88 127 ALA D CA 1
ATOM 6639 C C . ALA D 1 127 ? -1.933 -18.422 29.485 1.00 29.48 127 ALA D C 1
ATOM 6640 O O . ALA D 1 127 ? -1.750 -19.284 28.629 1.00 32.63 127 ALA D O 1
ATOM 6642 N N . PRO D 1 128 ? -2.218 -18.725 30.772 1.00 32.33 128 PRO D N 1
ATOM 6643 C CA . PRO D 1 128 ? -2.278 -20.133 31.190 1.00 39.58 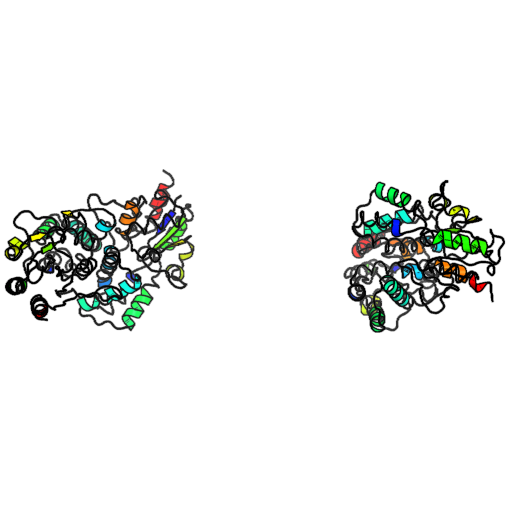128 PRO D CA 1
ATOM 6644 C C . PRO D 1 128 ? -3.294 -20.907 30.358 1.00 36.76 128 PRO D C 1
ATOM 6645 O O . PRO D 1 128 ? -4.365 -20.395 30.046 1.00 38.24 128 PRO D O 1
ATOM 6649 N N . SER D 1 129 ? -2.937 -22.127 29.980 1.00 52.13 129 SER D N 1
ATOM 6650 C CA . SER D 1 129 ? -3.723 -22.895 29.028 1.00 68.46 129 SER D CA 1
ATOM 6651 C C . SER D 1 129 ? -4.628 -23.908 29.723 1.00 71.22 129 SER D C 1
ATOM 6652 O O . SER D 1 129 ? -4.225 -24.503 30.715 1.00 67.34 129 SER D O 1
ATOM 6655 N N . PRO D 1 130 ? -5.849 -24.125 29.193 1.00 69.53 130 PRO D N 1
ATOM 6656 C CA . PRO D 1 130 ? -6.576 -25.325 29.623 1.00 67.45 130 PRO D CA 1
ATOM 6657 C C . PRO D 1 130 ? -5.736 -26.575 29.312 1.00 72.08 130 PRO D C 1
ATOM 6658 O O . PRO D 1 130 ? -4.960 -26.560 28.349 1.00 62.14 130 PRO D O 1
ATOM 6662 N N . ALA D 1 131 ? -5.842 -27.620 30.134 1.00 56.67 131 ALA D N 1
ATOM 6663 C CA . ALA D 1 131 ? -5.170 -28.888 29.822 1.00 58.22 131 ALA D CA 1
ATOM 6664 C C . ALA D 1 131 ? -5.844 -29.524 28.595 1.00 56.27 131 ALA D C 1
ATOM 6665 O O . ALA D 1 131 ? -7.072 -29.537 28.521 1.00 61.28 131 ALA D O 1
ATOM 6667 N N . PRO D 1 132 ? -5.056 -30.012 27.608 1.00 56.05 132 PRO D N 1
ATOM 6668 C CA . PRO D 1 132 ? -3.597 -30.061 27.540 1.00 44.50 132 PRO D CA 1
ATOM 6669 C C . PRO D 1 132 ? -2.985 -28.776 26.976 1.00 44.27 132 PRO D C 1
ATOM 6670 O O . PRO D 1 132 ? -3.456 -28.249 25.969 1.00 40.85 132 PRO D O 1
ATOM 6674 N N . SER D 1 133 ? -1.942 -28.286 27.643 1.00 39.01 133 SER D N 1
ATOM 6675 C CA . SER D 1 133 ? -1.222 -27.096 27.227 1.00 35.74 133 SER D CA 1
ATOM 6676 C C . SER D 1 133 ? -0.385 -27.400 25.990 1.00 35.62 133 SER D C 1
ATOM 6677 O O . SER D 1 133 ? -0.160 -28.572 25.658 1.00 29.76 133 SER D O 1
ATOM 6680 N N . PRO D 1 134 ? 0.096 -26.349 25.293 1.00 33.34 134 PRO D N 1
ATOM 6681 C CA . PRO D 1 134 ? 0.980 -26.613 24.167 1.00 27.01 134 PRO D CA 1
ATOM 6682 C C . PRO D 1 134 ? 2.218 -27.450 24.549 1.00 27.35 134 PRO D C 1
ATOM 6683 O O . PRO D 1 134 ? 2.612 -28.346 23.790 1.00 27.72 134 PRO D O 1
ATOM 6687 N N . LEU D 1 135 ? 2.809 -27.183 25.718 1.00 22.95 135 LEU D N 1
ATOM 6688 C CA . LEU D 1 135 ? 3.969 -27.960 26.157 1.00 21.63 135 LEU D CA 1
ATOM 6689 C C . LEU D 1 135 ? 3.631 -29.427 26.414 1.00 23.95 135 LEU D C 1
ATOM 6690 O O . LEU D 1 135 ? 4.456 -30.297 26.099 1.00 27.32 135 LEU D O 1
ATOM 6695 N N . GLU D 1 136 ? 2.438 -29.683 26.973 1.00 27.93 136 GLU D N 1
ATOM 6696 C CA . GLU D 1 136 ? 1.945 -31.048 27.208 1.00 31.99 136 GLU D CA 1
ATOM 6697 C C . GLU D 1 136 ? 1.740 -31.761 25.871 1.00 36.53 136 GLU D C 1
ATOM 6698 O O . GLU D 1 136 ? 2.231 -32.878 25.663 1.00 38.55 136 GLU D O 1
ATOM 6704 N N . LYS D 1 137 ? 1.058 -31.089 24.948 1.00 32.39 137 LYS D N 1
ATOM 6705 C CA . LYS D 1 137 ? 0.813 -31.651 23.622 1.00 34.39 137 LYS D CA 1
ATOM 6706 C C . LYS D 1 137 ? 2.106 -31.952 22.895 1.00 40.85 137 LYS D C 1
ATOM 6707 O O . LYS D 1 137 ? 2.192 -32.929 22.164 1.00 42.85 137 LYS D O 1
ATOM 6713 N N . ALA D 1 138 ? 3.114 -31.107 23.093 1.00 32.90 138 ALA D N 1
ATOM 6714 C CA . ALA D 1 138 ? 4.406 -31.303 22.446 1.00 32.06 138 ALA D CA 1
ATOM 6715 C C . ALA D 1 138 ? 5.246 -32.371 23.132 1.00 29.81 138 ALA D C 1
ATOM 6716 O O . ALA D 1 138 ? 6.285 -32.765 22.606 1.00 32.97 138 ALA D O 1
ATOM 6718 N N . GLY D 1 139 ? 4.812 -32.800 24.316 1.00 28.94 139 GLY D N 1
ATOM 6719 C CA . GLY D 1 139 ? 5.467 -33.875 25.064 1.00 31.88 139 GLY D CA 1
ATOM 6720 C C . GLY D 1 139 ? 6.695 -33.484 25.865 1.00 37.98 139 GLY D C 1
ATOM 6721 O O . GLY D 1 139 ? 7.506 -34.343 26.204 1.00 33.36 139 GLY D O 1
ATOM 6722 N N . ILE D 1 140 ? 6.843 -32.195 26.179 1.00 29.92 140 ILE D N 1
ATOM 6723 C CA . ILE D 1 140 ? 8.048 -31.718 26.880 1.00 26.93 140 ILE D CA 1
ATOM 6724 C C . ILE D 1 140 ? 7.754 -30.975 28.192 1.00 24.32 140 ILE D C 1
ATOM 6725 O O . ILE D 1 140 ? 8.680 -30.495 28.837 1.00 25.33 140 ILE D O 1
ATOM 6730 N N . ALA D 1 141 ? 6.478 -30.900 28.586 1.00 25.43 141 ALA D N 1
ATOM 6731 C CA . ALA D 1 141 ? 6.076 -30.190 29.798 1.00 27.29 141 ALA D CA 1
ATOM 6732 C C . ALA D 1 141 ? 6.756 -30.755 31.056 1.00 27.14 141 ALA D C 1
ATOM 6733 O O . ALA D 1 141 ? 7.168 -30.006 31.944 1.00 26.19 141 ALA D O 1
ATOM 6735 N N . SER D 1 142 ? 6.905 -32.079 31.100 1.00 29.24 142 SER D N 1
ATOM 6736 C CA . SER D 1 142 ? 7.390 -32.758 32.308 1.00 32.06 142 SER D CA 1
ATOM 6737 C C . SER D 1 142 ? 8.875 -32.518 32.636 1.00 34.23 142 SER D C 1
ATOM 6738 O O . SER D 1 142 ? 9.320 -32.850 33.734 1.00 35.03 142 SER D O 1
ATOM 6741 N N . PHE D 1 143 ? 9.625 -31.914 31.708 1.00 26.00 143 PHE D N 1
ATOM 6742 C CA . PHE D 1 143 ? 11.006 -31.482 31.978 1.00 27.97 143 PHE D CA 1
ATOM 6743 C C . PHE D 1 143 ? 11.115 -30.348 32.993 1.00 24.45 143 PHE D C 1
ATOM 6744 O O . PHE D 1 143 ? 12.184 -30.133 33.602 1.00 30.18 143 PHE D O 1
ATOM 6752 N N . PHE D 1 144 ? 10.019 -29.612 33.140 1.00 26.64 144 PHE D N 1
ATOM 6753 C CA . PHE D 1 144 ? 10.005 -28.349 33.867 1.00 23.17 144 PHE D CA 1
ATOM 6754 C C . PHE D 1 144 ? 9.307 -28.452 35.225 1.00 23.53 144 PHE D C 1
ATOM 6755 O O . PHE D 1 144 ? 8.244 -29.068 35.344 1.00 30.79 144 PHE D O 1
ATOM 6763 N N . GLU D 1 145 ? 9.919 -27.863 36.245 1.00 24.20 145 GLU D N 1
ATOM 6764 C CA . GLU D 1 145 ? 9.338 -27.844 37.592 1.00 30.62 145 GLU D CA 1
ATOM 6765 C C . GLU D 1 145 ? 8.206 -26.816 37.750 1.00 31.76 145 GLU D C 1
ATOM 6766 O O . GLU D 1 145 ? 7.340 -26.959 38.617 1.00 34.33 145 GLU D O 1
ATOM 6772 N N . ALA D 1 146 ? 8.218 -25.774 36.920 1.00 24.90 146 ALA D N 1
ATOM 6773 C CA . ALA D 1 146 ? 7.175 -24.752 36.971 1.00 24.44 146 ALA D CA 1
ATOM 6774 C C . ALA D 1 146 ? 6.927 -24.216 35.566 1.00 22.90 146 ALA D C 1
ATOM 6775 O O . ALA D 1 146 ? 7.834 -24.203 34.734 1.00 22.32 146 ALA D O 1
ATOM 6777 N N . HIS D 1 147 ? 5.697 -23.769 35.325 1.00 24.09 147 HIS D N 1
ATOM 6778 C CA . HIS D 1 147 ? 5.328 -23.177 34.052 1.00 23.49 147 HIS D CA 1
ATOM 6779 C C . HIS D 1 147 ? 4.721 -21.831 34.346 1.00 19.91 147 HIS D C 1
ATOM 6780 O O . HIS D 1 147 ? 3.580 -21.739 34.783 1.00 25.50 147 HIS D O 1
ATOM 6787 N N . LEU D 1 148 ? 5.504 -20.786 34.136 1.00 18.59 148 LEU D N 1
ATOM 6788 C CA . LEU D 1 148 ? 5.082 -19.454 34.526 1.00 20.64 148 LEU D CA 1
ATOM 6789 C C . LEU D 1 148 ? 4.644 -18.635 33.323 1.00 20.60 148 LEU D C 1
ATOM 6790 O O . LEU D 1 148 ? 5.082 -18.896 32.201 1.00 18.55 148 LEU D O 1
ATOM 6795 N N . THR D 1 149 ? 3.760 -17.664 33.570 1.00 20.92 149 THR D N 1
ATOM 6796 C CA A THR D 1 149 ? 3.248 -16.793 32.504 0.70 21.08 149 THR D CA 1
ATOM 6797 C CA B THR D 1 149 ? 3.253 -16.802 32.506 0.30 22.36 149 THR D CA 1
ATOM 6798 C C . THR D 1 149 ? 3.224 -15.340 32.955 1.00 21.60 149 THR D C 1
ATOM 6799 O O . THR D 1 149 ? 3.282 -15.043 34.153 1.00 23.94 149 THR D O 1
ATOM 6806 N N . VAL D 1 150 ? 3.157 -14.441 31.984 1.00 19.84 150 VAL D N 1
ATOM 6807 C CA . VAL D 1 150 ? 3.041 -13.021 32.277 1.00 20.76 150 VAL D CA 1
ATOM 6808 C C . VAL D 1 150 ? 1.618 -12.679 32.740 1.00 22.41 150 VAL D C 1
ATOM 6809 O O . VAL D 1 150 ? 1.362 -11.577 33.194 1.00 19.97 150 VAL D O 1
ATOM 6813 N N . HIS D 1 151 ? 0.686 -13.629 32.644 1.00 22.19 151 HIS D N 1
ATOM 6814 C CA . HIS D 1 151 ? -0.705 -13.335 32.955 1.00 24.32 151 HIS D CA 1
ATOM 6815 C C . HIS D 1 151 ? -0.947 -12.731 34.355 1.00 26.31 151 HIS D C 1
ATOM 6816 O O . HIS D 1 151 ? -1.751 -11.811 34.457 1.00 28.16 151 HIS D O 1
ATOM 6823 N N . SER D 1 152 ? -0.249 -13.212 35.400 1.00 28.74 152 SER D N 1
ATOM 6824 C CA A SER D 1 152 ? -0.399 -12.651 36.761 0.50 30.27 152 SER D CA 1
ATOM 6825 C CA B SER D 1 152 ? -0.353 -12.675 36.764 0.50 30.20 152 SER D CA 1
ATOM 6826 C C . SER D 1 152 ? 0.106 -11.212 36.880 1.00 28.31 152 SER D C 1
ATOM 6827 O O . SER D 1 152 ? -0.389 -10.424 37.725 1.00 32.58 152 SER D O 1
ATOM 6832 N N . SER D 1 153 ? 1.064 -10.851 36.022 1.00 23.42 153 SER D N 1
ATOM 6833 C CA A SER D 1 153 ? 1.643 -9.523 36.004 0.70 20.17 153 SER D CA 1
ATOM 6834 C CA B SER D 1 153 ? 1.618 -9.510 36.042 0.30 21.35 153 SER D CA 1
ATOM 6835 C C . SER D 1 153 ? 0.800 -8.538 35.188 1.00 17.89 153 SER D C 1
ATOM 6836 O O . SER D 1 153 ? 0.885 -7.322 35.402 1.00 21.73 153 SER D O 1
ATOM 6841 N N . GLN D 1 154 ? 0.026 -9.092 34.247 1.00 16.62 154 GLN D N 1
ATOM 6842 C CA A GLN D 1 154 ? -0.752 -8.286 33.267 0.60 17.36 154 GLN D CA 1
ATOM 6843 C CA B GLN D 1 154 ? -0.738 -8.308 33.252 0.40 17.78 154 GLN D CA 1
ATOM 6844 C C . GLN D 1 154 ? 0.174 -7.317 32.515 1.00 17.86 154 GLN D C 1
ATOM 6845 O O . GLN D 1 154 ? -0.229 -6.181 32.150 1.00 16.00 154 GLN D O 1
ATOM 6856 N N . ARG D 1 155 ? 1.415 -7.742 32.302 1.00 15.48 155 ARG D N 1
ATOM 6857 C CA . ARG D 1 155 ? 2.423 -6.980 31.559 1.00 12.60 155 ARG D CA 1
ATOM 6858 C C . ARG D 1 155 ? 3.196 -7.974 30.741 1.00 15.99 155 ARG D C 1
ATOM 6859 O O . ARG D 1 155 ? 3.465 -9.069 31.216 1.00 17.79 155 ARG D O 1
ATOM 6867 N N . PHE D 1 156 ? 3.566 -7.593 29.523 1.00 15.72 156 PHE D N 1
ATOM 6868 C CA . PHE D 1 156 ? 4.357 -8.498 28.680 1.00 14.31 156 PHE D CA 1
ATOM 6869 C C . PHE D 1 156 ? 5.857 -8.291 28.798 1.00 15.01 156 PHE D C 1
ATOM 6870 O O . PHE D 1 156 ? 6.315 -7.237 29.254 1.00 14.75 156 PHE D O 1
ATOM 6878 N N . LYS D 1 157 ? 6.614 -9.303 28.385 1.00 15.86 157 LYS D N 1
ATOM 6879 C CA . LYS D 1 157 ? 8.081 -9.163 28.231 1.00 14.55 157 LYS D CA 1
ATOM 6880 C C . LYS D 1 157 ? 8.378 -8.020 27.266 1.00 16.61 157 LYS D C 1
ATOM 6881 O O . LYS D 1 157 ? 7.640 -7.834 26.308 1.00 18.86 157 LYS D O 1
ATOM 6887 N N . PRO D 1 158 ? 9.458 -7.251 27.477 1.00 14.77 158 PRO D N 1
ATOM 6888 C CA . PRO D 1 158 ? 10.476 -7.364 28.522 1.00 15.22 158 PRO D CA 1
ATOM 6889 C C . PRO D 1 158 ? 10.276 -6.456 29.738 1.00 13.29 158 PRO D C 1
ATOM 6890 O O . PRO D 1 158 ? 11.245 -6.030 30.325 1.00 14.23 158 PRO D O 1
ATOM 6894 N N . HIS D 1 159 ? 9.033 -6.197 30.130 1.00 14.46 159 HIS D N 1
ATOM 6895 C CA . HIS D 1 159 ? 8.795 -5.341 31.276 1.00 12.99 159 HIS D CA 1
ATOM 6896 C C . HIS D 1 159 ? 9.485 -5.944 32.508 1.00 12.86 159 HIS D C 1
ATOM 6897 O O . HIS D 1 159 ? 9.404 -7.148 32.742 1.00 13.40 159 HIS D O 1
ATOM 6904 N N . PRO D 1 160 ? 10.169 -5.107 33.303 1.00 13.25 160 PRO D N 1
ATOM 6905 C CA . PRO D 1 160 ? 10.873 -5.613 34.493 1.00 14.23 160 PRO D CA 1
ATOM 6906 C C . PRO D 1 160 ? 10.014 -6.423 35.473 1.00 15.87 160 PRO D C 1
ATOM 6907 O O . PRO D 1 160 ? 10.554 -7.368 36.080 1.00 17.77 160 PRO D O 1
ATOM 6911 N N . SER D 1 161 ? 8.729 -6.086 35.625 1.00 14.50 161 SER D N 1
ATOM 6912 C CA A SER D 1 161 ? 7.807 -6.833 36.515 0.60 16.33 161 SER D CA 1
ATOM 6913 C CA B SER D 1 161 ? 7.885 -6.834 36.560 0.40 17.44 161 SER D CA 1
ATOM 6914 C C . SER D 1 161 ? 7.782 -8.315 36.193 1.00 19.44 161 SER D C 1
ATOM 6915 O O . SER D 1 161 ? 7.659 -9.138 37.075 1.00 18.25 161 SER D O 1
ATOM 6920 N N . VAL D 1 162 ? 7.861 -8.655 34.900 1.00 16.56 162 VAL D N 1
ATOM 6921 C CA A VAL D 1 162 ? 7.734 -10.057 34.474 0.70 15.91 162 VAL D CA 1
ATOM 6922 C CA B VAL D 1 162 ? 7.715 -10.055 34.505 0.30 16.32 162 VAL D CA 1
ATOM 6923 C C . VAL D 1 162 ? 8.883 -10.879 35.055 1.00 15.20 162 VAL D C 1
ATOM 6924 O O . VAL D 1 162 ? 8.661 -11.941 35.637 1.00 19.00 162 VAL D O 1
ATOM 6931 N N . TYR D 1 163 ? 10.101 -10.369 34.920 1.00 15.45 163 TYR D N 1
ATOM 6932 C CA . TYR D 1 163 ? 11.285 -11.063 35.426 1.00 17.00 163 TYR D CA 1
ATOM 6933 C C . TYR D 1 163 ? 11.330 -11.0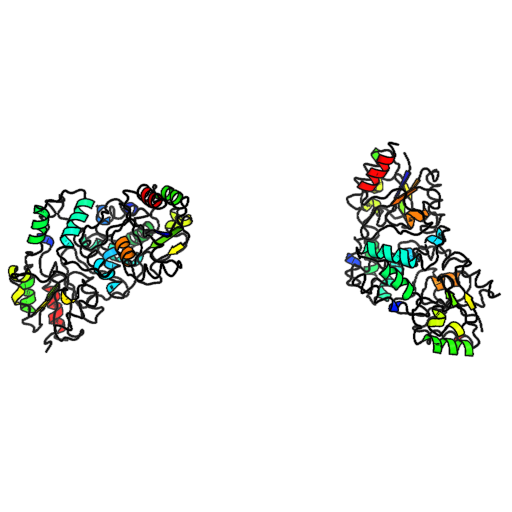35 36.941 1.00 20.07 163 TYR D C 1
ATOM 6934 O O . TYR D 1 163 ? 11.647 -12.050 37.565 1.00 20.83 163 TYR D O 1
ATOM 6943 N N . ASP D 1 164 ? 11.035 -9.875 37.516 1.00 20.38 164 ASP D N 1
ATOM 6944 C CA . ASP D 1 164 ? 11.087 -9.725 38.971 1.00 19.94 164 ASP D CA 1
ATOM 6945 C C . ASP D 1 164 ? 10.059 -10.638 39.637 1.00 21.41 164 ASP D C 1
ATOM 6946 O O . ASP D 1 164 ? 10.380 -11.306 40.638 1.00 21.85 164 ASP D O 1
ATOM 6951 N N . SER D 1 165 ? 8.829 -10.689 39.121 1.00 18.83 165 SER D N 1
ATOM 6952 C CA A SER D 1 165 ? 7.806 -11.556 39.715 0.70 17.49 165 SER D CA 1
ATOM 6953 C CA B SER D 1 165 ? 7.816 -11.561 39.716 0.30 20.11 165 SER D CA 1
ATOM 6954 C C . SER D 1 165 ? 8.183 -13.034 39.569 1.00 23.03 165 SER D C 1
ATOM 6955 O O . SER D 1 165 ? 7.882 -13.843 40.455 1.00 21.44 165 SER D O 1
ATOM 6960 N N . THR D 1 166 ? 8.847 -13.376 38.456 1.00 19.55 166 THR D N 1
ATOM 6961 C CA . THR D 1 166 ? 9.306 -14.756 38.241 1.00 17.75 166 THR D CA 1
ATOM 6962 C C . THR D 1 166 ? 10.376 -15.133 39.279 1.00 16.20 166 THR D C 1
ATOM 6963 O O . THR D 1 166 ? 10.244 -16.178 39.936 1.00 22.50 166 THR D O 1
ATOM 6967 N N . ALA D 1 167 ? 11.375 -14.267 39.483 1.00 18.08 167 ALA D N 1
ATOM 6968 C CA . ALA D 1 167 ? 12.398 -14.487 40.521 1.00 19.13 167 ALA D CA 1
ATOM 6969 C C . ALA D 1 167 ? 11.762 -14.648 41.911 1.00 26.08 167 ALA D C 1
ATOM 6970 O O . ALA D 1 167 ? 12.099 -15.585 42.665 1.00 24.59 167 ALA D O 1
ATOM 6972 N N . GLU D 1 168 ? 10.812 -13.768 42.231 1.00 18.87 168 GLU D N 1
ATOM 6973 C CA A GLU D 1 168 ? 10.106 -13.811 43.516 0.70 21.48 168 GLU D CA 1
ATOM 6974 C CA B GLU D 1 168 ? 10.128 -13.820 43.525 0.30 23.82 168 GLU D CA 1
ATOM 6975 C C . GLU D 1 168 ? 9.365 -15.131 43.709 1.00 25.63 168 GLU D C 1
ATOM 6976 O O . GLU D 1 168 ? 9.442 -15.759 44.775 1.00 27.92 168 GLU D O 1
ATOM 6987 N N . THR D 1 169 ? 8.650 -15.563 42.675 1.00 23.71 169 THR D N 1
ATOM 6988 C CA . THR D 1 169 ? 7.902 -16.808 42.727 1.00 24.19 169 THR D CA 1
ATOM 6989 C C . THR D 1 169 ? 8.808 -18.004 42.965 1.00 27.47 169 THR D C 1
ATOM 6990 O O . THR D 1 169 ? 8.451 -18.927 43.715 1.00 27.23 169 THR D O 1
ATOM 6994 N N . LEU D 1 170 ? 9.975 -17.977 42.339 1.00 24.32 170 LEU D N 1
ATOM 6995 C CA . LEU D 1 170 ? 10.921 -19.078 42.452 1.00 25.79 170 LEU D CA 1
ATOM 6996 C C . LEU D 1 170 ? 11.738 -18.962 43.735 1.00 28.15 170 LEU D C 1
ATOM 6997 O O . LEU D 1 170 ? 12.540 -19.852 44.045 1.00 33.24 170 LEU D O 1
ATOM 7002 N N . GLY D 1 171 ? 11.589 -17.853 44.451 1.00 28.24 171 GLY D N 1
ATOM 7003 C CA . GLY D 1 171 ? 12.413 -17.596 45.646 1.00 29.99 171 GLY D CA 1
ATOM 7004 C C . GLY D 1 171 ? 13.891 -17.514 45.297 1.00 31.66 171 GLY D C 1
ATOM 7005 O O . GLY D 1 171 ? 14.743 -17.979 46.052 1.00 37.65 171 GLY D O 1
ATOM 7006 N N . 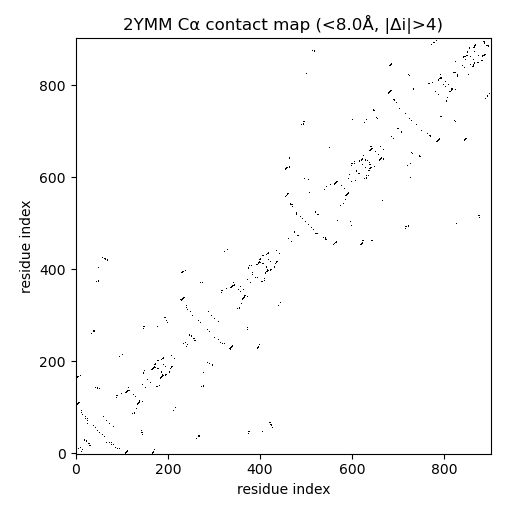ALA D 1 172 ? 14.199 -16.921 44.139 1.00 24.91 172 ALA D N 1
ATOM 7007 C CA . ALA D 1 172 ? 15.560 -16.878 43.624 1.00 23.18 172 ALA D CA 1
ATOM 7008 C C . ALA D 1 172 ? 16.085 -15.474 43.454 1.00 29.21 172 ALA D C 1
ATOM 7009 O O . ALA D 1 172 ? 15.314 -14.544 43.200 1.00 33.46 172 ALA D O 1
ATOM 7011 N N . LYS D 1 173 ? 17.401 -15.345 43.578 1.00 30.05 173 LYS D N 1
ATOM 7012 C CA A LYS D 1 173 ? 18.065 -14.083 43.307 0.50 30.85 173 LYS D CA 1
ATOM 7013 C CA B LYS D 1 173 ? 18.117 -14.103 43.319 0.50 29.33 173 LYS D CA 1
ATOM 7014 C C . LYS D 1 173 ? 18.489 -14.053 41.840 1.00 28.99 173 LYS D C 1
ATOM 7015 O O . LYS D 1 173 ? 18.664 -15.101 41.214 1.00 26.71 173 LYS D O 1
ATOM 7026 N N . PRO D 1 174 ? 18.632 -12.843 41.268 1.00 28.33 174 PRO D N 1
ATOM 7027 C CA . PRO D 1 174 ? 19.002 -12.771 39.843 1.00 29.33 174 PRO D CA 1
ATOM 7028 C C . PRO D 1 174 ? 20.276 -13.535 39.456 1.00 34.30 174 PRO D C 1
ATOM 7029 O O . PRO D 1 174 ? 20.330 -14.076 38.366 1.00 29.66 174 PRO D O 1
ATOM 7033 N N . GLU D 1 175 ? 21.278 -13.583 40.341 1.00 30.37 175 GLU D N 1
ATOM 7034 C CA A GLU D 1 175 ? 22.536 -14.298 40.096 0.60 30.90 175 GLU D CA 1
ATOM 7035 C CA B GLU D 1 175 ? 22.523 -14.290 40.040 0.40 32.11 175 GLU D CA 1
ATOM 7036 C C . GLU D 1 175 ? 22.306 -15.804 39.880 1.00 29.44 175 GLU D C 1
ATOM 7037 O O . GLU D 1 175 ? 23.151 -16.500 39.323 1.00 33.51 175 GLU D O 1
ATOM 7048 N N . GLU D 1 176 ? 21.158 -16.301 40.336 1.00 24.16 176 GLU D N 1
ATOM 7049 C CA A GLU D 1 176 ? 20.805 -17.731 40.226 0.70 26.24 176 GLU D CA 1
ATOM 7050 C CA B GLU D 1 176 ? 20.841 -17.731 40.215 0.30 27.80 176 GLU D CA 1
ATOM 7051 C C . GLU D 1 176 ? 20.084 -18.054 38.917 1.00 28.78 176 GLU D C 1
ATOM 7052 O O . GLU D 1 176 ? 19.820 -19.224 38.611 1.00 25.50 176 GLU D O 1
ATOM 7063 N N . LEU D 1 177 ? 19.736 -17.012 38.154 1.00 24.14 177 LEU D N 1
ATOM 7064 C CA . LEU D 1 177 ? 18.836 -17.174 37.009 1.00 24.62 177 LEU D CA 1
ATOM 7065 C C . LEU D 1 177 ? 19.470 -16.905 35.646 1.00 18.29 177 LEU D C 1
ATOM 7066 O O . LEU D 1 177 ? 20.300 -16.011 35.490 1.00 22.89 177 LEU D O 1
ATOM 7071 N N . CYS D 1 178 ? 19.058 -17.692 34.653 1.00 19.21 178 CYS D N 1
ATOM 7072 C CA . CYS D 1 178 ? 19.473 -17.464 33.275 1.00 16.47 178 CYS D CA 1
ATOM 7073 C C . CYS D 1 178 ? 18.283 -17.636 32.351 1.00 17.33 178 CYS D C 1
ATOM 7074 O O . CYS D 1 178 ? 17.620 -18.684 32.346 1.00 18.89 178 CYS D O 1
ATOM 7077 N N . MET D 1 179 ? 17.972 -16.586 31.600 1.00 17.14 179 MET D N 1
ATOM 7078 C CA . MET D 1 179 ? 16.884 -16.627 30.608 1.00 18.03 179 MET D CA 1
ATOM 7079 C C . MET D 1 179 ? 17.377 -17.180 29.291 1.00 16.00 179 MET D C 1
ATOM 7080 O O . MET D 1 179 ? 18.368 -16.700 28.763 1.00 21.16 179 MET D O 1
ATOM 7085 N N . ILE D 1 180 ? 16.657 -18.166 28.762 1.00 15.42 180 ILE D N 1
ATOM 7086 C CA A ILE D 1 180 ? 17.014 -18.784 27.486 0.50 16.94 180 ILE D CA 1
ATOM 7087 C CA B ILE D 1 180 ? 16.999 -18.816 27.499 0.50 16.37 180 ILE D CA 1
ATOM 7088 C C . ILE D 1 180 ? 15.921 -18.509 26.459 1.00 15.96 180 ILE D C 1
ATOM 7089 O O . ILE D 1 180 ? 14.758 -18.822 26.679 1.00 18.09 180 ILE D O 1
ATOM 7098 N N . ALA D 1 181 ? 16.334 -17.902 25.339 1.00 16.21 181 ALA D N 1
ATOM 7099 C CA . ALA D 1 181 ? 15.411 -17.540 24.275 1.00 14.17 181 ALA D CA 1
ATOM 7100 C C . ALA D 1 181 ? 16.104 -17.444 22.939 1.00 13.93 181 ALA D C 1
ATOM 7101 O O . ALA D 1 181 ? 17.305 -17.223 22.866 1.00 18.25 181 ALA D O 1
ATOM 7103 N N . CYS D 1 182 ? 15.299 -17.533 21.883 1.00 17.63 182 CYS D N 1
ATOM 7104 C CA . CYS D 1 182 ? 15.771 -17.193 20.551 1.00 16.73 182 CYS D CA 1
ATOM 7105 C C . CYS D 1 182 ? 15.394 -15.736 20.220 1.00 19.76 182 CYS D C 1
ATOM 7106 O O . CYS D 1 182 ? 15.582 -15.279 19.093 1.00 21.69 182 CYS D O 1
ATOM 7109 N N . HIS D 1 183 ? 14.864 -15.012 21.221 1.00 17.10 183 HIS D N 1
ATOM 7110 C CA . HIS D 1 183 ? 14.456 -13.622 21.027 1.00 20.38 183 HIS D CA 1
ATOM 7111 C C . HIS D 1 183 ? 15.323 -12.753 21.885 1.00 17.03 183 HIS D C 1
ATOM 7112 O O . HIS D 1 183 ? 15.266 -12.801 23.134 1.00 18.00 183 HIS D O 1
ATOM 7119 N N . ILE D 1 184 ? 16.114 -11.947 21.216 1.00 17.84 184 ILE D N 1
ATOM 7120 C CA A ILE D 1 184 ? 17.065 -11.077 21.889 0.50 20.04 184 ILE D CA 1
ATOM 7121 C CA B ILE D 1 184 ? 17.054 -11.092 21.899 0.50 17.49 184 ILE D CA 1
ATOM 7122 C C . ILE D 1 184 ? 16.345 -10.049 22.790 1.00 18.48 184 ILE D C 1
ATOM 7123 O O . ILE D 1 184 ? 16.872 -9.647 23.823 1.00 19.93 184 ILE D O 1
ATOM 7132 N N . TRP D 1 185 ? 15.116 -9.651 22.419 1.00 18.51 185 TRP D N 1
ATOM 7133 C CA . TRP D 1 185 ? 14.351 -8.771 23.329 1.00 15.64 185 TRP D CA 1
ATOM 7134 C C . TRP D 1 185 ? 14.115 -9.402 24.703 1.00 16.08 185 TRP D C 1
ATOM 7135 O O . TRP D 1 185 ? 14.045 -8.713 25.702 1.00 17.32 185 TRP D O 1
ATOM 7146 N N . ASP D 1 186 ? 13.988 -10.730 24.749 1.00 16.59 186 ASP D N 1
ATOM 7147 C CA . ASP D 1 186 ? 13.743 -11.440 26.009 1.00 16.59 186 ASP D CA 1
ATOM 7148 C C . ASP D 1 186 ? 15.024 -11.548 26.852 1.00 15.12 186 ASP D C 1
ATOM 7149 O O . ASP D 1 186 ? 15.000 -11.371 28.087 1.00 16.49 186 ASP D O 1
ATOM 7154 N N . THR D 1 187 ? 16.152 -11.850 26.212 1.00 15.80 187 THR D N 1
ATOM 7155 C CA . THR D 1 187 ? 17.402 -11.935 26.985 1.00 20.28 187 THR D CA 1
ATOM 7156 C C . THR D 1 187 ? 17.829 -10.559 27.479 1.00 18.82 187 THR D C 1
ATOM 7157 O O . THR D 1 187 ? 18.295 -10.440 28.623 1.00 19.29 187 THR D O 1
ATOM 7161 N N . ILE D 1 188 ? 17.643 -9.538 26.637 1.00 17.62 188 ILE D N 1
ATOM 7162 C CA . ILE D 1 188 ? 17.862 -8.129 27.040 1.00 17.49 188 ILE D CA 1
ATOM 7163 C C . ILE D 1 188 ? 17.034 -7.817 28.306 1.00 16.16 188 ILE D C 1
ATOM 7164 O O . ILE D 1 188 ? 17.564 -7.266 29.290 1.00 17.30 188 ILE D O 1
ATOM 7169 N N . GLY D 1 189 ? 15.753 -8.175 28.289 1.00 15.81 189 GLY D N 1
ATOM 7170 C CA . GLY D 1 189 ? 14.862 -7.910 29.425 1.00 15.07 189 GLY D CA 1
ATOM 7171 C C . GLY D 1 189 ? 15.377 -8.539 30.710 1.00 16.99 189 GLY D C 1
ATOM 7172 O O . GLY D 1 189 ? 15.380 -7.913 31.759 1.00 15.98 189 GLY D O 1
ATOM 7173 N N . ALA D 1 190 ? 15.842 -9.787 30.613 1.00 14.28 190 ALA D N 1
ATOM 7174 C CA . ALA D 1 190 ? 16.258 -10.506 31.814 1.00 16.00 190 ALA D CA 1
ATOM 7175 C C . ALA D 1 190 ? 17.612 -9.999 32.292 1.00 15.53 190 ALA D C 1
ATOM 7176 O O . ALA D 1 190 ? 17.815 -9.834 33.497 1.00 16.71 190 ALA D O 1
ATOM 7178 N N . GLN D 1 191 ? 18.526 -9.744 31.353 1.00 17.94 191 GLN D N 1
ATOM 7179 C CA . GLN D 1 191 ? 19.862 -9.216 31.711 1.00 17.95 191 GLN D CA 1
ATOM 7180 C C . GLN D 1 191 ? 19.772 -7.842 32.376 1.00 20.52 191 GLN D C 1
ATOM 7181 O O . GLN D 1 191 ? 20.533 -7.541 33.308 1.00 21.37 191 GLN D O 1
ATOM 7187 N N . ALA D 1 192 ? 18.793 -7.041 31.949 1.00 20.99 192 ALA D N 1
ATOM 7188 C CA . ALA D 1 192 ? 18.487 -5.764 32.624 1.00 19.87 192 ALA D CA 1
ATOM 7189 C C . ALA D 1 192 ? 18.114 -5.917 34.102 1.00 20.48 192 ALA D C 1
ATOM 7190 O O . ALA D 1 192 ? 18.220 -4.959 34.877 1.00 22.70 192 ALA D O 1
ATOM 7192 N N . ARG D 1 193 ? 17.678 -7.113 34.490 1.00 19.03 193 ARG D N 1
ATOM 7193 C CA . ARG D 1 193 ? 17.263 -7.364 35.875 1.00 22.05 193 ARG D CA 1
ATOM 7194 C C . ARG D 1 193 ? 18.326 -8.139 36.658 1.00 24.72 193 ARG D C 1
ATOM 7195 O O . ARG D 1 193 ? 18.086 -8.562 37.799 1.00 28.14 193 ARG D O 1
ATOM 7203 N N . GLY D 1 194 ? 19.481 -8.303 36.037 1.00 24.89 194 GLY D N 1
ATOM 7204 C CA . GLY D 1 194 ? 20.632 -8.928 36.690 1.00 27.85 194 GLY D CA 1
ATOM 7205 C C . GLY D 1 194 ? 20.756 -10.428 36.466 1.00 34.14 194 GLY D C 1
ATOM 7206 O O . GLY D 1 194 ? 21.617 -11.078 37.061 1.00 30.94 194 GLY D O 1
ATOM 7207 N N . TRP D 1 195 ? 19.894 -10.984 35.621 1.00 19.87 195 TRP D N 1
ATOM 7208 C CA . TRP D 1 195 ? 19.955 -12.417 35.271 1.00 19.76 195 TRP D CA 1
ATOM 7209 C C . TRP D 1 195 ? 21.037 -12.608 34.217 1.00 22.67 195 TRP D C 1
ATOM 7210 O O . TRP D 1 195 ? 21.498 -11.646 33.615 1.00 22.14 195 TRP D O 1
ATOM 7221 N N . ARG D 1 196 ? 21.428 -13.856 33.962 1.00 19.39 196 ARG D N 1
ATOM 7222 C CA A ARG D 1 196 ? 22.212 -14.132 32.755 0.70 20.86 196 ARG D CA 1
ATOM 7223 C CA B ARG D 1 196 ? 22.217 -14.210 32.778 0.30 20.13 196 ARG D CA 1
ATOM 7224 C C . ARG D 1 196 ? 21.260 -14.389 31.603 1.00 17.61 196 ARG D C 1
ATOM 7225 O O . ARG D 1 196 ? 20.055 -14.561 31.815 1.00 20.73 196 ARG D O 1
ATOM 7240 N N . GLY D 1 197 ? 21.790 -14.336 30.389 1.00 18.71 197 GLY D N 1
ATOM 7241 C CA . GLY D 1 197 ? 21.019 -14.565 29.179 1.00 20.69 197 GLY D CA 1
ATOM 7242 C C . GLY D 1 197 ? 21.726 -15.579 28.293 1.00 24.69 197 GLY D C 1
ATOM 7243 O O . GLY D 1 197 ? 22.944 -15.506 28.069 1.00 21.42 197 GLY D O 1
ATOM 7244 N N . GLY D 1 198 ? 20.945 -16.523 27.783 1.00 19.28 198 GLY D N 1
ATOM 7245 C CA . GLY D 1 198 ? 21.425 -17.536 26.852 1.00 17.52 198 GLY D CA 1
ATOM 7246 C C . GLY D 1 198 ? 20.609 -17.503 25.577 1.00 17.81 198 GLY D C 1
ATOM 7247 O O . GLY D 1 198 ? 19.385 -17.672 25.622 1.00 19.45 198 GLY D O 1
ATOM 7248 N N . PHE D 1 199 ? 21.279 -17.283 24.449 1.00 19.04 199 PHE D N 1
ATOM 7249 C CA . PHE D 1 199 ? 20.615 -17.125 23.168 1.00 21.43 199 PHE D CA 1
ATOM 7250 C C . PHE D 1 199 ? 20.754 -18.380 22.309 1.00 23.14 199 PHE D C 1
ATOM 7251 O O . PHE D 1 199 ? 21.869 -18.865 22.085 1.00 22.04 199 PHE D O 1
ATOM 7259 N N . VAL D 1 200 ? 19.626 -18.901 21.833 1.00 19.07 200 VAL D N 1
ATOM 7260 C CA . VAL D 1 200 ? 19.630 -20.011 20.867 1.00 21.11 200 VAL D CA 1
ATOM 7261 C C . VAL D 1 200 ? 19.154 -19.508 19.504 1.00 21.72 200 VAL D C 1
ATOM 7262 O O . VAL D 1 200 ? 18.065 -18.938 19.379 1.00 21.80 200 VAL D O 1
ATOM 7266 N N A ALA D 1 201 ? 19.955 -19.738 18.467 0.60 18.16 201 ALA D N 1
ATOM 7267 N N B ALA D 1 201 ? 20.011 -19.679 18.508 0.40 20.15 201 ALA D N 1
ATOM 7268 C CA A ALA D 1 201 ? 19.754 -19.081 17.165 0.60 21.45 201 ALA D CA 1
ATOM 7269 C CA B ALA D 1 201 ? 19.646 -19.346 17.156 0.40 22.07 201 ALA D CA 1
ATOM 7270 C C A ALA D 1 201 ? 18.843 -19.831 16.178 0.60 23.13 201 ALA D C 1
ATOM 7271 C C B ALA D 1 201 ? 18.525 -20.286 16.770 0.40 23.55 201 ALA D C 1
ATOM 7272 O O A ALA D 1 201 ? 19.307 -20.357 15.153 0.60 26.29 201 ALA D O 1
ATOM 7273 O O B ALA D 1 201 ? 18.621 -21.497 16.932 0.40 24.28 201 ALA D O 1
ATOM 7276 N N A ARG D 1 202 ? 17.555 -19.889 16.512 0.60 18.87 202 ARG D N 1
ATOM 7277 N N B ARG D 1 202 ? 17.425 -19.705 16.339 0.40 23.60 202 ARG D N 1
ATOM 7278 C CA A ARG D 1 202 ? 16.514 -20.406 15.620 0.60 21.55 202 ARG D CA 1
ATOM 7279 C CA B ARG D 1 202 ? 16.426 -20.434 15.608 0.40 23.96 202 ARG D CA 1
ATOM 7280 C C A ARG D 1 202 ? 16.477 -19.626 14.299 0.60 24.06 202 ARG D C 1
ATOM 7281 C C B ARG D 1 202 ? 16.362 -19.636 14.330 0.40 25.66 202 ARG D C 1
ATOM 7282 O O A ARG D 1 202 ? 16.871 -18.429 14.256 0.60 20.47 202 ARG D O 1
ATOM 7283 O O B ARG D 1 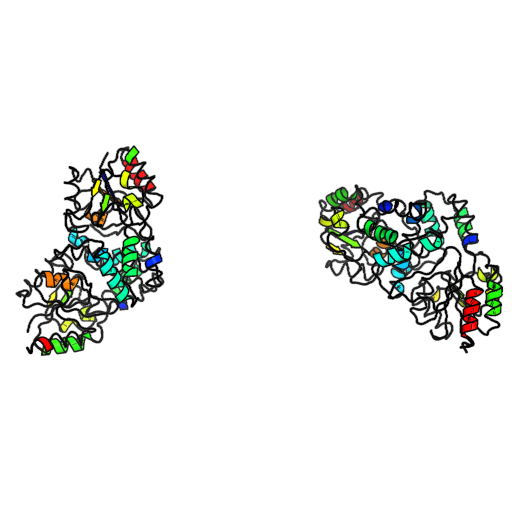202 ? 16.671 -18.438 14.345 0.40 26.53 202 ARG D O 1
ATOM 7298 N N . PRO D 1 203 ? 16.012 -20.291 13.215 1.00 27.69 203 PRO D N 1
ATOM 7299 C CA . PRO D 1 203 ? 15.967 -19.637 11.903 1.00 23.75 203 PRO D CA 1
ATOM 7300 C C . PRO D 1 203 ? 15.270 -18.279 11.961 1.00 22.04 203 PRO D C 1
ATOM 7301 O O . PRO D 1 203 ? 14.240 -18.128 12.624 1.00 24.19 203 PRO D O 1
ATOM 7305 N N . HIS D 1 204 ? 15.876 -17.301 11.288 1.00 22.77 204 HIS D N 1
ATOM 7306 C CA . HIS D 1 204 ? 15.358 -15.928 11.230 1.00 21.28 204 HIS D CA 1
ATOM 7307 C C . HIS D 1 204 ? 15.474 -15.136 12.533 1.00 26.12 204 HIS D C 1
ATOM 7308 O O . HIS D 1 204 ? 14.724 -14.163 12.730 1.00 22.12 204 HIS D O 1
ATOM 7315 N N . ASN D 1 205 ? 16.397 -15.553 13.403 1.00 20.86 205 ASN D N 1
ATOM 7316 C CA . ASN D 1 205 ? 16.696 -14.825 14.643 1.00 21.42 205 ASN D CA 1
ATOM 7317 C C . ASN D 1 205 ? 18.194 -14.685 14.815 1.00 28.34 205 ASN D C 1
ATOM 7318 O O . ASN D 1 205 ? 18.932 -15.695 14.818 1.00 29.19 205 ASN D O 1
ATOM 7323 N N . THR D 1 206 ? 18.625 -13.430 14.914 1.00 26.84 206 THR D N 1
ATOM 7324 C CA A THR D 1 206 ? 20.029 -13.027 15.103 0.60 27.88 206 THR D CA 1
ATOM 7325 C CA B THR D 1 206 ? 20.019 -13.120 15.213 0.40 29.64 206 THR D CA 1
ATOM 7326 C C . THR D 1 206 ? 20.092 -12.023 16.257 1.00 28.76 206 THR D C 1
ATOM 7327 O O . THR D 1 206 ? 19.162 -11.211 16.407 1.00 28.03 206 THR D O 1
ATOM 7334 N N . PRO D 1 207 ? 21.183 -12.029 17.053 1.00 27.20 207 PRO D N 1
ATOM 7335 C CA . PRO D 1 207 ? 21.242 -10.981 18.083 1.00 25.03 207 PRO D CA 1
ATOM 7336 C C . PRO D 1 207 ? 21.339 -9.583 17.482 1.00 23.72 207 PRO D C 1
ATOM 7337 O O . PRO D 1 207 ? 21.936 -9.396 16.426 1.00 25.15 207 PRO D O 1
ATOM 7341 N N . LEU D 1 208 ? 20.742 -8.617 18.156 1.00 29.54 208 LEU D N 1
ATOM 7342 C CA . LEU D 1 208 ? 20.882 -7.224 17.768 1.00 27.03 208 LEU D CA 1
ATOM 7343 C C . LEU D 1 208 ? 22.196 -6.719 18.332 1.00 31.09 208 LEU D C 1
ATOM 7344 O O . LEU D 1 208 ? 22.443 -6.845 19.535 1.00 33.98 208 LEU D O 1
ATOM 7349 N N . THR D 1 209 ? 23.027 -6.129 17.482 1.00 24.40 209 THR D N 1
ATOM 7350 C CA A THR D 1 209 ? 24.283 -5.562 17.970 0.50 25.22 209 THR D CA 1
ATOM 7351 C CA B THR D 1 209 ? 24.300 -5.567 17.918 0.50 25.08 209 THR D CA 1
ATOM 7352 C C . THR D 1 209 ? 24.200 -4.044 17.978 1.00 27.07 209 THR D C 1
ATOM 7353 O O . THR D 1 209 ? 24.168 -3.384 16.949 1.00 31.27 209 THR D O 1
ATOM 7360 N N . LEU D 1 210 ? 24.154 -3.505 19.179 1.00 23.48 210 LEU D N 1
ATOM 7361 C CA . LEU D 1 210 ? 23.959 -2.092 19.379 1.00 23.94 210 LEU D CA 1
ATOM 7362 C C . LEU D 1 210 ? 24.702 -1.667 20.627 1.00 22.10 210 LEU D C 1
ATOM 7363 O O . LEU D 1 210 ? 24.663 -2.367 21.641 1.00 23.58 210 LEU D O 1
ATOM 7368 N N . ALA D 1 211 ? 25.376 -0.517 20.565 1.00 25.68 211 ALA D N 1
ATOM 7369 C CA . ALA D 1 211 ? 26.116 -0.003 21.719 1.00 30.47 211 ALA D CA 1
ATOM 7370 C C . ALA D 1 211 ? 25.230 0.038 22.954 1.00 31.78 211 ALA D C 1
ATOM 7371 O O . ALA D 1 211 ? 24.063 0.435 22.869 1.00 27.72 211 ALA D O 1
ATOM 7373 N N . GLU D 1 212 ? 25.773 -0.398 24.089 1.00 28.35 212 GLU D N 1
ATOM 7374 C CA . GLU D 1 212 ? 25.079 -0.363 25.377 1.00 28.66 212 GLU D CA 1
ATOM 7375 C C . GLU D 1 212 ? 24.031 -1.458 25.563 1.00 29.33 212 GLU D C 1
ATOM 7376 O O . GLU D 1 212 ? 23.517 -1.659 26.666 1.00 35.82 212 GLU D O 1
ATOM 7382 N N . VAL D 1 213 ? 23.699 -2.164 24.493 1.00 28.33 213 VAL D N 1
ATOM 7383 C CA . VAL D 1 213 ? 22.818 -3.310 24.614 1.00 23.80 213 VAL D CA 1
ATOM 7384 C C . VAL D 1 213 ? 23.681 -4.508 25.018 1.00 36.63 213 VAL D C 1
ATOM 7385 O O . VAL D 1 213 ? 24.647 -4.848 24.324 1.00 27.06 213 VAL D O 1
ATOM 7389 N N . PRO D 1 214 ? 23.363 -5.139 26.160 1.00 44.32 214 PRO D N 1
ATOM 7390 C CA . PRO D 1 214 ? 24.167 -6.290 26.578 1.00 40.24 214 PRO D CA 1
ATOM 7391 C C . PRO D 1 214 ? 24.031 -7.456 25.595 1.00 26.47 214 PRO D C 1
ATOM 7392 O O . PRO D 1 214 ? 22.940 -7.681 25.043 1.00 32.67 214 PRO D O 1
ATOM 7396 N N . GLN D 1 215 ? 25.154 -8.120 25.325 1.00 32.76 215 GLN D N 1
ATOM 7397 C CA A GLN D 1 215 ? 25.147 -9.318 24.487 0.60 31.28 215 GLN D CA 1
ATOM 7398 C CA B GLN D 1 215 ? 25.162 -9.319 24.493 0.40 29.82 215 GLN D CA 1
ATOM 7399 C C . GLN D 1 215 ? 24.865 -10.524 25.389 1.00 21.88 215 GLN D C 1
ATOM 7400 O O . GLN D 1 215 ? 25.151 -10.468 26.591 1.00 22.23 215 GLN D O 1
ATOM 7411 N N . PRO D 1 216 ? 24.283 -11.607 24.814 1.00 23.28 216 PRO D N 1
ATOM 7412 C CA . PRO D 1 216 ? 23.997 -12.817 25.625 1.00 22.79 216 PRO D CA 1
ATOM 7413 C C . PRO D 1 216 ? 25.280 -13.353 26.266 1.00 25.90 216 PRO D C 1
ATOM 7414 O O . PRO D 1 216 ? 26.354 -13.263 25.652 1.00 27.94 216 PRO D O 1
ATOM 7418 N N . ASP D 1 217 ? 25.151 -13.905 27.469 1.00 24.76 217 ASP D N 1
ATOM 7419 C CA . ASP D 1 217 ? 26.256 -14.563 28.171 1.00 30.43 217 ASP D CA 1
ATOM 7420 C C . ASP D 1 217 ? 26.662 -15.883 27.510 1.00 36.04 217 ASP D C 1
ATOM 7421 O O . ASP D 1 217 ? 27.847 -16.243 27.481 1.00 32.22 217 ASP D O 1
ATOM 7426 N N . PHE D 1 218 ? 25.669 -16.604 26.995 1.00 27.25 218 PHE D N 1
ATOM 7427 C CA . PHE D 1 218 ? 25.886 -17.874 26.292 1.00 30.58 218 PHE D CA 1
ATOM 7428 C C . PHE D 1 218 ? 25.181 -17.838 24.944 1.00 32.39 218 PHE D C 1
ATOM 7429 O O . PHE D 1 218 ? 24.115 -17.228 24.831 1.00 24.68 218 PHE D O 1
ATOM 7437 N N . ILE D 1 219 ? 25.756 -18.488 23.930 1.00 27.91 219 ILE D N 1
ATOM 7438 C CA A ILE D 1 219 ? 25.131 -18.540 22.618 0.60 28.55 219 ILE D CA 1
ATOM 7439 C CA B ILE D 1 219 ? 25.171 -18.522 22.579 0.40 30.02 219 ILE D CA 1
ATOM 7440 C C . ILE D 1 219 ? 25.288 -19.916 21.949 1.00 33.03 219 ILE D C 1
ATOM 7441 O O . ILE D 1 219 ? 26.362 -20.520 21.964 1.00 38.20 219 ILE D O 1
ATOM 7450 N N . GLY D 1 220 ? 24.202 -20.421 21.380 1.00 22.65 220 GLY D N 1
ATOM 7451 C CA . GLY D 1 220 ? 24.283 -21.691 20.639 1.00 26.08 220 GLY D CA 1
ATOM 7452 C C . GLY D 1 220 ? 23.557 -21.600 19.315 1.00 31.55 220 GLY D C 1
ATOM 7453 O O . GLY D 1 220 ? 22.554 -20.903 19.214 1.00 28.76 220 GLY D O 1
ATOM 7454 N N . ARG D 1 221 ? 24.041 -22.300 18.295 1.00 26.05 221 ARG D N 1
ATOM 7455 C CA . ARG D 1 221 ? 23.336 -22.317 17.004 1.00 28.18 221 ARG D CA 1
ATOM 7456 C C . ARG D 1 221 ? 22.090 -23.199 17.033 1.00 27.64 221 ARG D C 1
ATOM 7457 O O . ARG D 1 221 ? 21.210 -23.075 16.171 1.00 31.87 221 ARG D O 1
ATOM 7465 N N . ASP D 1 222 ? 22.025 -24.067 18.048 1.00 28.94 222 ASP D N 1
ATOM 7466 C CA . ASP D 1 222 ? 20.893 -24.947 18.322 1.00 26.63 222 ASP D CA 1
ATOM 7467 C C . ASP D 1 222 ? 20.905 -25.263 19.839 1.00 24.52 222 ASP D C 1
ATOM 7468 O O . ASP D 1 222 ? 21.829 -24.855 20.560 1.00 24.81 222 ASP D O 1
ATOM 7473 N N . MET D 1 223 ? 19.883 -25.945 20.327 1.00 22.33 223 MET D N 1
ATOM 7474 C CA . MET D 1 223 ? 19.733 -26.136 21.770 1.00 22.01 223 MET D CA 1
ATOM 7475 C C . MET D 1 223 ? 20.848 -27.025 22.360 1.00 25.38 223 MET D C 1
ATOM 7476 O O . MET D 1 223 ? 21.316 -26.791 23.482 1.00 25.10 223 MET D O 1
ATOM 7481 N N . GLY D 1 224 ? 21.279 -28.022 21.587 1.00 29.40 224 GLY D N 1
ATOM 7482 C CA . GLY D 1 224 ? 22.397 -28.869 22.005 1.00 29.32 224 GLY D CA 1
ATOM 7483 C C . GLY D 1 224 ? 23.679 -28.086 22.229 1.00 29.98 224 GLY D C 1
ATOM 7484 O O . GLY D 1 224 ? 24.372 -28.305 23.231 1.00 32.91 224 GLY D O 1
ATOM 7485 N N . GLU D 1 225 ? 23.988 -27.166 21.311 1.00 26.35 225 GLU D N 1
ATOM 7486 C CA A GLU D 1 225 ? 25.203 -26.346 21.408 0.60 27.42 225 GLU D CA 1
ATOM 7487 C CA B GLU D 1 225 ? 25.198 -26.360 21.412 0.40 29.17 225 GLU D CA 1
ATOM 7488 C C . GLU D 1 225 ? 25.122 -25.355 22.565 1.00 30.83 225 GLU D C 1
ATOM 7489 O O . GLU D 1 225 ? 26.097 -25.137 23.261 1.00 28.55 225 GLU D O 1
ATOM 7500 N N . LEU D 1 226 ? 23.955 -24.745 22.768 1.00 23.88 226 LEU D N 1
ATOM 7501 C CA . LEU D 1 226 ? 23.774 -23.891 23.926 1.00 24.54 226 LEU D CA 1
ATOM 7502 C C . LEU D 1 226 ? 23.954 -24.686 25.229 1.00 29.65 226 LEU D C 1
ATOM 7503 O O . LEU D 1 226 ? 24.694 -24.265 26.129 1.00 27.89 226 LEU D O 1
ATOM 7508 N N . ALA D 1 227 ? 23.298 -25.845 25.315 1.00 25.07 227 ALA D N 1
ATOM 7509 C CA . ALA D 1 227 ? 23.418 -26.703 26.495 1.00 25.48 227 ALA D CA 1
ATOM 7510 C C . ALA D 1 227 ? 24.880 -27.086 26.757 1.00 29.22 227 ALA D C 1
ATOM 7511 O O . ALA D 1 227 ? 25.296 -27.096 27.915 1.00 28.48 227 ALA D O 1
ATOM 7513 N N . ASP D 1 228 ? 25.636 -27.388 25.692 1.00 33.34 228 ASP D N 1
ATOM 7514 C CA . ASP D 1 228 ? 27.081 -27.661 25.798 1.00 35.48 228 ASP D CA 1
ATOM 7515 C C . ASP D 1 228 ? 27.757 -26.545 26.570 1.00 38.69 228 ASP D C 1
ATOM 7516 O O . ASP D 1 228 ? 28.508 -26.803 27.519 1.00 40.64 228 ASP D O 1
ATOM 7521 N N . GLN D 1 229 ? 27.489 -25.304 26.145 1.00 32.79 229 GLN D N 1
ATOM 7522 C CA A GLN D 1 229 ? 28.124 -24.122 26.719 0.60 37.05 229 GLN D CA 1
ATOM 7523 C CA B GLN D 1 229 ? 28.140 -24.131 26.721 0.40 35.20 229 GLN D CA 1
ATOM 7524 C C . GLN D 1 229 ? 27.713 -23.888 28.168 1.00 35.55 229 GLN D C 1
ATOM 7525 O O . GLN D 1 229 ? 28.546 -23.552 29.009 1.00 34.59 229 GLN D O 1
ATOM 7536 N N . LEU D 1 230 ? 26.425 -24.073 28.458 1.00 30.60 230 LEU D N 1
ATOM 7537 C CA . LEU D 1 230 ? 25.926 -23.974 29.831 1.00 29.66 230 LEU D CA 1
ATOM 7538 C C . LEU D 1 230 ? 26.579 -24.980 30.780 1.00 35.29 230 LEU D C 1
ATOM 7539 O O . LEU D 1 230 ? 27.037 -24.612 31.867 1.00 35.65 230 LEU D O 1
ATOM 7544 N N . ILE D 1 231 ? 26.579 -26.246 30.362 1.00 35.41 231 ILE D N 1
ATOM 7545 C CA . ILE D 1 231 ? 27.138 -27.352 31.154 1.00 40.42 231 ILE D CA 1
ATOM 7546 C C . ILE D 1 231 ? 28.654 -27.187 31.316 1.00 42.17 231 ILE D C 1
ATOM 7547 O O . ILE D 1 231 ? 29.184 -27.321 32.424 1.00 48.90 231 ILE D O 1
ATOM 7552 N N . ALA D 1 232 ? 29.338 -26.872 30.217 1.00 45.45 232 ALA D N 1
ATOM 7553 C CA . ALA D 1 232 ? 30.782 -26.650 30.238 1.00 52.51 232 ALA D CA 1
ATOM 7554 C C . ALA D 1 232 ? 31.183 -25.545 31.218 1.00 62.31 232 ALA D C 1
ATOM 7555 O O . ALA D 1 232 ? 32.206 -25.665 31.894 1.00 68.54 232 ALA D O 1
ATOM 7557 N N . SER D 1 233 ? 30.360 -24.498 31.314 1.00 52.27 233 SER D N 1
ATOM 7558 C CA . SER D 1 233 ? 30.644 -23.346 32.170 1.00 47.48 233 SER D CA 1
ATOM 7559 C C . SER D 1 233 ? 30.704 -23.690 33.664 1.00 55.63 233 SER D C 1
ATOM 7560 O O . SER D 1 233 ? 31.292 -22.944 34.454 1.00 63.12 233 SER D O 1
ATOM 7563 N N . LEU D 1 234 ? 30.099 -24.817 34.039 1.00 54.50 234 LEU D N 1
ATOM 7564 C CA . LEU D 1 234 ? 30.097 -25.295 35.427 1.00 56.47 234 LEU D CA 1
ATOM 7565 C C . LEU D 1 234 ? 31.496 -25.713 35.906 1.00 69.58 234 LEU D C 1
ATOM 7566 O O . LEU D 1 234 ? 31.817 -25.599 37.092 1.00 63.68 234 LEU D O 1
ATOM 7571 N N . THR D 1 235 ? 32.318 -26.188 34.972 1.00 74.12 235 THR D N 1
ATOM 7572 C CA . THR D 1 235 ? 33.638 -26.734 35.284 1.00 87.27 235 THR D CA 1
ATOM 7573 C C . THR D 1 235 ? 34.768 -25.741 34.986 1.00 97.71 235 THR D C 1
ATOM 7574 O O . THR D 1 235 ? 35.564 -25.950 34.065 1.00 90.61 235 THR D O 1
ATOM 7578 N N . ALA D 1 236 ? 34.819 -24.668 35.778 1.00 115.20 236 ALA D N 1
ATOM 7579 C CA . ALA D 1 236 ? 35.871 -23.637 35.709 1.00 122.57 236 ALA D CA 1
ATOM 7580 C C . ALA D 1 236 ? 36.090 -23.016 34.315 1.00 119.17 236 ALA D C 1
ATOM 7581 O O . ALA D 1 236 ? 35.201 -23.016 33.456 1.00 95.15 236 ALA D O 1
#

Organism: NCBI:txid31989

Radius of gyration: 55.93 Å; Cα contacts (8 Å, |Δi|>4): 1918; chains: 4; bounding box: 75×63×158 Å

Secondary structure (DSSP, 8-state):
--EEEE--BTTTB-GGGGHHHHHHHHS-GGGHHHHHHHHHHHHHHHHHHT----HHHHHHHHHHHHHHHTT----HHHHHHHHHHHT-PPBPTTHHHHHHHHHHTT-EEEEEESSPP-SSSPHHHHTT-GGG-SEEEESTTTT--TT-HHHHHHHHHHHT--GGGEEEEES-HHHHHHHHTTT-EEEEE--TT------TTSPPPSEEESSHHHHHHHHHHTT--/--TT-EEEE--BTTTB-GGGGHHHHHHHHS-GGGHHHHHHHHHHHHHHHHHHT----HHHHHHHHHHHHHHHTT----HHHHHHHHHHHTTPPBPTTHHHHHHHHHHTT-EEEEEESSPPPPSSPHHHHTT-GGG-SEEEESTTTTS-TT-HHHHHHHHHHTT--GGGEEEEES-HHHHHHHHTTT-EEEEE--TT--PPP-TTSPPPSEEESSHHHHHHHHHHTT--/--EEEE--BTTTB-GGGGHHHHHHHHS-GGGHHHHHHHHHHHHHHHHHTT----HHHHHHHHHHHHHHHTT----HHHHHHHHHHHT-PPBPTTHHHHHHHHHHTT-EEEEEESSPP-PSSPHHHHTT-GGG-SEEEEGGGTTS-TTSHHHHHHHHHHTT--GGGEEEEES-HHHHHHHHTTT-EEEEE-BTTB-----TTSPPPSEEESSHHHHHHHHHHTT--/--EEEE--BTTTB-GGGGHHHHHHHHS-GGGHHHHHHHHHHHHHHHHHHT----HHHHHHHHHHHHHHHTT----HHHHHHHHHHHTSPPBPTTHHHHHHHHHHTT-EEEEEESSPPPPSSPHHHHTT-GGG-SEEEEGGGTT--TT-HHHHHHHHHHHT--GGGEEEEES-HHHHHHHHTTT-EEEEE--TT------TTSPPPSEEESSHHHHHHHHHHTT--

CATH classification: 3.40.50.1000 (+1 more: 1.10.150.240)

B-factor: mean 23.79, std 11.34, range [8.43, 124.5]

Foldseek 3Di:
DFAEEEEPPVQFFPLLLCQVLCCVQQVGSCCSVVLVVVLVVVLQVCQVVVHFDFSLVSSLVSVVVSCVVRVTDDDPVSSVVSVVCRFAGAGDPLRPVLLVLCVVLPYAYEYEYSGDDDDPPTNCVNNPNPVSHPYYYYCVVVRHDPLDLVRLVVVCVVVVHDQDRYEYEECAQRRQLSSVVNVHAYAHENDPPGDHDDDPPRDDHPHYYPHSVRRSVVVSVVVPD/DQWLFAEEEEPPVQFFPLLLCQVLCCVQQVGSCCSVVLVVVLVVVLQVCQVVVHFDFSLVSSLVSVVVSCVVRVTDDDPVSSVVCVVCRFAGAGPPVRVVLLVLCVVLTGAYEYEYQGDDDDPPTNCVNNPNPVSHPYYYYCVVVSGGPLDLVSLVVVCVVVVHDQDRYEYEYLAQSNNQSSVVRVHAYEHENRPPGDDDDDPPGDDHPHYYPHSVRRSVVSSVVSPD/DFAEEEEPPVQFFPLLLCQVLCCVQQVGSCCSVVLVVVLVVVLQVCQVVVHFDFSLVSSLVSVVVSCVVSVTDDDPVSSVVCVVCRFAGAGDPVRQVLLVVLVVLPYAYEYEYSGDDDDPPTNCVNNPNPVSHPYYYYCVVVSGGPLPLSSLVVVCVVVVHDQDRYEYEELAQSNNLSSVVRVHAYEHENGPPGDDDDDPPRDDHPHYAPHSNRRSVVVSVVVVD/DFAEEEEPPVQFFPLLLCQVLCCVQQVGSCCSVVLPVVLVVVLQVCQVVVHFDFSLVSSLVSVVVSCVVSVTDDDPVSSVVVVVCRFAGAGDPQRPVLLVLLVVLPYAYEYEYSGDDDDPPGNCVNNPNPVSHPYYHYCVVVSHDPLDLCSLVVVCVVVVHDQDRYEYEECAQSRNLSSVVRVHAYEHENDPPGDHDDDPPRDDHPFYDPHSNRRSVVVSVVVPD